Protein 1FFY (pdb70)

Radius of gyration: 38.96 Å; Cα contacts (8 Å, |Δi|>4): 1714; chains: 1; bounding box: 75×95×115 Å

Nearest PDB structures (foldseek):
  1ffy-assembly1_A  TM=1.001E+00  e=0.000E+00  Staphylococcus aureus
  8c9g-assembly1_A  TM=9.014E-01  e=0.000E+00  Priestia megaterium
  8c9f-assembly1_A  TM=8.890E-01  e=5.428E-104  Priestia megaterium
  8c8v-assembly1_A  TM=7.614E-01  e=1.227E-54  Priestia megaterium NBRC 15308 = ATCC 14581
  8c8w-assembly1_A  TM=7.562E-01  e=2.290E-54  Priestia megaterium

Solvent-accessible surface area: 41088 Å² total; per-residue (Å²): 128,55,39,102,151,21,35,28,75,39,144,42,114,1,61,96,178,8,38,5,40,115,74,0,54,113,18,21,115,131,21,75,85,49,61,3,26,81,88,3,15,97,67,3,168,77,82,130,57,18,2,3,2,0,8,15,18,55,0,52,31,124,9,100,1,19,38,0,0,12,3,0,2,0,1,0,3,8,4,5,26,4,2,55,14,47,51,4,1,1,2,0,0,0,14,0,2,4,31,69,0,0,48,24,7,66,187,131,60,27,52,83,189,161,37,68,45,37,102,2,2,81,89,0,75,97,17,0,66,84,25,3,101,96,3,22,133,43,1,86,31,3,2,9,26,9,10,7,138,82,11,10,11,0,16,97,46,106,5,3,0,3,0,0,79,0,0,11,56,3,16,88,125,41,8,13,86,68,24,94,56,4,28,37,29,0,24,57,55,94,47,15,19,34,97,53,25,18,52,112,76,102,35,189,3,2,12,5,34,4,2,6,14,3,116,54,110,160,1,38,114,34,41,88,5,45,18,5,2,82,11,42,23,10,19,18,13,30,0,28,3,9,14,15,13,60,48,135,79,70,68,0,9,6,34,87,101,42,80,80,15,22,31,13,96,88,7,41,113,53,6,29,130,75,3,97,86,103,110,86,87,52,170,72,130,62,60,74,34,8,74,115,23,82,116,11,22,0,51,1,30,51,154,35,204,109,25,4,23,8,10,25,23,131,136,28,65,105,89,25,6,22,14,55,14,11,1,5,1,20,8,92,80,27,37,94,28,4,90,127,50,145,41,95,79,10,30,26,8,66,53,98,11,31,18,97,120,119,12,30,120,17,112,58,63,81,25,44,136,0,5,62,80,44,5,24,81,44,9,74,135,58,3,98,21,55,70,63,134,98,79,64,68,32,22,10,2,79,176,50,106,107,31,1,1,56,34,26,14,66,4,1,14,0,2,1,62,135,10,53,102,82,0,10,60,13,1,82,132,6,90,32,58,42,111,102,0,64,66,111,1,68,51,25,0,116,107,38,50,66,12,30,0,1,107,75,36,38,4,0,0,0,0,0,0,0,27,0,145,110,51,84,65,1,40,66,136,93,0,2,67,56,0,0,91,25,0,20,131,94,5,1,33,7,2,46,119,76,119,10,128,39,0,6,17,157,75,30,108,74,126,4,10,127,128,46,83,21,77,50,18,90,10,5,1,3,40,113,1,0,5,0,1,0,0,20,8,0,1,66,66,39,131,40,19,47,24,57,0,30,3,0,0,18,10,26,71,31,6,172,1,7,0,5,4,0,0,0,1,0,9,5,14,93,52,70,16,0,2,111,41,3,2,5,9,5,102,14,18,17,32,145,32,132,167,45,49,170,109,121,67,31,33,44,50,6,56,79,5,4,106,118,62,0,0,0,7,0,0,6,2,1,1,26,13,81,11,50,54,74,2,123,1,24,115,141,44,8,125,115,2,20,77,19,0,79,67,4,0,46,5,3,78,46,0,0,4,4,0,70,42,5,44,34,110,107,26,61,24,69,76,108,94,18,55,57,10,2,71,4,2,8,2,37,2,49,48,9,5,34,38,1,20,84,7,3,92,63,26,42,4,49,71,1,24,87,55,5,35,88,4,1,46,78,22,0,30,88,6,0,6,53,6,0,77,25,2,0,36,8,25,63,115,101,25,84,39,8,17,0,1,0,25,3,0,25,63,2,0,21,15,0,1,29,2,6,0,0,4,2,0,1,1,4,16,8,0,10,86,44,11,37,93,34,192,60,146,9,0,2,40,2,65,4,15,164,78,65,170,44,47,81,75,7,0,67,53,4,106,38,0,31,77,0,42,79,15,0,54,121,5,1,72,59,6,82,102,110,182,58,7,33,93,24,24,42,0,25,0,13,0,0,29,34,156,122,48,78,0,18,116,40,4,107,55,18,110,42,20,66,15,4,3,45,0,12,50,33,117,56,62,97,174,35,104,160,136,16,77,64,23,98,29,0,22,5,22,30,73,77,7,53,35,99,81,0,59,5,8,124,15,42,20,131,104,38,22,63,12,121,110,4,58,86,0,9,73,63,0,36,127,8,11,116,62,84,163

Foldseek 3Di:
DDQLVLWQAFDFPQDLDCCFLPQLVVVLVVCVVVVVLVVLLVLLVPHAAAEAEAQADELDDDDFLQVLLQQLLVLLQQLQCSQASHNYAAAYEHQQFDDVLLVVCVVVPNDCVPAALLVSLVVSVVSSVVSLVVHLVLSVQLVGRHVSVDHYYLQALLLLLLLLVLLQLLVVVVFKDKDKAKFWADLVVLGTDDVVQKDKDKDKFWKKKFFFWQDDCLLCPPPTATEMEIDSFQLQPLFQAAKEFAAPFFWFFQFPDDRRGGWGDVCLVLAVVVVPDPPPVTGGDDTDTRQPSFQSFGFGDLPGDGTYTYHHDDDQDDSDTNIYGAGRFFDHCSVVRGPVDPGDHDDAAGSHQAGAPPDDPRHGDGSPPCGLPNSCVSGCPPRNMDTDIDMDMAIARNVVRHHITIGMGMFMWGRLVVCLVLLLVQLVQAAELDVVLSVLLNVVSVPDDIGGWWDQDSGAAFNQWKAFPVGGTDRHPQSSSLLSVCSSPPNRSVVSVDAPCVSGPDLDDDPGDPPSHMGGGRIHTDSLSSSLSCLRSPQVPDPSHHQQRQEYEREPVCSNGNQNSNSSSCCSNPSHRSYNYYYYFYEEDEPVRHHDDVVVPRGDGSVCCPNPPRSLLSLLLSLQFPGNYYGYDGPVSSVVSVVLVSLLSNLLSSLLSLCLVPDLVPQADPLVLAALVLVLLLQVLLVLLVVLSVCSVSSNSNVNSVSVSCCSPPVGPVALSVLCCLPSTFAAPSDRHSSRNNNSSLVSSLQVLLSCCSRSVSSSLSSVVSHPPDDDRGSSSHHHDDRDDGDVVSNVLVVVVVVVLVVVVVVVVVCVVVVQDPFQLQKAKEWAADPLAHLLVSVVPHPPVCSRSVYQYYHYDHDDPPPFDADNHTTMDMGGDDADAQSNSRHHDNAWQAQPPRGRHHPSNNVSVVVPD

B-factor: mean 39.6, std 25.97, range [5.73, 99.56]

Structure (mmCIF, N/CA/C/O backbone):
data_1FFY
#
_entry.id   1FFY
#
_cell.length_a   71.000
_cell.length_b   100.000
_cell.length_c   186.000
_cell.angle_alpha   90.00
_cell.angle_beta   90.00
_cell.angle_gamma   90.00
#
_symmetry.space_group_name_H-M   'P 21 21 21'
#
loop_
_entity.id
_entity.type
_entity.pdbx_description
1 polymer ISOLEUCYL-TRNA
2 polymer 'ISOLEUCYL-TRNA SYNTHETASE'
3 non-polymer 'POTASSIUM ION'
4 non-polymer 'MAGNESIUM ION'
5 non-polymer 'ZINC ION'
6 non-polymer MUPIROCIN
7 water water
#
loop_
_atom_site.group_PDB
_atom_site.id
_atom_site.type_symbol
_atom_site.label_atom_id
_atom_site.label_alt_id
_atom_site.label_comp_id
_atom_site.label_asym_id
_atom_site.label_entity_id
_atom_site.label_seq_id
_atom_site.pdbx_PDB_ins_code
_atom_site.Cartn_x
_atom_site.Cartn_y
_atom_site.Cartn_z
_atom_site.occupancy
_atom_site.B_iso_or_equiv
_atom_site.auth_seq_id
_atom_site.auth_comp_id
_atom_site.auth_asym_id
_atom_site.auth_atom_id
_atom_site.pdbx_PDB_model_num
ATOM 1604 N N . MET B 2 1 ? 24.337 111.075 139.759 1.00 61.72 1 MET A N 1
ATOM 1605 C CA . MET B 2 1 ? 23.537 109.959 139.176 1.00 61.65 1 MET A CA 1
ATOM 1606 C C . MET B 2 1 ? 23.969 109.723 137.725 1.00 60.60 1 MET A C 1
ATOM 1607 O O . MET B 2 1 ? 24.915 110.351 137.241 1.00 60.94 1 MET A O 1
ATOM 1612 N N . ASP B 2 2 ? 23.270 108.822 137.037 1.00 58.25 2 ASP A N 1
ATOM 1613 C CA . ASP B 2 2 ? 23.584 108.509 135.649 1.00 55.25 2 ASP A CA 1
ATOM 1614 C C . ASP B 2 2 ? 22.720 109.284 134.662 1.00 52.24 2 ASP A C 1
ATOM 1615 O O . ASP B 2 2 ? 21.496 109.343 134.792 1.00 51.61 2 ASP A O 1
ATOM 1620 N N . TYR B 2 3 ? 23.372 109.858 133.659 1.00 48.35 3 TYR A N 1
ATOM 1621 C CA . TYR B 2 3 ? 22.684 110.648 132.654 1.00 44.81 3 TYR A CA 1
ATOM 1622 C C . TYR B 2 3 ? 22.104 109.819 131.513 1.00 43.64 3 TYR A C 1
ATOM 1623 O O . TYR B 2 3 ? 21.011 110.113 131.031 1.00 42.61 3 TYR A O 1
ATOM 1632 N N . GLU B 2 4 ? 22.822 108.779 131.096 1.00 42.97 4 GLU A N 1
ATOM 1633 C CA . GLU B 2 4 ? 22.368 107.926 130.000 1.00 42.92 4 GLU A CA 1
ATOM 1634 C C . GLU B 2 4 ? 20.933 107.402 130.138 1.00 41.97 4 GLU A C 1
ATOM 1635 O O . GLU B 2 4 ? 20.274 107.146 129.135 1.00 42.80 4 GLU A O 1
ATOM 1641 N N . LYS B 2 5 ? 20.446 107.247 131.367 1.00 41.40 5 LYS A N 1
ATOM 1642 C CA . LYS B 2 5 ? 19.076 106.764 131.605 1.00 40.05 5 LYS A CA 1
ATOM 1643 C C . LYS B 2 5 ? 18.023 107.724 131.048 1.00 37.62 5 LYS A C 1
ATOM 1644 O O . LYS B 2 5 ? 16.920 107.313 130.684 1.00 37.45 5 LYS A O 1
ATOM 1650 N N . THR B 2 6 ? 18.357 109.009 131.013 1.00 34.41 6 THR A N 1
ATOM 1651 C CA . THR B 2 6 ? 17.431 110.026 130.529 1.00 31.09 6 THR A CA 1
ATOM 1652 C C . THR B 2 6 ? 17.521 110.178 129.021 1.00 30.88 6 THR A C 1
ATOM 1653 O O . THR B 2 6 ? 16.705 110.861 128.409 1.00 29.20 6 THR A O 1
ATOM 1657 N N . LEU B 2 7 ? 18.522 109.534 128.431 1.00 30.34 7 LEU A N 1
ATOM 1658 C CA . LEU B 2 7 ? 18.739 109.600 126.993 1.00 30.39 7 LEU A CA 1
ATOM 1659 C C . LEU B 2 7 ? 17.844 108.655 126.205 1.00 28.66 7 LEU A C 1
ATOM 1660 O O . LEU B 2 7 ? 17.346 107.664 126.736 1.00 29.17 7 LEU A O 1
ATOM 1665 N N . LEU B 2 8 ? 17.644 108.976 124.931 1.00 27.32 8 LEU A N 1
ATOM 1666 C CA . LEU B 2 8 ? 16.847 108.137 124.044 1.00 25.22 8 LEU A CA 1
ATOM 1667 C C . LEU B 2 8 ? 17.787 107.473 123.039 1.00 24.51 8 LEU A C 1
ATOM 1668 O O . LEU B 2 8 ? 17.954 107.952 121.918 1.00 24.48 8 LEU A O 1
ATOM 1673 N N . MET B 2 9 ? 18.407 106.374 123.458 1.00 23.35 9 MET A N 1
ATOM 1674 C CA . MET B 2 9 ? 19.330 105.637 122.611 1.00 22.92 9 MET A CA 1
ATOM 1675 C C . MET B 2 9 ? 18.568 104.735 121.644 1.00 23.00 9 MET A C 1
ATOM 1676 O O . MET B 2 9 ? 17.481 104.263 121.952 1.00 23.24 9 MET A O 1
ATOM 1681 N N . PRO B 2 10 ? 19.131 104.492 120.454 1.00 21.67 10 PRO A N 1
ATOM 1682 C CA . PRO B 2 10 ? 18.504 103.641 119.442 1.00 22.25 10 PRO A CA 1
ATOM 1683 C C . PRO B 2 10 ? 18.112 102.278 120.004 1.00 20.68 10 PRO A C 1
ATOM 1684 O O . PRO B 2 10 ? 18.769 101.767 120.895 1.00 20.08 10 PRO A O 1
ATOM 1688 N N . LYS B 2 11 ? 17.048 101.693 119.467 1.00 22.47 11 LYS A N 1
ATOM 1689 C CA . LYS B 2 11 ? 16.611 100.374 119.902 1.00 24.93 11 LYS A CA 1
ATOM 1690 C C . LYS B 2 11 ? 16.098 99.540 118.741 1.00 23.79 11 LYS A C 1
ATOM 1691 O O . LYS B 2 11 ? 15.229 99.972 117.995 1.00 24.44 11 LYS A O 1
ATOM 1697 N N . THR B 2 12 ? 16.678 98.351 118.598 1.00 23.74 12 THR A N 1
ATOM 1698 C CA . THR B 2 12 ? 16.328 97.363 117.577 1.00 22.24 12 THR A CA 1
ATOM 1699 C C . THR B 2 12 ? 17.171 96.132 117.863 1.00 21.62 12 THR A C 1
ATOM 1700 O O . THR B 2 12 ? 18.266 96.234 118.400 1.00 20.67 12 THR A O 1
ATOM 1704 N N . ASP B 2 13 ? 16.658 94.968 117.498 1.00 22.25 13 ASP A N 1
ATOM 1705 C CA . ASP B 2 13 ? 17.423 93.756 117.680 1.00 23.12 13 ASP A CA 1
ATOM 1706 C C . ASP B 2 13 ? 18.039 93.419 116.314 1.00 22.02 13 ASP A C 1
ATOM 1707 O O . ASP B 2 13 ? 18.694 92.392 116.168 1.00 23.27 13 ASP A O 1
ATOM 1712 N N . PHE B 2 14 ? 17.824 94.288 115.323 1.00 20.13 14 PHE A N 1
ATOM 1713 C CA . PHE B 2 14 ? 18.405 94.087 113.986 1.00 20.41 14 PHE A CA 1
ATOM 1714 C C . PHE B 2 14 ? 19.905 94.079 114.230 1.00 20.14 14 PHE A C 1
ATOM 1715 O O . PHE B 2 14 ? 20.462 95.068 114.682 1.00 19.93 14 PHE A O 1
ATOM 1723 N N . PRO B 2 15 ? 20.574 92.949 113.933 1.00 21.13 15 PRO A N 1
ATOM 1724 C CA . PRO B 2 15 ? 22.013 92.720 114.109 1.00 20.69 15 PRO A CA 1
ATOM 1725 C C . PRO B 2 15 ? 22.939 93.548 113.231 1.00 21.78 15 PRO A C 1
ATOM 1726 O O . PRO B 2 15 ? 22.634 93.835 112.071 1.00 21.09 15 PRO A O 1
ATOM 1730 N N . MET B 2 16 ? 24.088 93.911 113.784 1.00 22.82 16 MET A N 1
ATOM 1731 C CA . MET B 2 16 ? 25.050 94.676 113.025 1.00 25.20 16 MET A CA 1
ATOM 1732 C C . MET B 2 16 ? 25.690 93.744 112.002 1.00 25.14 16 MET A C 1
ATOM 1733 O O . MET B 2 16 ? 25.893 94.120 110.850 1.00 24.73 16 MET A O 1
ATOM 1738 N N . ARG B 2 17 ? 26.000 92.523 112.422 1.00 24.99 17 ARG A N 1
ATOM 1739 C CA . ARG B 2 17 ? 26.607 91.557 111.516 1.00 27.15 17 ARG A CA 1
ATOM 1740 C C . ARG B 2 17 ? 25.499 90.798 110.820 1.00 28.07 17 ARG A C 1
ATOM 1741 O O . ARG B 2 17 ? 24.503 90.445 111.442 1.00 29.04 17 ARG A O 1
ATOM 1749 N N . GLY B 2 18 ? 25.673 90.551 109.526 1.00 29.31 18 GLY A N 1
ATOM 1750 C CA . GLY B 2 18 ? 24.653 89.862 108.758 1.00 28.66 18 GLY A CA 1
ATOM 1751 C C . GLY B 2 18 ? 24.311 88.426 109.119 1.00 28.30 18 GLY A C 1
ATOM 1752 O O . GLY B 2 18 ? 23.138 88.097 109.304 1.00 29.03 18 GLY A O 1
ATOM 1753 N N . GLY B 2 19 ? 25.313 87.562 109.229 1.00 27.39 19 GLY A N 1
ATOM 1754 C CA . GLY B 2 19 ? 25.012 86.164 109.512 1.00 25.38 19 GLY A CA 1
ATOM 1755 C C . GLY B 2 19 ? 24.208 85.628 108.331 1.00 24.49 19 GLY A C 1
ATOM 1756 O O . GLY B 2 19 ? 23.402 84.712 108.462 1.00 25.10 19 GLY A O 1
ATOM 1757 N N . LEU B 2 20 ? 24.433 86.228 107.166 1.00 24.22 20 LEU A N 1
ATOM 1758 C CA . LEU B 2 20 ? 23.745 85.861 105.933 1.00 22.95 20 LEU A CA 1
ATOM 1759 C C . LEU B 2 20 ? 23.627 84.353 105.628 1.00 24.35 20 LEU A C 1
ATOM 1760 O O . LEU B 2 20 ? 22.526 83.845 105.407 1.00 23.13 20 LEU A O 1
ATOM 1765 N N . PRO B 2 21 ? 24.752 83.620 105.613 1.00 24.85 21 PRO A N 1
ATOM 1766 C CA . PRO B 2 21 ? 24.703 82.184 105.321 1.00 27.40 21 PRO A CA 1
ATOM 1767 C C . PRO B 2 21 ? 23.740 81.386 106.205 1.00 29.53 21 PRO A C 1
ATOM 1768 O O . PRO B 2 21 ? 23.365 80.263 105.868 1.00 30.13 21 PRO A O 1
ATOM 1772 N N . ASN B 2 22 ? 23.330 81.970 107.324 1.00 31.35 22 ASN A N 1
ATOM 1773 C CA . ASN B 2 22 ? 22.423 81.281 108.235 1.00 33.87 22 ASN A CA 1
ATOM 1774 C C . ASN B 2 22 ? 21.064 81.965 108.366 1.00 33.25 22 ASN A C 1
ATOM 1775 O O . ASN B 2 22 ? 20.119 81.399 108.910 1.00 34.21 22 ASN A O 1
ATOM 1780 N N . LYS B 2 23 ? 20.966 83.179 107.843 1.00 31.90 23 LYS A N 1
ATOM 1781 C CA . LYS B 2 23 ? 19.722 83.930 107.898 1.00 30.98 23 LYS A CA 1
ATOM 1782 C C . LYS B 2 23 ? 18.934 83.798 106.581 1.00 29.25 23 LYS A C 1
ATOM 1783 O O . LYS B 2 23 ? 17.718 83.625 106.585 1.00 29.91 23 LYS A O 1
ATOM 1789 N N . GLU B 2 24 ? 19.634 83.862 105.458 1.00 26.78 24 GLU A N 1
ATOM 1790 C CA . GLU B 2 24 ? 18.989 83.772 104.149 1.00 26.05 24 GLU A CA 1
ATOM 1791 C C . GLU B 2 24 ? 18.175 82.505 103.865 1.00 25.68 24 GLU A C 1
ATOM 1792 O O . GLU B 2 24 ? 17.162 82.565 103.173 1.00 26.43 24 GLU A O 1
ATOM 1798 N N . PRO B 2 25 ? 18.609 81.337 104.371 1.00 25.47 25 PRO A N 1
ATOM 1799 C CA . PRO B 2 25 ? 17.794 80.153 104.074 1.00 26.16 25 PRO A CA 1
ATOM 1800 C C . PRO B 2 25 ? 16.410 80.251 104.711 1.00 26.35 25 PRO A C 1
ATOM 1801 O O . PRO B 2 25 ? 15.400 79.872 104.111 1.00 26.89 25 PRO A O 1
ATOM 1805 N N . GLN B 2 26 ? 16.376 80.776 105.930 1.00 26.49 26 GLN A N 1
ATOM 1806 C CA . GLN B 2 26 ? 15.126 80.948 106.656 1.00 27.06 26 GLN A CA 1
ATOM 1807 C C . GLN B 2 26 ? 14.191 81.898 105.905 1.00 25.83 26 GLN A C 1
ATOM 1808 O O . GLN B 2 26 ? 13.004 81.606 105.721 1.00 26.22 26 GLN A O 1
ATOM 1814 N N . ILE B 2 27 ? 14.727 83.037 105.477 1.00 22.76 27 ILE A N 1
ATOM 1815 C CA . ILE B 2 27 ? 13.933 84.010 104.738 1.00 20.72 27 ILE A CA 1
ATOM 1816 C C . ILE B 2 27 ? 13.400 83.366 103.465 1.00 20.62 27 ILE A C 1
ATOM 1817 O O . ILE B 2 27 ? 12.230 83.530 103.110 1.00 19.04 27 ILE A O 1
ATOM 1822 N N . GLN B 2 28 ? 14.260 82.630 102.776 1.00 20.30 28 GLN A N 1
ATOM 1823 C CA . GLN B 2 28 ? 13.841 81.962 101.559 1.00 22.22 28 GLN A CA 1
ATOM 1824 C C . GLN B 2 28 ? 12.752 80.953 101.909 1.00 24.31 28 GLN A C 1
ATOM 1825 O O . GLN B 2 28 ? 11.716 80.878 101.245 1.00 23.42 28 GLN A O 1
ATOM 1831 N N . GLU B 2 29 ? 12.981 80.188 102.968 1.00 24.84 29 GLU A N 1
ATOM 1832 C CA . GLU B 2 29 ? 12.004 79.200 103.390 1.00 25.76 29 GLU A CA 1
ATOM 1833 C C . GLU B 2 29 ? 10.631 79.860 103.523 1.00 23.60 29 GLU A C 1
ATOM 1834 O O . GLU B 2 29 ? 9.625 79.325 103.054 1.00 22.46 29 GLU A O 1
ATOM 1840 N N . LYS B 2 30 ? 10.595 81.031 104.144 1.00 22.20 30 LYS A N 1
ATOM 1841 C CA . LYS B 2 30 ? 9.333 81.722 104.329 1.00 23.73 30 LYS A CA 1
ATOM 1842 C C . LYS B 2 30 ? 8.728 82.224 103.017 1.00 23.41 30 LYS A C 1
ATOM 1843 O O . LYS B 2 30 ? 7.524 82.125 102.822 1.00 20.89 30 LYS A O 1
ATOM 1849 N N . TRP B 2 31 ? 9.551 82.757 102.116 1.00 24.04 31 TRP A N 1
ATOM 1850 C CA . TRP B 2 31 ? 9.027 83.231 100.836 1.00 24.87 31 TRP A CA 1
ATOM 1851 C C . TRP B 2 31 ? 8.342 82.090 100.076 1.00 25.44 31 TRP A C 1
ATOM 1852 O O . TRP B 2 31 ? 7.294 82.279 99.460 1.00 24.68 31 TRP A O 1
ATOM 1863 N N . ASP B 2 32 ? 8.935 80.906 100.116 1.00 25.59 32 ASP A N 1
ATOM 1864 C CA . ASP B 2 32 ? 8.346 79.779 99.418 1.00 29.24 32 ASP A CA 1
ATOM 1865 C C . ASP B 2 32 ? 7.038 79.393 100.078 1.00 30.23 32 ASP A C 1
ATOM 1866 O O . ASP B 2 32 ? 6.008 79.271 99.417 1.00 32.36 32 ASP A O 1
ATOM 1871 N N . ALA B 2 33 ? 7.085 79.222 101.392 1.00 30.96 33 ALA A N 1
ATOM 1872 C CA . ALA B 2 33 ? 5.913 78.834 102.153 1.00 33.09 33 ALA A CA 1
ATOM 1873 C C . ALA B 2 33 ? 4.714 79.742 101.883 1.00 33.29 33 ALA A C 1
ATOM 1874 O O . ALA B 2 33 ? 3.579 79.271 101.784 1.00 33.36 33 ALA A O 1
ATOM 1876 N N . GLU B 2 34 ? 4.949 81.043 101.770 1.00 33.53 34 GLU A N 1
ATOM 1877 C CA . GLU B 2 34 ? 3.839 81.937 101.508 1.00 33.62 34 GLU A CA 1
ATOM 1878 C C . GLU B 2 34 ? 3.626 82.139 100.003 1.00 32.75 34 GLU A C 1
ATOM 1879 O O . GLU B 2 34 ? 3.050 83.142 99.583 1.00 33.18 34 GLU A O 1
ATOM 1885 N N . ASP B 2 35 ? 4.081 81.161 99.215 1.00 31.13 35 ASP A N 1
ATOM 1886 C CA . ASP B 2 35 ? 3.972 81.157 97.749 1.00 31.09 35 ASP A CA 1
ATOM 1887 C C . ASP B 2 35 ? 4.045 82.559 97.137 1.00 29.63 35 ASP A C 1
ATOM 1888 O O . ASP B 2 35 ? 3.197 82.947 96.327 1.00 28.76 35 ASP A O 1
ATOM 1893 N N . GLN B 2 36 ? 5.079 83.309 97.513 1.00 27.86 36 GLN A N 1
ATOM 1894 C CA . GLN B 2 36 ? 5.225 84.669 97.030 1.00 26.37 36 GLN A CA 1
ATOM 1895 C C . GLN B 2 36 ? 5.279 84.819 95.514 1.00 26.60 36 GLN A C 1
ATOM 1896 O O . GLN B 2 36 ? 4.806 85.826 94.982 1.00 25.66 36 GLN A O 1
ATOM 1902 N N . TYR B 2 37 ? 5.843 83.834 94.815 1.00 25.79 37 TYR A N 1
ATOM 1903 C CA . TYR B 2 37 ? 5.933 83.923 93.362 1.00 25.69 37 TYR A CA 1
ATOM 1904 C C . TYR B 2 37 ? 4.561 84.189 92.783 1.00 27.49 37 TYR A C 1
ATOM 1905 O O . TYR B 2 37 ? 4.371 85.140 92.024 1.00 27.45 37 TYR A O 1
ATOM 1914 N N . HIS B 2 38 ? 3.602 83.337 93.137 1.00 28.28 38 HIS A N 1
ATOM 1915 C CA . HIS B 2 38 ? 2.248 83.497 92.627 1.00 28.67 38 HIS A CA 1
ATOM 1916 C C . HIS B 2 38 ? 1.527 84.685 93.240 1.00 27.95 38 HIS A C 1
ATOM 1917 O O . HIS B 2 38 ? 0.658 85.272 92.604 1.00 29.06 38 HIS A O 1
ATOM 1924 N N . LYS B 2 39 ? 1.892 85.049 94.464 1.00 28.23 39 LYS A N 1
ATOM 1925 C CA . LYS B 2 39 ? 1.267 86.195 95.124 1.00 27.73 39 LYS A CA 1
ATOM 1926 C C . LYS B 2 39 ? 1.692 87.471 94.413 1.00 26.91 39 LYS A C 1
ATOM 1927 O O . LYS B 2 39 ? 0.895 88.391 94.211 1.00 26.23 39 LYS A O 1
ATOM 1933 N N . ALA B 2 40 ? 2.964 87.520 94.040 1.00 27.04 40 ALA A N 1
ATOM 1934 C CA . ALA B 2 40 ? 3.508 88.667 93.333 1.00 27.32 40 ALA A CA 1
ATOM 1935 C C . ALA B 2 40 ? 2.743 88.828 92.022 1.00 28.62 40 ALA A C 1
ATOM 1936 O O . ALA B 2 40 ? 2.457 89.946 91.593 1.00 27.24 40 ALA A O 1
ATOM 1938 N N . LEU B 2 41 ? 2.414 87.703 91.389 1.00 29.07 41 LEU A N 1
ATOM 1939 C CA . LEU B 2 41 ? 1.682 87.744 90.134 1.00 31.05 41 LEU A CA 1
ATOM 1940 C C . LEU B 2 41 ? 0.259 88.235 90.353 1.00 31.68 41 LEU A C 1
ATOM 1941 O O . LEU B 2 41 ? -0.180 89.172 89.690 1.00 31.16 41 LEU A O 1
ATOM 1946 N N . GLU B 2 42 ? -0.460 87.623 91.287 1.00 33.06 42 GLU A N 1
ATOM 1947 C CA . GLU B 2 42 ? -1.832 88.052 91.535 1.00 34.14 42 GLU A CA 1
ATOM 1948 C C . GLU B 2 42 ? -1.911 89.486 92.059 1.00 32.17 42 GLU A C 1
ATOM 1949 O O . GLU B 2 42 ? -2.950 90.123 91.977 1.00 31.23 42 GLU A O 1
ATOM 1955 N N . LYS B 2 43 ? -0.811 89.996 92.594 1.00 32.50 43 LYS A N 1
ATOM 1956 C CA . LYS B 2 43 ? -0.794 91.370 93.079 1.00 31.77 43 LYS A CA 1
ATOM 1957 C C . LYS B 2 43 ? -0.934 92.332 91.899 1.00 31.34 43 LYS A C 1
ATOM 1958 O O . LYS B 2 43 ? -1.482 93.415 92.040 1.00 32.14 43 LYS A O 1
ATOM 1964 N N . ASN B 2 44 ? -0.431 91.939 90.735 1.00 31.14 44 ASN A N 1
ATOM 1965 C CA . ASN B 2 44 ? -0.516 92.790 89.552 1.00 31.75 44 ASN A CA 1
ATOM 1966 C C . ASN B 2 44 ? -1.467 92.169 88.521 1.00 33.76 44 ASN A C 1
ATOM 1967 O O . ASN B 2 44 ? -1.436 92.517 87.336 1.00 33.94 44 ASN A O 1
ATOM 1972 N N . LYS B 2 45 ? -2.324 91.274 89.011 1.00 35.01 45 LYS A N 1
ATOM 1973 C CA . LYS B 2 45 ? -3.303 90.521 88.221 1.00 37.27 45 LYS A CA 1
ATOM 1974 C C . LYS B 2 45 ? -3.755 91.047 86.853 1.00 36.30 45 LYS A C 1
ATOM 1975 O O . LYS B 2 45 ? -3.684 90.316 85.856 1.00 38.61 45 LYS A O 1
ATOM 1981 N N . GLY B 2 46 ? -4.219 92.286 86.774 1.00 34.13 46 GLY A N 1
ATOM 1982 C CA . GLY B 2 46 ? -4.659 92.768 85.473 1.00 32.61 46 GLY A CA 1
ATOM 1983 C C . GLY B 2 46 ? -3.888 93.937 84.892 1.00 32.22 46 GLY A C 1
ATOM 1984 O O . GLY B 2 46 ? -4.415 94.689 84.067 1.00 32.23 46 GLY A O 1
ATOM 1985 N N . ASN B 2 47 ? -2.638 94.098 85.302 1.00 30.58 47 ASN A N 1
ATOM 1986 C CA . ASN B 2 47 ? -1.851 95.209 84.804 1.00 30.10 47 ASN A CA 1
ATOM 1987 C C . ASN B 2 47 ? -1.062 94.864 83.565 1.00 28.87 47 ASN A C 1
ATOM 1988 O O . ASN B 2 47 ? -1.100 93.735 83.080 1.00 27.88 47 ASN A O 1
ATOM 1993 N N . GLU B 2 48 ? -0.355 95.858 83.043 1.00 29.29 48 GLU A N 1
ATOM 1994 C CA . GLU B 2 48 ? 0.458 95.644 81.864 1.00 28.58 48 GLU A CA 1
ATOM 1995 C C . GLU B 2 48 ? 1.408 94.499 82.196 1.00 27.16 48 GLU A C 1
ATOM 1996 O O . GLU B 2 48 ? 1.786 94.294 83.357 1.00 26.27 48 GLU A O 1
ATOM 2002 N N . THR B 2 49 ? 1.791 93.753 81.175 1.00 24.99 49 THR A N 1
ATOM 2003 C CA . THR B 2 49 ? 2.670 92.622 81.367 1.00 26.01 49 THR A CA 1
ATOM 2004 C C . THR B 2 49 ? 4.096 92.859 80.895 1.00 25.03 49 THR A C 1
ATOM 2005 O O . THR B 2 49 ? 4.350 93.653 79.985 1.00 25.51 49 THR A O 1
ATOM 2009 N N . PHE B 2 50 ? 5.029 92.157 81.525 1.00 23.84 50 PHE A N 1
ATOM 2010 C CA . PHE B 2 50 ? 6.428 92.245 81.149 1.00 24.04 50 PHE A CA 1
ATOM 2011 C C . PHE B 2 50 ? 6.918 90.818 81.123 1.00 23.83 50 PHE A C 1
ATOM 2012 O O . PHE B 2 50 ? 6.894 90.123 82.153 1.00 25.45 50 PHE A O 1
ATOM 2020 N N . ILE B 2 51 ? 7.357 90.377 79.952 1.00 22.16 51 ILE A N 1
ATOM 2021 C CA . ILE B 2 51 ? 7.816 89.012 79.794 1.00 21.66 51 ILE A CA 1
ATOM 2022 C C . ILE B 2 51 ? 9.310 88.893 79.515 1.00 21.67 51 ILE A C 1
ATOM 2023 O O . ILE B 2 51 ? 9.781 89.265 78.449 1.00 20.07 51 ILE A O 1
ATOM 2028 N N . LEU B 2 52 ? 10.055 88.371 80.482 1.00 21.70 52 LEU A N 1
ATOM 2029 C CA . LEU B 2 52 ? 11.478 88.159 80.284 1.00 22.16 52 LEU A CA 1
ATOM 2030 C C . LEU B 2 52 ? 11.613 86.648 80.140 1.00 22.15 52 LEU A C 1
ATOM 2031 O O . LEU B 2 52 ? 11.476 85.918 81.113 1.00 23.67 52 LEU A O 1
ATOM 2036 N N . HIS B 2 53 ? 11.867 86.185 78.925 1.00 22.76 53 HIS A N 1
ATOM 2037 C CA . HIS B 2 53 ? 12.004 84.756 78.661 1.00 23.29 53 HIS A CA 1
ATOM 2038 C C . HIS B 2 53 ? 13.385 84.226 79.027 1.00 23.38 53 HIS A C 1
ATOM 2039 O O . HIS B 2 53 ? 14.400 84.713 78.539 1.00 23.12 53 HIS A O 1
ATOM 2046 N N . ASP B 2 54 ? 13.405 83.216 79.885 1.00 23.63 54 ASP A N 1
ATOM 2047 C CA . ASP B 2 54 ? 14.645 82.597 80.336 1.00 25.17 54 ASP A CA 1
ATOM 2048 C C . ASP B 2 54 ? 15.264 81.669 79.275 1.00 24.84 54 ASP A C 1
ATOM 2049 O O . ASP B 2 54 ? 14.560 80.863 78.665 1.00 24.62 54 ASP A O 1
ATOM 2054 N N . GLY B 2 55 ? 16.572 81.800 79.047 1.00 24.32 55 GLY A N 1
ATOM 2055 C CA . GLY B 2 55 ? 17.264 80.922 78.115 1.00 21.44 55 GLY A CA 1
ATOM 2056 C C . GLY B 2 55 ? 17.511 79.665 78.938 1.00 19.98 55 GLY A C 1
ATOM 2057 O O . GLY B 2 55 ? 17.960 79.782 80.070 1.00 18.32 55 GLY A O 1
ATOM 2058 N N . PRO B 2 56 ? 17.248 78.456 78.415 1.00 19.67 56 PRO A N 1
ATOM 2059 C CA . PRO B 2 56 ? 17.452 77.216 79.178 1.00 19.71 56 PRO A CA 1
ATOM 2060 C C . PRO B 2 56 ? 18.863 76.711 79.438 1.00 20.15 56 PRO A C 1
ATOM 2061 O O . PRO B 2 56 ? 19.515 76.211 78.529 1.00 20.52 56 PRO A O 1
ATOM 2065 N N . PRO B 2 57 ? 19.341 76.795 80.694 1.00 20.23 57 PRO A N 1
ATOM 2066 C CA . PRO B 2 57 ? 20.695 76.307 80.976 1.00 20.02 57 PRO A CA 1
ATOM 2067 C C . PRO B 2 57 ? 20.732 74.811 80.752 1.00 19.70 57 PRO A C 1
ATOM 2068 O O . PRO B 2 57 ? 19.699 74.155 80.795 1.00 18.65 57 PRO A O 1
ATOM 2072 N N . TYR B 2 58 ? 21.922 74.273 80.518 1.00 20.78 58 TYR A N 1
ATOM 2073 C CA . TYR B 2 58 ? 22.068 72.854 80.267 1.00 20.66 58 TYR A CA 1
ATOM 2074 C C . TYR B 2 58 ? 22.037 72.020 81.538 1.00 22.45 58 TYR A C 1
ATOM 2075 O O . TYR B 2 58 ? 22.782 72.273 82.491 1.00 21.68 58 TYR A O 1
ATOM 2084 N N . ALA B 2 59 ? 21.179 71.005 81.534 1.00 22.42 59 ALA A N 1
ATOM 2085 C CA . ALA B 2 59 ? 21.008 70.135 82.687 1.00 21.62 59 ALA A CA 1
ATOM 2086 C C . ALA B 2 59 ? 22.155 69.155 82.909 1.00 21.66 59 ALA A C 1
ATOM 2087 O O . ALA B 2 59 ? 21.974 67.935 82.848 1.00 19.37 59 ALA A O 1
ATOM 2089 N N . ASN B 2 60 ? 23.338 69.700 83.167 1.00 21.87 60 ASN A N 1
ATOM 2090 C CA . ASN B 2 60 ? 24.509 68.880 83.429 1.00 22.26 60 ASN A CA 1
ATOM 2091 C C . ASN B 2 60 ? 25.604 69.699 84.095 1.00 21.99 60 ASN A C 1
ATOM 2092 O O . ASN B 2 60 ? 26.038 70.711 83.559 1.00 21.23 60 ASN A O 1
ATOM 2097 N N . GLY B 2 61 ? 26.041 69.260 85.270 1.00 22.73 61 GLY A N 1
ATOM 2098 C CA . GLY B 2 61 ? 27.101 69.964 85.962 1.00 22.47 61 GLY A CA 1
ATOM 2099 C C . GLY B 2 61 ? 26.678 70.984 86.997 1.00 22.82 61 GLY A C 1
ATOM 2100 O O . GLY B 2 61 ? 25.493 71.121 87.318 1.00 23.75 61 GLY A O 1
ATOM 2101 N N . ASN B 2 62 ? 27.674 71.699 87.517 1.00 21.47 62 ASN A N 1
ATOM 2102 C CA . ASN B 2 62 ? 27.475 72.725 88.530 1.00 21.90 62 ASN A CA 1
ATOM 2103 C C . ASN B 2 62 ? 27.406 74.117 87.932 1.00 21.34 62 ASN A C 1
ATOM 2104 O O . ASN B 2 62 ? 28.138 74.441 86.987 1.00 19.78 62 ASN A O 1
ATOM 2109 N N . LEU B 2 63 ? 26.544 74.949 88.510 1.00 20.10 63 LEU A N 1
ATOM 2110 C CA . LEU B 2 63 ? 26.418 76.318 88.058 1.00 19.23 63 LEU A CA 1
ATOM 2111 C C . LEU B 2 63 ? 27.763 76.993 88.277 1.00 18.09 63 LEU A C 1
ATOM 2112 O O . LEU B 2 63 ? 28.455 76.698 89.249 1.00 16.10 63 LEU A O 1
ATOM 2117 N N . HIS B 2 64 ? 28.134 77.876 87.356 1.00 16.16 64 HIS A N 1
ATOM 2118 C CA . HIS B 2 64 ? 29.370 78.628 87.473 1.00 16.18 64 HIS A CA 1
ATOM 2119 C C . HIS B 2 64 ? 28.951 80.089 87.685 1.00 15.24 64 HIS A C 1
ATOM 2120 O O . HIS B 2 64 ? 27.767 80.402 87.639 1.00 13.81 64 HIS A O 1
ATOM 2127 N N . MET B 2 65 ? 29.912 80.969 87.928 1.00 15.38 65 MET A N 1
ATOM 2128 C CA . MET B 2 65 ? 29.630 82.383 88.171 1.00 16.74 65 MET A CA 1
ATOM 2129 C C . MET B 2 65 ? 28.774 83.047 87.075 1.00 17.60 65 MET A C 1
ATOM 2130 O O . MET B 2 65 ? 28.042 84.004 87.338 1.00 17.28 65 MET A O 1
ATOM 2135 N N . GLY B 2 66 ? 28.877 82.545 85.849 1.00 16.38 66 GLY A N 1
ATOM 2136 C CA . GLY B 2 66 ? 28.087 83.097 84.759 1.00 16.17 66 GLY A CA 1
ATOM 2137 C C . GLY B 2 66 ? 26.596 82.870 84.978 1.00 16.45 66 GLY A C 1
ATOM 2138 O O . GLY B 2 66 ? 25.777 83.744 84.690 1.00 16.27 66 GLY A O 1
ATOM 2139 N N . HIS B 2 67 ? 26.229 81.694 85.480 1.00 15.53 67 HIS A N 1
ATOM 2140 C CA . HIS B 2 67 ? 24.817 81.415 85.737 1.00 17.28 67 HIS A CA 1
ATOM 2141 C C . HIS B 2 67 ? 24.292 82.388 86.781 1.00 15.79 67 HIS A C 1
ATOM 2142 O O . HIS B 2 67 ? 23.162 82.858 86.683 1.00 17.54 67 HIS A O 1
ATOM 2149 N N . ALA B 2 68 ? 25.125 82.663 87.783 1.00 13.71 68 ALA A N 1
ATOM 2150 C CA . ALA B 2 68 ? 24.782 83.558 88.878 1.00 13.53 68 ALA A CA 1
ATOM 2151 C C . ALA B 2 68 ? 24.592 84.990 88.389 1.00 12.34 68 ALA A C 1
ATOM 2152 O O . ALA B 2 68 ? 23.585 85.621 88.695 1.00 12.93 68 ALA A O 1
ATOM 2154 N N . LEU B 2 69 ? 25.561 85.484 87.622 1.00 10.80 69 LEU A N 1
ATOM 2155 C CA . LEU B 2 69 ? 25.499 86.828 87.065 1.00 11.73 69 LEU A CA 1
ATOM 2156 C C . LEU B 2 69 ? 24.203 86.998 86.269 1.00 12.69 69 LEU A C 1
ATOM 2157 O O . LEU B 2 69 ? 23.421 87.932 86.503 1.00 11.38 69 LEU A O 1
ATOM 2162 N N . ASN B 2 70 ? 23.993 86.066 85.340 1.00 13.60 70 ASN A N 1
ATOM 2163 C CA . ASN B 2 70 ? 22.839 86.051 84.454 1.00 14.47 70 ASN A CA 1
ATOM 2164 C C . ASN B 2 70 ? 21.485 85.948 85.150 1.00 14.28 70 ASN A C 1
ATOM 2165 O O . ASN B 2 70 ? 20.544 86.653 84.787 1.00 15.95 70 ASN A O 1
ATOM 2170 N N . LYS B 2 71 ? 21.385 85.064 86.135 1.00 12.49 71 LYS A N 1
ATOM 2171 C CA . LYS B 2 71 ? 20.129 84.866 86.847 1.00 14.10 71 LYS A CA 1
ATOM 2172 C C . LYS B 2 71 ? 19.832 86.021 87.781 1.00 14.28 71 LYS A C 1
ATOM 2173 O O . LYS B 2 71 ? 18.671 86.393 87.951 1.00 16.43 71 LYS A O 1
ATOM 2179 N N . ILE B 2 72 ? 20.873 86.574 88.402 1.00 13.14 72 ILE A N 1
ATOM 2180 C CA . ILE B 2 72 ? 20.685 87.682 89.323 1.00 12.22 72 ILE A CA 1
ATOM 2181 C C . ILE B 2 72 ? 20.277 88.947 88.566 1.00 13.70 72 ILE A C 1
ATOM 2182 O O . ILE B 2 72 ? 19.472 89.748 89.064 1.00 16.05 72 ILE A O 1
ATOM 2187 N N . LEU B 2 73 ? 20.822 89.140 87.370 1.00 13.42 73 LEU A N 1
ATOM 2188 C CA . LEU B 2 73 ? 20.441 90.313 86.584 1.00 13.57 73 LEU A CA 1
ATOM 2189 C C . LEU B 2 73 ? 18.968 90.167 86.195 1.00 13.45 73 LEU A C 1
ATOM 2190 O O . LEU B 2 73 ? 18.196 91.117 86.284 1.00 14.82 73 LEU A O 1
ATOM 2195 N N . LYS B 2 74 ? 18.580 88.964 85.786 1.00 13.79 74 LYS A N 1
ATOM 2196 C CA . LYS B 2 74 ? 17.192 88.703 85.412 1.00 15.44 74 LYS A CA 1
ATOM 2197 C C . LYS B 2 74 ? 16.237 89.035 86.558 1.00 15.10 74 LYS A C 1
ATOM 2198 O O . LYS B 2 74 ? 15.203 89.674 86.348 1.00 13.82 74 LYS A O 1
ATOM 2204 N N . ASP B 2 75 ? 16.598 88.590 87.761 1.00 13.66 75 ASP A N 1
ATOM 2205 C CA . ASP B 2 75 ? 15.788 88.807 88.954 1.00 15.22 75 ASP A CA 1
ATOM 2206 C C . ASP B 2 75 ? 15.678 90.295 89.284 1.00 17.10 75 ASP A C 1
ATOM 2207 O O . ASP B 2 75 ? 14.624 90.757 89.718 1.00 17.46 75 ASP A O 1
ATOM 2212 N N . PHE B 2 76 ? 16.765 91.041 89.092 1.00 18.08 76 PHE A N 1
ATOM 2213 C CA . PHE B 2 76 ? 16.747 92.491 89.341 1.00 17.83 76 PHE A CA 1
ATOM 2214 C C . PHE B 2 76 ? 15.590 93.040 88.500 1.00 18.71 76 PHE A C 1
ATOM 2215 O O . PHE B 2 76 ? 14.669 93.697 89.001 1.00 18.92 76 PHE A O 1
ATOM 2223 N N . ILE B 2 77 ? 15.661 92.732 87.204 1.00 18.36 77 ILE A N 1
ATOM 2224 C CA . ILE B 2 77 ? 14.689 93.187 86.217 1.00 16.34 77 ILE A CA 1
ATOM 2225 C C . ILE B 2 77 ? 13.240 92.850 86.538 1.00 16.62 77 ILE A C 1
ATOM 2226 O O . ILE B 2 77 ? 12.387 93.738 86.569 1.00 16.08 77 ILE A O 1
ATOM 2231 N N . VAL B 2 78 ? 12.957 91.575 86.785 1.00 17.28 78 VAL A N 1
ATOM 2232 C CA . VAL B 2 78 ? 11.590 91.161 87.092 1.00 17.58 78 VAL A CA 1
ATOM 2233 C C . VAL B 2 78 ? 11.090 91.733 88.418 1.00 17.44 78 VAL A C 1
ATOM 2234 O O . VAL B 2 78 ? 9.928 92.131 88.531 1.00 17.57 78 VAL A O 1
ATOM 2238 N N . ARG B 2 79 ? 11.963 91.783 89.416 1.00 16.33 79 ARG A N 1
ATOM 2239 C CA . ARG B 2 79 ? 11.565 92.320 90.709 1.00 17.16 79 ARG A CA 1
ATOM 2240 C C . ARG B 2 79 ? 11.225 93.792 90.589 1.00 17.76 79 ARG A C 1
ATOM 2241 O O . ARG B 2 79 ? 10.221 94.255 91.151 1.00 18.50 79 ARG A O 1
ATOM 2249 N N . TYR B 2 80 ? 12.049 94.534 89.858 1.00 16.92 80 TYR A N 1
ATOM 2250 C CA . TYR B 2 80 ? 11.784 95.953 89.695 1.00 17.75 80 TYR A CA 1
ATOM 2251 C C . TYR B 2 80 ? 10.488 96.166 88.920 1.00 18.69 80 TYR A C 1
ATOM 2252 O O . TYR B 2 80 ? 9.677 97.018 89.282 1.00 19.81 80 TYR A O 1
ATOM 2261 N N . LYS B 2 81 ? 10.287 95.411 87.846 1.00 19.23 81 LYS A N 1
ATOM 2262 C CA . LYS B 2 81 ? 9.051 95.576 87.081 1.00 18.52 81 LYS A CA 1
ATOM 2263 C C . LYS B 2 81 ? 7.857 95.178 87.955 1.00 18.74 81 LYS A C 1
ATOM 2264 O O . LYS B 2 81 ? 6.817 95.831 87.931 1.00 18.92 81 LYS A O 1
ATOM 2270 N N . THR B 2 82 ? 8.008 94.104 88.725 1.00 20.20 82 THR A N 1
ATOM 2271 C CA . THR B 2 82 ? 6.940 93.655 89.618 1.00 20.11 82 THR A CA 1
ATOM 2272 C C . THR B 2 82 ? 6.609 94.776 90.590 1.00 20.32 82 THR A C 1
ATOM 2273 O O . THR B 2 82 ? 5.437 95.044 90.861 1.00 20.96 82 THR A O 1
ATOM 2277 N N . MET B 2 83 ? 7.646 95.426 91.118 1.00 20.08 83 MET A N 1
ATOM 2278 C CA . MET B 2 83 ? 7.450 96.514 92.073 1.00 20.49 83 MET A CA 1
ATOM 2279 C C . MET B 2 83 ? 6.877 97.771 91.440 1.00 19.19 83 MET A C 1
ATOM 2280 O O . MET B 2 83 ? 6.553 98.732 92.135 1.00 20.02 83 MET A O 1
ATOM 2285 N N . GLN B 2 84 ? 6.766 97.781 90.121 1.00 18.86 84 GLN A N 1
ATOM 2286 C CA . GLN B 2 84 ? 6.173 98.928 89.447 1.00 19.25 84 GLN A CA 1
ATOM 2287 C C . GLN B 2 84 ? 4.768 98.519 88.977 1.00 20.03 84 GLN A C 1
ATOM 2288 O O . GLN B 2 84 ? 4.139 99.193 88.161 1.00 20.50 84 GLN A O 1
ATOM 2294 N N . GLY B 2 85 ? 4.288 97.395 89.506 1.00 20.39 85 GLY A N 1
ATOM 2295 C CA . GLY B 2 85 ? 2.956 96.930 89.168 1.00 21.50 85 GLY A CA 1
ATOM 2296 C C . GLY B 2 85 ? 2.788 96.085 87.923 1.00 21.78 85 GLY A C 1
ATOM 2297 O O . GLY B 2 85 ? 1.664 95.767 87.567 1.00 24.00 85 GLY A O 1
ATOM 2298 N N . PHE B 2 86 ? 3.871 95.710 87.248 1.00 22.07 86 PHE A N 1
ATOM 2299 C CA . PHE B 2 86 ? 3.728 94.887 86.052 1.00 20.34 86 PHE A CA 1
ATOM 2300 C C . PHE B 2 86 ? 3.528 93.401 86.376 1.00 20.93 86 PHE A C 1
ATOM 2301 O O . PHE B 2 86 ? 4.127 92.862 87.314 1.00 20.43 86 PHE A O 1
ATOM 2309 N N . TYR B 2 87 ? 2.674 92.749 85.596 1.00 20.07 87 TYR A N 1
ATOM 2310 C CA . TYR B 2 87 ? 2.436 91.321 85.736 1.00 19.46 87 TYR A CA 1
ATOM 2311 C C . TYR B 2 87 ? 3.651 90.744 85.017 1.00 18.67 87 TYR A C 1
ATOM 2312 O O . TYR B 2 87 ? 3.712 90.753 83.788 1.00 19.41 87 TYR A O 1
ATOM 2321 N N . ALA B 2 88 ? 4.621 90.252 85.773 1.00 18.25 88 ALA A N 1
ATOM 2322 C CA . ALA B 2 88 ? 5.840 89.742 85.159 1.00 19.83 88 ALA A CA 1
ATOM 2323 C C . ALA B 2 88 ? 6.237 88.343 85.596 1.00 18.77 88 ALA A C 1
ATOM 2324 O O . ALA B 2 88 ? 7.044 88.172 86.506 1.00 21.16 88 ALA A O 1
ATOM 2326 N N . PRO B 2 89 ? 5.661 87.323 84.956 1.00 18.36 89 PRO A N 1
ATOM 2327 C CA . PRO B 2 89 ? 5.989 85.945 85.307 1.00 17.82 89 PRO A CA 1
ATOM 2328 C C . PRO B 2 89 ? 7.376 85.586 84.789 1.00 17.79 89 PRO A C 1
ATOM 2329 O O . PRO B 2 89 ? 7.733 85.895 83.646 1.00 18.94 89 PRO A O 1
ATOM 2333 N N . TYR B 2 90 ? 8.160 84.951 85.644 1.00 16.69 90 TYR A N 1
ATOM 2334 C CA . TYR B 2 90 ? 9.494 84.526 85.280 1.00 15.60 90 TYR A CA 1
ATOM 2335 C C . TYR B 2 90 ? 9.517 83.017 85.413 1.00 15.64 90 TYR A C 1
ATOM 2336 O O . TYR B 2 90 ? 9.429 82.492 86.519 1.00 14.88 90 TYR A O 1
ATOM 2345 N N . VAL B 2 91 ? 9.621 82.313 84.290 1.00 16.95 91 VAL A N 1
ATOM 2346 C CA . VAL B 2 91 ? 9.656 80.854 84.328 1.00 17.64 91 VAL A CA 1
ATOM 2347 C C . VAL B 2 91 ? 11.001 80.321 83.855 1.00 16.31 91 VAL A C 1
ATOM 2348 O O . VAL B 2 91 ? 11.346 80.436 82.695 1.00 16.20 91 VAL A O 1
ATOM 2352 N N . PRO B 2 92 ? 11.777 79.717 84.759 1.00 17.19 92 PRO A N 1
ATOM 2353 C CA . PRO B 2 92 ? 13.082 79.184 84.366 1.00 17.00 92 PRO A CA 1
ATOM 2354 C C . PRO B 2 92 ? 12.860 77.967 83.473 1.00 19.18 92 PRO A C 1
ATOM 2355 O O . PRO B 2 92 ? 11.777 77.389 83.474 1.00 16.03 92 PRO A O 1
ATOM 2359 N N . GLY B 2 93 ? 13.894 77.584 82.727 1.00 19.56 93 GLY A N 1
ATOM 2360 C CA . GLY B 2 93 ? 13.805 76.426 81.862 1.00 19.22 93 GLY A CA 1
ATOM 2361 C C . GLY B 2 93 ? 15.101 75.633 81.886 1.00 21.51 93 GLY A C 1
ATOM 2362 O O . GLY B 2 93 ? 16.133 76.109 82.376 1.00 21.23 93 GLY A O 1
ATOM 2363 N N . TRP B 2 94 ? 15.052 74.418 81.359 1.00 19.99 94 TRP A N 1
ATOM 2364 C CA . TRP B 2 94 ? 16.221 73.568 81.311 1.00 20.96 94 TRP A CA 1
ATOM 2365 C C . TRP B 2 94 ? 16.381 72.823 79.988 1.00 22.15 94 TRP A C 1
ATOM 2366 O O . TRP B 2 94 ? 15.423 72.264 79.436 1.00 21.65 94 TRP A O 1
ATOM 2377 N N . ASP B 2 95 ? 17.612 72.846 79.490 1.00 22.31 95 ASP A N 1
ATOM 2378 C CA . ASP B 2 95 ? 18.000 72.193 78.250 1.00 20.84 95 ASP A CA 1
ATOM 2379 C C . ASP B 2 95 ? 18.382 70.774 78.687 1.00 19.47 95 ASP A C 1
ATOM 2380 O O . ASP B 2 95 ? 19.348 70.597 79.422 1.00 18.03 95 ASP A O 1
ATOM 2385 N N . THR B 2 96 ? 17.639 69.767 78.228 1.00 19.04 96 THR A N 1
ATOM 2386 C CA . THR B 2 96 ? 17.885 68.389 78.679 1.00 18.94 96 THR A CA 1
ATOM 2387 C C . THR B 2 96 ? 18.364 67.290 77.727 1.00 20.09 96 THR A C 1
ATOM 2388 O O . THR B 2 96 ? 18.624 66.176 78.177 1.00 21.35 96 THR A O 1
ATOM 2392 N N . HIS B 2 97 ? 18.477 67.575 76.433 1.00 20.57 97 HIS A N 1
ATOM 2393 C CA . HIS B 2 97 ? 18.938 66.565 75.475 1.00 21.41 97 HIS A CA 1
ATOM 2394 C C . HIS B 2 97 ? 20.411 66.816 75.162 1.00 21.58 97 HIS A C 1
ATOM 2395 O O . HIS B 2 97 ? 21.043 67.644 75.812 1.00 23.23 97 HIS A O 1
ATOM 2402 N N . GLY B 2 98 ? 20.967 66.096 74.191 1.00 21.42 98 GLY A N 1
ATOM 2403 C CA . GLY B 2 98 ? 22.358 66.323 73.825 1.00 19.95 98 GLY A CA 1
ATOM 2404 C C . GLY B 2 98 ? 23.406 65.272 74.159 1.00 19.62 98 GLY A C 1
ATOM 2405 O O . GLY B 2 98 ? 23.266 64.475 75.100 1.00 19.09 98 GLY A O 1
ATOM 2406 N N . LEU B 2 99 ? 24.486 65.303 73.383 1.00 18.59 99 LEU A N 1
ATOM 2407 C CA . LEU B 2 99 ? 25.589 64.372 73.540 1.00 18.59 99 LEU A CA 1
ATOM 2408 C C . LEU B 2 99 ? 26.224 64.415 74.928 1.00 19.89 99 LEU A C 1
ATOM 2409 O O . LEU B 2 99 ? 26.429 63.371 75.537 1.00 20.82 99 LEU A O 1
ATOM 2414 N N . PRO B 2 100 ? 26.536 65.618 75.447 1.00 20.31 100 PRO A N 1
ATOM 2415 C CA . PRO B 2 100 ? 27.147 65.725 76.781 1.00 21.25 100 PRO A CA 1
ATOM 2416 C C . PRO B 2 100 ? 26.476 64.848 77.840 1.00 21.30 100 PRO A C 1
ATOM 2417 O O . PRO B 2 100 ? 27.154 64.244 78.662 1.00 22.63 100 PRO A O 1
ATOM 2421 N N . ILE B 2 101 ? 25.151 64.767 77.823 1.00 21.01 101 ILE A N 1
ATOM 2422 C CA . IL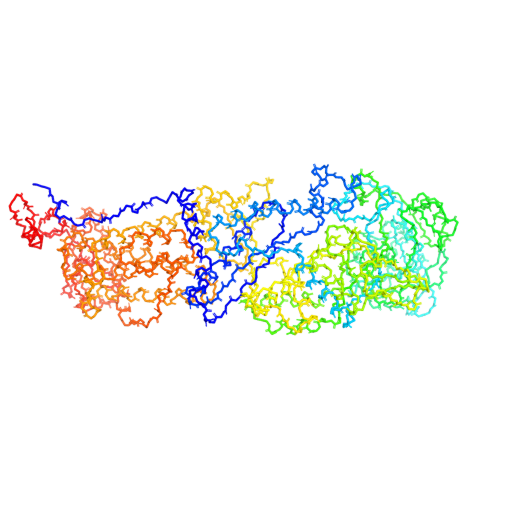E B 2 101 ? 24.464 63.936 78.808 1.00 21.43 101 ILE A CA 1
ATOM 2423 C C . ILE B 2 101 ? 24.597 62.456 78.481 1.00 21.99 101 ILE A C 1
ATOM 2424 O O . ILE B 2 101 ? 24.757 61.631 79.379 1.00 21.83 101 ILE A O 1
ATOM 2429 N N . GLU B 2 102 ? 24.528 62.111 77.201 1.00 22.94 102 GLU A N 1
ATOM 2430 C CA . GLU B 2 102 ? 24.695 60.713 76.821 1.00 24.15 102 GLU A CA 1
ATOM 2431 C C . GLU B 2 102 ? 26.066 60.295 77.337 1.00 26.35 102 GLU A C 1
ATOM 2432 O O . GLU B 2 102 ? 26.226 59.221 77.922 1.00 26.11 102 GLU A O 1
ATOM 2438 N N . GLN B 2 103 ? 27.055 61.163 77.134 1.00 27.80 103 GLN A N 1
ATOM 2439 C CA . GLN B 2 103 ? 28.417 60.870 77.568 1.00 29.62 103 GLN A CA 1
ATOM 2440 C C . GLN B 2 103 ? 28.517 60.696 79.086 1.00 29.96 103 GLN A C 1
ATOM 2441 O O . GLN B 2 103 ? 29.117 59.727 79.565 1.00 30.13 103 GLN A O 1
ATOM 2447 N N . ALA B 2 104 ? 27.920 61.613 79.843 1.00 29.30 104 ALA A N 1
ATOM 2448 C CA . ALA B 2 104 ? 27.965 61.511 81.297 1.00 28.88 104 ALA A CA 1
ATOM 2449 C C . ALA B 2 104 ? 27.480 60.125 81.735 1.00 29.83 104 ALA A C 1
ATOM 2450 O O . ALA B 2 104 ? 28.060 59.504 82.630 1.00 27.37 104 ALA A O 1
ATOM 2452 N N . LEU B 2 105 ? 26.423 59.630 81.099 1.00 30.34 105 LEU A N 1
ATOM 2453 C CA . LEU B 2 105 ? 25.911 58.312 81.460 1.00 31.94 105 LEU A CA 1
ATOM 2454 C C . LEU B 2 105 ? 26.926 57.235 81.113 1.00 32.54 105 LEU A C 1
ATOM 2455 O O . LEU B 2 105 ? 27.223 56.370 81.926 1.00 31.15 105 LEU A O 1
ATOM 2460 N N . THR B 2 106 ? 27.459 57.300 79.899 1.00 35.78 106 THR A N 1
ATOM 2461 C CA . THR B 2 106 ? 28.447 56.330 79.440 1.00 39.45 106 THR A CA 1
ATOM 2462 C C . THR B 2 106 ? 29.667 56.319 80.356 1.00 40.95 106 THR A C 1
ATOM 2463 O O . THR B 2 106 ? 30.165 55.261 80.740 1.00 40.81 106 THR A O 1
ATOM 2467 N N . LYS B 2 107 ? 30.144 57.509 80.694 1.00 42.99 107 LYS A N 1
ATOM 2468 C CA . LYS B 2 107 ? 31.291 57.655 81.573 1.00 45.15 107 LYS A CA 1
ATOM 2469 C C . LYS B 2 107 ? 30.890 57.175 82.964 1.00 46.66 107 LYS A C 1
ATOM 2470 O O . LYS B 2 107 ? 31.728 56.753 83.758 1.00 47.35 107 LYS A O 1
ATOM 2476 N N . LYS B 2 108 ? 29.594 57.237 83.246 1.00 48.41 108 LYS A N 1
ATOM 2477 C CA . LYS B 2 108 ? 29.066 56.807 84.533 1.00 50.16 108 LYS A CA 1
ATOM 2478 C C . LYS B 2 108 ? 29.084 55.281 84.571 1.00 51.43 108 LYS A C 1
ATOM 2479 O O . LYS B 2 108 ? 29.061 54.675 85.642 1.00 51.94 108 LYS A O 1
ATOM 2485 N N . GLY B 2 109 ? 29.130 54.673 83.387 1.00 51.90 109 GLY A N 1
ATOM 2486 C CA . GLY B 2 109 ? 29.160 53.225 83.282 1.00 53.11 109 GLY A CA 1
ATOM 2487 C C . GLY B 2 109 ? 27.844 52.602 82.850 1.00 54.27 109 GLY A C 1
ATOM 2488 O O . GLY B 2 109 ? 27.596 51.418 83.113 1.00 54.08 109 GLY A O 1
ATOM 2489 N N . VAL B 2 110 ? 27.000 53.384 82.180 1.00 54.18 110 VAL A N 1
ATOM 2490 C CA . VAL B 2 110 ? 25.700 52.891 81.737 1.00 54.63 110 VAL A CA 1
ATOM 2491 C C . VAL B 2 110 ? 25.803 51.871 80.600 1.00 55.71 110 VAL A C 1
ATOM 2492 O O . VAL B 2 110 ? 25.336 50.735 80.736 1.00 56.12 110 VAL A O 1
ATOM 2496 N N . ASP B 2 111 ? 26.411 52.271 79.487 1.00 56.23 111 ASP A N 1
ATOM 2497 C CA . ASP B 2 111 ? 26.595 51.377 78.340 1.00 56.83 111 ASP A CA 1
ATOM 2498 C C . ASP B 2 111 ? 25.342 51.136 77.501 1.00 56.54 111 ASP A C 1
ATOM 2499 O O . ASP B 2 111 ? 24.523 50.266 77.806 1.00 55.59 111 ASP A O 1
ATOM 2504 N N . ARG B 2 112 ? 25.216 51.915 76.431 1.00 57.02 112 ARG A N 1
ATOM 2505 C CA . ARG B 2 112 ? 24.089 51.808 75.517 1.00 57.38 112 ARG A CA 1
ATOM 2506 C C . ARG B 2 112 ? 23.931 50.350 75.083 1.00 56.73 112 ARG A C 1
ATOM 2507 O O . ARG B 2 112 ? 22.953 49.684 75.436 1.00 56.47 112 ARG A O 1
ATOM 2515 N N . LYS B 2 113 ? 24.907 49.867 74.318 1.00 55.40 113 LYS A N 1
ATOM 2516 C CA . LYS B 2 113 ? 24.897 48.497 73.816 1.00 53.90 113 LYS A CA 1
ATOM 2517 C C . LYS B 2 113 ? 24.803 47.507 74.961 1.00 52.33 113 LYS A C 1
ATOM 2518 O O . LYS B 2 113 ? 25.810 46.937 75.383 1.00 53.11 113 LYS A O 1
ATOM 2524 N N . LYS B 2 114 ? 23.585 47.314 75.458 1.00 49.59 114 LYS A N 1
ATOM 2525 C CA . LYS B 2 114 ? 23.325 46.402 76.561 1.00 46.83 114 LYS A CA 1
ATOM 2526 C C . LYS B 2 114 ? 21.965 46.724 77.172 1.00 44.81 114 LYS A C 1
ATOM 2527 O O . LYS B 2 114 ? 21.654 46.280 78.281 1.00 44.49 114 LYS A O 1
ATOM 2533 N N . MET B 2 115 ? 21.146 47.489 76.453 1.00 41.42 115 MET A N 1
ATOM 2534 C CA . MET B 2 115 ? 19.834 47.838 76.988 1.00 39.13 115 MET A CA 1
ATOM 2535 C C . MET B 2 115 ? 18.784 48.338 76.001 1.00 37.26 115 MET A C 1
ATOM 2536 O O . MET B 2 115 ? 17.592 48.271 76.294 1.00 38.69 115 MET A O 1
ATOM 2541 N N . SER B 2 116 ? 19.210 48.838 74.849 1.00 33.46 116 SER A N 1
ATOM 2542 C CA . SER B 2 116 ? 18.279 49.363 73.848 1.00 32.24 116 SER A CA 1
ATOM 2543 C C . SER B 2 116 ? 18.071 50.858 74.030 1.00 30.43 116 SER A C 1
ATOM 2544 O O . SER B 2 116 ? 18.198 51.391 75.132 1.00 29.20 116 SER A O 1
ATOM 2547 N N . THR B 2 117 ? 17.730 51.516 72.930 1.00 29.00 117 THR A N 1
ATOM 2548 C CA . THR B 2 117 ? 17.501 52.952 72.905 1.00 28.61 117 THR A CA 1
ATOM 2549 C C . THR B 2 117 ? 16.536 53.419 73.976 1.00 28.14 117 THR A C 1
ATOM 2550 O O . THR B 2 117 ? 16.855 54.312 74.760 1.00 27.88 117 THR A O 1
ATOM 2554 N N . ALA B 2 118 ? 15.355 52.811 73.991 1.00 27.62 118 ALA A N 1
ATOM 2555 C CA . ALA B 2 118 ? 14.311 53.152 74.949 1.00 27.91 118 ALA A CA 1
ATOM 2556 C C . ALA B 2 118 ? 14.800 53.189 76.393 1.00 27.52 118 ALA A C 1
ATOM 2557 O O . ALA B 2 118 ? 14.528 54.149 77.108 1.00 27.93 118 ALA A O 1
ATOM 2559 N N . GLU B 2 119 ? 15.520 52.156 76.823 1.00 27.17 119 GLU A N 1
ATOM 2560 C CA . GLU B 2 119 ? 16.017 52.121 78.203 1.00 27.11 119 GLU A CA 1
ATOM 2561 C C . GLU B 2 119 ? 17.151 53.117 78.432 1.00 24.92 119 GLU A C 1
ATOM 2562 O O . GLU B 2 119 ? 17.289 53.670 79.525 1.00 22.68 119 GLU A O 1
ATOM 2568 N N . PHE B 2 120 ? 17.965 53.339 77.404 1.00 23.68 120 PHE A N 1
ATOM 2569 C CA . PHE B 2 120 ? 19.072 54.273 77.526 1.00 24.09 120 PHE A CA 1
ATOM 2570 C C . PHE B 2 120 ? 18.524 55.697 77.625 1.00 23.66 120 PHE A C 1
ATOM 2571 O O . PHE B 2 120 ? 18.970 56.494 78.454 1.00 22.40 120 PHE A O 1
ATOM 2579 N N . ARG B 2 121 ? 17.545 56.005 76.781 1.00 23.61 121 ARG A N 1
ATOM 2580 C CA . ARG B 2 121 ? 16.935 57.323 76.786 1.00 24.96 121 ARG A CA 1
ATOM 2581 C C . ARG B 2 121 ? 16.289 57.661 78.128 1.00 25.91 121 ARG A C 1
ATOM 2582 O O . ARG B 2 121 ? 16.364 58.809 78.586 1.00 25.68 121 ARG A O 1
ATOM 2590 N N . GLU B 2 122 ? 15.656 56.671 78.757 1.00 26.66 122 GLU A N 1
ATOM 2591 C CA . GLU B 2 122 ? 15.027 56.890 80.062 1.00 26.74 122 GLU A CA 1
ATOM 2592 C C . GLU B 2 122 ? 16.117 57.161 81.084 1.00 24.89 122 GLU A C 1
ATOM 2593 O O . GLU B 2 122 ? 15.915 57.925 82.025 1.00 24.61 122 GLU A O 1
ATOM 2599 N N . LYS B 2 123 ? 17.266 56.517 80.902 1.00 24.42 123 LYS A N 1
ATOM 2600 C CA . LYS B 2 123 ? 18.414 56.727 81.786 1.00 24.26 123 LYS A CA 1
ATOM 2601 C C . LYS B 2 123 ? 18.886 58.182 81.629 1.00 23.16 123 LYS A C 1
ATOM 2602 O O . LYS B 2 123 ? 19.254 58.837 82.602 1.00 21.62 123 LYS A O 1
ATOM 2608 N N . CYS B 2 124 ? 18.880 58.684 80.399 1.00 21.45 124 CYS A N 1
ATOM 2609 C CA . CYS B 2 124 ? 19.295 60.067 80.172 1.00 22.01 124 CYS A CA 1
ATOM 2610 C C . CYS B 2 124 ? 18.336 61.019 80.896 1.00 21.88 124 CYS A C 1
ATOM 2611 O O . CYS B 2 124 ? 18.755 61.952 81.568 1.00 21.32 124 CYS A O 1
ATOM 2614 N N . LYS B 2 125 ? 17.042 60.766 80.746 1.00 22.15 125 LYS A N 1
ATOM 2615 C CA . LYS B 2 125 ? 16.019 61.586 81.366 1.00 22.76 125 LYS A CA 1
ATOM 2616 C C . LYS B 2 125 ? 16.212 61.611 82.884 1.00 23.91 125 LYS A C 1
ATOM 2617 O O . LYS B 2 125 ? 16.258 62.679 83.511 1.00 22.52 125 LYS A O 1
ATOM 2623 N N . GLU B 2 126 ? 16.330 60.426 83.468 1.00 24.95 126 GLU A N 1
ATOM 2624 C CA . GLU B 2 126 ? 16.525 60.292 84.905 1.00 25.73 126 GLU A CA 1
ATOM 2625 C C . GLU B 2 126 ? 17.694 61.152 85.358 1.00 24.70 126 GLU A C 1
ATOM 2626 O O . GLU B 2 126 ? 17.624 61.818 86.389 1.00 25.05 126 GLU A O 1
ATOM 2632 N N . PHE B 2 127 ? 18.762 61.146 84.568 1.00 23.20 127 PHE A N 1
ATOM 2633 C CA . PHE B 2 127 ? 19.961 61.917 84.885 1.00 23.51 127 PHE A CA 1
ATOM 2634 C C . PHE B 2 127 ? 19.724 63.418 84.778 1.00 22.63 127 PHE A C 1
ATOM 2635 O O . PHE B 2 127 ? 20.151 64.187 85.632 1.00 21.27 127 PHE A O 1
ATOM 2643 N N . ALA B 2 128 ? 19.060 63.827 83.705 1.00 22.44 128 ALA A N 1
ATOM 2644 C CA . ALA B 2 128 ? 18.784 65.234 83.485 1.00 23.32 128 ALA A CA 1
ATOM 2645 C C . ALA B 2 128 ? 17.967 65.813 84.626 1.00 23.51 128 ALA A C 1
ATOM 2646 O O . ALA B 2 128 ? 18.260 66.899 85.114 1.00 23.48 128 ALA A O 1
ATOM 2648 N N . LEU B 2 129 ? 16.943 65.080 85.045 1.00 24.55 129 LEU A N 1
ATOM 2649 C CA . LEU B 2 129 ? 16.079 65.530 86.129 1.00 25.53 129 LEU A CA 1
ATOM 2650 C C . LEU B 2 129 ? 16.843 65.637 87.451 1.00 25.76 129 LEU A C 1
ATOM 2651 O O . LEU B 2 129 ? 16.587 66.545 88.252 1.00 25.91 129 LEU A O 1
ATOM 2656 N N . GLU B 2 130 ? 17.781 64.725 87.684 1.00 24.58 130 GLU A N 1
ATOM 2657 C CA . GLU B 2 130 ? 18.569 64.796 88.907 1.00 25.20 130 GLU A CA 1
ATOM 2658 C C . GLU B 2 130 ? 19.413 66.073 88.901 1.00 26.10 130 GLU A C 1
ATOM 2659 O O . GLU B 2 130 ? 19.451 66.807 89.891 1.00 26.38 130 GLU A O 1
ATOM 2665 N N . GLN B 2 131 ? 20.085 66.325 87.777 1.00 25.68 131 GLN A N 1
ATOM 2666 C CA . GLN B 2 131 ? 20.936 67.502 87.607 1.00 25.36 131 GLN A CA 1
ATOM 2667 C C . GLN B 2 131 ? 20.136 68.783 87.780 1.00 24.48 131 GLN A C 1
ATOM 2668 O O . GLN B 2 131 ? 20.619 69.752 88.359 1.00 22.82 131 GLN A O 1
ATOM 2674 N N . ILE B 2 132 ? 18.916 68.779 87.252 1.00 24.19 132 ILE A N 1
ATOM 2675 C CA . ILE B 2 132 ? 18.035 69.928 87.344 1.00 23.71 132 ILE A CA 1
ATOM 2676 C C . ILE B 2 132 ? 17.759 70.227 88.814 1.00 25.14 132 ILE A C 1
ATOM 2677 O O . ILE B 2 132 ? 17.888 71.370 89.247 1.00 26.60 132 ILE A O 1
ATOM 2682 N N . GLU B 2 133 ? 17.383 69.206 89.584 1.00 25.91 133 GLU A N 1
ATOM 2683 C CA . GLU B 2 133 ? 17.105 69.418 91.002 1.00 26.25 133 GLU A CA 1
ATOM 2684 C C . GLU B 2 133 ? 18.270 70.124 91.681 1.00 25.67 133 GLU A C 1
ATOM 2685 O O . GLU B 2 133 ? 18.066 71.092 92.415 1.00 25.08 133 GLU A O 1
ATOM 2691 N N . LEU B 2 134 ? 19.487 69.639 91.436 1.00 25.55 134 LEU A N 1
ATOM 2692 C CA . LEU B 2 134 ? 20.678 70.240 92.036 1.00 23.71 134 LEU A CA 1
ATOM 2693 C C . LEU B 2 134 ? 20.818 71.698 91.620 1.00 23.52 134 LEU A C 1
ATOM 2694 O O . LEU B 2 134 ? 21.019 72.588 92.453 1.00 22.46 134 LEU A O 1
ATOM 2699 N N . GLN B 2 135 ? 20.708 71.947 90.324 1.00 23.11 135 GLN A N 1
ATOM 2700 C CA . GLN B 2 135 ? 20.829 73.310 89.823 1.00 22.87 135 GLN A CA 1
ATOM 2701 C C . GLN B 2 135 ? 19.719 74.221 90.326 1.00 23.22 135 GLN A C 1
ATOM 2702 O O . GLN B 2 135 ? 19.960 75.382 90.661 1.00 22.14 135 GLN A O 1
ATOM 2708 N N . LYS B 2 136 ? 18.500 73.698 90.369 1.00 22.83 136 LYS A N 1
ATOM 2709 C CA . LYS B 2 136 ? 17.359 74.479 90.830 1.00 24.73 136 LYS A CA 1
ATOM 2710 C C . LYS B 2 136 ? 17.601 74.920 92.276 1.00 26.87 136 LYS A C 1
ATOM 2711 O O . LYS B 2 136 ? 17.243 76.030 92.676 1.00 26.56 136 LYS A O 1
ATOM 2717 N N . LYS B 2 137 ? 18.224 74.036 93.049 1.00 27.40 137 LYS A N 1
ATOM 2718 C CA . LYS B 2 137 ? 18.529 74.307 94.445 1.00 28.13 137 LYS A CA 1
ATOM 2719 C C . LYS B 2 137 ? 19.469 75.502 94.524 1.00 27.04 137 LYS A C 1
ATOM 2720 O O . LYS B 2 137 ? 19.218 76.450 95.264 1.00 25.27 137 LYS A O 1
ATOM 2726 N N . ASP B 2 138 ? 20.542 75.462 93.741 1.00 27.32 138 ASP A N 1
ATOM 2727 C CA . ASP B 2 138 ? 21.525 76.548 93.737 1.00 27.95 138 ASP A CA 1
ATOM 2728 C C . ASP B 2 138 ? 20.948 77.877 93.250 1.00 26.21 138 ASP A C 1
ATOM 2729 O O . ASP B 2 138 ? 21.239 78.927 93.818 1.00 26.92 138 ASP A O 1
ATOM 2734 N N . PHE B 2 139 ? 20.148 77.838 92.187 1.00 25.11 139 PHE A N 1
ATOM 2735 C CA . PHE B 2 139 ? 19.525 79.048 91.668 1.00 22.74 139 PHE A CA 1
ATOM 2736 C C . PHE B 2 139 ? 18.679 79.706 92.761 1.00 23.75 139 PHE A C 1
ATOM 2737 O O . PHE B 2 139 ? 18.762 80.915 92.983 1.00 22.89 139 PHE A O 1
ATOM 2745 N N . ARG B 2 140 ? 17.877 78.906 93.458 1.00 22.88 140 ARG A N 1
ATOM 2746 C CA . ARG B 2 140 ? 17.030 79.438 94.520 1.00 24.32 140 ARG A CA 1
ATOM 2747 C C . ARG B 2 140 ? 17.815 79.969 95.717 1.00 23.89 140 ARG A C 1
ATOM 2748 O O . ARG B 2 140 ? 17.357 80.873 96.418 1.00 22.54 140 ARG A O 1
ATOM 2756 N N . ARG B 2 141 ? 19.004 79.424 95.939 1.00 23.09 141 ARG A N 1
ATOM 2757 C CA . ARG B 2 141 ? 19.830 79.895 97.035 1.00 23.71 141 ARG A CA 1
ATOM 2758 C C . ARG B 2 141 ? 20.396 81.299 96.724 1.00 22.97 141 ARG A C 1
ATOM 2759 O O . ARG B 2 141 ? 20.959 81.957 97.596 1.00 23.03 141 ARG A O 1
ATOM 2767 N N . LEU B 2 142 ? 20.255 81.757 95.483 1.00 20.76 142 LEU A N 1
ATOM 2768 C CA . LEU B 2 142 ? 20.745 83.088 95.130 1.00 20.56 142 LEU A CA 1
ATOM 2769 C C . LEU B 2 142 ? 19.666 84.124 95.420 1.00 20.62 142 LEU A C 1
ATOM 2770 O O . LEU B 2 142 ? 19.885 85.327 95.255 1.00 21.43 142 LEU A O 1
ATOM 2775 N N . GLY B 2 143 ? 18.500 83.648 95.848 1.00 20.61 143 GLY A N 1
ATOM 2776 C CA . GLY B 2 143 ? 17.395 84.543 96.153 1.00 20.50 143 GLY A CA 1
ATOM 2777 C C . GLY B 2 143 ? 16.508 84.865 94.960 1.00 20.81 143 GLY A C 1
ATOM 2778 O O . GLY B 2 143 ? 15.687 85.777 95.031 1.00 21.03 143 GLY A O 1
ATOM 2779 N N . VAL B 2 144 ? 16.669 84.130 93.862 1.00 19.88 144 VAL A N 1
ATOM 2780 C CA . VAL B 2 144 ? 15.865 84.368 92.671 1.00 20.78 144 VAL A CA 1
ATOM 2781 C C . VAL B 2 144 ? 14.440 83.847 92.837 1.00 21.80 144 VAL A C 1
ATOM 2782 O O . VAL B 2 144 ? 14.212 82.741 93.340 1.00 21.76 144 VAL A O 1
ATOM 2786 N N . ARG B 2 145 ? 13.482 84.666 92.420 1.00 22.31 145 ARG A N 1
ATOM 2787 C CA . ARG B 2 145 ? 12.069 84.313 92.490 1.00 21.96 145 ARG A CA 1
ATOM 2788 C C . ARG B 2 145 ? 11.662 83.946 91.079 1.00 22.90 145 ARG A C 1
ATOM 2789 O O . ARG B 2 145 ? 11.882 84.725 90.150 1.00 21.71 145 ARG A O 1
ATOM 2797 N N . GLY B 2 146 ? 11.083 82.757 90.925 1.00 22.64 146 GLY A N 1
ATOM 2798 C CA . GLY B 2 146 ? 10.656 82.285 89.620 1.00 22.89 146 GLY A CA 1
ATOM 2799 C C . GLY B 2 146 ? 9.828 81.023 89.789 1.00 24.79 146 GLY A C 1
ATOM 2800 O O . GLY B 2 146 ? 9.799 80.439 90.879 1.00 24.05 146 GLY A O 1
ATOM 2801 N N . ASP B 2 147 ? 9.157 80.588 88.724 1.00 24.93 147 ASP A N 1
ATOM 2802 C CA . ASP B 2 147 ? 8.322 79.392 88.801 1.00 25.39 147 ASP A CA 1
ATOM 2803 C C . ASP B 2 147 ? 9.192 78.149 88.832 1.00 25.35 147 ASP A C 1
ATOM 2804 O O . ASP B 2 147 ? 9.070 77.280 87.962 1.00 25.22 147 ASP A O 1
ATOM 2809 N N . PHE B 2 148 ? 10.066 78.064 89.834 1.00 25.96 148 PHE A N 1
ATOM 2810 C CA . PHE B 2 148 ? 10.966 76.927 89.975 1.00 25.87 148 PHE A CA 1
ATOM 2811 C C . PHE B 2 148 ? 10.273 75.607 90.282 1.00 27.28 148 PHE A C 1
ATOM 2812 O O . PHE B 2 148 ? 10.881 74.546 90.138 1.00 28.38 148 PHE A O 1
ATOM 2820 N N . ASN B 2 149 ? 9.020 75.650 90.718 1.00 27.20 149 ASN A N 1
ATOM 2821 C CA . ASN B 2 149 ? 8.323 74.400 91.005 1.00 27.63 149 ASN A CA 1
ATOM 2822 C C . ASN B 2 149 ? 7.659 73.840 89.753 1.00 26.43 149 ASN A C 1
ATOM 2823 O O . ASN B 2 149 ? 7.292 72.671 89.719 1.00 27.15 149 ASN A O 1
ATOM 2828 N N . ASP B 2 150 ? 7.515 74.679 88.727 1.00 25.13 150 ASP A N 1
ATOM 2829 C CA . ASP B 2 150 ? 6.901 74.269 87.467 1.00 23.93 150 ASP A CA 1
ATOM 2830 C C . ASP B 2 150 ? 7.644 74.927 86.309 1.00 22.69 150 ASP A C 1
ATOM 2831 O O . ASP B 2 150 ? 7.077 75.711 85.537 1.00 21.02 150 ASP A O 1
ATOM 2836 N N . PRO B 2 151 ? 8.936 74.609 86.176 1.00 21.68 151 PRO A N 1
ATOM 2837 C CA . PRO B 2 151 ? 9.790 75.158 85.125 1.00 22.52 151 PRO A CA 1
ATOM 2838 C C . PRO B 2 151 ? 9.568 74.448 83.799 1.00 22.92 151 PRO A C 1
ATOM 2839 O O . PRO B 2 151 ? 9.100 73.304 83.771 1.00 22.56 151 PRO A O 1
ATOM 2843 N N . TYR B 2 152 ? 9.900 75.118 82.702 1.00 22.30 152 TYR A N 1
ATOM 2844 C CA . TYR B 2 152 ? 9.757 74.480 81.409 1.00 23.31 152 TYR A CA 1
ATOM 2845 C C . TYR B 2 152 ? 11.005 73.626 81.206 1.00 24.14 152 TYR A C 1
ATOM 2846 O O . TYR B 2 152 ? 12.079 73.973 81.694 1.00 22.98 152 TYR A O 1
ATOM 2855 N N . ILE B 2 153 ? 10.843 72.501 80.507 1.00 25.14 153 ILE A N 1
ATOM 2856 C CA . ILE B 2 153 ? 11.926 71.543 80.262 1.00 25.48 153 ILE A CA 1
ATOM 2857 C C . ILE B 2 153 ? 11.842 71.016 78.826 1.00 24.97 153 ILE A C 1
ATOM 2858 O O . ILE B 2 153 ? 10.772 70.608 78.374 1.00 24.39 153 ILE A O 1
ATOM 2863 N N . THR B 2 154 ? 12.963 71.012 78.110 1.00 23.48 154 THR A N 1
ATOM 2864 C CA . THR B 2 154 ? 12.952 70.561 76.722 1.00 22.94 154 THR A CA 1
ATOM 2865 C C . THR B 2 154 ? 12.533 69.107 76.515 1.00 23.56 154 THR A C 1
ATOM 2866 O O . THR B 2 154 ? 12.275 68.701 75.382 1.00 25.57 154 THR A O 1
ATOM 2870 N N . LEU B 2 155 ? 12.457 68.326 77.591 1.00 23.01 155 LEU A N 1
ATOM 2871 C CA . LEU B 2 155 ? 12.078 66.916 77.468 1.00 24.17 155 LEU A CA 1
ATOM 2872 C C . LEU B 2 155 ? 10.610 66.662 77.766 1.00 24.02 155 LEU A C 1
ATOM 2873 O O . LEU B 2 155 ? 10.153 65.520 77.742 1.00 21.84 155 LEU A O 1
ATOM 2878 N N . LYS B 2 156 ? 9.877 67.739 78.038 1.00 24.76 156 LYS A N 1
ATOM 2879 C CA . LYS B 2 156 ? 8.449 67.651 78.324 1.00 26.11 156 LYS A CA 1
ATOM 2880 C C . LYS B 2 156 ? 7.662 67.430 77.043 1.00 25.32 156 LYS A C 1
ATOM 2881 O O . LYS B 2 156 ? 7.904 68.080 76.031 1.00 25.73 156 LYS A O 1
ATOM 2887 N N . PRO B 2 157 ? 6.690 66.513 77.081 1.00 25.52 157 PRO A N 1
ATOM 2888 C CA . PRO B 2 157 ? 5.872 66.223 75.904 1.00 24.11 157 PRO A CA 1
ATOM 2889 C C . PRO B 2 157 ? 5.384 67.454 75.134 1.00 24.05 157 PRO A C 1
ATOM 2890 O O . PRO B 2 157 ? 5.557 67.525 73.920 1.00 23.01 157 PRO A O 1
ATOM 2894 N N . GLU B 2 158 ? 4.798 68.427 75.833 1.00 24.56 158 GLU A N 1
ATOM 2895 C CA . GLU B 2 158 ? 4.256 69.624 75.178 1.00 23.72 158 GLU A CA 1
ATOM 2896 C C . GLU B 2 158 ? 5.292 70.490 74.484 1.00 23.36 158 GLU A C 1
ATOM 2897 O O . GLU B 2 158 ? 5.009 71.129 73.468 1.00 22.38 158 GLU A O 1
ATOM 2903 N N . TYR B 2 159 ? 6.492 70.516 75.050 1.00 22.86 159 TYR A N 1
ATOM 2904 C CA . TYR B 2 159 ? 7.595 71.291 74.502 1.00 22.61 159 TYR A CA 1
ATOM 2905 C C . TYR B 2 159 ? 8.073 70.574 73.229 1.00 22.40 159 TYR A C 1
ATOM 2906 O O . TYR B 2 159 ? 8.176 71.175 72.157 1.00 21.51 159 TYR A O 1
ATOM 2915 N N . GLU B 2 160 ? 8.346 69.281 73.348 1.00 23.12 160 GLU A N 1
ATOM 2916 C CA . GLU B 2 160 ? 8.796 68.500 72.200 1.00 23.71 160 GLU A CA 1
ATOM 2917 C C . GLU B 2 160 ? 7.818 68.615 71.036 1.00 24.64 160 GLU A C 1
ATOM 2918 O O . GLU B 2 160 ? 8.223 68.827 69.885 1.00 27.04 160 GLU A O 1
ATOM 2924 N N . ALA B 2 161 ? 6.527 68.491 71.331 1.00 24.14 161 ALA A N 1
ATOM 2925 C CA . ALA B 2 161 ? 5.506 68.572 70.291 1.00 23.95 161 ALA A CA 1
ATOM 2926 C C . ALA B 2 161 ? 5.572 69.919 69.569 1.00 23.81 161 ALA A C 1
ATOM 2927 O O . ALA B 2 161 ? 5.444 69.993 68.345 1.00 23.18 161 ALA A O 1
ATOM 2929 N N . ALA B 2 162 ? 5.766 70.986 70.336 1.00 23.17 162 ALA A N 1
ATOM 2930 C CA . ALA B 2 162 ? 5.862 72.318 69.761 1.00 23.95 162 ALA A CA 1
ATOM 2931 C C . ALA B 2 162 ? 7.060 72.369 68.815 1.00 23.76 162 ALA A C 1
ATOM 2932 O O . ALA B 2 162 ? 6.966 72.901 67.707 1.00 23.97 162 ALA A O 1
ATOM 2934 N N . GLN B 2 163 ? 8.178 71.804 69.259 1.00 22.41 163 GLN A N 1
ATOM 2935 C CA . GLN B 2 163 ? 9.400 71.786 68.463 1.00 23.31 163 GLN A CA 1
ATOM 2936 C C . GLN B 2 163 ? 9.138 71.099 67.119 1.00 24.46 163 GLN A C 1
ATOM 2937 O O . GLN B 2 163 ? 9.584 71.575 66.067 1.00 25.80 163 GLN A O 1
ATOM 2943 N N . ILE B 2 164 ? 8.419 69.980 67.164 1.00 23.40 164 ILE A N 1
ATOM 2944 C CA . ILE B 2 164 ? 8.071 69.243 65.954 1.00 23.60 164 ILE A CA 1
ATOM 2945 C C . ILE B 2 164 ? 7.231 70.132 65.047 1.00 24.06 164 ILE A C 1
ATOM 2946 O O . ILE B 2 164 ? 7.480 70.204 63.853 1.00 24.87 164 ILE A O 1
ATOM 2951 N N . ARG B 2 165 ? 6.244 70.824 65.610 1.00 25.30 165 ARG A N 1
ATOM 2952 C CA . ARG B 2 165 ? 5.403 71.698 64.789 1.00 26.17 165 ARG A CA 1
ATOM 2953 C C . ARG B 2 165 ? 6.249 72.788 64.134 1.00 25.90 165 ARG A C 1
ATOM 2954 O O . ARG B 2 165 ? 5.945 73.252 63.039 1.00 25.98 165 ARG A O 1
ATOM 2962 N N . ILE B 2 166 ? 7.320 73.199 64.803 1.00 25.10 166 ILE A N 1
ATOM 2963 C CA . ILE B 2 166 ? 8.189 74.219 64.226 1.00 23.25 166 ILE A CA 1
ATOM 2964 C C . ILE B 2 166 ? 8.903 73.605 63.021 1.00 22.56 166 ILE A C 1
ATOM 2965 O O . ILE B 2 166 ? 9.007 74.226 61.965 1.00 20.67 166 ILE A O 1
ATOM 2970 N N . PHE B 2 167 ? 9.379 72.375 63.188 1.00 21.85 167 PHE A N 1
ATOM 2971 C CA . PHE B 2 167 ? 10.063 71.658 62.116 1.00 21.89 167 PHE A CA 1
ATOM 2972 C C . PHE B 2 167 ? 9.101 71.494 60.937 1.00 21.80 167 PHE A C 1
ATOM 2973 O O . PHE B 2 167 ? 9.473 71.662 59.778 1.00 19.78 167 PHE A O 1
ATOM 2981 N N . GLY B 2 168 ? 7.854 71.171 61.245 1.00 22.74 168 GLY A N 1
ATOM 2982 C CA . GLY B 2 168 ? 6.862 70.997 60.198 1.00 24.33 168 GLY A CA 1
ATOM 2983 C C . GLY B 2 168 ? 6.594 72.259 59.393 1.00 25.02 168 GLY A C 1
ATOM 2984 O O . GLY B 2 168 ? 6.562 72.222 58.157 1.00 25.08 168 GLY A O 1
ATOM 2985 N N . GLU B 2 169 ? 6.403 73.382 60.079 1.00 26.17 169 GLU A N 1
ATOM 2986 C CA . GLU B 2 169 ? 6.138 74.637 59.388 1.00 28.67 169 GLU A CA 1
ATOM 2987 C C . GLU B 2 169 ? 7.290 75.058 58.489 1.00 28.50 169 GLU A C 1
ATOM 2988 O O . GLU B 2 169 ? 7.068 75.527 57.370 1.00 28.42 169 GLU A O 1
ATOM 2994 N N . MET B 2 170 ? 8.516 74.887 58.967 1.00 27.80 170 MET A N 1
ATOM 2995 C CA . MET B 2 170 ? 9.677 75.242 58.165 1.00 28.51 170 MET A CA 1
ATOM 2996 C C . MET B 2 170 ? 9.750 74.319 56.948 1.00 29.68 170 MET A C 1
ATOM 2997 O O . MET B 2 170 ? 10.072 74.753 55.841 1.00 29.43 170 MET A O 1
ATOM 3002 N N . ALA B 2 171 ? 9.446 73.040 57.159 1.00 30.64 171 ALA A N 1
ATOM 3003 C CA . ALA B 2 171 ? 9.481 72.070 56.074 1.00 32.21 171 ALA A CA 1
ATOM 3004 C C . ALA B 2 171 ? 8.454 72.436 55.008 1.00 33.33 171 ALA A C 1
ATOM 3005 O O . ALA B 2 171 ? 8.676 72.231 53.821 1.00 32.05 171 ALA A O 1
ATOM 3007 N N . ASP B 2 172 ? 7.325 72.980 55.446 1.00 35.38 172 ASP A N 1
ATOM 3008 C CA . ASP B 2 172 ? 6.269 73.370 54.529 1.00 36.25 172 ASP A CA 1
ATOM 3009 C C . ASP B 2 172 ? 6.691 74.548 53.658 1.00 35.77 172 ASP A C 1
ATOM 3010 O O . ASP B 2 172 ? 6.456 74.552 52.448 1.00 36.52 172 ASP A O 1
ATOM 3015 N N . LYS B 2 173 ? 7.309 75.554 54.266 1.00 34.00 173 LYS A N 1
ATOM 3016 C CA . LYS B 2 173 ? 7.757 76.714 53.505 1.00 32.66 173 LYS A CA 1
ATOM 3017 C C . LYS B 2 173 ? 8.992 76.354 52.683 1.00 32.11 173 LYS A C 1
ATOM 3018 O O . LYS B 2 173 ? 9.670 77.237 52.136 1.00 32.20 173 LYS A O 1
ATOM 3024 N N . GLY B 2 174 ? 9.281 75.057 52.604 1.00 29.68 174 GLY A N 1
ATOM 3025 C CA . GLY B 2 174 ? 10.430 74.597 51.843 1.00 28.58 174 GLY A CA 1
ATOM 3026 C C . GLY B 2 174 ? 11.766 75.070 52.394 1.00 29.23 174 GLY A C 1
ATOM 3027 O O . GLY B 2 174 ? 12.640 75.491 51.634 1.00 29.01 174 GLY A O 1
ATOM 3028 N N . LEU B 2 175 ? 11.939 74.991 53.711 1.00 28.31 175 LEU A N 1
ATOM 3029 C CA . LEU B 2 175 ? 13.184 75.424 54.342 1.00 28.46 175 LEU A CA 1
ATOM 3030 C C . LEU B 2 175 ? 13.993 74.250 54.892 1.00 28.79 175 LEU A C 1
ATOM 3031 O O . LEU B 2 175 ? 15.081 74.433 55.444 1.00 28.83 175 LEU A O 1
ATOM 3036 N N . ILE B 2 176 ? 13.454 73.045 54.743 1.00 28.47 176 ILE A N 1
ATOM 3037 C CA . ILE B 2 176 ? 14.118 71.848 55.230 1.00 29.24 176 ILE A CA 1
ATOM 3038 C C . ILE B 2 176 ? 14.402 70.929 54.062 1.00 29.66 176 ILE A C 1
ATOM 3039 O O . ILE B 2 176 ? 13.534 70.688 53.227 1.00 30.52 176 ILE A O 1
ATOM 3044 N N . TYR B 2 177 ? 15.625 70.422 53.995 1.00 30.31 177 TYR A N 1
ATOM 3045 C CA . TYR B 2 177 ? 15.987 69.534 52.910 1.00 30.13 177 TYR A CA 1
ATOM 3046 C C . TYR B 2 177 ? 17.082 68.564 53.316 1.00 30.79 177 TYR A C 1
ATOM 3047 O O . TYR B 2 177 ? 17.835 68.816 54.257 1.00 30.72 177 TYR A O 1
ATOM 3056 N N . LYS B 2 178 ? 17.154 67.446 52.604 1.00 31.14 178 LYS A N 1
ATOM 3057 C CA . LYS B 2 178 ? 18.150 66.428 52.887 1.00 32.42 178 LYS A CA 1
ATOM 3058 C C . LYS B 2 178 ? 19.304 66.557 51.906 1.00 33.92 178 LYS A C 1
ATOM 3059 O O . LYS B 2 178 ? 19.101 66.859 50.729 1.00 34.50 178 LYS A O 1
ATOM 3065 N N . GLY B 2 179 ? 20.516 66.335 52.406 1.00 34.65 179 GLY A N 1
ATOM 3066 C CA . GLY B 2 179 ? 21.696 66.429 51.571 1.00 33.57 179 GLY A CA 1
ATOM 3067 C C . GLY B 2 179 ? 22.774 65.507 52.100 1.00 34.35 179 GLY A C 1
ATOM 3068 O O . GLY B 2 179 ? 22.510 64.363 52.473 1.00 33.96 179 GLY A O 1
ATOM 3069 N N . LYS B 2 180 ? 23.999 66.006 52.129 1.00 34.08 180 LYS A N 1
ATOM 3070 C CA . LYS B 2 180 ? 25.120 65.224 52.615 1.00 35.20 180 LYS A CA 1
ATOM 3071 C C . LYS B 2 180 ? 26.205 66.164 53.108 1.00 35.01 180 LYS A C 1
ATOM 3072 O O . LYS B 2 180 ? 26.274 67.319 52.691 1.00 35.14 180 LYS A O 1
ATOM 3078 N N . LYS B 2 181 ? 27.048 65.664 54.003 1.00 34.82 181 LYS A N 1
ATOM 3079 C CA . LYS B 2 181 ? 28.135 66.460 54.544 1.00 34.14 181 LYS A CA 1
ATOM 3080 C C . LYS B 2 181 ? 29.251 65.546 55.041 1.00 33.70 181 LYS A C 1
ATOM 3081 O O . LYS B 2 181 ? 29.006 64.409 55.442 1.00 33.83 181 LYS A O 1
ATOM 3087 N N . PRO B 2 182 ? 30.501 66.016 54.981 1.00 33.03 182 PRO A N 1
ATOM 3088 C CA . PRO B 2 182 ? 31.603 65.179 55.457 1.00 32.59 182 PRO A CA 1
ATOM 3089 C C . PRO B 2 182 ? 31.621 65.196 56.981 1.00 31.53 182 PRO A C 1
ATOM 3090 O O . PRO B 2 182 ? 31.341 66.225 57.599 1.00 30.93 182 PRO A O 1
ATOM 3094 N N . VAL B 2 183 ? 31.949 64.057 57.581 1.00 30.09 183 VAL A N 1
ATOM 3095 C CA . VAL B 2 183 ? 31.993 63.944 59.033 1.00 29.55 183 VAL A CA 1
ATOM 3096 C C . VAL B 2 183 ? 33.080 62.967 59.439 1.00 29.07 183 VAL A C 1
ATOM 3097 O O . VAL B 2 183 ? 33.406 62.053 58.678 1.00 27.56 183 VAL A O 1
ATOM 3101 N N . TYR B 2 184 ? 33.636 63.155 60.634 1.00 27.43 184 TYR A N 1
ATOM 3102 C CA . TYR B 2 184 ? 34.657 62.239 61.135 1.00 27.59 184 TYR A CA 1
ATOM 3103 C C . TYR B 2 184 ? 34.049 60.835 61.107 1.00 27.48 184 TYR A C 1
ATOM 3104 O O . TYR B 2 184 ? 32.963 60.622 61.639 1.00 27.66 184 TYR A O 1
ATOM 3113 N N . TRP B 2 185 ? 34.731 59.881 60.490 1.00 27.06 185 TRP A N 1
ATOM 3114 C CA . TRP B 2 185 ? 34.209 58.525 60.462 1.00 28.05 185 TRP A CA 1
ATOM 3115 C C . TRP B 2 185 ? 35.268 57.520 60.888 1.00 28.19 185 TRP A C 1
ATOM 3116 O O . TRP B 2 185 ? 36.394 57.547 60.397 1.00 29.74 185 TRP A O 1
ATOM 3127 N N . SER B 2 186 ? 34.897 56.633 61.805 1.00 29.22 186 SER A N 1
ATOM 3128 C CA . SER B 2 186 ? 35.813 55.615 62.306 1.00 30.99 186 SER A CA 1
ATOM 3129 C C . SER B 2 186 ? 35.517 54.238 61.735 1.00 33.32 186 SER A C 1
ATOM 3130 O O . SER B 2 186 ? 34.567 53.569 62.150 1.00 33.84 186 SER A O 1
ATOM 3133 N N . PRO B 2 187 ? 36.330 53.791 60.771 1.00 34.44 187 PRO A N 1
ATOM 3134 C CA . PRO B 2 187 ? 36.104 52.470 60.179 1.00 36.20 187 PRO A CA 1
ATOM 3135 C C . PRO B 2 187 ? 36.162 51.369 61.238 1.00 37.54 187 PRO A C 1
ATOM 3136 O O . PRO B 2 187 ? 35.587 50.299 61.053 1.00 39.08 187 PRO A O 1
ATOM 3140 N N . SER B 2 188 ? 36.861 51.633 62.341 1.00 38.29 188 SER A N 1
ATOM 3141 C CA . SER B 2 188 ? 36.980 50.664 63.431 1.00 39.15 188 SER A CA 1
ATOM 3142 C C . SER B 2 188 ? 35.659 50.489 64.163 1.00 40.51 188 SER A C 1
ATOM 3143 O O . SER B 2 188 ? 35.225 49.363 64.409 1.00 41.47 188 SER A O 1
ATOM 3146 N N . SER B 2 189 ? 35.031 51.603 64.527 1.00 41.41 189 SER A N 1
ATOM 3147 C CA . SER B 2 189 ? 33.748 51.553 65.218 1.00 42.01 189 SER A CA 1
ATOM 3148 C C . SER B 2 189 ? 32.599 51.452 64.221 1.00 42.78 189 SER A C 1
ATOM 3149 O O . SER B 2 189 ? 31.451 51.252 64.618 1.00 43.09 189 SER A O 1
ATOM 3152 N N . GLU B 2 190 ? 32.908 51.587 62.933 1.00 43.01 190 GLU A N 1
ATOM 3153 C CA . GLU B 2 190 ? 31.882 51.535 61.892 1.00 43.53 190 GLU A CA 1
ATOM 3154 C C . GLU B 2 190 ? 30.790 52.534 62.231 1.00 42.09 190 GLU A C 1
ATOM 3155 O O . GLU B 2 190 ? 29.600 52.258 62.075 1.00 43.38 190 GLU A O 1
ATOM 3161 N N . SER B 2 191 ? 31.214 53.705 62.690 1.00 39.84 191 SER A N 1
ATOM 3162 C CA . SER B 2 191 ? 30.295 54.757 63.085 1.00 38.11 191 SER A CA 1
ATOM 3163 C C . SER B 2 191 ? 30.944 56.122 62.943 1.00 36.27 191 SER A C 1
ATOM 3164 O O . SER B 2 191 ? 32.168 56.222 62.858 1.00 35.45 191 SER A O 1
ATOM 3167 N N . SER B 2 192 ? 30.126 57.170 62.920 1.00 34.03 192 SER A N 1
ATOM 3168 C CA . SER B 2 192 ? 30.653 58.528 62.829 1.00 32.85 192 SER A CA 1
ATOM 3169 C C . SER B 2 192 ? 31.007 58.958 64.254 1.00 32.89 192 SER A C 1
ATOM 3170 O O . SER B 2 192 ? 30.581 58.324 65.225 1.00 32.76 192 SER A O 1
ATOM 3173 N N . LEU B 2 193 ? 31.781 60.030 64.381 1.00 32.01 193 LEU A N 1
ATOM 3174 C CA . LEU B 2 193 ? 32.176 60.515 65.699 1.00 32.18 193 LEU A CA 1
ATOM 3175 C C . LEU B 2 193 ? 32.147 62.031 65.784 1.00 31.97 193 LEU A C 1
ATOM 3176 O O . LEU B 2 193 ? 32.354 62.719 64.787 1.00 33.08 193 LEU A O 1
ATOM 3181 N N . ALA B 2 194 ? 31.889 62.542 66.984 1.00 32.08 194 ALA A N 1
ATOM 3182 C CA . ALA B 2 194 ? 31.871 63.980 67.222 1.00 33.70 194 ALA A CA 1
ATOM 3183 C C . ALA B 2 194 ? 33.270 64.333 67.736 1.00 34.22 194 ALA A C 1
ATOM 3184 O O . ALA B 2 194 ? 33.997 63.457 68.196 1.00 35.05 194 ALA A O 1
ATOM 3186 N N . GLU B 2 195 ? 33.652 65.604 67.668 1.00 35.53 195 GLU A N 1
ATOM 3187 C CA . GLU B 2 195 ? 34.984 66.007 68.116 1.00 36.78 195 GLU A CA 1
ATOM 3188 C C . GLU B 2 195 ? 35.313 65.492 69.514 1.00 36.65 195 GLU A C 1
ATOM 3189 O O . GLU B 2 195 ? 36.483 65.283 69.850 1.00 36.26 195 GLU A O 1
ATOM 3195 N N . ALA B 2 196 ? 34.275 65.276 70.317 1.00 36.88 196 ALA A N 1
ATOM 3196 C CA . ALA B 2 196 ? 34.432 64.794 71.688 1.00 36.91 196 ALA A CA 1
ATOM 3197 C C . ALA B 2 196 ? 34.921 63.357 71.783 1.00 36.01 196 ALA A C 1
ATOM 3198 O O . ALA B 2 196 ? 35.382 62.923 72.839 1.00 36.44 196 ALA A O 1
ATOM 3200 N N . GLU B 2 197 ? 34.816 62.613 70.691 1.00 35.26 197 GLU A N 1
ATOM 3201 C CA . GLU B 2 197 ? 35.261 61.223 70.699 1.00 34.67 197 GLU A CA 1
ATOM 3202 C C . GLU B 2 197 ? 36.582 61.110 69.948 1.00 34.45 197 GLU A C 1
ATOM 3203 O O . GLU B 2 197 ? 37.103 60.014 69.734 1.00 33.66 197 GLU A O 1
ATOM 3209 N N . ILE B 2 198 ? 37.120 62.263 69.559 1.00 34.28 198 ILE A N 1
ATOM 3210 C CA . ILE B 2 198 ? 38.372 62.322 68.816 1.00 33.07 198 ILE A CA 1
ATOM 3211 C C . ILE B 2 198 ? 39.556 62.752 69.680 1.00 33.47 198 ILE A C 1
ATOM 3212 O O . ILE B 2 198 ? 39.445 63.673 70.498 1.00 32.16 198 ILE A O 1
ATOM 3217 N N . GLU B 2 199 ? 40.680 62.061 69.507 1.00 32.59 199 GLU A N 1
ATOM 3218 C CA . GLU B 2 199 ? 41.907 62.421 70.199 1.00 34.52 199 GLU A CA 1
ATOM 3219 C C . GLU B 2 199 ? 43.028 62.221 69.201 1.00 34.49 199 GLU A C 1
ATOM 3220 O O . GLU B 2 199 ? 42.981 61.298 68.386 1.00 34.59 199 GLU A O 1
ATOM 3226 N N . TYR B 2 200 ? 44.023 63.101 69.252 1.00 34.81 200 TYR A N 1
ATOM 3227 C CA . TYR B 2 200 ? 45.129 63.053 68.307 1.00 35.96 200 TYR A CA 1
ATOM 3228 C C . TYR B 2 200 ? 46.364 62.243 68.702 1.00 36.34 200 TYR A C 1
ATOM 3229 O O . TYR B 2 200 ? 46.786 62.235 69.857 1.00 35.69 200 TYR A O 1
ATOM 3238 N N . HIS B 2 201 ? 46.929 61.567 67.705 1.00 37.15 201 HIS A N 1
ATOM 3239 C CA . HIS B 2 201 ? 48.129 60.742 67.844 1.00 38.26 201 HIS A CA 1
ATOM 3240 C C . HIS B 2 201 ? 48.895 60.862 66.528 1.00 40.49 201 HIS A C 1
ATOM 3241 O O . HIS B 2 201 ? 48.293 60.999 65.461 1.00 40.70 201 HIS A O 1
ATOM 3248 N N . ASP B 2 202 ? 50.218 60.808 66.598 1.00 42.70 202 ASP A N 1
ATOM 3249 C CA . ASP B 2 202 ? 51.037 60.899 65.400 1.00 44.53 202 ASP A CA 1
ATOM 3250 C C . ASP B 2 202 ? 50.798 59.686 64.504 1.00 45.55 202 ASP A C 1
ATOM 3251 O O . ASP B 2 202 ? 50.552 58.579 64.990 1.00 45.68 202 ASP A O 1
ATOM 3256 N N . LYS B 2 203 ? 50.860 59.898 63.195 1.00 46.85 203 LYS A N 1
ATOM 3257 C CA . LYS B 2 203 ? 50.647 58.815 62.238 1.00 49.53 203 LYS A CA 1
ATOM 3258 C C . LYS B 2 203 ? 51.602 58.915 61.049 1.00 51.31 203 LYS A C 1
ATOM 3259 O O . LYS B 2 203 ? 52.068 60.001 60.702 1.00 50.81 203 LYS A O 1
ATOM 3265 N N . ARG B 2 204 ? 51.887 57.772 60.433 1.00 53.84 204 ARG A N 1
ATOM 3266 C CA . ARG B 2 204 ? 52.770 57.711 59.272 1.00 55.61 204 ARG A CA 1
ATOM 3267 C C . ARG B 2 204 ? 51.954 57.936 58.007 1.00 55.75 204 ARG A C 1
ATOM 3268 O O . ARG B 2 204 ? 51.171 57.078 57.604 1.00 55.71 204 ARG A O 1
ATOM 3276 N N . SER B 2 205 ? 52.140 59.093 57.386 1.00 56.12 205 SER A N 1
ATOM 3277 C CA . SER B 2 205 ? 51.414 59.428 56.171 1.00 56.85 205 SER A CA 1
ATOM 3278 C C . SER B 2 205 ? 52.376 59.703 55.024 1.00 57.32 205 SER A C 1
ATOM 3279 O O . SER B 2 205 ? 53.310 60.494 55.159 1.00 56.85 205 SER A O 1
ATOM 3282 N N . ALA B 2 206 ? 52.141 59.047 53.895 1.00 57.98 206 ALA A N 1
ATOM 3283 C CA . ALA B 2 206 ? 52.987 59.227 52.726 1.00 59.38 206 ALA A CA 1
ATOM 3284 C C . ALA B 2 206 ? 52.492 60.418 51.910 1.00 59.95 206 ALA A C 1
ATOM 3285 O O . ALA B 2 206 ? 51.529 60.300 51.159 1.00 60.18 206 ALA A O 1
ATOM 3287 N N . SER B 2 207 ? 53.150 61.563 52.065 1.00 60.93 207 SER A N 1
ATOM 3288 C CA . SER B 2 207 ? 52.768 62.771 51.342 1.00 62.77 207 SER A CA 1
ATOM 3289 C C . SER B 2 207 ? 53.431 62.824 49.966 1.00 64.66 207 SER A C 1
ATOM 3290 O O . SER B 2 207 ? 54.631 62.582 49.837 1.00 65.25 207 SER A O 1
ATOM 3293 N N . ILE B 2 208 ? 52.653 63.143 48.937 1.00 66.67 208 ILE A N 1
ATOM 3294 C CA . ILE B 2 208 ? 53.201 63.213 47.587 1.00 68.71 208 ILE A CA 1
ATOM 3295 C C . ILE B 2 208 ? 52.774 64.463 46.825 1.00 70.23 208 ILE A C 1
ATOM 3296 O O . ILE B 2 208 ? 51.822 65.142 47.212 1.00 69.56 208 ILE A O 1
ATOM 3301 N N . TYR B 2 209 ? 53.495 64.758 45.742 1.00 72.44 209 TYR A N 1
ATOM 3302 C CA . TYR B 2 209 ? 53.211 65.924 44.908 1.00 74.73 209 TYR A CA 1
ATOM 3303 C C . TYR B 2 209 ? 52.768 65.540 43.503 1.00 77.00 209 TYR A C 1
ATOM 3304 O O . TYR B 2 209 ? 53.591 65.146 42.680 1.00 78.01 209 TYR A O 1
ATOM 3313 N N . VAL B 2 210 ? 51.470 65.661 43.232 1.00 79.57 210 VAL A N 1
ATOM 3314 C CA . VAL B 2 210 ? 50.918 65.330 41.917 1.00 81.78 210 VAL A CA 1
ATOM 3315 C C . VAL B 2 210 ? 50.634 66.570 41.078 1.00 83.28 210 VAL A C 1
ATOM 3316 O O . VAL B 2 210 ? 49.515 67.082 41.076 1.00 83.46 210 VAL A O 1
ATOM 3320 N N . ALA B 2 211 ? 51.647 67.054 40.368 1.00 85.27 211 ALA A N 1
ATOM 3321 C CA . ALA B 2 211 ? 51.471 68.223 39.515 1.00 87.11 211 ALA A CA 1
ATOM 3322 C C . ALA B 2 211 ? 50.644 67.795 38.306 1.00 88.54 211 ALA A C 1
ATOM 3323 O O . ALA B 2 211 ? 51.046 66.906 37.553 1.00 89.13 211 ALA A O 1
ATOM 3325 N N . PHE B 2 212 ? 49.482 68.415 38.133 1.00 89.93 212 PHE A N 1
ATOM 3326 C CA . PHE B 2 212 ? 48.605 68.088 37.016 1.00 91.78 212 PHE A CA 1
ATOM 3327 C C . PHE B 2 212 ? 48.534 69.216 35.999 1.00 93.17 212 PHE A C 1
ATOM 3328 O O . PHE B 2 212 ? 48.557 70.390 36.360 1.00 93.31 212 PHE A O 1
ATOM 3336 N N . ASN B 2 213 ? 48.442 68.847 34.725 1.00 94.63 213 ASN A N 1
ATOM 3337 C CA . ASN B 2 213 ? 48.380 69.818 33.637 1.00 96.04 213 ASN A CA 1
ATOM 3338 C C . ASN B 2 213 ? 47.123 70.685 33.607 1.00 97.02 213 ASN A C 1
ATOM 3339 O O . ASN B 2 213 ? 46.230 70.555 34.448 1.00 97.18 213 ASN A O 1
ATOM 3344 N N . VAL B 2 214 ? 47.082 71.581 32.625 1.00 98.07 214 VAL A N 1
ATOM 3345 C CA . VAL B 2 214 ? 45.959 72.491 32.430 1.00 98.90 214 VAL A CA 1
ATOM 3346 C C . VAL B 2 214 ? 45.590 72.472 30.946 1.00 99.30 214 VAL A C 1
ATOM 3347 O O . VAL B 2 214 ? 45.789 73.457 30.230 1.00 99.56 214 VAL A O 1
ATOM 3351 N N . LYS B 2 215 ? 45.064 71.335 30.494 1.00 99.54 215 LYS A N 1
ATOM 3352 C CA . LYS B 2 215 ? 44.667 71.157 29.099 1.00 99.56 215 LYS A CA 1
ATOM 3353 C C . LYS B 2 215 ? 43.437 71.990 28.748 1.00 99.56 215 LYS A C 1
ATOM 3354 O O . LYS B 2 215 ? 43.355 73.169 29.100 1.00 99.56 215 LYS A O 1
ATOM 3360 N N . ASP B 2 216 ? 42.484 71.379 28.050 1.00 99.39 216 ASP A N 1
ATOM 3361 C CA . ASP B 2 216 ? 41.270 72.083 27.664 1.00 99.51 216 ASP A CA 1
ATOM 3362 C C . ASP B 2 216 ? 41.666 73.342 26.901 1.00 99.56 216 ASP A C 1
ATOM 3363 O O . ASP B 2 216 ? 42.635 73.339 26.141 1.00 99.56 216 ASP A O 1
ATOM 3368 N N . ASP B 2 217 ? 40.913 74.417 27.112 1.00 99.56 217 ASP A N 1
ATOM 3369 C CA . ASP B 2 217 ? 41.191 75.690 26.461 1.00 99.56 217 ASP A CA 1
ATOM 3370 C C . ASP B 2 217 ? 40.537 76.823 27.232 1.00 99.56 217 ASP A C 1
ATOM 3371 O O . ASP B 2 217 ? 40.997 77.965 27.186 1.00 99.56 217 ASP A O 1
ATOM 3376 N N . LYS B 2 218 ? 39.457 76.500 27.937 1.00 99.56 218 LYS A N 1
ATOM 3377 C CA . LYS B 2 218 ? 38.740 77.487 28.734 1.00 99.53 218 LYS A CA 1
ATOM 3378 C C . LYS B 2 218 ? 39.671 77.958 29.848 1.00 99.37 218 LYS A C 1
ATOM 3379 O O . LYS B 2 218 ? 39.548 79.076 30.351 1.00 99.05 218 LYS A O 1
ATOM 3385 N N . GLY B 2 219 ? 40.603 77.085 30.220 1.00 99.56 219 GLY A N 1
ATOM 3386 C CA . GLY B 2 219 ? 41.559 77.404 31.264 1.00 99.56 219 GLY A CA 1
ATOM 3387 C C . GLY B 2 219 ? 42.918 77.769 30.694 1.00 99.56 219 GLY A C 1
ATOM 3388 O O . GLY B 2 219 ? 43.849 78.092 31.437 1.00 99.56 219 GLY A O 1
ATOM 3389 N N . VAL B 2 220 ? 43.035 77.713 29.370 1.00 99.56 220 VAL A N 1
ATOM 3390 C CA . VAL B 2 220 ? 44.284 78.049 28.700 1.00 99.49 220 VAL A CA 1
ATOM 3391 C C . VAL B 2 220 ? 44.336 79.561 28.491 1.00 99.45 220 VAL A C 1
ATOM 3392 O O . VAL B 2 220 ? 45.017 80.055 27.593 1.00 99.39 220 VAL A O 1
ATOM 3396 N N . VAL B 2 221 ? 43.602 80.287 29.331 1.00 99.49 221 VAL A N 1
ATOM 3397 C CA . VAL B 2 221 ? 43.561 81.746 29.266 1.00 99.32 221 VAL A CA 1
ATOM 3398 C C . VAL B 2 221 ? 44.967 82.283 29.528 1.00 99.56 221 VAL A C 1
ATOM 3399 O O . VAL B 2 221 ? 45.298 83.410 29.152 1.00 99.56 221 VAL A O 1
ATOM 3403 N N . ASP B 2 222 ? 45.788 81.455 30.172 1.00 99.56 222 ASP A N 1
ATOM 3404 C CA . ASP B 2 222 ? 47.166 81.809 30.495 1.00 99.56 222 ASP A CA 1
ATOM 3405 C C . ASP B 2 222 ? 48.097 80.604 30.342 1.00 99.56 222 ASP A C 1
ATOM 3406 O O . ASP B 2 222 ? 48.484 79.976 31.327 1.00 99.40 222 ASP A O 1
ATOM 3411 N N . ALA B 2 223 ? 48.444 80.289 29.096 1.00 99.56 223 ALA A N 1
ATOM 3412 C CA . ALA B 2 223 ? 49.335 79.173 28.780 1.00 99.56 223 ALA A CA 1
ATOM 3413 C C . ALA B 2 223 ? 48.749 77.806 29.137 1.00 99.56 223 ALA A C 1
ATOM 3414 O O . ALA B 2 223 ? 47.555 77.679 29.415 1.00 99.56 223 ALA A O 1
ATOM 3416 N N . ASP B 2 224 ? 49.606 76.786 29.107 1.00 99.56 224 ASP A N 1
ATOM 3417 C CA . ASP B 2 224 ? 49.220 75.415 29.435 1.00 99.45 224 ASP A CA 1
ATOM 3418 C C . ASP B 2 224 ? 50.107 74.896 30.560 1.00 99.56 224 ASP A C 1
ATOM 3419 O O . ASP B 2 224 ? 50.446 73.711 30.610 1.00 99.44 224 ASP A O 1
ATOM 3424 N N . ALA B 2 225 ? 50.483 75.803 31.456 1.00 99.56 225 ALA A N 1
ATOM 3425 C CA . ALA B 2 225 ? 51.326 75.464 32.594 1.00 99.54 225 ALA A CA 1
ATOM 3426 C C . ALA B 2 225 ? 50.524 74.656 33.607 1.00 99.26 225 ALA A C 1
ATOM 3427 O O . ALA B 2 225 ? 49.520 75.125 34.145 1.00 98.93 225 ALA A O 1
ATOM 3429 N N . LYS B 2 226 ? 50.984 73.436 33.861 1.00 99.12 226 LYS A N 1
ATOM 3430 C CA . LYS B 2 226 ? 50.323 72.539 34.797 1.00 98.84 226 LYS A CA 1
ATOM 3431 C C . LYS B 2 226 ? 50.149 73.141 36.190 1.00 98.32 226 LYS A C 1
ATOM 3432 O O . LYS B 2 226 ? 50.878 74.049 36.597 1.00 97.86 226 LYS A O 1
ATOM 3438 N N . PHE B 2 227 ? 49.158 72.618 36.903 1.00 97.88 227 PHE A N 1
ATOM 3439 C CA . PHE B 2 227 ? 48.847 73.029 38.264 1.00 97.26 227 PHE A CA 1
ATOM 3440 C C . PHE B 2 227 ? 49.286 71.876 39.164 1.00 96.67 227 PHE A C 1
ATOM 3441 O O . PHE B 2 227 ? 48.793 70.756 39.027 1.00 96.95 227 PHE A O 1
ATOM 3449 N N . ILE B 2 228 ? 50.217 72.148 40.073 1.00 95.61 228 ILE A N 1
ATOM 3450 C CA . ILE B 2 228 ? 50.725 71.120 40.980 1.00 94.35 228 ILE A CA 1
ATOM 3451 C C . ILE B 2 228 ? 49.687 70.749 42.045 1.00 93.14 228 ILE A C 1
ATOM 3452 O O . ILE B 2 228 ? 48.712 71.474 42.249 1.00 93.14 228 ILE A O 1
ATOM 3457 N N . ILE B 2 229 ? 49.890 69.611 42.708 1.00 91.72 229 ILE A N 1
ATOM 3458 C CA . ILE B 2 229 ? 48.977 69.143 43.755 1.00 90.10 229 ILE A CA 1
ATOM 3459 C C . ILE B 2 229 ? 49.739 68.391 44.851 1.00 88.90 229 ILE A C 1
ATOM 3460 O O . ILE B 2 229 ? 50.724 67.707 44.572 1.00 88.81 229 ILE A O 1
ATOM 3465 N N . TRP B 2 230 ? 49.274 68.516 46.093 1.00 87.14 230 TRP A N 1
ATOM 3466 C CA . TRP B 2 230 ? 49.906 67.839 47.225 1.00 85.13 230 TRP A CA 1
ATOM 3467 C C . TRP B 2 230 ? 48.905 67.366 48.275 1.00 84.13 230 TRP A C 1
ATOM 3468 O O . TRP B 2 230 ? 48.357 68.172 49.029 1.00 83.94 230 TRP A O 1
ATOM 3479 N N . THR B 2 231 ? 48.676 66.059 48.331 1.00 82.94 231 THR A N 1
ATOM 3480 C CA . THR B 2 231 ? 47.757 65.502 49.315 1.00 82.22 231 THR A CA 1
ATOM 3481 C C . THR B 2 231 ? 48.496 64.500 50.185 1.00 81.08 231 THR A C 1
ATOM 3482 O O . THR B 2 231 ? 49.288 63.695 49.692 1.00 80.87 231 THR A O 1
ATOM 3486 N N . THR B 2 232 ? 48.245 64.563 51.484 1.00 79.62 232 THR A N 1
ATOM 3487 C CA . THR B 2 232 ? 48.871 63.639 52.409 1.00 78.22 232 THR A CA 1
ATOM 3488 C C . THR B 2 232 ? 47.950 62.431 52.501 1.00 77.67 232 THR A C 1
ATOM 3489 O O . THR B 2 232 ? 48.070 61.597 53.397 1.00 77.65 232 THR A O 1
ATOM 3493 N N . THR B 2 233 ? 47.029 62.352 51.547 1.00 77.22 233 THR A N 1
ATOM 3494 C CA . THR B 2 233 ? 46.063 61.267 51.487 1.00 77.21 233 THR A CA 1
ATOM 3495 C C . THR B 2 233 ? 45.919 60.725 50.070 1.00 77.44 233 THR A C 1
ATOM 3496 O O . THR B 2 233 ? 45.147 61.253 49.267 1.00 77.01 233 THR A O 1
ATOM 3500 N N . PRO B 2 234 ? 46.669 59.660 49.746 1.00 77.80 234 PRO A N 1
ATOM 3501 C CA . PRO B 2 234 ? 46.642 59.023 48.425 1.00 78.23 234 PRO A CA 1
ATOM 3502 C C . PRO B 2 234 ? 45.242 58.577 47.997 1.00 78.64 234 PRO A C 1
ATOM 3503 O O . PRO B 2 234 ? 44.923 58.579 46.806 1.00 79.17 234 PRO A O 1
ATOM 3507 N N . TRP B 2 235 ? 44.413 58.190 48.966 1.00 78.40 235 TRP A N 1
ATOM 3508 C CA . TRP B 2 235 ? 43.051 57.749 48.673 1.00 77.93 235 TRP A CA 1
ATOM 3509 C C . TRP B 2 235 ? 42.149 58.952 48.426 1.00 77.94 235 TRP A C 1
ATOM 3510 O O . TRP B 2 235 ? 41.023 58.811 47.954 1.00 77.84 235 TRP A O 1
ATOM 3521 N N . THR B 2 236 ? 42.653 60.137 48.758 1.00 78.46 236 THR A N 1
ATOM 3522 C CA . THR B 2 236 ? 41.907 61.370 48.558 1.00 79.05 236 THR A CA 1
ATOM 3523 C C . THR B 2 236 ? 42.314 61.920 47.197 1.00 80.57 236 THR A C 1
ATOM 3524 O O . THR B 2 236 ? 42.288 63.130 46.956 1.00 80.73 236 THR A O 1
ATOM 3528 N N . ILE B 2 237 ? 42.707 61.008 46.312 1.00 81.71 237 ILE A N 1
ATOM 3529 C CA . ILE B 2 237 ? 43.113 61.374 44.966 1.00 82.85 237 ILE A CA 1
ATOM 3530 C C . ILE B 2 237 ? 41.999 60.999 43.991 1.00 83.88 237 ILE A C 1
ATOM 3531 O O . ILE B 2 237 ? 41.730 61.733 43.042 1.00 84.08 237 ILE A O 1
ATOM 3536 N N . PRO B 2 238 ? 41.328 59.853 44.215 1.00 84.86 238 PRO A N 1
ATOM 3537 C CA . PRO B 2 238 ? 40.249 59.467 43.301 1.00 86.11 238 PRO A CA 1
ATOM 3538 C C . PRO B 2 238 ? 39.004 60.320 43.533 1.00 87.70 238 PRO A C 1
ATOM 3539 O O . PRO B 2 238 ? 37.884 59.811 43.542 1.00 87.82 238 PRO A O 1
ATOM 3543 N N . SER B 2 239 ? 39.214 61.618 43.728 1.00 89.52 239 SER A N 1
ATOM 3544 C CA . SER B 2 239 ? 38.125 62.557 43.961 1.00 91.41 239 SER A CA 1
ATOM 3545 C C . SER B 2 239 ? 38.400 63.856 43.210 1.00 92.82 239 SER A C 1
ATOM 3546 O O . SER B 2 239 ? 38.595 64.919 43.810 1.00 92.20 239 SER A O 1
ATOM 3549 N N . ASN B 2 240 ? 38.411 63.747 41.884 1.00 94.70 240 ASN A N 1
ATOM 3550 C CA . ASN B 2 240 ? 38.667 64.877 41.000 1.00 96.44 240 ASN A CA 1
ATOM 3551 C C . ASN B 2 240 ? 37.661 65.999 41.199 1.00 97.00 240 ASN A C 1
ATOM 3552 O O . ASN B 2 240 ? 36.541 65.939 40.691 1.00 96.73 240 ASN A O 1
ATOM 3557 N N . VAL B 2 241 ? 38.064 67.026 41.940 1.00 98.00 241 VAL A N 1
ATOM 3558 C CA . VAL B 2 241 ? 37.190 68.162 42.191 1.00 98.79 241 VAL A CA 1
ATOM 3559 C C . VAL B 2 241 ? 37.967 69.452 42.439 1.00 99.29 241 VAL A C 1
ATOM 3560 O O . VAL B 2 241 ? 38.732 69.548 43.398 1.00 99.56 241 VAL A O 1
ATOM 3564 N N . ALA B 2 242 ? 37.760 70.430 41.560 1.00 99.48 242 ALA A N 1
ATOM 3565 C CA . ALA B 2 242 ? 38.382 71.756 41.643 1.00 99.56 242 ALA A CA 1
ATOM 3566 C C . ALA B 2 242 ? 39.806 71.842 42.206 1.00 99.36 242 ALA A C 1
ATOM 3567 O O . ALA B 2 242 ? 40.508 70.840 42.337 1.00 99.56 242 ALA A O 1
ATOM 3569 N N . ILE B 2 243 ? 40.226 73.068 42.509 1.00 98.94 243 ILE A N 1
ATOM 3570 C CA . ILE B 2 243 ? 41.542 73.322 43.076 1.00 98.57 243 ILE A CA 1
ATOM 3571 C C . ILE B 2 243 ? 41.397 74.405 44.141 1.00 98.69 243 ILE A C 1
ATOM 3572 O O . ILE B 2 243 ? 40.530 74.299 45.006 1.00 98.48 243 ILE A O 1
ATOM 3577 N N . THR B 2 244 ? 42.217 75.452 44.068 1.00 99.09 244 THR A N 1
ATOM 3578 C CA . THR B 2 244 ? 42.171 76.516 45.071 1.00 99.39 244 THR A CA 1
ATOM 3579 C C . THR B 2 244 ? 42.642 77.888 44.576 1.00 99.50 244 THR A C 1
ATOM 3580 O O . THR B 2 244 ? 43.291 78.002 43.534 1.00 99.48 244 THR A O 1
ATOM 3584 N N . VAL B 2 245 ? 42.293 78.921 45.341 1.00 99.56 245 VAL A N 1
ATOM 3585 C CA . VAL B 2 245 ? 42.671 80.303 45.057 1.00 99.55 245 VAL A CA 1
ATOM 3586 C C . VAL B 2 245 ? 42.136 81.227 46.152 1.00 99.56 245 VAL A C 1
ATOM 3587 O O . VAL B 2 245 ? 40.929 81.285 46.390 1.00 99.56 245 VAL A O 1
ATOM 3591 N N . HIS B 2 246 ? 43.031 81.934 46.832 1.00 99.56 246 HIS A N 1
ATOM 3592 C CA . HIS B 2 246 ? 42.604 82.858 47.877 1.00 99.56 246 HIS A CA 1
ATOM 3593 C C . HIS B 2 246 ? 42.538 84.254 47.263 1.00 99.56 246 HIS A C 1
ATOM 3594 O O . HIS B 2 246 ? 43.560 84.925 47.123 1.00 99.56 246 HIS A O 1
ATOM 3601 N N . PRO B 2 247 ? 41.329 84.703 46.878 1.00 99.56 247 PRO A N 1
ATOM 3602 C CA . PRO B 2 247 ? 41.132 86.023 46.271 1.00 99.56 247 PRO A CA 1
ATOM 3603 C C . PRO B 2 247 ? 42.029 87.115 46.850 1.00 99.56 247 PRO A C 1
ATOM 3604 O O . PRO B 2 247 ? 42.368 87.093 48.035 1.00 99.56 247 PRO A O 1
ATOM 3608 N N . GLU B 2 248 ? 42.402 88.060 45.990 1.00 99.49 248 GLU A N 1
ATOM 3609 C CA . GLU B 2 248 ? 43.274 89.180 46.339 1.00 99.56 248 GLU A CA 1
ATOM 3610 C C . GLU B 2 248 ? 44.719 88.716 46.169 1.00 99.56 248 GLU A C 1
ATOM 3611 O O . GLU B 2 248 ? 45.466 89.274 45.363 1.00 99.51 248 GLU A O 1
ATOM 3617 N N . LEU B 2 249 ? 45.104 87.686 46.921 1.00 99.56 249 LEU A N 1
ATOM 3618 C CA . LEU B 2 249 ? 46.452 87.133 46.825 1.00 99.56 249 LEU A CA 1
ATOM 3619 C C . LEU B 2 249 ? 46.569 86.464 45.455 1.00 99.56 249 LEU A C 1
ATOM 3620 O O . LEU B 2 249 ? 45.747 85.621 45.089 1.00 99.55 249 LEU A O 1
ATOM 3625 N N . LYS B 2 250 ? 47.597 86.839 44.703 1.00 99.44 250 LYS A N 1
ATOM 3626 C CA . LYS B 2 250 ? 47.782 86.303 43.363 1.00 99.54 250 LYS A CA 1
ATOM 3627 C C . LYS B 2 250 ? 49.059 85.485 43.169 1.00 99.53 250 LYS A C 1
ATOM 3628 O O . LYS B 2 250 ? 49.317 84.527 43.901 1.00 99.18 250 LYS A O 1
ATOM 3634 N N . TYR B 2 251 ? 49.840 85.874 42.163 1.00 99.56 251 TYR A N 1
ATOM 3635 C CA . TYR B 2 251 ? 51.092 85.212 41.811 1.00 99.56 251 TYR A CA 1
ATOM 3636 C C . TYR B 2 251 ? 50.885 83.856 41.143 1.00 99.56 251 TYR A C 1
ATOM 3637 O O . TYR B 2 251 ? 50.004 83.084 41.528 1.00 99.56 251 TYR A O 1
ATOM 3646 N N . GLY B 2 252 ? 51.708 83.586 40.132 1.00 99.56 252 GLY A N 1
ATOM 3647 C CA . GLY B 2 252 ? 51.629 82.334 39.401 1.00 99.56 252 GLY A CA 1
ATOM 3648 C C . GLY B 2 252 ? 53.005 81.819 39.015 1.00 99.56 252 GLY A C 1
ATOM 3649 O O . GLY B 2 252 ? 53.156 80.653 38.644 1.00 99.56 252 GLY A O 1
ATOM 3650 N N . GLN B 2 253 ? 54.002 82.698 39.093 1.00 99.56 253 GLN A N 1
ATOM 3651 C CA . GLN B 2 253 ? 55.392 82.363 38.776 1.00 99.56 253 GLN A CA 1
ATOM 3652 C C . GLN B 2 253 ? 55.728 82.086 37.309 1.00 99.56 253 GLN A C 1
ATOM 3653 O O . GLN B 2 253 ? 56.287 82.952 36.631 1.00 99.56 253 GLN A O 1
ATOM 3659 N N . TYR B 2 254 ? 55.395 80.889 36.824 1.00 99.56 254 TYR A N 1
ATOM 3660 C CA . TYR B 2 254 ? 55.705 80.495 35.444 1.00 99.56 254 TYR A CA 1
ATOM 3661 C C . TYR B 2 254 ? 57.222 80.565 35.262 1.00 99.56 254 TYR A C 1
ATOM 3662 O O . TYR B 2 254 ? 57.746 81.520 34.681 1.00 99.56 254 TYR A O 1
ATOM 3671 N N . ASN B 2 255 ? 57.925 79.547 35.751 1.00 99.56 255 ASN A N 1
ATOM 3672 C CA . ASN B 2 255 ? 59.379 79.541 35.663 1.00 99.48 255 ASN A CA 1
ATOM 3673 C C . ASN B 2 255 ? 59.976 78.531 34.686 1.00 99.27 255 ASN A C 1
ATOM 3674 O O . ASN B 2 255 ? 59.377 77.500 34.376 1.00 98.85 255 ASN A O 1
ATOM 3679 N N . VAL B 2 256 ? 61.181 78.851 34.226 1.00 99.19 256 VAL A N 1
ATOM 3680 C CA . VAL B 2 256 ? 61.937 78.035 33.282 1.00 99.46 256 VAL A CA 1
ATOM 3681 C C . VAL B 2 256 ? 61.905 76.535 33.603 1.00 99.56 256 VAL A C 1
ATOM 3682 O O . VAL B 2 256 ? 61.516 76.127 34.700 1.00 99.56 256 VAL A O 1
ATOM 3686 N N . ASN B 2 257 ? 62.316 75.724 32.630 1.00 99.56 257 ASN A N 1
ATOM 3687 C CA . ASN B 2 257 ? 62.357 74.270 32.769 1.00 99.36 257 ASN A CA 1
ATOM 3688 C C . ASN B 2 257 ? 61.012 73.722 33.236 1.00 99.15 257 ASN A C 1
ATOM 3689 O O . ASN B 2 257 ? 60.025 74.457 33.312 1.00 98.77 257 ASN A O 1
ATOM 3694 N N . GLY B 2 258 ? 60.980 72.430 33.548 1.00 99.12 258 GLY A N 1
ATOM 3695 C CA . GLY B 2 258 ? 59.748 71.808 33.992 1.00 99.26 258 GLY A CA 1
ATOM 3696 C C . GLY B 2 258 ? 58.621 72.096 33.020 1.00 99.29 258 GLY A C 1
ATOM 3697 O O . GLY B 2 258 ? 58.585 71.537 31.923 1.00 99.24 258 GLY A O 1
ATOM 3698 N N . GLU B 2 259 ? 57.703 72.972 33.427 1.00 99.27 259 GLU A N 1
ATOM 3699 C CA . GLU B 2 259 ? 56.561 73.361 32.600 1.00 98.97 259 GLU A CA 1
ATOM 3700 C C . GLU B 2 259 ? 56.060 74.749 33.009 1.00 98.88 259 GLU A C 1
ATOM 3701 O O . GLU B 2 259 ? 54.963 7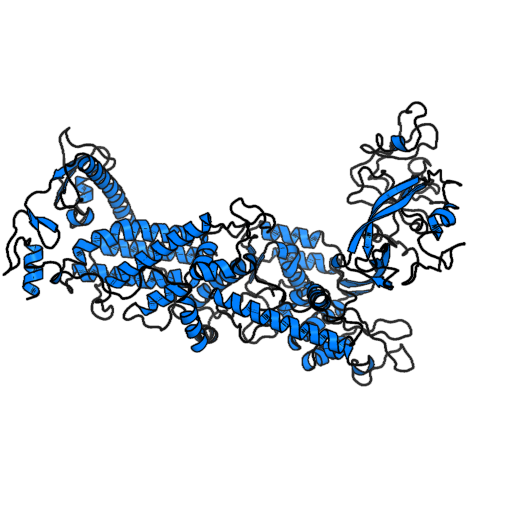5.159 32.622 1.00 98.89 259 GLU A O 1
ATOM 3707 N N . LYS B 2 260 ? 56.865 75.468 33.788 1.00 98.64 260 LYS A N 1
ATOM 3708 C CA . LYS B 2 260 ? 56.494 76.804 34.249 1.00 98.63 260 LYS A CA 1
ATOM 3709 C C . LYS B 2 260 ? 55.149 76.763 34.970 1.00 98.48 260 LYS A C 1
ATOM 3710 O O . LYS B 2 260 ? 54.248 77.542 34.659 1.00 98.46 260 LYS A O 1
ATOM 3716 N N . TYR B 2 261 ? 55.022 75.852 35.932 1.00 98.23 261 TYR A N 1
ATOM 3717 C CA . TYR B 2 261 ? 53.790 75.688 36.702 1.00 98.01 261 TYR A CA 1
ATOM 3718 C C . TYR B 2 261 ? 53.430 76.958 37.478 1.00 98.29 261 TYR A C 1
ATOM 3719 O O . TYR B 2 261 ? 53.770 78.069 37.068 1.00 98.24 261 TYR A O 1
ATOM 3728 N N . ILE B 2 262 ? 52.734 76.781 38.600 1.00 98.57 262 ILE A N 1
ATOM 3729 C CA . ILE B 2 262 ? 52.331 77.904 39.446 1.00 98.72 262 ILE A CA 1
ATOM 3730 C C . ILE B 2 262 ? 52.553 77.614 40.932 1.00 98.57 262 ILE A C 1
ATOM 3731 O O . ILE B 2 262 ? 52.251 76.524 41.420 1.00 98.42 262 ILE A O 1
ATOM 3736 N N . ILE B 2 263 ? 53.088 78.603 41.640 1.00 98.56 263 ILE A N 1
ATOM 3737 C CA . ILE B 2 263 ? 53.344 78.488 43.070 1.00 98.42 263 ILE A CA 1
ATOM 3738 C C . ILE B 2 263 ? 52.561 79.587 43.779 1.00 98.53 263 ILE A C 1
ATOM 3739 O O . ILE B 2 263 ? 51.337 79.517 43.869 1.00 98.44 263 ILE A O 1
ATOM 3744 N N . ALA B 2 264 ? 53.271 80.605 44.264 1.00 98.68 264 ALA A N 1
ATOM 3745 C CA . ALA B 2 264 ? 52.653 81.725 44.967 1.00 99.08 264 ALA A CA 1
ATOM 3746 C C . ALA B 2 264 ? 53.710 82.735 45.403 1.00 99.26 264 ALA A C 1
ATOM 3747 O O . ALA B 2 264 ? 54.904 82.524 45.194 1.00 99.25 264 ALA A O 1
ATOM 3749 N N . GLU B 2 265 ? 53.261 83.826 46.018 1.00 99.39 265 GLU A N 1
ATOM 3750 C CA . GLU B 2 265 ? 54.156 84.884 46.484 1.00 99.56 265 GLU A CA 1
ATOM 3751 C C . GLU B 2 265 ? 54.914 84.503 47.756 1.00 99.56 265 GLU A C 1
ATOM 3752 O O . GLU B 2 265 ? 56.115 84.234 47.714 1.00 99.56 265 GLU A O 1
ATOM 3758 N N . ALA B 2 266 ? 54.216 84.487 48.887 1.00 99.39 266 ALA A N 1
ATOM 3759 C CA . ALA B 2 266 ? 54.843 84.139 50.156 1.00 99.35 266 ALA A CA 1
ATOM 3760 C C . ALA B 2 266 ? 55.156 82.645 50.222 1.00 99.45 266 ALA A C 1
ATOM 3761 O O . ALA B 2 266 ? 55.715 82.164 51.208 1.00 99.25 266 ALA A O 1
ATOM 3763 N N . LEU B 2 267 ? 54.801 81.921 49.164 1.00 99.50 267 LEU A N 1
ATOM 3764 C CA . LEU B 2 267 ? 55.034 80.480 49.099 1.00 99.56 267 LEU A CA 1
ATOM 3765 C C . LEU B 2 267 ? 56.306 80.102 48.336 1.00 99.56 267 LEU A C 1
ATOM 3766 O O . LEU B 2 267 ? 57.117 79.319 48.832 1.00 99.35 267 LEU A O 1
ATOM 3771 N N . SER B 2 268 ? 56.468 80.658 47.136 1.00 99.56 268 SER A N 1
ATOM 3772 C CA . SER B 2 268 ? 57.632 80.396 46.279 1.00 99.56 268 SER A CA 1
ATOM 3773 C C . SER B 2 268 ? 58.878 79.925 47.033 1.00 99.56 268 SER A C 1
ATOM 3774 O O . SER B 2 268 ? 59.366 78.813 46.808 1.00 99.56 268 SER A O 1
ATOM 3777 N N . ASP B 2 269 ? 59.389 80.781 47.917 1.00 99.56 269 ASP A N 1
ATOM 3778 C CA . ASP B 2 269 ? 60.576 80.468 48.712 1.00 99.56 269 ASP A CA 1
ATOM 3779 C C . ASP B 2 269 ? 60.464 79.081 49.339 1.00 99.56 269 ASP A C 1
ATOM 3780 O O . ASP B 2 269 ? 61.332 78.225 49.144 1.00 99.56 269 ASP A O 1
ATOM 3785 N N . ALA B 2 270 ? 59.387 78.869 50.090 1.00 99.56 270 ALA A N 1
ATOM 3786 C CA . ALA B 2 270 ? 59.149 77.595 50.755 1.00 99.46 270 ALA A CA 1
ATOM 3787 C C . ALA B 2 270 ? 58.241 76.680 49.933 1.00 99.42 270 ALA A C 1
ATOM 3788 O O . ALA B 2 270 ? 57.272 76.126 50.454 1.00 99.31 270 ALA A O 1
ATOM 3790 N N . VAL B 2 271 ? 58.557 76.527 48.650 1.00 99.37 271 VAL A N 1
ATOM 3791 C CA . VAL B 2 271 ? 57.777 75.670 47.760 1.00 99.36 271 VAL A CA 1
ATOM 3792 C C . VAL B 2 271 ? 58.687 74.844 46.859 1.00 99.44 271 VAL A C 1
ATOM 3793 O O . VAL B 2 271 ? 58.708 73.615 46.945 1.00 99.45 271 VAL A O 1
ATOM 3797 N N . ALA B 2 272 ? 59.431 75.519 45.989 1.00 99.34 272 ALA A N 1
ATOM 3798 C CA . ALA B 2 272 ? 60.348 74.831 45.092 1.00 99.09 272 ALA A CA 1
ATOM 3799 C C . ALA B 2 272 ? 61.512 74.326 45.936 1.00 98.94 272 ALA A C 1
ATOM 3800 O O . ALA B 2 272 ? 62.195 73.365 45.579 1.00 99.01 272 ALA A O 1
ATOM 3802 N N . GLU B 2 273 ? 61.710 74.991 47.071 1.00 98.69 273 GLU A N 1
ATOM 3803 C CA . GLU B 2 273 ? 62.770 74.667 48.020 1.00 98.61 273 GLU A CA 1
ATOM 3804 C C . GLU B 2 273 ? 62.802 73.181 48.387 1.00 98.37 273 GLU A C 1
ATOM 3805 O O . GLU B 2 273 ? 63.869 72.610 48.619 1.00 97.92 273 GLU A O 1
ATOM 3811 N N . ALA B 2 274 ? 61.627 72.563 48.442 1.00 98.28 274 ALA A N 1
ATOM 3812 C CA . ALA B 2 274 ? 61.518 71.150 48.780 1.00 98.25 274 ALA A CA 1
ATOM 3813 C C . ALA B 2 274 ? 61.192 70.336 47.535 1.00 98.42 274 ALA A C 1
ATOM 3814 O O . ALA B 2 274 ? 61.240 69.105 47.549 1.00 98.13 274 ALA A O 1
ATOM 3816 N N . LEU B 2 275 ? 60.859 71.037 46.457 1.00 98.82 275 LEU A N 1
ATOM 3817 C CA . LEU B 2 275 ? 60.527 70.392 45.194 1.00 99.03 275 LEU A CA 1
ATOM 3818 C C . LEU B 2 275 ? 61.771 69.830 44.514 1.00 99.37 275 LEU A C 1
ATOM 3819 O O . LEU B 2 275 ? 61.708 69.363 43.377 1.00 99.35 275 LEU A O 1
ATOM 3824 N N . ASP B 2 276 ? 62.901 69.879 45.215 1.00 99.56 276 ASP A N 1
ATOM 3825 C CA . ASP B 2 276 ? 64.160 69.363 44.685 1.00 99.56 276 ASP A CA 1
ATOM 3826 C C . ASP B 2 276 ? 64.634 70.159 43.467 1.00 99.56 276 ASP A C 1
ATOM 3827 O O . ASP B 2 276 ? 65.741 69.951 42.967 1.00 99.47 276 ASP A O 1
ATOM 3832 N N . TRP B 2 277 ? 63.797 71.076 42.993 1.00 99.42 277 TRP A N 1
ATOM 3833 C CA . TRP B 2 277 ? 64.162 71.892 41.844 1.00 99.11 277 TRP A CA 1
ATOM 3834 C C . TRP B 2 277 ? 64.956 73.106 42.301 1.00 99.25 277 TRP A C 1
ATOM 3835 O O . TRP B 2 277 ? 64.553 73.811 43.226 1.00 99.56 277 TRP A O 1
ATOM 3846 N N . ASP B 2 278 ? 66.087 73.343 41.649 1.00 99.13 278 ASP A N 1
ATOM 3847 C CA . ASP B 2 278 ? 66.947 74.472 41.973 1.00 99.02 278 ASP A CA 1
ATOM 3848 C C . ASP B 2 278 ? 68.029 74.522 40.904 1.00 99.20 278 ASP A C 1
ATOM 3849 O O . ASP B 2 278 ? 69.209 74.700 41.201 1.00 99.56 278 ASP A O 1
ATOM 3854 N N . LYS B 2 279 ? 67.610 74.350 39.653 1.00 99.35 279 LYS A N 1
ATOM 3855 C CA . LYS B 2 279 ? 68.523 74.357 38.513 1.00 99.38 279 LYS A CA 1
ATOM 3856 C C . LYS B 2 279 ? 68.924 75.791 38.182 1.00 99.49 279 LYS A C 1
ATOM 3857 O O . LYS B 2 279 ? 68.643 76.292 37.088 1.00 99.42 279 LYS A O 1
ATOM 3863 N N . ALA B 2 280 ? 69.588 76.429 39.146 1.00 99.56 280 ALA A N 1
ATOM 3864 C CA . ALA B 2 280 ? 70.051 77.814 39.051 1.00 99.56 280 ALA A CA 1
ATOM 3865 C C . ALA B 2 280 ? 68.946 78.762 39.515 1.00 99.56 280 ALA A C 1
ATOM 3866 O O . ALA B 2 280 ? 68.789 79.857 38.969 1.00 99.56 280 ALA A O 1
ATOM 3868 N N . SER B 2 281 ? 68.196 78.327 40.530 1.00 99.56 281 SER A N 1
ATOM 3869 C CA . SER B 2 281 ? 67.084 79.094 41.098 1.00 99.56 281 SER A CA 1
ATOM 3870 C C . SER B 2 281 ? 66.417 79.978 40.048 1.00 99.56 281 SER A C 1
ATOM 3871 O O . SER B 2 281 ? 65.996 81.101 40.339 1.00 99.55 281 SER A O 1
ATOM 3874 N N . ILE B 2 282 ? 66.331 79.450 38.829 1.00 99.54 282 ILE A N 1
ATOM 3875 C CA . ILE B 2 282 ? 65.736 80.147 37.696 1.00 99.28 282 ILE A CA 1
ATOM 3876 C C . ILE B 2 282 ? 64.656 81.140 38.121 1.00 99.27 282 ILE A C 1
ATOM 3877 O O . ILE B 2 282 ? 63.772 80.813 38.914 1.00 99.06 282 ILE A O 1
ATOM 3882 N N . LYS B 2 283 ? 64.750 82.357 37.591 1.00 99.33 283 LYS A N 1
ATOM 3883 C CA . LYS B 2 283 ? 63.818 83.435 37.911 1.00 99.46 283 LYS A CA 1
ATOM 3884 C C . LYS B 2 283 ? 62.443 83.288 37.257 1.00 99.56 283 LYS A C 1
ATOM 3885 O O . LYS B 2 283 ? 62.299 82.629 36.224 1.00 99.56 283 LYS A O 1
ATOM 3891 N N . LEU B 2 284 ? 61.437 83.913 37.867 1.00 99.56 284 LEU A N 1
ATOM 3892 C CA . LEU B 2 284 ? 60.068 83.865 37.358 1.00 99.55 284 LEU A CA 1
ATOM 3893 C C . LEU B 2 284 ? 59.906 84.815 36.179 1.00 99.56 284 LEU A C 1
ATOM 3894 O O . LEU B 2 284 ? 60.869 85.447 35.743 1.00 99.56 284 LEU A O 1
ATOM 3899 N N . GLU B 2 285 ? 58.682 84.914 35.669 1.00 99.56 285 GLU A N 1
ATOM 3900 C CA . GLU B 2 285 ? 58.388 85.790 34.539 1.00 99.56 285 GLU A CA 1
ATOM 3901 C C . GLU B 2 285 ? 56.926 86.222 34.537 1.00 99.54 285 GLU A C 1
ATOM 3902 O O . GLU B 2 285 ? 56.536 87.175 35.215 1.00 99.27 285 GLU A O 1
ATOM 3908 N N . LYS B 2 286 ? 56.128 85.491 33.766 1.00 99.56 286 LYS A N 1
ATOM 3909 C CA . LYS B 2 286 ? 54.705 85.755 33.607 1.00 99.56 286 LYS A CA 1
ATOM 3910 C C . LYS B 2 286 ? 53.805 85.161 34.691 1.00 99.56 286 LYS A C 1
ATOM 3911 O O . LYS B 2 286 ? 53.156 84.135 34.473 1.00 99.56 286 LYS A O 1
ATOM 3917 N N . GLU B 2 287 ? 53.764 85.800 35.857 1.00 99.56 287 GLU A N 1
ATOM 3918 C CA . GLU B 2 287 ? 52.898 85.323 36.927 1.00 99.51 287 GLU A CA 1
ATOM 3919 C C . GLU B 2 287 ? 51.492 85.746 36.512 1.00 99.51 287 GLU A C 1
ATOM 3920 O O . GLU B 2 287 ? 51.292 86.876 36.062 1.00 99.25 287 GLU A O 1
ATOM 3926 N N . TYR B 2 288 ? 50.519 84.849 36.652 1.00 99.56 288 TYR A N 1
ATOM 3927 C CA . TYR B 2 288 ? 49.152 85.174 36.255 1.00 99.56 288 TYR A CA 1
ATOM 3928 C C . TYR B 2 288 ? 48.105 85.156 37.368 1.00 99.56 288 TYR A C 1
ATOM 3929 O O . TYR B 2 288 ? 47.500 84.122 37.662 1.00 99.56 288 TYR A O 1
ATOM 3938 N N . THR B 2 289 ? 47.907 86.335 37.962 1.00 99.56 289 THR A N 1
ATOM 3939 C CA . THR B 2 289 ? 46.955 86.590 39.047 1.00 99.56 289 THR A CA 1
ATOM 3940 C C . THR B 2 289 ? 46.213 85.385 39.618 1.00 99.56 289 THR A C 1
ATOM 3941 O O . THR B 2 289 ? 45.362 84.793 38.952 1.00 99.56 289 THR A O 1
ATOM 3945 N N . GLY B 2 290 ? 46.531 85.046 40.866 1.00 99.56 290 GLY A N 1
ATOM 3946 C CA . GLY B 2 290 ? 45.884 83.927 41.524 1.00 99.50 290 GLY A CA 1
ATOM 3947 C C . GLY B 2 290 ? 44.383 84.128 41.598 1.00 99.56 290 GLY A C 1
ATOM 3948 O O . GLY B 2 290 ? 43.632 83.511 40.843 1.00 99.56 290 GLY A O 1
ATOM 3949 N N . LYS B 2 291 ? 43.947 84.995 42.508 1.00 99.33 291 LYS A N 1
ATOM 3950 C CA . LYS B 2 291 ? 42.528 85.288 42.694 1.00 99.35 291 LYS A CA 1
ATOM 3951 C C . LYS B 2 291 ? 41.692 85.083 41.433 1.00 99.50 291 LYS A C 1
ATOM 3952 O O . LYS B 2 291 ? 40.874 84.165 41.355 1.00 99.56 291 LYS A O 1
ATOM 3958 N N . GLU B 2 292 ? 41.921 85.948 40.450 1.00 99.55 292 GLU A N 1
ATOM 3959 C CA . GLU B 2 292 ? 41.200 85.932 39.180 1.00 99.56 292 GLU A CA 1
ATOM 3960 C C . GLU B 2 292 ? 41.202 84.616 38.398 1.00 99.56 292 GLU A C 1
ATOM 3961 O O . GLU B 2 292 ? 40.398 84.442 37.483 1.00 99.56 292 GLU A O 1
ATOM 3967 N N . LEU B 2 293 ? 42.095 83.693 38.745 1.00 99.54 293 LEU A N 1
ATOM 3968 C CA . LEU B 2 293 ? 42.155 82.416 38.038 1.00 99.42 293 LEU A CA 1
ATOM 3969 C C . LEU B 2 293 ? 40.949 81.538 38.335 1.00 99.51 293 LEU A C 1
ATOM 3970 O O . LEU B 2 293 ? 41.099 80.386 38.741 1.00 99.56 293 LEU A O 1
ATOM 3975 N N . GLU B 2 294 ? 39.754 82.082 38.129 1.00 99.56 294 GLU A N 1
ATOM 3976 C CA . GLU B 2 294 ? 38.524 81.339 38.372 1.00 99.47 294 GLU A CA 1
ATOM 3977 C C . GLU B 2 294 ? 38.071 80.652 37.088 1.00 99.48 294 GLU A C 1
ATOM 3978 O O . GLU B 2 294 ? 38.191 81.214 35.998 1.00 99.56 294 GLU A O 1
ATOM 3984 N N . TRP B 2 295 ? 37.566 79.429 37.226 1.00 99.37 295 TRP A N 1
ATOM 3985 C CA . TRP B 2 295 ? 37.090 78.652 36.086 1.00 98.97 295 TRP A CA 1
ATOM 3986 C C . TRP B 2 295 ? 38.193 78.313 35.090 1.00 98.55 295 TRP A C 1
ATOM 3987 O O . TRP B 2 295 ? 37.917 78.051 33.919 1.00 98.60 295 TRP A O 1
ATOM 3998 N N . VAL B 2 296 ? 39.439 78.318 35.555 1.00 98.07 296 VAL A N 1
ATOM 3999 C CA . VAL B 2 296 ? 40.578 77.999 34.699 1.00 97.40 296 VAL A CA 1
ATOM 4000 C C . VAL B 2 296 ? 40.536 76.512 34.341 1.00 97.18 296 VAL A C 1
ATOM 4001 O O . VAL B 2 296 ? 41.508 75.788 34.543 1.00 97.23 296 VAL A O 1
ATOM 4005 N N . VAL B 2 297 ? 39.393 76.076 33.814 1.00 96.95 297 VAL A N 1
ATOM 4006 C CA . VAL B 2 297 ? 39.164 74.688 33.409 1.00 96.93 297 VAL A CA 1
ATOM 4007 C C . VAL B 2 297 ? 40.460 73.914 33.166 1.00 97.29 297 VAL A C 1
ATOM 4008 O O . VAL B 2 297 ? 41.258 74.281 32.302 1.00 96.80 297 VAL A O 1
ATOM 4012 N N . ALA B 2 298 ? 40.661 72.841 33.930 1.00 97.97 298 ALA A N 1
ATOM 4013 C CA . ALA B 2 298 ? 41.873 72.031 33.807 1.00 98.64 298 ALA A CA 1
ATOM 4014 C C . ALA B 2 298 ? 41.653 70.537 34.054 1.00 98.99 298 ALA A C 1
ATOM 4015 O O . ALA B 2 298 ? 41.184 70.140 35.120 1.00 99.20 298 ALA A O 1
ATOM 4017 N N . GLN B 2 299 ? 42.010 69.716 33.068 1.00 99.10 299 GLN A N 1
ATOM 4018 C CA . GLN B 2 299 ? 41.865 68.266 33.175 1.00 99.15 299 GLN A CA 1
ATOM 4019 C C . GLN B 2 299 ? 42.930 67.709 34.113 1.00 99.38 299 GLN A C 1
ATOM 4020 O O . GLN B 2 299 ? 44.123 67.909 33.890 1.00 99.56 299 GLN A O 1
ATOM 4026 N N . HIS B 2 300 ? 42.497 67.010 35.159 1.00 99.54 300 HIS A N 1
ATOM 4027 C CA . HIS B 2 300 ? 43.419 66.426 36.133 1.00 99.56 300 HIS A CA 1
ATOM 4028 C C . HIS B 2 300 ? 43.626 64.926 35.901 1.00 99.45 300 HIS A C 1
ATOM 4029 O O . HIS B 2 300 ? 42.919 64.099 36.470 1.00 99.23 300 HIS A O 1
ATOM 4036 N N . PRO B 2 301 ? 44.635 64.569 35.083 1.00 99.45 301 PRO A N 1
ATOM 4037 C CA . PRO B 2 301 ? 45.050 63.219 34.681 1.00 99.32 301 PRO A CA 1
ATOM 4038 C C . PRO B 2 301 ? 44.680 62.045 35.583 1.00 99.06 301 PRO A C 1
ATOM 4039 O O . PRO B 2 301 ? 43.516 61.861 35.928 1.00 99.01 301 PRO A O 1
ATOM 4043 N N . PHE B 2 302 ? 45.688 61.246 35.932 1.00 98.81 302 PHE A N 1
ATOM 4044 C CA . PHE B 2 302 ? 45.549 60.054 36.769 1.00 98.69 302 PHE A CA 1
ATOM 4045 C C . PHE B 2 302 ? 44.527 59.057 36.220 1.00 98.87 302 PHE A C 1
ATOM 4046 O O . PHE B 2 302 ? 44.537 57.883 36.596 1.00 98.64 302 PHE A O 1
ATOM 4054 N N . LEU B 2 303 ? 43.672 59.542 35.320 1.00 99.06 303 LEU A N 1
ATOM 4055 C CA . LEU B 2 303 ? 42.605 58.779 34.660 1.00 99.23 303 LEU A CA 1
ATOM 4056 C C . LEU B 2 303 ? 41.315 59.584 34.784 1.00 99.38 303 LEU A C 1
ATOM 4057 O O . LEU B 2 303 ? 40.227 59.027 34.939 1.00 99.43 303 LEU A O 1
ATOM 4062 N N . ASP B 2 304 ? 41.452 60.905 34.708 1.00 99.56 304 ASP A N 1
ATOM 4063 C CA . ASP B 2 304 ? 40.317 61.812 34.832 1.00 99.32 304 ASP A CA 1
ATOM 4064 C C . ASP B 2 304 ? 39.292 61.700 33.713 1.00 98.83 304 ASP A C 1
ATOM 4065 O O . ASP B 2 304 ? 39.190 60.680 33.031 1.00 98.65 304 ASP A O 1
ATOM 4070 N N . ARG B 2 305 ? 38.531 62.773 33.548 1.00 98.40 305 ARG A N 1
ATOM 4071 C CA . ARG B 2 305 ? 37.491 62.865 32.537 1.00 98.23 305 ARG A CA 1
ATOM 4072 C C . ARG B 2 305 ? 36.947 64.280 32.655 1.00 97.99 305 ARG A C 1
ATOM 4073 O O . ARG B 2 305 ? 36.520 64.891 31.673 1.00 97.96 305 ARG A O 1
ATOM 4081 N N . GLU B 2 306 ? 36.986 64.795 33.879 1.00 97.66 306 GLU A N 1
ATOM 4082 C CA . GLU B 2 306 ? 36.507 66.136 34.170 1.00 97.28 306 GLU A CA 1
ATOM 4083 C C . GLU B 2 306 ? 37.639 67.057 34.600 1.00 96.90 306 GLU A C 1
ATOM 4084 O O . GLU B 2 306 ? 38.621 66.622 35.210 1.00 96.17 306 GLU A O 1
ATOM 4090 N N . SER B 2 307 ? 37.484 68.335 34.270 1.00 96.77 307 SER A N 1
ATOM 4091 C CA . SER B 2 307 ? 38.461 69.358 34.614 1.00 96.50 307 SER A CA 1
ATOM 4092 C C . SER B 2 307 ? 38.057 69.986 35.943 1.00 95.99 307 SER A C 1
ATOM 4093 O O . SER B 2 307 ? 36.871 70.081 36.258 1.00 95.85 307 SER A O 1
ATOM 4096 N N . LEU B 2 308 ? 39.041 70.422 36.719 1.00 95.52 308 LEU A N 1
ATOM 4097 C CA . LEU B 2 308 ? 38.756 71.016 38.014 1.00 95.29 308 LEU A CA 1
ATOM 4098 C C . LEU B 2 308 ? 38.755 72.545 37.990 1.00 95.40 308 LEU A C 1
ATOM 4099 O O . LEU B 2 308 ? 39.652 73.176 37.426 1.00 95.14 308 LEU A O 1
ATOM 4104 N N . VAL B 2 309 ? 37.728 73.124 38.609 1.00 95.37 309 VAL A N 1
ATOM 4105 C CA . VAL B 2 309 ? 37.543 74.572 38.679 1.00 95.57 309 VAL A CA 1
ATOM 4106 C C . VAL B 2 309 ? 38.261 75.147 39.902 1.00 95.80 309 VAL A C 1
ATOM 4107 O O . VAL B 2 309 ? 38.943 74.424 40.622 1.00 96.03 309 VAL A O 1
ATOM 4111 N N . ILE B 2 310 ? 38.119 76.451 40.121 1.00 96.06 310 ILE A N 1
ATOM 4112 C CA . ILE B 2 310 ? 38.735 77.119 41.264 1.00 96.34 310 ILE A CA 1
ATOM 4113 C C . ILE B 2 310 ? 37.916 78.349 41.646 1.00 96.64 310 ILE A C 1
ATOM 4114 O O . ILE B 2 310 ? 37.634 79.203 40.805 1.00 96.31 310 ILE A O 1
ATOM 4119 N N . ASN B 2 311 ? 37.540 78.435 42.919 1.00 97.26 311 ASN A N 1
ATOM 4120 C CA . ASN B 2 311 ? 36.746 79.559 43.405 1.00 98.15 311 ASN A CA 1
ATOM 4121 C C . ASN B 2 311 ? 37.352 80.178 44.659 1.00 98.46 311 ASN A C 1
ATOM 4122 O O . ASN B 2 311 ? 38.280 79.619 45.247 1.00 98.44 311 ASN A O 1
ATOM 4127 N N . GLY B 2 312 ? 36.818 81.332 45.058 1.00 98.79 312 GLY A N 1
ATOM 4128 C CA . GLY B 2 312 ? 37.308 82.025 46.238 1.00 99.11 312 GLY A CA 1
ATOM 4129 C C . GLY B 2 312 ? 37.682 81.069 47.352 1.00 99.40 312 GLY A C 1
ATOM 4130 O O . GLY B 2 312 ? 37.149 79.962 47.426 1.00 99.56 312 GLY A O 1
ATOM 4131 N N . ASP B 2 313 ? 38.597 81.483 48.223 1.00 99.45 313 ASP A N 1
ATOM 4132 C CA . ASP B 2 313 ? 39.020 80.618 49.314 1.00 99.48 313 ASP A CA 1
ATOM 4133 C C . ASP B 2 313 ? 39.123 81.357 50.644 1.00 99.48 313 ASP A C 1
ATOM 4134 O O . ASP B 2 313 ? 39.187 82.587 50.686 1.00 99.33 313 ASP A O 1
ATOM 4139 N N . HIS B 2 314 ? 39.130 80.584 51.726 1.00 99.56 314 HIS A N 1
ATOM 4140 C CA . HIS B 2 314 ? 39.225 81.114 53.082 1.00 99.56 314 HIS A CA 1
ATOM 4141 C C . HIS B 2 314 ? 40.266 80.289 53.842 1.00 99.56 314 HIS A C 1
ATOM 4142 O O . HIS B 2 314 ? 39.961 79.203 54.345 1.00 99.49 314 HIS A O 1
ATOM 4149 N N . VAL B 2 315 ? 41.490 80.811 53.912 1.00 99.56 315 VAL A N 1
ATOM 4150 C CA . VAL B 2 315 ? 42.605 80.145 54.589 1.00 99.56 315 VAL A CA 1
ATOM 4151 C C . VAL B 2 315 ? 43.218 79.065 53.690 1.00 99.56 315 VAL A C 1
ATOM 4152 O O . VAL B 2 315 ? 42.630 77.997 53.497 1.00 99.50 315 VAL A O 1
ATOM 4156 N N . THR B 2 316 ? 44.397 79.354 53.141 1.00 99.56 316 THR A N 1
ATOM 4157 C CA . THR B 2 316 ? 45.101 78.419 52.263 1.00 99.56 316 THR A CA 1
ATOM 4158 C C . THR B 2 316 ? 46.620 78.552 52.397 1.00 99.56 316 THR A C 1
ATOM 4159 O O . THR B 2 316 ? 47.335 77.555 52.528 1.00 99.43 316 THR A O 1
ATOM 4163 N N . THR B 2 317 ? 47.102 79.792 52.364 1.00 99.56 317 THR A N 1
ATOM 4164 C CA . THR B 2 317 ? 48.531 80.081 52.467 1.00 99.56 317 THR A CA 1
ATOM 4165 C C . THR B 2 317 ? 49.144 79.613 53.785 1.00 99.56 317 THR A C 1
ATOM 4166 O O . THR B 2 317 ? 48.548 79.778 54.853 1.00 99.56 317 THR A O 1
ATOM 4170 N N . ASP B 2 318 ? 50.340 79.036 53.690 1.00 99.50 318 ASP A N 1
ATOM 4171 C CA . ASP B 2 318 ? 51.087 78.536 54.844 1.00 99.56 318 ASP A CA 1
ATOM 4172 C C . ASP B 2 318 ? 52.120 77.527 54.356 1.00 99.56 318 ASP A C 1
ATOM 4173 O O . ASP B 2 318 ? 52.270 77.321 53.151 1.00 99.56 318 ASP A O 1
ATOM 4178 N N . ALA B 2 319 ? 52.824 76.900 55.297 1.00 99.56 319 ALA A N 1
ATOM 4179 C CA . ALA B 2 319 ? 53.841 75.904 54.975 1.00 99.56 319 ALA A CA 1
ATOM 4180 C C . ALA B 2 319 ? 53.331 74.972 53.882 1.00 99.56 319 ALA A C 1
ATOM 4181 O O . ALA B 2 319 ? 54.109 74.438 53.091 1.00 99.56 319 ALA A O 1
ATOM 4183 N N . GLY B 2 320 ? 52.015 74.782 53.848 1.00 99.56 320 GLY A N 1
ATOM 4184 C CA . GLY B 2 320 ? 51.417 73.928 52.842 1.00 99.56 320 GLY A CA 1
ATOM 4185 C C . GLY B 2 320 ? 51.464 74.613 51.492 1.00 99.48 320 GLY A C 1
ATOM 4186 O O . GLY B 2 320 ? 51.002 75.748 51.350 1.00 99.56 320 GLY A O 1
ATOM 4187 N N . THR B 2 321 ? 52.029 73.924 50.505 1.00 99.18 321 THR A N 1
ATOM 4188 C CA . THR B 2 321 ? 52.156 74.456 49.153 1.00 98.84 321 THR A CA 1
ATOM 4189 C C . THR B 2 321 ? 50.905 75.197 48.686 1.00 98.83 321 THR A C 1
ATOM 4190 O O . THR B 2 321 ? 49.802 74.946 49.177 1.00 98.87 321 THR A O 1
ATOM 4194 N N . GLY B 2 322 ? 51.088 76.114 47.740 1.00 98.36 322 GLY A N 1
ATOM 4195 C CA . GLY B 2 322 ? 49.970 76.883 47.222 1.00 97.95 322 GLY A CA 1
ATOM 4196 C C . GLY B 2 322 ? 48.951 76.036 46.482 1.00 97.59 322 GLY A C 1
ATOM 4197 O O . GLY B 2 322 ? 47.784 76.418 46.362 1.00 97.39 322 GLY A O 1
ATOM 4198 N N . CYS B 2 323 ? 49.394 74.887 45.981 1.00 97.08 323 CYS A N 1
ATOM 4199 C CA . CYS B 2 323 ? 48.522 73.971 45.253 1.00 96.69 323 CYS A CA 1
ATOM 4200 C C . CYS B 2 323 ? 47.796 73.020 46.212 1.00 96.55 323 CYS A C 1
ATOM 4201 O O . CYS B 2 323 ? 48.382 72.056 46.715 1.00 96.44 323 CYS A O 1
ATOM 4204 N N . VAL B 2 324 ? 46.513 73.301 46.449 1.00 96.09 324 VAL A N 1
ATOM 4205 C CA . VAL B 2 324 ? 45.681 72.515 47.365 1.00 95.08 324 VAL A CA 1
ATOM 4206 C C . VAL B 2 324 ? 44.825 71.416 46.724 1.00 94.26 324 VAL A C 1
ATOM 4207 O O . VAL B 2 324 ? 44.990 70.237 47.037 1.00 94.13 324 VAL A O 1
ATOM 4211 N N . HIS B 2 325 ? 43.911 71.809 45.839 1.00 93.12 325 HIS A N 1
ATOM 4212 C CA . HIS B 2 325 ? 43.008 70.866 45.180 1.00 92.39 325 HIS A CA 1
ATOM 4213 C C . HIS B 2 325 ? 41.937 70.414 46.172 1.00 92.38 325 HIS A C 1
ATOM 4214 O O . HIS B 2 325 ? 42.200 70.310 47.373 1.00 92.19 325 HIS A O 1
ATOM 4221 N N . THR B 2 326 ? 40.731 70.147 45.675 1.00 92.01 326 THR A N 1
ATOM 4222 C CA . THR B 2 326 ? 39.647 69.709 46.547 1.00 91.47 326 THR A CA 1
ATOM 4223 C C . THR B 2 326 ? 38.953 68.413 46.122 1.00 90.88 326 THR A C 1
ATOM 4224 O O . THR B 2 326 ? 39.233 67.840 45.064 1.00 90.31 326 THR A O 1
ATOM 4228 N N . ALA B 2 327 ? 38.047 67.962 46.983 1.00 90.40 327 ALA A N 1
ATOM 4229 C CA . ALA B 2 327 ? 37.281 66.742 46.774 1.00 89.53 327 ALA A CA 1
ATOM 4230 C C . ALA B 2 327 ? 36.279 66.630 47.924 1.00 88.67 327 ALA A C 1
ATOM 4231 O O . ALA B 2 327 ? 36.515 65.905 48.892 1.00 88.89 327 ALA A O 1
ATOM 4233 N N . PRO B 2 328 ? 35.148 67.358 47.832 1.00 87.64 328 PRO A N 1
ATOM 4234 C CA . PRO B 2 328 ? 34.069 67.395 48.825 1.00 86.50 328 PRO A CA 1
ATOM 4235 C C . PRO B 2 328 ? 33.665 66.052 49.424 1.00 85.13 328 PRO A C 1
ATOM 4236 O O . PRO B 2 328 ? 32.835 65.998 50.330 1.00 85.31 328 PRO A O 1
ATOM 4240 N N . GLY B 2 329 ? 34.248 64.971 48.919 1.00 83.54 329 GLY A N 1
ATOM 4241 C CA . GLY B 2 329 ? 33.929 63.660 49.444 1.00 81.56 329 GLY A CA 1
ATOM 4242 C C . GLY B 2 329 ? 34.658 63.381 50.746 1.00 80.51 329 GLY A C 1
ATOM 4243 O O . GLY B 2 329 ? 34.272 62.483 51.495 1.00 80.41 329 GLY A O 1
ATOM 4244 N N . HIS B 2 330 ? 35.704 64.155 51.027 1.00 79.26 330 HIS A N 1
ATOM 4245 C CA . HIS B 2 330 ? 36.486 63.956 52.241 1.00 78.06 330 HIS A CA 1
ATOM 4246 C C . HIS B 2 330 ? 37.079 65.236 52.817 1.00 78.09 330 HIS A C 1
ATOM 4247 O O . HIS B 2 330 ? 38.259 65.264 53.162 1.00 78.01 330 HIS A O 1
ATOM 4254 N N . GLY B 2 331 ? 36.279 66.289 52.938 1.00 78.42 331 GLY A N 1
ATOM 4255 C CA . GLY B 2 331 ? 36.818 67.524 53.480 1.00 79.40 331 GLY A CA 1
ATOM 4256 C C . GLY B 2 331 ? 35.821 68.491 54.085 1.00 80.25 331 GLY A C 1
ATOM 4257 O O . GLY B 2 331 ? 34.762 68.746 53.514 1.00 80.19 331 GLY A O 1
ATOM 4258 N N . GLU B 2 332 ? 36.178 69.038 55.245 1.00 81.44 332 GLU A N 1
ATOM 4259 C CA . GLU B 2 332 ? 35.337 69.995 55.958 1.00 82.91 332 GLU A CA 1
ATOM 4260 C C . GLU B 2 332 ? 34.953 71.148 55.036 1.00 84.08 332 GLU A C 1
ATOM 4261 O O . GLU B 2 332 ? 33.943 71.079 54.334 1.00 84.58 332 GLU A O 1
ATOM 4267 N N . ASP B 2 333 ? 35.758 72.209 55.040 1.00 85.21 333 ASP A N 1
ATOM 4268 C CA . ASP B 2 333 ? 35.491 73.359 54.184 1.00 85.95 333 ASP A CA 1
ATOM 4269 C C . ASP B 2 333 ? 35.744 72.979 52.730 1.00 86.38 333 ASP A C 1
ATOM 4270 O O . ASP B 2 333 ? 35.390 73.716 51.809 1.00 86.43 333 ASP A O 1
ATOM 4275 N N . ASP B 2 334 ? 36.359 71.817 52.534 1.00 86.72 334 ASP A N 1
ATOM 4276 C CA . ASP B 2 334 ? 36.643 71.311 51.198 1.00 87.17 334 ASP A CA 1
ATOM 4277 C C . ASP B 2 334 ? 35.298 71.017 50.541 1.00 88.09 334 ASP A C 1
ATOM 4278 O O . ASP B 2 334 ? 35.210 70.795 49.332 1.00 87.72 334 ASP A O 1
ATOM 4283 N N . TYR B 2 335 ? 34.249 71.025 51.361 1.00 89.09 335 TYR A N 1
ATOM 4284 C CA . TYR B 2 335 ? 32.891 70.768 50.899 1.00 89.98 335 TYR A CA 1
ATOM 4285 C C . TYR B 2 335 ? 32.101 72.062 50.724 1.00 90.37 335 TYR A C 1
ATOM 4286 O O . TYR B 2 335 ? 31.301 72.183 49.798 1.00 90.11 335 TYR A O 1
ATOM 4295 N N . ILE B 2 336 ? 32.319 73.027 51.613 1.00 91.14 336 ILE A N 1
ATOM 4296 C CA . ILE B 2 336 ? 31.594 74.288 51.521 1.00 92.32 336 ILE A CA 1
ATOM 4297 C C . ILE B 2 336 ? 31.894 75.028 50.214 1.00 93.28 336 ILE A C 1
ATOM 4298 O O . ILE B 2 336 ? 31.065 75.039 49.301 1.00 92.91 336 ILE A O 1
ATOM 4303 N N . VAL B 2 337 ? 33.076 75.632 50.116 1.00 94.76 337 VAL A N 1
ATOM 4304 C CA . VAL B 2 337 ? 33.467 76.361 48.912 1.00 95.96 337 VAL A CA 1
ATOM 4305 C C . VAL B 2 337 ? 33.414 75.422 47.710 1.00 96.88 337 VAL A C 1
ATOM 4306 O O . VAL B 2 337 ? 33.345 75.864 46.562 1.00 97.00 337 VAL A O 1
ATOM 4310 N N . GLY B 2 338 ? 33.441 74.123 47.991 1.00 97.68 338 GLY A N 1
ATOM 4311 C CA . GLY B 2 338 ? 33.387 73.128 46.938 1.00 98.45 338 GLY A CA 1
ATOM 4312 C C . GLY B 2 338 ? 32.038 72.439 46.917 1.00 99.03 338 GLY A C 1
ATOM 4313 O O . GLY B 2 338 ? 31.893 71.313 47.395 1.00 99.43 338 GLY A O 1
ATOM 4314 N N . GLN B 2 339 ? 31.045 73.124 46.360 1.00 99.32 339 GLN A N 1
ATOM 4315 C CA . GLN B 2 339 ? 29.692 72.590 46.268 1.00 99.46 339 GLN A CA 1
ATOM 4316 C C . GLN B 2 339 ? 28.778 73.636 45.633 1.00 99.56 339 GLN A C 1
ATOM 4317 O O . GLN B 2 339 ? 27.884 73.297 44.855 1.00 99.48 339 GLN A O 1
ATOM 4323 N N . GLN B 2 340 ? 29.020 74.906 45.960 1.00 99.56 340 GLN A N 1
ATOM 4324 C CA . GLN B 2 340 ? 28.234 76.019 45.425 1.00 99.42 340 GLN A CA 1
ATOM 4325 C C . GLN B 2 340 ? 28.027 75.815 43.933 1.00 99.45 340 GLN A C 1
ATOM 4326 O O . GLN B 2 340 ? 27.015 76.229 43.364 1.00 99.56 340 GLN A O 1
ATOM 4332 N N . TYR B 2 341 ? 29.008 75.175 43.310 1.00 99.08 341 TYR A N 1
ATOM 4333 C CA . TYR B 2 341 ? 28.981 74.921 41.883 1.00 98.66 341 TYR A CA 1
ATOM 4334 C C . TYR B 2 341 ? 28.661 73.459 41.616 1.00 98.19 341 TYR A C 1
ATOM 4335 O O . TYR B 2 341 ? 28.790 72.618 42.504 1.00 98.21 341 TYR A O 1
ATOM 4344 N N . GLU B 2 342 ? 28.227 73.166 40.395 1.00 97.75 342 GLU A N 1
ATOM 4345 C CA . GLU B 2 342 ? 27.894 71.801 40.011 1.00 97.16 342 GLU A CA 1
ATOM 4346 C C . GLU B 2 342 ? 29.066 70.872 40.319 1.00 96.50 342 GLU A C 1
ATOM 4347 O O . GLU B 2 342 ? 29.993 70.738 39.520 1.00 96.81 342 GLU A O 1
ATOM 4353 N N . LEU B 2 343 ? 29.020 70.233 41.483 1.00 95.67 343 LEU A N 1
ATOM 4354 C CA . LEU B 2 343 ? 30.087 69.330 41.899 1.00 94.65 343 LEU A CA 1
ATOM 4355 C C . LEU B 2 343 ? 29.544 67.981 42.367 1.00 94.00 343 LEU A C 1
ATOM 4356 O O . LEU B 2 343 ? 28.759 67.913 43.314 1.00 94.24 343 LEU A O 1
ATOM 4361 N N . PRO B 2 344 ? 29.954 66.887 41.702 1.00 92.98 344 PRO A N 1
ATOM 4362 C CA . PRO B 2 344 ? 29.500 65.539 42.064 1.00 92.25 344 PRO A CA 1
ATOM 4363 C C . PRO B 2 344 ? 30.223 64.971 43.294 1.00 91.66 344 PRO A C 1
ATOM 4364 O O . PRO B 2 344 ? 31.454 64.953 43.346 1.00 91.27 344 PRO A O 1
ATOM 4368 N N . VAL B 2 345 ? 29.447 64.511 44.276 1.00 91.09 345 VAL A N 1
ATOM 4369 C CA . VAL B 2 345 ? 29.995 63.939 45.511 1.00 90.31 345 VAL A CA 1
ATOM 4370 C C . VAL B 2 345 ? 30.918 62.760 45.190 1.00 89.82 345 VAL A C 1
ATOM 4371 O O . VAL B 2 345 ? 30.482 61.734 44.660 1.00 89.66 345 VAL A O 1
ATOM 4375 N N . ILE B 2 346 ? 32.192 62.911 45.538 1.00 89.01 346 ILE A N 1
ATOM 4376 C CA . ILE B 2 346 ? 33.209 61.903 45.252 1.00 87.97 346 ILE A CA 1
ATOM 4377 C C . ILE B 2 346 ? 33.529 60.852 46.317 1.00 87.00 346 ILE A C 1
ATOM 4378 O O . ILE B 2 346 ? 33.382 61.084 47.516 1.00 86.76 346 ILE A O 1
ATOM 4383 N N . SER B 2 347 ? 33.979 59.694 45.834 1.00 85.92 347 SER A N 1
ATOM 4384 C CA . SER B 2 347 ? 34.385 58.548 46.649 1.00 84.44 347 SER A CA 1
ATOM 4385 C C . SER B 2 347 ? 33.321 57.787 47.440 1.00 83.76 347 SER A C 1
ATOM 4386 O O . SER B 2 347 ? 32.328 58.356 47.901 1.00 83.17 347 SER A O 1
ATOM 4389 N N . PRO B 2 348 ? 33.529 56.468 47.595 1.00 83.01 348 PRO A N 1
ATOM 4390 C CA . PRO B 2 348 ? 32.652 55.542 48.312 1.00 82.78 348 PRO A CA 1
ATOM 4391 C C . PRO B 2 348 ? 33.116 55.263 49.746 1.00 82.93 348 PRO A C 1
ATOM 4392 O O . PRO B 2 348 ? 33.168 56.167 50.586 1.00 82.70 348 PRO A O 1
ATOM 4396 N N . ILE B 2 349 ? 33.455 53.997 49.998 1.00 82.53 349 ILE A N 1
ATOM 4397 C CA . ILE B 2 349 ? 33.909 53.523 51.304 1.00 81.71 349 ILE A CA 1
ATOM 4398 C C . ILE B 2 349 ? 32.722 53.317 52.240 1.00 81.64 349 ILE A C 1
ATOM 4399 O O . ILE B 2 349 ? 32.050 54.272 52.623 1.00 81.18 349 ILE A O 1
ATOM 4404 N N . ASP B 2 350 ? 32.467 52.063 52.598 1.00 81.67 350 ASP A N 1
ATOM 4405 C CA . ASP B 2 350 ? 31.363 51.725 53.489 1.00 81.94 350 ASP A CA 1
ATOM 4406 C C . ASP B 2 350 ? 31.773 52.010 54.936 1.00 81.56 350 ASP A C 1
ATOM 4407 O O . ASP B 2 350 ? 32.830 52.595 55.178 1.00 81.22 350 ASP A O 1
ATOM 4412 N N . ASP B 2 351 ? 30.935 51.601 55.887 1.00 80.97 351 ASP A N 1
ATOM 4413 C CA . ASP B 2 351 ? 31.203 51.805 57.309 1.00 80.51 351 ASP A CA 1
ATOM 4414 C C . ASP B 2 351 ? 32.543 51.195 57.687 1.00 80.71 351 ASP A C 1
ATOM 4415 O O . ASP B 2 351 ? 33.025 51.361 58.807 1.00 79.96 351 ASP A O 1
ATOM 4420 N N . LYS B 2 352 ? 33.123 50.474 56.734 1.00 81.59 352 LYS A N 1
ATOM 4421 C CA . LYS B 2 352 ? 34.416 49.829 56.897 1.00 82.68 352 LYS A CA 1
ATOM 4422 C C . LYS B 2 352 ? 35.349 50.561 55.941 1.00 83.59 352 LYS A C 1
ATOM 4423 O O . LYS B 2 352 ? 34.896 51.143 54.954 1.00 83.45 352 LYS A O 1
ATOM 4429 N N . GLY B 2 353 ? 36.646 50.536 56.227 1.00 84.84 353 GLY A N 1
ATOM 4430 C CA . GLY B 2 353 ? 37.598 51.214 55.365 1.00 86.49 353 GLY A CA 1
ATOM 4431 C C . GLY B 2 353 ? 37.582 50.715 53.930 1.00 87.69 353 GLY A C 1
ATOM 4432 O O . GLY B 2 353 ? 38.415 51.124 53.120 1.00 87.77 353 GLY A O 1
ATOM 4433 N N . VAL B 2 354 ? 36.630 49.837 53.618 1.00 88.78 354 VAL A N 1
ATOM 4434 C CA . VAL B 2 354 ? 36.491 49.258 52.282 1.00 89.71 354 VAL A CA 1
ATOM 4435 C C . VAL B 2 354 ? 35.538 50.053 51.382 1.00 90.63 354 VAL A C 1
ATOM 4436 O O . VAL B 2 354 ? 34.535 50.597 51.848 1.00 90.87 354 VAL A O 1
ATOM 4440 N N . PHE B 2 355 ? 35.861 50.106 50.092 1.00 91.59 355 PHE A N 1
ATOM 4441 C CA . PHE B 2 355 ? 35.054 50.823 49.102 1.00 92.37 355 PHE A CA 1
ATOM 4442 C C . PHE B 2 355 ? 34.608 49.903 47.963 1.00 92.91 355 PHE A C 1
ATOM 4443 O O . PHE B 2 355 ? 34.778 48.687 48.042 1.00 92.85 355 PHE A O 1
ATOM 4451 N N . THR B 2 356 ? 34.038 50.486 46.908 1.00 93.73 356 THR A N 1
ATOM 4452 C CA . THR B 2 356 ? 33.574 49.706 45.759 1.00 94.42 356 THR A CA 1
ATOM 4453 C C . THR B 2 356 ? 33.534 50.495 44.447 1.00 94.95 356 THR A C 1
ATOM 4454 O O . THR B 2 356 ? 34.394 50.322 43.579 1.00 95.03 356 THR A O 1
ATOM 4458 N N . GLU B 2 357 ? 32.523 51.351 44.314 1.00 95.33 357 GLU A N 1
ATOM 4459 C CA . GLU B 2 357 ? 32.321 52.173 43.121 1.00 95.51 357 GLU A CA 1
ATOM 4460 C C . GLU B 2 357 ? 33.500 53.083 42.788 1.00 95.73 357 GLU A C 1
ATOM 4461 O O . GLU B 2 357 ? 34.161 53.618 43.677 1.00 95.71 357 GLU A O 1
ATOM 4467 N N . GLU B 2 358 ? 33.744 53.254 41.491 1.00 95.85 358 GLU A N 1
ATOM 4468 C CA . GLU B 2 358 ? 34.836 54.086 40.991 1.00 95.57 358 GLU A CA 1
ATOM 4469 C C . GLU B 2 358 ? 36.198 53.495 41.353 1.00 95.53 358 GLU A C 1
ATOM 4470 O O . GLU B 2 358 ? 37.206 53.796 40.712 1.00 95.37 358 GLU A O 1
ATOM 4476 N N . GLY B 2 359 ? 36.221 52.646 42.377 1.00 95.32 359 GLY A N 1
ATOM 4477 C CA . GLY B 2 359 ? 37.465 52.024 42.784 1.00 95.03 359 GLY A CA 1
ATOM 4478 C C . GLY B 2 359 ? 37.972 51.110 41.688 1.00 95.05 359 GLY A C 1
ATOM 4479 O O . GLY B 2 359 ? 37.308 50.139 41.334 1.00 94.76 359 GLY A O 1
ATOM 4480 N N . GLY B 2 360 ? 39.145 51.426 41.144 1.00 95.21 360 GLY A N 1
ATOM 4481 C CA . GLY B 2 360 ? 39.722 50.619 40.080 1.00 95.17 360 GLY A CA 1
ATOM 4482 C C . GLY B 2 360 ? 40.209 49.258 40.546 1.00 95.10 360 GLY A C 1
ATOM 4483 O O . GLY B 2 360 ? 39.405 48.391 40.887 1.00 94.91 360 GLY A O 1
ATOM 4484 N N . GLN B 2 361 ? 41.525 49.064 40.553 1.00 94.93 361 GLN A N 1
ATOM 4485 C CA . GLN B 2 361 ? 42.112 47.799 40.988 1.00 94.73 361 GLN A CA 1
ATOM 4486 C C . GLN B 2 361 ? 41.706 47.555 42.437 1.00 94.54 361 GLN A C 1
ATOM 4487 O O . GLN B 2 361 ? 41.584 46.414 42.887 1.00 93.97 361 GLN A O 1
ATOM 4493 N N . PHE B 2 362 ? 41.504 48.655 43.155 1.00 94.40 362 PHE A N 1
ATOM 4494 C CA . PHE B 2 362 ? 41.106 48.628 44.555 1.00 94.33 362 PHE A CA 1
ATOM 4495 C C . PHE B 2 362 ? 39.586 48.711 44.668 1.00 94.53 362 PHE A C 1
ATOM 4496 O O . PHE B 2 362 ? 39.021 49.785 44.874 1.00 94.77 362 PHE A O 1
ATOM 4504 N N . GLU B 2 363 ? 38.933 47.561 44.531 1.00 94.69 363 GLU A N 1
ATOM 4505 C CA . GLU B 2 363 ? 37.479 47.486 44.596 1.00 94.60 363 GLU A CA 1
ATOM 4506 C C . GLU B 2 363 ? 36.965 46.799 45.854 1.00 94.65 363 GLU A C 1
ATOM 4507 O O . GLU B 2 363 ? 35.757 46.619 46.009 1.00 95.13 363 GLU A O 1
ATOM 4513 N N . GLY B 2 364 ? 37.870 46.416 46.753 1.00 94.24 364 GLY A N 1
ATOM 4514 C CA . GLY B 2 364 ? 37.436 45.755 47.972 1.00 93.57 364 GLY A CA 1
ATOM 4515 C C . GLY B 2 364 ? 38.521 45.507 49.000 1.00 93.08 364 GLY A C 1
ATOM 4516 O O . GLY B 2 364 ? 38.655 44.397 49.517 1.00 92.68 364 GLY A O 1
ATOM 4517 N N . MET B 2 365 ? 39.294 46.542 49.307 1.00 92.88 365 MET A N 1
ATOM 4518 C CA . MET B 2 365 ? 40.365 46.415 50.284 1.00 93.00 365 MET A CA 1
ATOM 4519 C C . MET B 2 365 ? 40.227 47.408 51.438 1.00 93.57 365 MET A C 1
ATOM 4520 O O . MET B 2 365 ? 39.483 47.156 52.386 1.00 93.97 365 MET A O 1
ATOM 4525 N N . PHE B 2 366 ? 40.940 48.528 51.367 1.00 93.87 366 PHE A N 1
ATOM 4526 C CA . PHE B 2 366 ? 40.868 49.536 52.422 1.00 94.01 366 PHE A CA 1
ATOM 4527 C C . PHE B 2 366 ? 41.399 50.890 51.980 1.00 93.78 366 PHE A C 1
ATOM 4528 O O . PHE B 2 366 ? 41.921 51.037 50.878 1.00 94.10 366 PHE A O 1
ATOM 4536 N N . TYR B 2 367 ? 41.262 51.880 52.853 1.00 93.33 367 TYR A N 1
ATOM 4537 C CA . TYR B 2 367 ? 41.711 53.229 52.546 1.00 93.18 367 TYR A CA 1
ATOM 4538 C C . TYR B 2 367 ? 43.180 53.423 52.911 1.00 94.09 367 TYR A C 1
ATOM 4539 O O . TYR B 2 367 ? 43.759 54.472 52.631 1.00 94.33 367 TYR A O 1
ATOM 4548 N N . ASP B 2 368 ? 43.785 52.418 53.536 1.00 95.04 368 ASP A N 1
ATOM 4549 C CA . ASP B 2 368 ? 45.183 52.529 53.944 1.00 96.11 368 ASP A CA 1
ATOM 4550 C C . ASP B 2 368 ? 46.183 51.951 52.943 1.00 96.83 368 ASP A C 1
ATOM 4551 O O . ASP B 2 368 ? 46.481 52.580 51.924 1.00 97.03 368 ASP A O 1
ATOM 4556 N N . LYS B 2 369 ? 46.702 50.759 53.241 1.00 97.37 369 LYS A N 1
ATOM 4557 C CA . LYS B 2 369 ? 47.687 50.102 52.382 1.00 97.78 369 LYS A CA 1
ATOM 4558 C C . LYS B 2 369 ? 47.299 50.136 50.909 1.00 97.86 369 LYS A C 1
ATOM 4559 O O . LYS B 2 369 ? 48.162 50.130 50.032 1.00 98.05 369 LYS A O 1
ATOM 4565 N N . ALA B 2 370 ? 45.999 50.174 50.641 1.00 98.15 370 ALA A N 1
ATOM 4566 C CA . ALA B 2 370 ? 45.511 50.219 49.270 1.00 98.51 370 ALA A CA 1
ATOM 4567 C C . ALA B 2 370 ? 45.908 51.540 48.626 1.00 98.69 370 ALA A C 1
ATOM 4568 O O . ALA B 2 370 ? 45.455 51.868 47.532 1.00 99.19 370 ALA A O 1
ATOM 4570 N N . ASN B 2 371 ? 46.754 52.298 49.313 1.00 98.68 371 ASN A N 1
ATOM 4571 C CA . ASN B 2 371 ? 47.210 53.585 48.811 1.00 98.97 371 ASN A CA 1
ATOM 4572 C C . ASN B 2 371 ? 48.724 53.626 48.718 1.00 99.30 371 ASN A C 1
ATOM 4573 O O . ASN B 2 371 ? 49.304 53.613 47.632 1.00 99.22 371 ASN A O 1
ATOM 4578 N N . LYS B 2 372 ? 49.342 53.689 49.892 1.00 99.56 372 LYS A N 1
ATOM 4579 C CA . LYS B 2 372 ? 50.789 53.758 50.058 1.00 99.56 372 LYS A CA 1
ATOM 4580 C C . LYS B 2 372 ? 51.581 52.857 49.111 1.00 99.56 372 LYS A C 1
ATOM 4581 O O . LYS B 2 372 ? 52.788 53.042 48.930 1.00 99.49 372 LYS A O 1
ATOM 4587 N N . ALA B 2 373 ? 50.901 51.889 48.504 1.00 99.56 373 ALA A N 1
ATOM 4588 C CA . ALA B 2 373 ? 51.553 50.973 47.577 1.00 99.56 373 ALA A CA 1
ATOM 4589 C C . ALA B 2 373 ? 50.679 50.701 46.358 1.00 99.56 373 ALA A C 1
ATOM 4590 O O . ALA B 2 373 ? 51.179 50.592 45.237 1.00 99.56 373 ALA A O 1
ATOM 4592 N N . VAL B 2 374 ? 49.372 50.599 46.583 1.00 99.56 374 VAL A N 1
ATOM 4593 C CA . VAL B 2 374 ? 48.427 50.319 45.507 1.00 99.56 374 VAL A CA 1
ATOM 4594 C C . VAL B 2 374 ? 48.121 51.532 44.631 1.00 99.56 374 VAL A C 1
ATOM 4595 O O . VAL B 2 374 ? 48.436 51.535 43.439 1.00 99.56 374 VAL A O 1
ATOM 4599 N N . THR B 2 375 ? 47.504 52.555 45.218 1.00 99.54 375 THR A N 1
ATOM 4600 C CA . THR B 2 375 ? 47.156 53.758 44.467 1.00 99.47 375 THR A CA 1
ATOM 4601 C C . THR B 2 375 ? 48.401 54.538 44.076 1.00 99.21 375 THR A C 1
ATOM 4602 O O . THR B 2 375 ? 48.344 55.431 43.230 1.00 99.11 375 THR A O 1
ATOM 4606 N N . ASP B 2 376 ? 49.527 54.208 44.698 1.00 98.74 376 ASP A N 1
ATOM 4607 C CA . ASP B 2 376 ? 50.760 54.901 44.381 1.00 98.54 376 ASP A CA 1
ATOM 4608 C C . ASP B 2 376 ? 51.176 54.541 42.962 1.00 98.38 376 ASP A C 1
ATOM 4609 O O . ASP B 2 376 ? 52.236 54.946 42.493 1.00 98.42 376 ASP A O 1
ATOM 4614 N N . LEU B 2 377 ? 50.338 53.754 42.294 1.00 98.17 377 LEU A N 1
ATOM 4615 C CA . LEU B 2 377 ? 50.577 53.360 40.910 1.00 98.02 377 LEU A CA 1
ATOM 4616 C C . LEU B 2 377 ? 50.403 54.654 40.122 1.00 97.99 377 LEU A C 1
ATOM 4617 O O . LEU B 2 377 ? 51.322 55.128 39.453 1.00 97.70 377 LEU A O 1
ATOM 4622 N N . LEU B 2 378 ? 49.204 55.218 40.227 1.00 98.17 378 LEU A N 1
ATOM 4623 C CA . LEU B 2 378 ? 48.865 56.474 39.571 1.00 98.00 378 LEU A CA 1
ATOM 4624 C C . LEU B 2 378 ? 49.527 57.561 40.416 1.00 98.19 378 LEU A C 1
ATOM 4625 O O . LEU B 2 378 ? 48.994 57.968 41.450 1.00 97.82 378 LEU A O 1
ATOM 4630 N N . THR B 2 379 ? 50.693 58.020 39.976 1.00 98.70 379 THR A N 1
ATOM 4631 C CA . THR B 2 379 ? 51.440 59.030 40.718 1.00 99.04 379 THR A CA 1
ATOM 4632 C C . THR B 2 379 ? 52.350 59.860 39.800 1.00 98.84 379 THR A C 1
ATOM 4633 O O . THR B 2 379 ? 51.867 60.588 38.928 1.00 98.24 379 THR A O 1
ATOM 4637 N N . GLU B 2 380 ? 53.661 59.757 40.005 1.00 98.78 380 GLU A N 1
ATOM 4638 C CA . GLU B 2 380 ? 54.628 60.487 39.194 1.00 98.86 380 GLU A CA 1
ATOM 4639 C C . GLU B 2 380 ? 54.666 59.951 37.769 1.00 99.08 380 GLU A C 1
ATOM 4640 O O . GLU B 2 380 ? 55.350 60.505 36.906 1.00 98.94 380 GLU A O 1
ATOM 4646 N N . LYS B 2 381 ? 53.925 58.873 37.530 1.00 99.17 381 LYS A N 1
ATOM 4647 C CA . LYS B 2 381 ? 53.870 58.246 36.214 1.00 98.90 381 LYS A CA 1
ATOM 4648 C C . LYS B 2 381 ? 53.107 59.117 35.224 1.00 98.73 381 LYS A C 1
ATOM 4649 O O . LYS B 2 381 ? 52.350 58.613 34.395 1.00 98.84 381 LYS A O 1
ATOM 4655 N N . GLY B 2 382 ? 53.314 60.426 35.317 1.00 98.57 382 GLY A N 1
ATOM 4656 C CA . GLY B 2 382 ? 52.643 61.350 34.423 1.00 98.43 382 GLY A CA 1
ATOM 4657 C C . GLY B 2 382 ? 52.313 62.666 35.099 1.00 98.37 382 GLY A C 1
ATOM 4658 O O . GLY B 2 382 ? 51.923 63.627 34.434 1.00 98.65 382 GLY A O 1
ATOM 4659 N N . ALA B 2 383 ? 52.471 62.713 36.420 1.00 97.93 383 ALA A N 1
ATOM 4660 C CA . ALA B 2 383 ? 52.182 63.925 37.182 1.00 97.30 383 ALA A CA 1
ATOM 4661 C C . ALA B 2 383 ? 53.372 64.383 38.021 1.00 97.03 383 ALA A C 1
ATOM 4662 O O . ALA B 2 383 ? 53.215 65.214 38.915 1.00 97.43 383 ALA A O 1
ATOM 4664 N N . LEU B 2 384 ? 54.554 63.838 37.730 1.00 96.14 384 LEU A N 1
ATOM 4665 C CA . LEU B 2 384 ? 55.784 64.186 38.449 1.00 94.62 384 LEU A CA 1
ATOM 4666 C C . LEU B 2 384 ? 55.556 64.261 39.961 1.00 93.50 384 LEU A C 1
ATOM 4667 O O . LEU B 2 384 ? 55.034 65.252 40.476 1.00 92.90 384 LEU A O 1
ATOM 4672 N N . LEU B 2 385 ? 55.969 63.211 40.667 1.00 92.36 385 LEU A N 1
ATOM 4673 C CA . LEU B 2 385 ? 55.777 63.121 42.112 1.00 91.05 385 LEU A CA 1
ATOM 4674 C C . LEU B 2 385 ? 57.032 63.015 42.976 1.00 89.73 385 LEU A C 1
ATOM 4675 O O . LEU B 2 385 ? 58.159 63.023 42.481 1.00 89.02 385 LEU A O 1
ATOM 4680 N N . LYS B 2 386 ? 56.795 62.910 44.284 1.00 88.56 386 LYS A N 1
ATOM 4681 C CA . LYS B 2 386 ? 57.836 62.779 45.303 1.00 87.17 386 LYS A CA 1
ATOM 4682 C C . LYS B 2 386 ? 57.254 62.054 46.520 1.00 86.12 386 LYS A C 1
ATOM 4683 O O . LYS B 2 386 ? 56.889 62.691 47.511 1.00 86.12 386 LYS A O 1
ATOM 4689 N N . LEU B 2 387 ? 57.169 60.728 46.442 1.00 84.52 387 LEU A N 1
ATOM 4690 C CA . LEU B 2 387 ? 56.630 59.920 47.536 1.00 82.79 387 LEU A CA 1
ATOM 4691 C C . LEU B 2 387 ? 57.514 59.976 48.780 1.00 81.50 387 LEU A C 1
ATOM 4692 O O . LEU B 2 387 ? 58.590 59.377 48.816 1.00 81.02 387 LEU A O 1
ATOM 4697 N N . ASP B 2 388 ? 57.048 60.693 49.799 1.00 80.21 388 ASP A N 1
ATOM 4698 C CA . ASP B 2 388 ? 57.788 60.834 51.049 1.00 78.75 388 ASP A CA 1
ATOM 4699 C C . ASP B 2 388 ? 56.967 60.356 52.244 1.00 77.31 388 ASP A C 1
ATOM 4700 O O . ASP B 2 388 ? 55.738 60.301 52.190 1.00 76.77 388 ASP A O 1
ATOM 4705 N N . PHE B 2 389 ? 57.657 60.007 53.322 1.00 75.72 389 PHE A N 1
ATOM 4706 C CA . PHE B 2 389 ? 56.997 59.553 54.536 1.00 74.02 389 PHE A CA 1
ATOM 4707 C C . PHE B 2 389 ? 57.217 60.587 55.627 1.00 72.26 389 PHE A C 1
ATOM 4708 O O . PHE B 2 389 ? 58.357 60.870 56.005 1.00 72.25 389 PHE A O 1
ATOM 4716 N N . ILE B 2 390 ? 56.121 61.154 56.124 1.00 69.58 390 ILE A N 1
ATOM 4717 C CA . ILE B 2 390 ? 56.184 62.163 57.175 1.00 66.48 390 ILE A CA 1
ATOM 4718 C C . ILE B 2 390 ? 55.282 61.778 58.348 1.00 64.03 390 ILE A C 1
ATOM 4719 O O . ILE B 2 390 ? 54.400 60.929 58.216 1.00 63.83 390 ILE A O 1
ATOM 4724 N N . THR B 2 391 ? 55.514 62.407 59.495 1.00 60.96 391 THR A N 1
ATOM 4725 C CA . THR B 2 391 ? 54.729 62.147 60.693 1.00 57.59 391 THR A CA 1
ATOM 4726 C C . THR B 2 391 ? 54.085 63.435 61.185 1.00 55.12 391 THR A C 1
ATOM 4727 O O . THR B 2 391 ? 54.754 64.459 61.314 1.00 54.51 391 THR A O 1
ATOM 4731 N N . HIS B 2 392 ? 52.783 63.381 61.452 1.00 52.86 392 HIS A N 1
ATOM 4732 C CA . HIS B 2 392 ? 52.047 64.543 61.943 1.00 50.41 392 HIS A CA 1
ATOM 4733 C C . HIS B 2 392 ? 50.858 64.096 62.790 1.00 48.05 392 HIS A C 1
ATOM 4734 O O . HIS B 2 392 ? 50.426 62.944 62.712 1.00 47.20 392 HIS A O 1
ATOM 4741 N N . SER B 2 393 ? 50.341 65.007 63.607 1.00 45.49 393 SER A N 1
ATOM 4742 C CA . SER B 2 393 ? 49.204 64.702 64.461 1.00 43.62 393 SER A CA 1
ATOM 4743 C C . SER B 2 393 ? 47.979 64.460 63.584 1.00 42.53 393 SER A C 1
ATOM 4744 O O . SER B 2 393 ? 47.689 65.239 62.674 1.00 42.70 393 SER A O 1
ATOM 4747 N N . TYR B 2 394 ? 47.255 63.385 63.869 1.00 39.59 394 TYR A N 1
ATOM 4748 C CA . TYR B 2 394 ? 46.090 63.028 63.077 1.00 37.17 394 TYR A CA 1
ATOM 4749 C C . TYR B 2 394 ? 44.933 62.521 63.947 1.00 35.74 394 TYR A C 1
ATOM 4750 O O . TYR B 2 394 ? 45.152 61.873 64.973 1.00 35.25 394 TYR A O 1
ATOM 4759 N N . PRO B 2 395 ? 43.684 62.825 63.551 1.00 33.09 395 PRO A N 1
ATOM 4760 C CA . PRO B 2 395 ? 42.462 62.421 64.255 1.00 30.77 395 PRO A CA 1
ATOM 4761 C C . PRO B 2 395 ? 42.354 60.911 64.440 1.00 28.89 395 PRO A C 1
ATOM 4762 O O . PRO B 2 395 ? 42.510 60.145 63.493 1.00 26.97 395 PRO A O 1
ATOM 4766 N N . HIS B 2 396 ? 42.073 60.496 65.669 1.00 27.27 396 HIS A N 1
ATOM 4767 C CA . HIS B 2 396 ? 41.952 59.083 66.003 1.00 27.22 396 HIS A CA 1
ATOM 4768 C C . HIS B 2 396 ? 40.737 58.792 66.867 1.00 26.75 396 HIS A C 1
ATOM 4769 O O . HIS B 2 396 ? 40.262 59.658 67.610 1.00 25.20 396 HIS A O 1
ATOM 4776 N N . ASP B 2 397 ? 40.254 57.556 66.769 1.00 27.96 397 ASP A N 1
ATOM 4777 C CA . ASP B 2 397 ? 39.119 57.079 67.560 1.00 29.43 397 ASP A CA 1
ATOM 4778 C C . ASP B 2 397 ? 39.652 56.964 69.003 1.00 29.72 397 ASP A C 1
ATOM 4779 O O . ASP B 2 397 ? 40.534 56.155 69.270 1.00 28.60 397 ASP A O 1
ATOM 4784 N N . TRP B 2 398 ? 39.119 57.753 69.928 1.00 31.70 398 TRP A N 1
ATOM 4785 C CA . TRP B 2 398 ? 39.618 57.734 71.302 1.00 33.79 398 TRP A CA 1
ATOM 4786 C C . TRP B 2 398 ? 39.530 56.399 72.040 1.00 34.17 398 TRP A C 1
ATOM 4787 O O . TRP B 2 398 ? 40.312 56.148 72.953 1.00 33.70 398 TRP A O 1
ATOM 4798 N N . ARG B 2 399 ? 38.599 55.536 71.655 1.00 34.21 399 ARG A N 1
ATOM 4799 C CA . ARG B 2 399 ? 38.492 54.251 72.326 1.00 35.61 399 ARG A CA 1
ATOM 4800 C C . ARG B 2 399 ? 39.320 53.161 71.650 1.00 34.75 399 ARG A C 1
ATOM 4801 O O . ARG B 2 399 ? 39.958 52.341 72.315 1.00 34.08 399 ARG A O 1
ATOM 4809 N N . THR B 2 400 ? 39.324 53.177 70.326 1.00 33.59 400 THR A N 1
ATOM 4810 C CA . THR B 2 400 ? 40.053 52.198 69.528 1.00 32.58 400 THR A CA 1
ATOM 4811 C C . THR B 2 400 ? 41.491 52.622 69.211 1.00 30.60 400 THR A C 1
ATOM 4812 O O . THR B 2 400 ? 42.320 51.804 68.800 1.00 28.23 400 THR A O 1
ATOM 4816 N N . LYS B 2 401 ? 41.779 53.908 69.397 1.00 28.97 401 LYS A N 1
ATOM 4817 C CA . LYS B 2 401 ? 43.109 54.449 69.124 1.00 28.50 401 LYS A CA 1
ATOM 4818 C C . LYS B 2 401 ? 43.492 54.272 67.654 1.00 28.60 401 LYS A C 1
ATOM 4819 O O . LYS B 2 401 ? 44.671 54.350 67.297 1.00 27.96 401 LYS A O 1
ATOM 4825 N N . LYS B 2 402 ? 42.499 54.013 66.805 1.00 29.12 402 LYS A N 1
ATOM 4826 C CA . LYS B 2 402 ? 42.759 53.848 65.379 1.00 30.32 402 LYS A CA 1
ATOM 4827 C C . LYS B 2 402 ? 42.392 55.124 64.631 1.00 30.93 402 LYS A C 1
ATOM 4828 O O . LYS B 2 402 ? 41.618 55.954 65.126 1.00 30.45 402 LYS A O 1
ATOM 4834 N N . PRO B 2 403 ? 42.957 55.300 63.428 1.00 30.68 403 PRO A N 1
ATOM 4835 C CA . PRO B 2 403 ? 42.720 56.468 62.578 1.00 31.13 403 PRO A CA 1
ATOM 4836 C C . PRO B 2 403 ? 41.270 56.694 62.186 1.00 31.66 403 PRO A C 1
ATOM 4837 O O . PRO B 2 403 ? 40.483 55.751 62.044 1.00 31.72 403 PRO A O 1
ATOM 4841 N N . VAL B 2 404 ? 40.945 57.969 62.017 1.00 31.09 404 VAL A N 1
ATOM 4842 C CA . VAL B 2 404 ? 39.627 58.428 61.622 1.00 31.77 404 VAL A CA 1
ATOM 4843 C C . VAL B 2 404 ? 39.795 59.087 60.248 1.00 33.68 404 VAL A C 1
ATOM 4844 O O . VAL B 2 404 ? 40.880 59.575 59.925 1.00 34.26 404 VAL A O 1
ATOM 4848 N N . ILE B 2 405 ? 38.739 59.082 59.438 1.00 33.88 405 ILE A N 1
ATOM 4849 C CA . ILE B 2 405 ? 38.776 59.711 58.113 1.00 34.65 405 ILE A CA 1
ATOM 4850 C C . ILE B 2 405 ? 37.491 60.506 57.911 1.00 34.87 405 ILE A C 1
ATOM 4851 O O . ILE B 2 405 ? 36.519 60.300 58.637 1.00 34.61 405 ILE A O 1
ATOM 4856 N N . PHE B 2 406 ? 37.489 61.414 56.936 1.00 36.17 406 PHE A N 1
ATOM 4857 C CA . PHE B 2 406 ? 36.296 62.199 56.623 1.00 36.10 406 PHE A CA 1
ATOM 4858 C C . PHE B 2 406 ? 35.517 61.430 55.574 1.00 37.04 406 PHE A C 1
ATOM 4859 O O . PHE B 2 406 ? 36.096 60.805 54.688 1.00 37.59 406 PHE A O 1
ATOM 4867 N N . ARG B 2 407 ? 34.200 61.487 55.660 1.00 37.14 407 ARG A N 1
ATOM 4868 C CA . ARG B 2 407 ? 33.361 60.762 54.720 1.00 36.86 407 ARG A CA 1
ATOM 4869 C C . ARG B 2 407 ? 32.039 61.510 54.662 1.00 35.79 407 ARG A C 1
ATOM 4870 O O . ARG B 2 407 ? 31.530 61.969 55.686 1.00 34.50 407 ARG A O 1
ATOM 4878 N N . ALA B 2 408 ? 31.491 61.654 53.463 1.00 34.53 408 ALA A N 1
ATOM 4879 C CA . ALA B 2 408 ? 30.233 62.366 53.310 1.00 33.47 408 ALA A CA 1
ATOM 4880 C C . ALA B 2 408 ? 29.087 61.492 53.796 1.00 32.35 408 ALA A C 1
ATOM 4881 O O . ALA B 2 408 ? 28.963 60.333 53.397 1.00 33.04 408 ALA A O 1
ATOM 4883 N N . THR B 2 409 ? 28.252 62.057 54.657 1.00 30.46 409 THR A N 1
ATOM 4884 C CA . THR B 2 409 ? 27.110 61.342 55.214 1.00 29.42 409 THR A CA 1
ATOM 4885 C C . THR B 2 409 ? 25.806 62.097 54.985 1.00 28.22 409 THR A C 1
ATOM 4886 O O . THR B 2 409 ? 25.788 63.322 54.953 1.00 26.25 409 THR A O 1
ATOM 4890 N N . PRO B 2 410 ? 24.691 61.372 54.835 1.00 28.20 410 PRO A N 1
ATOM 4891 C CA . PRO B 2 410 ? 23.444 62.107 54.617 1.00 27.87 410 PRO A CA 1
ATOM 4892 C C . PRO B 2 410 ? 23.103 62.921 55.868 1.00 26.85 410 PRO A C 1
ATOM 4893 O O . PRO B 2 410 ? 23.152 62.408 56.985 1.00 27.33 410 PRO A O 1
ATOM 4897 N N . GLN B 2 411 ? 22.779 64.193 55.676 1.00 25.09 411 GLN A N 1
ATOM 4898 C CA . GLN B 2 411 ? 22.410 65.058 56.789 1.00 25.39 411 GLN A CA 1
ATOM 4899 C C . GLN B 2 411 ? 21.228 65.936 56.378 1.00 25.84 411 GLN A C 1
ATOM 4900 O O . GLN B 2 411 ? 20.927 66.086 55.185 1.00 24.77 411 GLN A O 1
ATOM 4906 N N . TRP B 2 412 ? 20.541 66.484 57.373 1.00 25.47 412 TRP A N 1
ATOM 4907 C CA . TRP B 2 412 ? 19.412 67.352 57.119 1.00 24.36 412 TRP A CA 1
ATOM 4908 C C . TRP B 2 412 ? 19.818 68.789 57.387 1.00 25.24 412 TRP A C 1
ATOM 4909 O O . TRP B 2 412 ? 20.561 69.067 58.324 1.00 23.86 412 TRP A O 1
ATOM 4920 N N . PHE B 2 413 ? 19.333 69.701 56.557 1.00 26.20 413 PHE A N 1
ATOM 4921 C CA . PHE B 2 413 ? 19.679 71.103 56.705 1.00 28.83 413 PHE A CA 1
ATOM 4922 C C . PHE B 2 413 ? 18.467 72.016 56.785 1.00 29.29 413 PHE A C 1
ATOM 4923 O O . PHE B 2 413 ? 17.371 71.666 56.335 1.00 29.64 413 PHE A O 1
ATOM 4931 N N . ALA B 2 414 ? 18.688 73.195 57.363 1.00 29.67 414 ALA A N 1
ATOM 4932 C CA . ALA B 2 414 ? 17.669 74.229 57.471 1.00 28.68 414 ALA A CA 1
ATOM 4933 C C . ALA B 2 414 ? 18.182 75.305 56.523 1.00 29.32 414 ALA A C 1
ATOM 4934 O O . ALA B 2 414 ? 19.354 75.697 56.594 1.00 26.82 414 ALA A O 1
ATOM 4936 N N . SER B 2 415 ? 17.316 75.774 55.630 1.00 31.13 415 SER A N 1
ATOM 4937 C CA . SER B 2 415 ? 17.711 76.774 54.645 1.00 32.78 415 SER A CA 1
ATOM 4938 C C . SER B 2 415 ? 17.776 78.207 55.155 1.00 32.01 415 SER A C 1
ATOM 4939 O O . SER B 2 415 ? 16.825 78.973 55.029 1.00 32.79 415 SER A O 1
ATOM 4942 N N . ILE B 2 416 ? 18.922 78.569 55.718 1.00 31.20 416 ILE A N 1
ATOM 4943 C CA . ILE B 2 416 ? 19.127 79.911 56.243 1.00 28.64 416 ILE A CA 1
ATOM 4944 C C . ILE B 2 416 ? 19.111 80.931 55.115 1.00 27.52 416 ILE A C 1
ATOM 4945 O O . ILE B 2 416 ? 18.567 82.024 55.258 1.00 28.40 416 ILE A O 1
ATOM 4950 N N . SER B 2 417 ? 19.715 80.558 53.993 1.00 26.14 417 SER A N 1
ATOM 4951 C CA . SER B 2 417 ? 19.808 81.434 52.841 1.00 25.57 417 SER A CA 1
ATOM 4952 C C . SER B 2 417 ? 18.452 81.915 52.348 1.00 25.27 417 SER A C 1
ATOM 4953 O O . SER B 2 417 ? 18.337 83.032 51.849 1.00 25.10 417 SER A O 1
ATOM 4956 N N . LYS B 2 418 ? 17.430 81.079 52.492 1.00 25.41 418 LYS A N 1
ATOM 4957 C CA . LYS B 2 418 ? 16.089 81.438 52.050 1.00 26.22 418 LYS A CA 1
ATOM 4958 C C . LYS B 2 418 ? 15.338 82.352 53.018 1.00 27.23 418 LYS A C 1
ATOM 4959 O O . LYS B 2 418 ? 14.352 82.970 52.630 1.00 28.71 418 LYS A O 1
ATOM 4965 N N . VAL B 2 419 ? 15.791 82.439 54.270 1.00 26.06 419 VAL A N 1
ATOM 4966 C CA . VAL B 2 419 ? 15.131 83.303 55.252 1.00 26.22 419 VAL A CA 1
ATOM 4967 C C . VAL B 2 419 ? 16.068 84.408 55.747 1.00 26.17 419 VAL A C 1
ATOM 4968 O O . VAL B 2 419 ? 15.669 85.251 56.554 1.00 24.50 419 VAL A O 1
ATOM 4972 N N . ARG B 2 420 ? 17.301 84.410 55.243 1.00 27.19 420 ARG A N 1
ATOM 4973 C CA . ARG B 2 420 ? 18.317 85.374 55.666 1.00 26.89 420 ARG A CA 1
ATOM 4974 C C . ARG B 2 420 ? 17.868 86.827 55.744 1.00 26.85 420 ARG A C 1
ATOM 4975 O O . ARG B 2 420 ? 17.892 87.447 56.818 1.00 25.92 420 ARG A O 1
ATOM 4983 N N . GLN B 2 421 ? 17.464 87.375 54.606 1.00 26.97 421 GLN A N 1
ATOM 4984 C CA . GLN B 2 421 ? 17.036 88.760 54.556 1.00 26.56 421 GLN A CA 1
ATOM 4985 C C . GLN B 2 421 ? 15.901 88.998 55.539 1.00 25.18 421 GLN A C 1
ATOM 4986 O O . GLN B 2 421 ? 15.782 90.079 56.107 1.00 25.33 421 GLN A O 1
ATOM 4992 N N . ASP B 2 422 ? 15.073 87.981 55.750 1.00 25.79 422 ASP A N 1
ATOM 4993 C CA . ASP B 2 422 ? 13.961 88.098 56.687 1.00 25.21 422 ASP A CA 1
ATOM 4994 C C . ASP B 2 422 ? 14.463 88.210 58.135 1.00 25.06 422 ASP A C 1
ATOM 4995 O O . ASP B 2 422 ? 13.889 88.942 58.947 1.00 25.07 422 ASP A O 1
ATOM 5000 N N . ILE B 2 423 ? 15.529 87.488 58.460 1.00 22.78 423 ILE A N 1
ATOM 5001 C CA . ILE B 2 423 ? 16.073 87.558 59.806 1.00 22.82 423 ILE A CA 1
ATOM 5002 C C . ILE B 2 423 ? 16.796 88.891 59.982 1.00 23.52 423 ILE A C 1
ATOM 5003 O O . ILE B 2 423 ? 16.683 89.531 61.028 1.00 22.72 423 ILE A O 1
ATOM 5008 N N . LEU B 2 424 ? 17.517 89.313 58.945 1.00 24.70 424 LEU A N 1
ATOM 5009 C CA . LEU B 2 424 ? 18.247 90.581 58.977 1.00 26.23 424 LEU A CA 1
ATOM 5010 C C . LEU B 2 424 ? 17.292 91.722 59.276 1.00 26.46 424 LEU A C 1
ATOM 5011 O O . LEU B 2 424 ? 17.564 92.563 60.126 1.00 26.10 424 LEU A O 1
ATOM 5016 N N . ASP B 2 425 ? 16.164 91.744 58.575 1.00 28.53 425 ASP A N 1
ATOM 5017 C CA . ASP B 2 425 ? 15.187 92.804 58.783 1.00 28.31 425 ASP A CA 1
ATOM 5018 C C . ASP B 2 425 ? 14.563 92.778 60.171 1.00 27.68 425 ASP A C 1
ATOM 5019 O O . ASP B 2 425 ? 14.297 93.835 60.749 1.00 27.95 425 ASP A O 1
ATOM 5024 N N . ALA B 2 426 ? 14.338 91.582 60.713 1.00 27.30 426 ALA A N 1
ATOM 5025 C CA . ALA B 2 426 ? 13.746 91.467 62.044 1.00 26.45 426 ALA A CA 1
ATOM 5026 C C . ALA B 2 426 ? 14.732 91.980 63.081 1.00 27.49 426 ALA A C 1
ATOM 5027 O O . ALA B 2 426 ? 14.346 92.476 64.135 1.00 28.65 426 ALA A O 1
ATOM 5029 N N . ILE B 2 427 ? 16.016 91.837 62.780 1.00 28.30 427 ILE A N 1
ATOM 5030 C CA . ILE B 2 427 ? 17.062 92.294 63.676 1.00 29.08 427 ILE A CA 1
ATOM 5031 C C . ILE B 2 427 ? 17.076 93.823 63.659 1.00 30.53 427 ILE A C 1
ATOM 5032 O O . ILE B 2 427 ? 17.160 94.467 64.711 1.00 29.48 427 ILE A O 1
ATOM 5037 N N . GLU B 2 428 ? 16.988 94.394 62.458 1.00 32.01 428 GLU A N 1
ATOM 5038 C CA . GLU B 2 428 ? 16.984 95.843 62.294 1.00 32.76 428 GLU A CA 1
ATOM 5039 C C . GLU B 2 428 ? 15.839 96.444 63.108 1.00 33.57 428 GLU A C 1
ATOM 5040 O O . GLU B 2 428 ? 15.967 97.535 63.663 1.00 33.92 428 GLU A O 1
ATOM 5046 N N . ASN B 2 429 ? 14.724 95.724 63.199 1.00 34.71 429 ASN A N 1
ATOM 5047 C CA . ASN B 2 429 ? 13.575 96.211 63.965 1.00 35.40 429 ASN A CA 1
ATOM 5048 C C . ASN B 2 429 ? 13.607 95.814 65.441 1.00 34.44 429 ASN A C 1
ATOM 5049 O O . ASN B 2 429 ? 12.642 96.048 66.172 1.00 33.51 429 ASN A O 1
ATOM 5054 N N . THR B 2 430 ? 14.718 95.220 65.872 1.00 33.32 430 THR A N 1
ATOM 5055 C CA . THR B 2 430 ? 14.878 94.789 67.261 1.00 33.56 430 THR A CA 1
ATOM 5056 C C . THR B 2 430 ? 15.626 95.817 68.099 1.00 32.80 430 THR A C 1
ATOM 5057 O O . THR B 2 430 ? 16.646 96.342 67.673 1.00 32.75 430 THR A O 1
ATOM 5061 N N . ASN B 2 431 ? 15.126 96.091 69.297 1.00 32.71 431 ASN A N 1
ATOM 5062 C CA . ASN B 2 431 ? 15.788 97.055 70.164 1.00 33.39 431 ASN A CA 1
ATOM 5063 C C . ASN B 2 431 ? 16.934 96.417 70.934 1.00 33.21 431 ASN A C 1
ATOM 5064 O O . ASN B 2 431 ? 16.879 95.245 71.308 1.00 32.61 431 ASN A O 1
ATOM 5069 N N . PHE B 2 432 ? 17.981 97.207 71.148 1.00 33.91 432 PHE A N 1
ATOM 5070 C CA . PHE B 2 432 ? 19.157 96.768 71.880 1.00 33.23 432 PHE A CA 1
ATOM 5071 C C . PHE B 2 432 ? 19.561 97.836 72.872 1.00 34.55 432 PHE A C 1
ATOM 5072 O O . PHE B 2 432 ? 19.236 99.016 72.706 1.00 34.53 432 PHE A O 1
ATOM 5080 N N . LYS B 2 433 ? 20.274 97.411 73.908 1.00 34.08 433 LYS A N 1
ATOM 5081 C CA . LYS B 2 433 ? 20.756 98.327 74.932 1.00 34.52 433 LYS A CA 1
ATOM 5082 C C . LYS B 2 433 ? 21.923 99.090 74.312 1.00 35.35 433 LYS A C 1
ATOM 5083 O O . LYS B 2 433 ? 22.049 100.302 74.470 1.00 34.93 433 LYS A O 1
ATOM 5089 N N . VAL B 2 434 ? 22.758 98.362 73.579 1.00 36.34 434 VAL A N 1
ATOM 5090 C CA . VAL B 2 434 ? 23.929 98.944 72.940 1.00 38.00 434 VAL A CA 1
ATOM 5091 C C . VAL B 2 434 ? 23.985 98.576 71.449 1.00 37.85 434 VAL A C 1
ATOM 5092 O O . VAL B 2 434 ? 23.744 97.428 71.070 1.00 38.24 434 VAL A O 1
ATOM 5096 N N . ASN B 2 435 ? 24.313 99.551 70.609 1.00 38.00 435 ASN A N 1
ATOM 5097 C CA . ASN B 2 435 ? 24.355 99.334 69.165 1.00 39.04 435 ASN A CA 1
ATOM 5098 C C . ASN B 2 435 ? 25.228 98.201 68.614 1.00 37.60 435 ASN A C 1
ATOM 5099 O O . ASN B 2 435 ? 24.873 97.598 67.604 1.00 37.93 435 ASN A O 1
ATOM 5104 N N . TRP B 2 436 ? 26.358 97.900 69.245 1.00 36.64 436 TRP A N 1
ATOM 5105 C CA . TRP B 2 436 ? 27.196 96.830 68.713 1.00 35.46 436 TRP A CA 1
ATOM 5106 C C . TRP B 2 436 ? 26.514 95.480 68.834 1.00 35.53 436 TRP A C 1
ATOM 5107 O O . TRP B 2 436 ? 26.872 94.535 68.135 1.00 35.90 436 TRP A O 1
ATOM 5118 N N . GLY B 2 437 ? 25.525 95.389 69.718 1.00 36.13 437 GLY A N 1
ATOM 5119 C CA . GLY B 2 437 ? 24.811 94.136 69.889 1.00 35.74 437 GLY A CA 1
ATOM 5120 C C . GLY B 2 437 ? 24.075 93.803 68.606 1.00 36.16 437 GLY A C 1
ATOM 5121 O O . GLY B 2 437 ? 24.019 92.651 68.160 1.00 34.61 437 GLY A O 1
ATOM 5122 N N . LYS B 2 438 ? 23.510 94.845 68.010 1.00 37.06 438 LYS A N 1
ATOM 5123 C CA . LYS B 2 438 ? 22.767 94.738 66.765 1.00 37.31 438 LYS A CA 1
ATOM 5124 C C . LYS B 2 438 ? 23.728 94.371 65.629 1.00 36.62 438 LYS A C 1
ATOM 5125 O O . LYS B 2 438 ? 23.418 93.547 64.770 1.00 36.02 438 LYS A O 1
ATOM 5131 N N . THR B 2 439 ? 24.908 94.978 65.640 1.00 36.48 439 THR A N 1
ATOM 5132 C CA . THR B 2 439 ? 25.897 94.713 64.605 1.00 34.94 439 THR A CA 1
ATOM 5133 C C . THR B 2 439 ? 26.451 93.301 64.663 1.00 34.62 439 THR A C 1
ATOM 5134 O O . THR B 2 439 ? 26.616 92.641 63.637 1.00 35.71 439 THR A O 1
ATOM 5138 N N . ARG B 2 440 ? 26.731 92.832 65.867 1.00 34.18 440 ARG A N 1
ATOM 5139 C CA . ARG B 2 440 ? 27.303 91.509 66.034 1.00 32.62 440 ARG A CA 1
ATOM 5140 C C . ARG B 2 440 ? 26.461 90.386 65.465 1.00 31.97 440 ARG A C 1
ATOM 5141 O O . ARG B 2 440 ? 26.947 89.572 64.677 1.00 32.43 440 ARG A O 1
ATOM 5149 N N . ILE B 2 441 ? 25.199 90.337 65.872 1.00 31.74 441 ILE A N 1
ATOM 5150 C CA . ILE B 2 441 ? 24.283 89.297 65.407 1.00 31.41 441 ILE A CA 1
ATOM 5151 C C . ILE B 2 441 ? 23.874 89.535 63.942 1.00 31.07 441 ILE A C 1
ATOM 5152 O O . ILE B 2 441 ? 23.510 88.602 63.225 1.00 30.87 441 ILE A O 1
ATOM 5157 N N . TYR B 2 442 ? 23.926 90.786 63.501 1.00 30.67 442 TYR A N 1
ATOM 5158 C CA . TYR B 2 442 ? 23.573 91.087 62.120 1.00 31.68 442 TYR A CA 1
ATOM 5159 C C . TYR B 2 442 ? 24.577 90.388 61.203 1.00 32.54 442 TYR A C 1
ATOM 5160 O O . TYR B 2 442 ? 24.200 89.536 60.395 1.00 33.31 442 TYR A O 1
ATOM 5169 N N . ASN B 2 443 ? 25.855 90.744 61.333 1.00 34.43 443 ASN A N 1
ATOM 5170 C CA . ASN B 2 443 ? 26.896 90.137 60.503 1.00 36.61 443 ASN A CA 1
ATOM 5171 C C . ASN B 2 443 ? 26.850 88.622 60.676 1.00 37.34 443 ASN A C 1
ATOM 5172 O O . ASN B 2 443 ? 27.179 87.865 59.758 1.00 37.28 443 ASN A O 1
ATOM 5177 N N . MET B 2 444 ? 26.443 88.189 61.864 1.00 38.09 444 MET A N 1
ATOM 5178 C CA . MET B 2 444 ? 26.333 86.768 62.160 1.00 38.36 444 MET A CA 1
ATOM 5179 C C . MET B 2 444 ? 25.405 86.115 61.133 1.00 37.66 444 MET A C 1
ATOM 5180 O O . MET B 2 444 ? 25.831 85.270 60.343 1.00 37.48 444 MET A O 1
ATOM 5185 N N . VAL B 2 445 ? 24.142 86.524 61.134 1.00 36.09 445 VAL A N 1
ATOM 5186 C CA . VAL B 2 445 ? 23.165 85.960 60.210 1.00 35.17 445 VAL A CA 1
ATOM 5187 C C . VAL B 2 445 ? 23.512 86.210 58.744 1.00 36.05 445 VAL A C 1
ATOM 5188 O O . VAL B 2 445 ? 23.132 85.438 57.857 1.00 35.52 445 VAL A O 1
ATOM 5192 N N . ARG B 2 446 ? 24.243 87.285 58.484 1.00 36.89 446 ARG A N 1
ATOM 5193 C CA . ARG B 2 446 ? 24.617 87.601 57.118 1.00 37.46 446 ARG A CA 1
ATOM 5194 C C . ARG B 2 446 ? 25.648 86.611 56.575 1.00 36.69 446 ARG A C 1
ATOM 5195 O O . ARG B 2 446 ? 25.479 86.077 55.482 1.00 35.20 446 ARG A O 1
ATOM 5203 N N . ASP B 2 447 ? 26.703 86.353 57.341 1.00 37.00 447 ASP A N 1
ATOM 5204 C CA . ASP B 2 447 ? 27.750 85.440 56.886 1.00 37.78 447 ASP A CA 1
ATOM 5205 C C . ASP B 2 447 ? 27.523 83.974 57.250 1.00 37.79 447 ASP A C 1
ATOM 5206 O O . ASP B 2 447 ? 28.410 83.133 57.067 1.00 37.52 447 ASP A O 1
ATOM 5211 N N . ARG B 2 448 ? 26.328 83.662 57.737 1.00 37.27 448 ARG A N 1
ATOM 5212 C CA . ARG B 2 448 ? 26.006 82.297 58.136 1.00 36.57 448 ARG A CA 1
ATOM 5213 C C . ARG B 2 448 ? 25.702 81.322 56.997 1.00 35.06 448 ARG A C 1
ATOM 5214 O O . ARG B 2 448 ? 24.896 81.607 56.116 1.00 34.97 448 ARG A O 1
ATOM 5222 N N . GLY B 2 449 ? 26.348 80.161 57.040 1.00 34.35 449 GLY A N 1
ATOM 5223 C CA . GLY B 2 449 ? 26.108 79.134 56.045 1.00 34.65 449 GLY A CA 1
ATOM 5224 C C . GLY B 2 449 ? 24.901 78.316 56.480 1.00 34.75 449 GLY A C 1
ATOM 5225 O O . GLY B 2 449 ? 24.305 78.600 57.514 1.00 35.39 449 GLY A O 1
ATOM 5226 N N . GLU B 2 450 ? 24.537 77.302 55.703 1.00 35.70 450 GLU A N 1
ATOM 5227 C CA . GLU B 2 450 ? 23.384 76.453 56.020 1.00 35.19 450 GLU A CA 1
ATOM 5228 C C . GLU B 2 450 ? 23.485 75.752 57.384 1.00 32.75 450 GLU A C 1
ATOM 5229 O O . GLU B 2 450 ? 24.569 75.362 57.817 1.00 32.75 450 GLU A O 1
ATOM 5235 N N . TRP B 2 451 ? 22.337 75.572 58.030 1.00 30.08 451 TRP A N 1
ATOM 5236 C CA . TRP B 2 451 ? 22.254 74.951 59.351 1.00 28.55 451 TRP A CA 1
ATOM 5237 C C . TRP B 2 451 ? 22.077 73.428 59.327 1.00 27.43 451 TRP A C 1
ATOM 5238 O O . TRP B 2 451 ? 21.035 72.927 58.901 1.00 29.21 451 TRP A O 1
ATOM 5249 N N . VAL B 2 452 ? 23.092 72.690 59.775 1.00 26.17 452 VAL A N 1
ATOM 5250 C CA . VAL B 2 452 ? 22.981 71.232 59.835 1.00 24.54 452 VAL A CA 1
ATOM 5251 C C . VAL B 2 452 ? 22.155 70.979 61.091 1.00 24.05 452 VAL A C 1
ATOM 5252 O O . VAL B 2 452 ? 22.597 71.294 62.197 1.00 23.63 452 VAL A O 1
ATOM 5256 N N . ILE B 2 453 ? 20.957 70.426 60.923 1.00 23.42 453 ILE A N 1
ATOM 5257 C CA . ILE B 2 453 ? 20.068 70.175 62.054 1.00 22.87 453 ILE A CA 1
ATOM 5258 C C . ILE B 2 453 ? 19.976 68.734 62.513 1.00 22.96 453 ILE A C 1
ATOM 5259 O O . ILE B 2 453 ? 19.239 68.435 63.458 1.00 23.02 453 ILE A O 1
ATOM 5264 N N . SER B 2 454 ? 20.712 67.835 61.873 1.00 21.48 454 SER A N 1
ATOM 5265 C CA . SER B 2 454 ? 20.621 66.443 62.274 1.00 20.83 454 SER A CA 1
ATOM 5266 C C . SER B 2 454 ? 21.869 65.892 62.950 1.00 21.49 454 SER A C 1
ATOM 5267 O O . SER B 2 454 ? 22.996 66.321 62.675 1.00 20.40 454 SER A O 1
ATOM 5270 N N . ARG B 2 455 ? 21.642 64.939 63.848 1.00 20.80 455 ARG A N 1
ATOM 5271 C CA . ARG B 2 455 ? 22.711 64.262 64.568 1.00 22.45 455 ARG A CA 1
ATOM 5272 C C . ARG B 2 455 ? 22.351 62.791 64.630 1.00 21.51 455 ARG A C 1
ATOM 5273 O O . ARG B 2 455 ? 21.187 62.443 64.790 1.00 20.79 455 ARG A O 1
ATOM 5281 N N . GLN B 2 456 ? 23.346 61.927 64.482 1.00 21.39 456 GLN A N 1
ATOM 5282 C CA . GLN B 2 456 ? 23.107 60.497 64.544 1.00 21.62 456 GLN A CA 1
ATOM 5283 C C . GLN B 2 456 ? 23.328 60.032 65.979 1.00 22.32 456 GLN A C 1
ATOM 5284 O O . GLN B 2 456 ? 24.322 59.376 66.278 1.00 23.31 456 GLN A O 1
ATOM 5290 N N . ARG B 2 457 ? 22.401 60.404 66.861 1.00 23.40 457 ARG A N 1
ATOM 5291 C CA . ARG B 2 457 ? 22.436 60.051 68.290 1.00 22.31 457 ARG A CA 1
ATOM 5292 C C . ARG B 2 457 ? 21.006 59.741 68.684 1.00 20.76 457 ARG A C 1
ATOM 5293 O O . ARG B 2 457 ? 20.089 59.971 67.900 1.00 21.95 457 ARG A O 1
ATOM 5301 N N . VAL B 2 458 ? 20.804 59.259 69.903 1.00 19.37 458 VAL A N 1
ATOM 5302 C CA . VAL B 2 458 ? 19.457 58.915 70.346 1.00 18.16 458 VAL A CA 1
ATOM 5303 C C . VAL B 2 458 ? 18.836 59.863 71.380 1.00 18.39 458 VAL A C 1
ATOM 5304 O O . VAL B 2 458 ? 17.615 59.988 71.452 1.00 19.09 458 VAL A O 1
ATOM 5308 N N . TRP B 2 459 ? 19.651 60.545 72.173 1.00 19.71 459 TRP A N 1
ATOM 5309 C CA . TRP B 2 459 ? 19.095 61.433 73.198 1.00 20.06 459 TRP A CA 1
ATOM 5310 C C . TRP B 2 459 ? 18.697 62.803 72.647 1.00 19.19 459 TRP A C 1
ATOM 5311 O O . TRP B 2 459 ? 19.468 63.764 72.718 1.00 19.70 459 TRP A O 1
ATOM 5322 N N . GLY B 2 460 ? 17.489 62.876 72.093 1.00 20.20 460 GLY A N 1
ATOM 5323 C CA . GLY B 2 460 ? 16.991 64.114 71.520 1.00 20.89 460 GLY A CA 1
ATOM 5324 C C . GLY B 2 460 ? 15.650 63.955 70.816 1.00 22.80 460 GLY A C 1
ATOM 5325 O O . GLY B 2 460 ? 15.026 62.898 70.886 1.00 23.04 460 GLY A O 1
ATOM 5326 N N . VAL B 2 461 ? 15.203 65.012 70.140 1.00 22.92 461 VAL A N 1
ATOM 5327 C CA . VAL B 2 461 ? 13.934 64.987 69.430 1.00 22.91 461 VAL A CA 1
ATOM 5328 C C . VAL B 2 461 ? 14.163 64.457 68.017 1.00 23.89 461 VAL A C 1
ATOM 5329 O O . VAL B 2 461 ? 14.988 64.978 67.271 1.00 25.19 461 VAL A O 1
ATOM 5333 N N . PRO B 2 462 ? 13.430 63.405 67.633 1.00 23.16 462 PRO A N 1
ATOM 5334 C CA . PRO B 2 462 ? 13.559 62.796 66.306 1.00 22.54 462 PRO A CA 1
ATOM 5335 C C . PRO B 2 462 ? 13.077 63.710 65.202 1.00 23.37 462 PRO A C 1
ATOM 5336 O O . PRO B 2 462 ? 12.164 64.504 65.410 1.00 24.82 462 PRO A O 1
ATOM 5340 N N . LEU B 2 463 ? 13.700 63.624 64.034 1.00 23.61 463 LEU A N 1
ATOM 5341 C CA . LEU B 2 463 ? 13.223 64.418 62.913 1.00 24.94 463 LEU A CA 1
ATOM 5342 C C . LEU B 2 463 ? 12.006 63.610 62.476 1.00 25.52 463 LEU A C 1
ATOM 5343 O O . LEU B 2 463 ? 12.132 62.447 62.090 1.00 26.42 463 LEU A O 1
ATOM 5348 N N . PRO B 2 464 ? 10.809 64.215 62.537 1.00 26.50 464 PRO A N 1
ATOM 5349 C CA . PRO B 2 464 ? 9.562 63.543 62.161 1.00 26.76 464 PRO A CA 1
ATOM 5350 C C . PRO B 2 464 ? 9.473 63.236 60.673 1.00 25.89 464 PRO A C 1
ATOM 5351 O O . PRO B 2 464 ? 8.607 63.762 59.983 1.00 25.57 464 PRO A O 1
ATOM 5355 N N . VAL B 2 465 ? 10.370 62.387 60.185 1.00 25.94 465 VAL A N 1
ATOM 5356 C CA . VAL B 2 465 ? 10.377 62.027 58.771 1.00 27.44 465 VAL A CA 1
ATOM 5357 C C . VAL B 2 465 ? 10.192 60.525 58.559 1.00 28.84 465 VAL A C 1
ATOM 5358 O O . VAL B 2 465 ? 10.760 59.716 59.288 1.00 27.86 465 VAL A O 1
ATOM 5362 N N . PHE B 2 466 ? 9.396 60.166 57.552 1.00 30.31 466 PHE A N 1
ATOM 5363 C CA . PHE B 2 466 ? 9.151 58.764 57.227 1.00 31.58 466 PHE A CA 1
ATOM 5364 C C . PHE B 2 466 ? 9.606 58.499 55.793 1.00 32.70 466 PHE A C 1
ATOM 5365 O O . PHE B 2 466 ? 9.586 59.401 54.958 1.00 33.26 466 PHE A O 1
ATOM 5373 N N . TYR B 2 467 ? 10.017 57.268 55.506 1.00 34.29 467 TYR A N 1
ATOM 5374 C CA . TYR B 2 467 ? 10.452 56.924 54.157 1.00 36.83 467 TYR A CA 1
ATOM 5375 C C . TYR B 2 467 ? 9.558 55.884 53.506 1.00 40.02 467 TYR A C 1
ATOM 5376 O O . TYR B 2 467 ? 9.139 54.915 54.141 1.00 40.76 467 TYR A O 1
ATOM 5385 N N . ALA B 2 468 ? 9.267 56.093 52.229 1.00 43.48 468 ALA A N 1
ATOM 5386 C CA . ALA B 2 468 ? 8.447 55.159 51.474 1.00 46.73 468 ALA A CA 1
ATOM 5387 C C . ALA B 2 468 ? 9.375 54.469 50.488 1.00 48.86 468 ALA A C 1
ATOM 5388 O O . ALA B 2 468 ? 9.911 55.117 49.588 1.00 50.30 468 ALA A O 1
ATOM 5390 N N . GLU B 2 469 ? 9.591 53.168 50.652 1.00 50.91 469 GLU A N 1
ATOM 5391 C CA . GLU B 2 469 ? 10.471 52.475 49.719 1.00 52.81 469 GLU A CA 1
ATOM 5392 C C . GLU B 2 469 ? 9.898 52.673 48.330 1.00 52.75 469 GLU A C 1
ATOM 5393 O O . GLU B 2 469 ? 8.720 52.410 48.103 1.00 53.17 469 GLU A O 1
ATOM 5399 N N . ASN B 2 470 ? 10.743 53.147 47.422 1.00 53.39 470 ASN A N 1
ATOM 5400 C CA . ASN B 2 470 ? 10.384 53.427 46.030 1.00 54.52 470 ASN A CA 1
ATOM 5401 C C . ASN B 2 470 ? 11.195 54.669 45.739 1.00 55.33 470 ASN A C 1
ATOM 5402 O O . ASN B 2 470 ? 11.531 54.986 44.593 1.00 55.87 470 ASN A O 1
ATOM 5407 N N . GLY B 2 471 ? 11.483 55.367 46.829 1.00 55.08 471 GLY A N 1
ATOM 5408 C CA . GLY B 2 471 ? 12.239 56.596 46.790 1.00 54.47 471 GLY A CA 1
ATOM 5409 C C . GLY B 2 471 ? 12.431 56.978 48.242 1.00 54.31 471 GLY A C 1
ATOM 5410 O O . GLY B 2 471 ? 13.320 56.434 48.907 1.00 54.97 471 GLY A O 1
ATOM 5411 N N . GLU B 2 472 ? 11.593 57.873 48.761 1.00 52.52 472 GLU A N 1
ATOM 5412 C CA . GLU B 2 472 ? 11.770 58.264 50.147 1.00 51.83 472 GLU A CA 1
A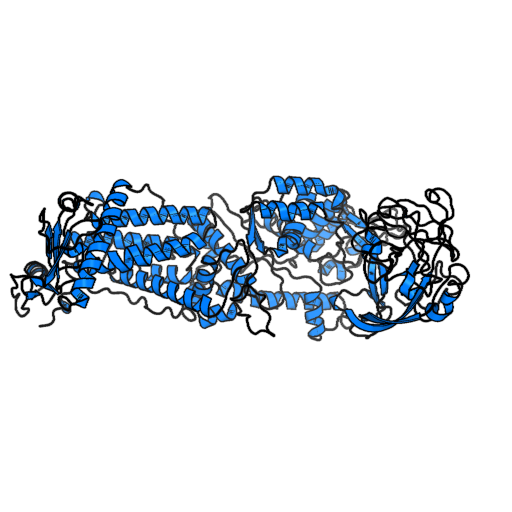TOM 5413 C C . GLU B 2 472 ? 10.816 59.258 50.820 1.00 49.69 472 GLU A C 1
ATOM 5414 O O . GLU B 2 472 ? 9.610 59.034 50.950 1.00 48.97 472 GLU A O 1
ATOM 5420 N N . ILE B 2 473 ? 11.430 60.347 51.268 1.00 46.97 473 ILE A N 1
ATOM 5421 C CA . ILE B 2 473 ? 10.831 61.447 52.010 1.00 43.50 473 ILE A CA 1
ATOM 5422 C C . ILE B 2 473 ? 9.331 61.708 52.073 1.00 41.70 473 ILE A C 1
ATOM 5423 O O . ILE B 2 473 ? 8.715 62.211 51.136 1.00 41.50 473 ILE A O 1
ATOM 5428 N N . ILE B 2 474 ? 8.768 61.359 53.223 1.00 39.23 474 ILE A N 1
ATOM 5429 C CA . ILE B 2 474 ? 7.367 61.585 53.538 1.00 36.81 474 ILE A CA 1
ATOM 5430 C C . ILE B 2 474 ? 7.459 62.592 54.687 1.00 35.96 474 ILE A C 1
ATOM 5431 O O . ILE B 2 474 ? 7.820 62.250 55.823 1.00 34.88 474 ILE A O 1
ATOM 5436 N N . MET B 2 475 ? 7.150 63.841 54.378 1.00 35.10 475 MET A N 1
ATOM 5437 C CA . MET B 2 475 ? 7.242 64.910 55.353 1.00 35.42 475 MET A CA 1
ATOM 5438 C C . MET B 2 475 ? 6.210 65.970 55.002 1.00 35.96 475 MET A C 1
ATOM 5439 O O . MET B 2 475 ? 6.541 67.054 54.514 1.00 36.98 475 MET A O 1
ATOM 5444 N N . THR B 2 476 ? 4.952 65.641 55.259 1.00 36.86 476 THR A N 1
ATOM 5445 C CA . THR B 2 476 ? 3.840 66.532 54.964 1.00 37.70 476 THR A CA 1
ATOM 5446 C C . THR B 2 476 ? 3.236 67.090 56.241 1.00 37.36 476 THR A C 1
ATOM 5447 O O . THR B 2 476 ? 3.567 66.650 57.348 1.00 37.83 476 THR A O 1
ATOM 5451 N N . LYS B 2 477 ? 2.341 68.057 56.086 1.00 36.96 477 LYS A N 1
ATOM 5452 C CA . LYS B 2 477 ? 1.692 68.641 57.242 1.00 37.26 477 LYS A CA 1
ATOM 5453 C C . LYS B 2 477 ? 0.989 67.547 58.031 1.00 35.71 477 LYS A C 1
ATOM 5454 O O . LYS B 2 477 ? 1.143 67.464 59.248 1.00 35.54 477 LYS A O 1
ATOM 5460 N N . GLU B 2 478 ? 0.235 66.699 57.333 1.00 34.27 478 GLU A N 1
ATOM 5461 C CA . GLU B 2 478 ? -0.498 65.615 57.985 1.00 34.14 478 GLU A CA 1
ATOM 5462 C C . GLU B 2 478 ? 0.402 64.705 58.809 1.00 32.81 478 GLU A C 1
ATOM 5463 O O . GLU B 2 478 ? 0.096 64.428 59.971 1.00 33.68 478 GLU A O 1
ATOM 5469 N N . THR B 2 479 ? 1.506 64.245 58.216 1.00 30.40 479 THR A N 1
ATOM 5470 C CA . THR B 2 479 ? 2.420 63.344 58.923 1.00 28.44 479 THR A CA 1
ATOM 5471 C C . THR B 2 479 ? 3.140 64.008 60.093 1.00 27.75 479 THR A C 1
ATOM 5472 O O . THR B 2 479 ? 3.193 63.447 61.187 1.00 26.91 479 THR A O 1
ATOM 5476 N N . VAL B 2 480 ? 3.684 65.201 59.876 1.00 27.57 480 VAL A N 1
ATOM 5477 C CA . VAL B 2 480 ? 4.384 65.898 60.948 1.00 27.80 480 VAL A CA 1
ATOM 5478 C C . VAL B 2 480 ? 3.453 66.262 62.097 1.00 28.78 480 VAL A C 1
ATOM 5479 O O . VAL B 2 480 ? 3.790 66.050 63.260 1.00 28.88 480 VAL A O 1
ATOM 5483 N N . ASN B 2 481 ? 2.276 66.794 61.787 1.00 30.32 481 ASN A N 1
ATOM 5484 C CA . ASN B 2 481 ? 1.347 67.160 62.852 1.00 31.66 481 ASN A CA 1
ATOM 5485 C C . ASN B 2 481 ? 0.766 65.964 63.612 1.00 32.04 481 ASN A C 1
ATOM 5486 O O . ASN B 2 481 ? 0.356 66.103 64.765 1.00 32.73 481 ASN A O 1
ATOM 5491 N N . HIS B 2 482 ? 0.740 64.786 62.992 1.00 32.09 482 HIS A N 1
ATOM 5492 C CA . HIS B 2 482 ? 0.227 63.612 63.691 1.00 30.67 482 HIS A CA 1
ATOM 5493 C C . HIS B 2 482 ? 1.331 63.146 64.626 1.00 29.70 482 HIS A C 1
ATOM 5494 O O . HIS B 2 482 ? 1.067 62.647 65.726 1.00 30.11 482 HIS A O 1
ATOM 5501 N N . VAL B 2 483 ? 2.573 63.302 64.184 1.00 28.54 483 VAL A N 1
ATOM 5502 C CA . VAL B 2 483 ? 3.697 62.930 65.032 1.00 26.72 483 VAL A CA 1
ATOM 5503 C C . VAL B 2 483 ? 3.724 63.904 66.214 1.00 25.63 483 VAL A C 1
ATOM 5504 O O . VAL B 2 483 ? 4.026 63.510 67.336 1.00 27.43 483 VAL A O 1
ATOM 5508 N N . ALA B 2 484 ? 3.394 65.169 65.957 1.00 23.95 484 ALA A N 1
ATOM 5509 C CA . ALA B 2 484 ? 3.357 66.178 67.007 1.00 24.79 484 ALA A CA 1
ATOM 5510 C C . ALA B 2 484 ? 2.283 65.761 68.014 1.00 27.08 484 ALA A C 1
ATOM 5511 O O . ALA B 2 484 ? 2.482 65.834 69.233 1.00 26.15 484 ALA A O 1
ATOM 5513 N N . ASP B 2 485 ? 1.145 65.317 67.490 1.00 28.28 485 ASP A N 1
ATOM 5514 C CA . ASP B 2 485 ? 0.048 64.870 68.326 1.00 30.99 485 ASP A CA 1
ATOM 5515 C C . ASP B 2 485 ? 0.498 63.771 69.278 1.00 30.93 485 ASP A C 1
ATOM 5516 O O . ASP B 2 485 ? 0.271 63.852 70.485 1.00 33.06 485 ASP A O 1
ATOM 5521 N N . LEU B 2 486 ? 1.139 62.746 68.735 1.00 30.48 486 LEU A N 1
ATOM 5522 C CA . LEU B 2 486 ? 1.609 61.638 69.557 1.00 30.14 486 LEU A CA 1
ATOM 5523 C C . LEU B 2 486 ? 2.635 62.121 70.584 1.00 29.79 486 LEU A C 1
ATOM 5524 O O . LEU B 2 486 ? 2.559 61.766 71.752 1.00 29.66 486 LEU A O 1
ATOM 5529 N N . PHE B 2 487 ? 3.589 62.935 70.145 1.00 29.32 487 PHE A N 1
ATOM 5530 C CA . PHE B 2 487 ? 4.618 63.453 71.045 1.00 30.19 487 PHE A CA 1
ATOM 5531 C C . PHE B 2 487 ? 4.011 64.249 72.192 1.00 31.91 487 PHE A C 1
ATOM 5532 O O . PHE B 2 487 ? 4.477 64.172 73.327 1.00 30.65 487 PHE A O 1
ATOM 5540 N N . ALA B 2 488 ? 2.974 65.020 71.881 1.00 33.93 488 ALA A N 1
ATOM 5541 C CA . ALA B 2 488 ? 2.316 65.858 72.874 1.00 37.18 488 ALA A CA 1
ATOM 5542 C C . ALA B 2 488 ? 1.721 65.011 73.971 1.00 39.73 488 ALA A C 1
ATOM 5543 O O . ALA B 2 488 ? 1.670 65.422 75.133 1.00 39.97 488 ALA A O 1
ATOM 5545 N N . GLU B 2 489 ? 1.288 63.815 73.594 1.00 41.93 489 GLU A N 1
ATOM 5546 C CA . GLU B 2 489 ? 0.654 62.900 74.525 1.00 43.53 489 GLU A CA 1
ATOM 5547 C C . GLU B 2 489 ? 1.608 61.891 75.157 1.00 43.42 489 GLU A C 1
ATOM 5548 O O . GLU B 2 489 ? 1.519 61.615 76.356 1.00 43.68 489 GLU A O 1
ATOM 5554 N N . HIS B 2 490 ? 2.526 61.353 74.359 1.00 43.08 490 HIS A N 1
ATOM 5555 C CA . HIS B 2 490 ? 3.470 60.347 74.846 1.00 43.08 490 HIS A CA 1
ATOM 5556 C C . HIS B 2 490 ? 4.913 60.814 75.011 1.00 41.59 490 HIS A C 1
ATOM 5557 O O . HIS B 2 490 ? 5.708 60.145 75.669 1.00 40.53 490 HIS A O 1
ATOM 5564 N N . GLY B 2 491 ? 5.251 61.955 74.422 1.00 40.00 491 GLY A N 1
ATOM 5565 C CA . GLY B 2 491 ? 6.621 62.430 74.494 1.00 38.81 491 GLY A CA 1
ATOM 5566 C C . GLY B 2 491 ? 7.388 61.822 73.325 1.00 37.73 491 GLY A C 1
ATOM 5567 O O . GLY B 2 491 ? 6.842 60.993 72.592 1.00 38.07 491 GLY A O 1
ATOM 5568 N N . SER B 2 492 ? 8.648 62.209 73.148 1.00 35.93 492 SER A N 1
ATOM 5569 C CA . SER B 2 492 ? 9.444 61.697 72.035 1.00 35.35 492 SER A CA 1
ATOM 5570 C C . SER B 2 492 ? 9.785 60.204 72.087 1.00 34.82 492 SER A C 1
ATOM 5571 O O . SER B 2 492 ? 10.042 59.603 71.048 1.00 33.96 492 SER A O 1
ATOM 5574 N N . ASN B 2 493 ? 9.779 59.612 73.281 1.00 34.92 493 ASN A N 1
ATOM 5575 C CA . ASN B 2 493 ? 10.096 58.186 73.447 1.00 34.85 493 ASN A CA 1
ATOM 5576 C C . ASN B 2 493 ? 9.228 57.309 72.551 1.00 33.66 493 ASN A C 1
ATOM 5577 O O . ASN B 2 493 ? 9.631 56.218 72.150 1.00 32.25 493 ASN A O 1
ATOM 5582 N N . ILE B 2 494 ? 8.026 57.789 72.253 1.00 33.01 494 ILE A N 1
ATOM 5583 C CA . ILE B 2 494 ? 7.097 57.047 71.410 1.00 32.83 494 ILE A CA 1
ATOM 5584 C C . ILE B 2 494 ? 7.770 56.636 70.082 1.00 31.95 494 ILE A C 1
ATOM 5585 O O . ILE B 2 494 ? 7.574 55.525 69.579 1.00 32.48 494 ILE A O 1
ATOM 5590 N N . TRP B 2 495 ? 8.583 57.534 69.536 1.00 31.05 495 TRP A N 1
ATOM 5591 C CA . TRP B 2 495 ? 9.267 57.288 68.270 1.00 29.94 495 TRP A CA 1
ATOM 5592 C C . TRP B 2 495 ? 10.162 56.059 68.335 1.00 29.76 495 TRP A C 1
ATOM 5593 O O . TRP B 2 495 ? 10.206 55.278 67.395 1.00 28.70 495 TRP A O 1
ATOM 5604 N N . PHE B 2 496 ? 10.862 55.871 69.449 1.00 30.35 496 PHE A N 1
ATOM 5605 C CA . PHE B 2 496 ? 11.761 54.728 69.562 1.00 31.86 496 PHE A CA 1
ATOM 5606 C C . PHE B 2 496 ? 11.072 53.449 70.013 1.00 33.32 496 PHE A C 1
ATOM 5607 O O . PHE B 2 496 ? 11.652 52.366 69.948 1.00 33.16 496 PHE A O 1
ATOM 5615 N N . GLU B 2 497 ? 9.830 53.578 70.464 1.00 34.36 497 GLU A N 1
ATOM 5616 C CA . GLU B 2 497 ? 9.073 52.431 70.928 1.00 36.90 497 GLU A CA 1
ATOM 5617 C C . GLU B 2 497 ? 8.214 51.840 69.811 1.00 37.74 497 GLU A C 1
ATOM 5618 O O . GLU B 2 497 ? 8.000 50.630 69.758 1.00 37.71 497 GLU A O 1
ATOM 5624 N N . ARG B 2 498 ? 7.739 52.693 68.908 1.00 38.78 498 ARG A N 1
ATOM 5625 C CA . ARG B 2 498 ? 6.866 52.242 67.832 1.00 38.88 498 ARG A CA 1
ATOM 5626 C C . ARG B 2 498 ? 7.470 52.020 66.462 1.00 39.83 498 ARG A C 1
ATOM 5627 O O . ARG B 2 498 ? 8.546 52.522 66.144 1.00 39.97 498 ARG A O 1
ATOM 5635 N N . GLU B 2 499 ? 6.738 51.253 65.657 1.00 40.38 499 GLU A N 1
ATOM 5636 C CA . GLU B 2 499 ? 7.116 50.941 64.288 1.00 39.89 499 GLU A CA 1
ATOM 5637 C C . GLU B 2 499 ? 6.633 52.139 63.479 1.00 38.08 499 GLU A C 1
ATOM 5638 O O . GLU B 2 499 ? 5.808 52.916 63.951 1.00 36.85 499 GLU A O 1
ATOM 5644 N N . ALA B 2 500 ? 7.131 52.277 62.260 1.00 36.19 500 ALA A N 1
ATOM 5645 C CA . ALA B 2 500 ? 6.748 53.388 61.412 1.00 35.65 500 ALA A CA 1
ATOM 5646 C C . ALA B 2 500 ? 5.235 53.555 61.214 1.00 36.04 500 ALA A C 1
ATOM 5647 O O . ALA B 2 500 ? 4.702 54.659 61.376 1.00 34.59 500 ALA A O 1
ATOM 5649 N N . LYS B 2 501 ? 4.544 52.470 60.868 1.00 35.95 501 LYS A N 1
ATOM 5650 C CA . LYS B 2 501 ? 3.103 52.541 60.620 1.00 36.31 501 LYS A CA 1
ATOM 5651 C C . LYS B 2 501 ? 2.302 52.910 61.860 1.00 35.94 501 LYS A C 1
ATOM 5652 O O . LYS B 2 501 ? 1.151 53.335 61.766 1.00 34.84 501 LYS A O 1
ATOM 5658 N N . ASP B 2 502 ? 2.909 52.752 63.026 1.00 35.03 502 ASP A N 1
ATOM 5659 C CA . ASP B 2 502 ? 2.227 53.113 64.254 1.00 35.82 502 ASP A CA 1
ATOM 5660 C C . ASP B 2 502 ? 2.407 54.614 64.512 1.00 35.96 502 ASP A C 1
ATOM 5661 O O . ASP B 2 502 ? 1.638 55.225 65.251 1.00 36.42 502 ASP A O 1
ATOM 5666 N N . LEU B 2 503 ? 3.411 55.207 63.876 1.00 35.19 503 LEU A N 1
ATOM 5667 C CA . LEU B 2 503 ? 3.685 56.634 64.034 1.00 36.25 503 LEU A CA 1
ATOM 5668 C C . LEU B 2 503 ? 3.005 57.448 62.941 1.00 35.44 503 LEU A C 1
ATOM 5669 O O . LEU B 2 503 ? 3.009 58.678 62.965 1.00 34.56 503 LEU A O 1
ATOM 5674 N N . LEU B 2 504 ? 2.422 56.743 61.983 1.00 35.72 504 LEU A N 1
ATOM 5675 C CA . LEU B 2 504 ? 1.721 57.377 60.881 1.00 35.90 504 LEU A CA 1
ATOM 5676 C C . LEU B 2 504 ? 0.238 57.425 61.195 1.00 37.28 504 LEU A C 1
ATOM 5677 O O . LEU B 2 504 ? -0.255 56.653 62.016 1.00 36.43 504 LEU A O 1
ATOM 5682 N N . PRO B 2 505 ? -0.496 58.330 60.533 1.00 39.30 505 PRO A N 1
ATOM 5683 C CA . PRO B 2 505 ? -1.937 58.552 60.688 1.00 41.42 505 PRO A CA 1
ATOM 5684 C C . PRO B 2 505 ? -2.859 57.349 60.484 1.00 44.29 505 PRO A C 1
ATOM 5685 O O . PRO B 2 505 ? -2.461 56.191 60.597 1.00 45.25 505 PRO A O 1
ATOM 5689 N N . GLU B 2 506 ? -4.109 57.671 60.173 1.00 47.40 506 GLU A N 1
ATOM 5690 C CA . GLU B 2 506 ? -5.174 56.704 59.921 1.00 49.60 506 GLU A CA 1
ATOM 5691 C C . GLU B 2 506 ? -4.829 55.765 58.768 1.00 49.28 506 GLU A C 1
ATOM 5692 O O . GLU B 2 506 ? -4.962 56.140 57.602 1.00 51.36 506 GLU A O 1
ATOM 5698 N N . GLY B 2 507 ? -4.394 54.550 59.088 1.00 48.77 507 GLY A N 1
ATOM 5699 C CA . GLY B 2 507 ? -4.040 53.590 58.053 1.00 47.67 507 GLY A CA 1
ATOM 5700 C C . GLY B 2 507 ? -3.389 54.196 56.816 1.00 47.60 507 GLY A C 1
ATOM 5701 O O . GLY B 2 507 ? -3.557 53.690 55.705 1.00 48.72 507 GLY A O 1
ATOM 5702 N N . PHE B 2 508 ? -2.645 55.281 57.025 1.00 45.74 508 PHE A N 1
ATOM 5703 C CA . PHE B 2 508 ? -1.930 56.021 55.981 1.00 43.78 508 PHE A CA 1
ATOM 5704 C C . PHE B 2 508 ? -1.499 55.227 54.747 1.00 43.56 508 PHE A C 1
ATOM 5705 O O . PHE B 2 508 ? -1.171 54.041 54.838 1.00 42.96 508 PHE A O 1
ATOM 5713 N N . THR B 2 509 ? -1.490 55.905 53.601 1.00 43.37 509 THR A N 1
ATOM 5714 C CA . THR B 2 509 ? -1.068 55.309 52.334 1.00 44.43 509 THR A CA 1
ATOM 5715 C C . THR B 2 509 ? -0.316 56.339 51.488 1.00 45.47 509 THR A C 1
ATOM 5716 O O . THR B 2 509 ? -0.517 57.551 51.632 1.00 44.35 509 THR A O 1
ATOM 5720 N N . HIS B 2 510 ? 0.547 55.850 50.603 1.00 46.58 510 HIS A N 1
ATOM 5721 C CA . HIS B 2 510 ? 1.330 56.716 49.726 1.00 47.14 510 HIS A CA 1
ATOM 5722 C C . HIS B 2 510 ? 1.675 55.935 48.464 1.00 47.49 510 HIS A C 1
ATOM 5723 O O . HIS B 2 510 ? 1.799 54.712 48.507 1.00 47.32 510 HIS A O 1
ATOM 5730 N N . PRO B 2 511 ? 1.831 56.627 47.323 1.00 48.40 511 PRO A N 1
ATOM 5731 C CA . PRO B 2 511 ? 2.166 55.952 46.064 1.00 49.23 511 PRO A CA 1
ATOM 5732 C C . PRO B 2 511 ? 3.341 55.000 46.240 1.00 50.01 511 PRO A C 1
ATOM 5733 O O . PRO B 2 511 ? 3.384 53.931 45.632 1.00 49.80 511 PRO A O 1
ATOM 5737 N N . GLY B 2 512 ? 4.291 55.400 47.079 1.00 51.80 512 GLY A N 1
ATOM 5738 C CA . GLY B 2 512 ? 5.445 54.564 47.345 1.00 53.33 512 GLY A CA 1
ATOM 5739 C C . GLY B 2 512 ? 4.991 53.326 48.092 1.00 55.07 512 GLY A C 1
ATOM 5740 O O . GLY B 2 512 ? 3.883 53.291 48.626 1.00 54.65 512 GLY A O 1
ATOM 5741 N N . SER B 2 513 ? 5.851 52.317 48.144 1.00 57.14 513 SER A N 1
ATOM 5742 C CA . SER B 2 513 ? 5.532 51.052 48.802 1.00 59.40 513 SER A CA 1
ATOM 5743 C C . SER B 2 513 ? 4.097 50.611 48.519 1.00 59.74 513 SER A C 1
ATOM 5744 O O . SER B 2 513 ? 3.176 50.911 49.284 1.00 60.46 513 SER A O 1
ATOM 5747 N N . PRO B 2 514 ? 3.893 49.886 47.408 1.00 59.44 514 PRO A N 1
ATOM 5748 C CA . PRO B 2 514 ? 2.563 49.406 47.035 1.00 58.68 514 PRO A CA 1
ATOM 5749 C C . PRO B 2 514 ? 2.033 48.472 48.112 1.00 57.76 514 PRO A C 1
ATOM 5750 O O . PRO B 2 514 ? 0.851 48.137 48.128 1.00 57.47 514 PRO A O 1
ATOM 5754 N N . ASN B 2 515 ? 2.920 48.069 49.015 1.00 56.76 515 ASN A N 1
ATOM 5755 C CA . ASN B 2 515 ? 2.562 47.148 50.080 1.00 56.60 515 ASN A CA 1
ATOM 5756 C C . ASN B 2 515 ? 2.328 47.795 51.444 1.00 56.02 515 ASN A C 1
ATOM 5757 O O . ASN B 2 515 ? 2.508 47.153 52.481 1.00 56.37 515 ASN A O 1
ATOM 5762 N N . GLY B 2 516 ? 1.927 49.064 51.435 1.00 54.90 516 GLY A N 1
ATOM 5763 C CA . GLY B 2 516 ? 1.641 49.779 52.671 1.00 52.92 516 GLY A CA 1
ATOM 5764 C C . GLY B 2 516 ? 2.681 49.747 53.777 1.00 50.85 516 GLY A C 1
ATOM 5765 O O . GLY B 2 516 ? 2.347 49.944 54.947 1.00 50.62 516 GLY A O 1
ATOM 5766 N N . THR B 2 517 ? 3.938 49.507 53.417 1.00 48.96 517 THR A N 1
ATOM 5767 C CA . THR B 2 517 ? 5.022 49.463 54.391 1.00 47.43 517 THR A CA 1
ATOM 5768 C C . THR B 2 517 ? 5.782 50.790 54.406 1.00 45.64 517 THR A C 1
ATOM 5769 O O . THR B 2 517 ? 5.814 51.511 53.405 1.00 44.16 517 THR A O 1
ATOM 5773 N N . PHE B 2 518 ? 6.373 51.122 55.553 1.00 43.24 518 PHE A N 1
ATOM 5774 C CA . PHE B 2 518 ? 7.109 52.373 55.679 1.00 40.35 518 PHE A CA 1
ATOM 5775 C C . PHE B 2 518 ? 8.332 52.270 56.571 1.00 39.53 518 PHE A C 1
ATOM 5776 O O . PHE B 2 518 ? 8.430 51.392 57.425 1.00 38.97 518 PHE A O 1
ATOM 5784 N N . THR B 2 519 ? 9.263 53.191 56.349 1.00 38.75 519 THR A N 1
ATOM 5785 C CA . THR B 2 519 ? 10.501 53.282 57.114 1.00 38.06 519 THR A CA 1
ATOM 5786 C C . THR B 2 519 ? 10.490 54.646 57.808 1.00 35.95 519 THR A C 1
ATOM 5787 O O . THR B 2 519 ? 9.776 55.559 57.381 1.00 35.30 519 THR A O 1
ATOM 5791 N N . LYS B 2 520 ? 11.268 54.786 58.876 1.00 33.41 520 LYS A N 1
ATOM 5792 C CA . LYS B 2 520 ? 11.316 56.054 59.600 1.00 31.82 520 LYS A CA 1
ATOM 5793 C C . LYS B 2 520 ? 12.742 56.545 59.797 1.00 29.43 520 LYS A C 1
ATOM 5794 O O . LYS B 2 520 ? 13.674 55.754 59.900 1.00 28.26 520 LYS A O 1
ATOM 5800 N N . GLU B 2 521 ? 12.897 57.860 59.850 1.00 28.42 521 GLU A N 1
ATOM 5801 C CA . GLU B 2 521 ? 14.203 58.472 60.056 1.00 28.78 521 GLU A CA 1
ATOM 5802 C C . GLU B 2 521 ? 14.642 58.155 61.491 1.00 28.41 521 GLU A C 1
ATOM 5803 O O . GLU B 2 521 ? 13.805 57.863 62.355 1.00 28.17 521 GLU A O 1
ATOM 5809 N N . THR B 2 522 ? 15.948 58.181 61.738 1.00 27.91 522 THR A N 1
ATOM 5810 C CA . THR B 2 522 ? 16.477 57.882 63.065 1.00 27.28 522 THR A CA 1
ATOM 5811 C C . THR B 2 522 ? 17.236 59.041 63.696 1.00 27.44 522 THR A C 1
ATOM 5812 O O . THR B 2 522 ? 17.481 59.036 64.901 1.00 28.05 522 THR A O 1
ATOM 5816 N N . ASP B 2 523 ? 17.611 60.026 62.886 1.00 26.92 523 ASP A N 1
ATOM 5817 C CA . ASP B 2 523 ? 18.349 61.186 63.378 1.00 26.83 523 ASP A CA 1
ATOM 5818 C C . ASP B 2 523 ? 17.546 61.996 64.390 1.00 26.13 523 ASP A C 1
ATOM 5819 O O . ASP B 2 523 ? 16.314 61.963 64.398 1.00 25.61 523 ASP A O 1
ATOM 5824 N N . ILE B 2 524 ? 18.252 62.728 65.244 1.00 24.31 524 ILE A N 1
ATOM 5825 C CA . ILE B 2 524 ? 17.584 63.592 66.204 1.00 24.46 524 ILE A CA 1
ATOM 5826 C C . ILE B 2 524 ? 17.975 65.026 65.853 1.00 23.88 524 ILE A C 1
ATOM 5827 O O . ILE B 2 524 ? 18.839 65.258 65.005 1.00 24.23 524 ILE A O 1
ATOM 5832 N N . MET B 2 525 ? 17.341 65.995 66.488 1.00 22.63 525 MET A N 1
ATOM 5833 C CA . MET B 2 525 ? 17.671 67.364 66.174 1.00 23.15 525 MET A CA 1
ATOM 5834 C C . MET B 2 525 ? 18.767 67.912 67.053 1.00 23.31 525 MET A C 1
ATOM 5835 O O . MET B 2 525 ? 18.937 67.498 68.203 1.00 23.03 525 MET A O 1
ATOM 5840 N N . ASP B 2 526 ? 19.513 68.841 66.473 1.00 22.30 526 ASP A N 1
ATOM 5841 C CA . ASP B 2 526 ? 20.601 69.532 67.134 1.00 22.07 526 ASP A CA 1
ATOM 5842 C C . ASP B 2 526 ? 19.974 70.260 68.326 1.00 21.04 526 ASP A C 1
ATOM 5843 O O . ASP B 2 526 ? 18.899 70.835 68.196 1.00 19.95 526 ASP A O 1
ATOM 5848 N N . VAL B 2 527 ? 20.627 70.206 69.487 1.00 21.79 527 VAL A N 1
ATOM 5849 C CA . VAL B 2 527 ? 20.105 70.853 70.692 1.00 23.08 527 VAL A CA 1
ATOM 5850 C C . VAL B 2 527 ? 19.829 72.342 70.538 1.00 22.80 527 VAL A C 1
ATOM 5851 O O . VAL B 2 527 ? 18.943 72.877 71.203 1.00 23.78 527 VAL A O 1
ATOM 5855 N N . TRP B 2 528 ? 20.582 73.020 69.677 1.00 23.71 528 TRP A N 1
ATOM 5856 C CA . TRP B 2 528 ? 20.332 74.440 69.457 1.00 23.24 528 TRP A CA 1
ATOM 5857 C C . TRP B 2 528 ? 18.905 74.570 68.935 1.00 21.85 528 TRP A C 1
ATOM 5858 O O . TRP B 2 528 ? 18.220 75.556 69.214 1.00 20.38 528 TRP A O 1
ATOM 5869 N N . PHE B 2 529 ? 18.453 73.570 68.178 1.00 21.57 529 PHE A N 1
ATOM 5870 C CA . PHE B 2 529 ? 17.093 73.617 67.649 1.00 20.70 529 PHE A CA 1
ATOM 5871 C C . PHE B 2 529 ? 16.137 73.511 68.838 1.00 20.12 529 PHE A C 1
ATOM 5872 O O . PHE B 2 529 ? 15.173 74.263 68.919 1.00 19.74 529 PHE A O 1
ATOM 5880 N N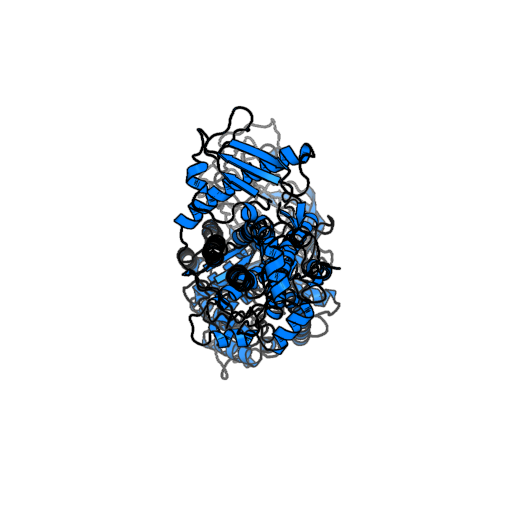 . ASP B 2 530 ? 16.434 72.596 69.765 1.00 20.57 530 ASP A N 1
ATOM 5881 C CA . ASP B 2 530 ? 15.624 72.398 70.978 1.00 22.40 530 ASP A CA 1
ATOM 5882 C C . ASP B 2 530 ? 15.374 73.708 71.729 1.00 21.53 530 ASP A C 1
ATOM 5883 O O . ASP B 2 530 ? 14.229 74.094 71.950 1.00 22.08 530 ASP A O 1
ATOM 5888 N N . SER B 2 531 ? 16.450 74.372 72.143 1.00 20.16 531 SER A N 1
ATOM 5889 C CA . SER B 2 531 ? 16.319 75.621 72.893 1.00 19.65 531 SER A CA 1
ATOM 5890 C C . SER B 2 531 ? 15.786 76.708 71.993 1.00 19.35 531 SER A C 1
ATOM 5891 O O . SER B 2 531 ? 14.973 77.537 72.407 1.00 19.32 531 SER A O 1
ATOM 5894 N N . GLY B 2 532 ? 16.245 76.691 70.751 1.00 20.07 532 GLY A N 1
ATOM 5895 C CA . GLY B 2 532 ? 15.809 77.687 69.799 1.00 20.95 532 GLY A CA 1
ATOM 5896 C C . GLY B 2 532 ? 14.309 77.708 69.592 1.00 21.44 532 GLY A C 1
ATOM 5897 O O . GLY B 2 532 ? 13.786 78.667 69.041 1.00 22.61 532 GLY A O 1
ATOM 5898 N N . SER B 2 533 ? 13.604 76.668 70.021 1.00 21.51 533 SER A N 1
ATOM 5899 C CA . SER B 2 533 ? 12.155 76.644 69.827 1.00 23.67 533 SER A CA 1
ATOM 5900 C C . SER B 2 533 ? 11.419 76.932 71.118 1.00 23.99 533 SER A C 1
ATOM 5901 O O . SER B 2 533 ? 10.204 76.747 71.200 1.00 25.01 533 SER A O 1
ATOM 5904 N N . SER B 2 534 ? 12.164 77.415 72.112 1.00 22.53 534 SER A N 1
ATOM 5905 C CA . SER B 2 534 ? 11.621 77.724 73.422 1.00 23.41 534 SER A CA 1
ATOM 5906 C C . SER B 2 534 ? 10.529 78.776 73.381 1.00 23.45 534 SER A C 1
ATOM 5907 O O . SER B 2 534 ? 9.665 78.810 74.254 1.00 25.40 534 SER A O 1
ATOM 5910 N N . HIS B 2 535 ? 10.571 79.639 72.374 1.00 24.40 535 HIS A N 1
ATOM 5911 C CA . HIS B 2 535 ? 9.589 80.700 72.243 1.00 24.10 535 HIS A CA 1
ATOM 5912 C C . HIS B 2 535 ? 8.252 80.127 71.820 1.00 23.59 535 HIS A C 1
ATOM 5913 O O . HIS B 2 535 ? 7.200 80.739 72.011 1.00 23.44 535 HIS A O 1
ATOM 5920 N N . ARG B 2 536 ? 8.299 78.936 71.249 1.00 24.19 536 ARG A N 1
ATOM 5921 C CA . ARG B 2 536 ? 7.090 78.270 70.788 1.00 24.99 536 ARG A CA 1
ATOM 5922 C C . ARG B 2 536 ? 6.606 77.363 71.902 1.00 24.88 536 ARG A C 1
ATOM 5923 O O . ARG B 2 536 ? 5.485 77.506 72.382 1.00 23.91 536 ARG A O 1
ATOM 5931 N N . GLY B 2 537 ? 7.481 76.450 72.319 1.00 25.04 537 GLY A N 1
ATOM 5932 C CA . GLY B 2 537 ? 7.167 75.505 73.378 1.00 25.11 537 GLY A CA 1
ATOM 5933 C C . GLY B 2 537 ? 6.846 76.097 74.742 1.00 26.67 537 GLY A C 1
ATOM 5934 O O . GLY B 2 537 ? 6.294 75.395 75.595 1.00 25.64 537 GLY A O 1
ATOM 5935 N N . VAL B 2 538 ? 7.188 77.364 74.984 1.00 26.19 538 VAL A N 1
ATOM 5936 C CA . VAL B 2 538 ? 6.861 77.938 76.282 1.00 27.62 538 VAL A CA 1
ATOM 5937 C C . VAL B 2 538 ? 6.143 79.282 76.193 1.00 28.04 538 VAL A C 1
ATOM 5938 O O . VAL B 2 538 ? 5.045 79.426 76.729 1.00 28.09 538 VAL A O 1
ATOM 5942 N N . LEU B 2 539 ? 6.724 80.257 75.502 1.00 28.64 539 LEU A N 1
ATOM 5943 C CA . LEU B 2 539 ? 6.060 81.554 75.400 1.00 29.34 539 LEU A CA 1
ATOM 5944 C C . LEU B 2 539 ? 4.634 81.424 74.824 1.00 30.35 539 LEU A C 1
ATOM 5945 O O . LEU B 2 539 ? 3.682 81.952 75.394 1.00 30.62 539 LEU A O 1
ATOM 5950 N N . GLU B 2 540 ? 4.479 80.714 73.709 1.00 31.27 540 GLU A N 1
ATOM 5951 C CA . GLU B 2 540 ? 3.151 80.555 73.114 1.00 32.31 540 GLU A CA 1
ATOM 5952 C C . GLU B 2 540 ? 2.264 79.533 73.817 1.00 33.01 540 GLU A C 1
ATOM 5953 O O . GLU B 2 540 ? 1.049 79.701 73.874 1.00 33.14 540 GLU A O 1
ATOM 5959 N N . THR B 2 541 ? 2.866 78.494 74.379 1.00 33.71 541 THR A N 1
ATOM 5960 C CA . THR B 2 541 ? 2.095 77.455 75.054 1.00 34.68 541 THR A CA 1
ATOM 5961 C C . THR B 2 541 ? 1.556 77.785 76.453 1.00 33.90 541 THR A C 1
ATOM 5962 O O . THR B 2 541 ? 0.378 77.558 76.726 1.00 33.86 541 THR A O 1
ATOM 5966 N N . ARG B 2 542 ? 2.397 78.316 77.338 1.00 32.58 542 ARG A N 1
ATOM 5967 C CA . ARG B 2 542 ? 1.955 78.625 78.703 1.00 32.72 542 ARG A CA 1
ATOM 5968 C C . ARG B 2 542 ? 1.016 79.827 78.856 1.00 32.76 542 ARG A C 1
ATOM 5969 O O . ARG B 2 542 ? 1.240 80.895 78.283 1.00 34.99 542 ARG A O 1
ATOM 5977 N N . PRO B 2 543 ? -0.052 79.658 79.652 1.00 32.10 543 PRO A N 1
ATOM 5978 C CA . PRO B 2 543 ? -1.078 80.669 79.930 1.00 31.53 543 PRO A CA 1
ATOM 5979 C C . PRO B 2 543 ? -0.558 82.027 80.400 1.00 31.79 543 PRO A C 1
ATOM 5980 O O . PRO B 2 543 ? -0.977 83.064 79.883 1.00 31.84 543 PRO A O 1
ATOM 5984 N N . GLU B 2 544 ? 0.353 82.020 81.374 1.00 31.54 544 GLU A N 1
ATOM 5985 C CA . GLU B 2 544 ? 0.911 83.264 81.919 1.00 32.11 544 GLU A CA 1
ATOM 5986 C C . GLU B 2 544 ? 1.830 84.048 80.983 1.00 31.34 544 GLU A C 1
ATOM 5987 O O . GLU B 2 544 ? 2.159 85.198 81.273 1.00 31.46 544 GLU A O 1
ATOM 5993 N N . LEU B 2 545 ? 2.252 83.445 79.876 1.00 30.87 545 LEU A N 1
ATOM 5994 C CA . LEU B 2 545 ? 3.164 84.130 78.958 1.00 30.84 545 LEU A CA 1
ATOM 5995 C C . LEU B 2 545 ? 2.536 84.570 77.626 1.00 31.31 545 LEU A C 1
ATOM 5996 O O . LEU B 2 545 ? 1.388 84.242 77.338 1.00 31.33 545 LEU A O 1
ATOM 6001 N N . SER B 2 546 ? 3.293 85.334 76.838 1.00 31.31 546 SER A N 1
ATOM 6002 C CA . SER B 2 546 ? 2.846 85.831 75.526 1.00 32.43 546 SER A CA 1
ATOM 6003 C C . SER B 2 546 ? 4.026 85.771 74.549 1.00 33.79 546 SER A C 1
ATOM 6004 O O . SER B 2 546 ? 5.103 86.314 74.822 1.00 34.62 546 SER A O 1
ATOM 6007 N N . PHE B 2 547 ? 3.811 85.128 73.406 1.00 34.32 547 PHE A N 1
ATOM 6008 C CA . PHE B 2 547 ? 4.872 84.929 72.417 1.00 35.21 547 PHE A CA 1
ATOM 6009 C C . PHE B 2 547 ? 5.953 85.971 72.282 1.00 35.15 547 PHE A C 1
ATOM 6010 O O . PHE B 2 547 ? 7.113 85.694 72.597 1.00 38.02 547 PHE A O 1
ATOM 6018 N N . PRO B 2 548 ? 5.619 87.163 71.763 1.00 32.99 548 PRO A N 1
ATOM 6019 C CA . PRO B 2 548 ? 6.719 88.125 71.659 1.00 30.36 548 PRO A CA 1
ATOM 6020 C C . PRO B 2 548 ? 7.167 88.492 73.073 1.00 28.06 548 PRO A C 1
ATOM 6021 O O . PRO B 2 548 ? 6.411 89.114 73.812 1.00 26.89 548 PRO A O 1
ATOM 6025 N N . ALA B 2 549 ? 8.378 88.082 73.449 1.00 25.78 549 ALA A N 1
ATOM 6026 C CA . ALA B 2 549 ? 8.914 88.387 74.775 1.00 24.54 549 ALA A CA 1
ATOM 6027 C C . ALA B 2 549 ? 9.506 89.790 74.786 1.00 23.68 549 ALA A C 1
ATOM 6028 O O . ALA B 2 549 ? 10.174 90.199 73.824 1.00 21.90 549 ALA A O 1
ATOM 6030 N N . ASP B 2 550 ? 9.267 90.524 75.873 1.00 22.24 550 ASP A N 1
ATOM 6031 C CA . ASP B 2 550 ? 9.802 91.879 75.989 1.00 22.04 550 ASP A CA 1
ATOM 6032 C C . ASP B 2 550 ? 11.322 91.833 75.886 1.00 21.60 550 ASP A C 1
ATOM 6033 O O . ASP B 2 550 ? 11.952 92.772 75.402 1.00 21.87 550 ASP A O 1
ATOM 6038 N N . MET B 2 551 ? 11.923 90.737 76.328 1.00 21.09 551 MET A N 1
ATOM 6039 C CA . MET B 2 551 ? 13.363 90.630 76.203 1.00 21.58 551 MET A CA 1
ATOM 6040 C C . MET B 2 551 ? 13.962 89.271 76.511 1.00 19.97 551 MET A C 1
ATOM 6041 O O . MET B 2 551 ? 13.385 88.442 77.225 1.00 20.10 551 MET A O 1
ATOM 6046 N N . TYR B 2 552 ? 15.136 89.071 75.929 1.00 18.13 552 TYR A N 1
ATOM 6047 C CA . TYR B 2 552 ? 15.960 87.893 76.124 1.00 17.66 552 TYR A CA 1
ATOM 6048 C C . TYR B 2 552 ? 17.219 88.529 76.743 1.00 17.22 552 TYR A C 1
ATOM 6049 O O . TYR B 2 552 ? 17.624 89.633 76.341 1.00 15.29 552 TYR A O 1
ATOM 6058 N N . LEU B 2 553 ? 17.820 87.851 77.715 1.00 16.25 553 LEU A N 1
ATOM 6059 C CA . LEU B 2 553 ? 19.029 88.343 78.371 1.00 18.27 553 LEU A CA 1
ATOM 6060 C C . LEU B 2 553 ? 19.950 87.160 78.639 1.00 17.66 553 LEU A C 1
ATOM 6061 O O . LEU B 2 553 ? 19.612 86.289 79.436 1.00 20.05 553 LEU A O 1
ATOM 6066 N N . GLU B 2 554 ? 21.098 87.122 77.964 1.00 15.85 554 GLU A N 1
ATOM 6067 C CA . GLU B 2 554 ? 22.061 86.030 78.140 1.00 16.57 554 GLU A CA 1
ATOM 6068 C C . GLU B 2 554 ? 23.489 86.499 77.856 1.00 16.47 554 GLU A C 1
ATOM 6069 O O . GLU B 2 554 ? 23.720 87.652 77.501 1.00 17.84 554 GLU A O 1
ATOM 6075 N N . GLY B 2 555 ? 24.434 85.578 77.993 1.00 16.15 555 GLY A N 1
ATOM 6076 C CA . GLY B 2 555 ? 25.837 85.870 77.751 1.00 17.28 555 GLY A CA 1
ATOM 6077 C C . GLY B 2 555 ? 26.171 86.089 76.281 1.00 19.04 555 GLY A C 1
ATOM 6078 O O . GLY B 2 555 ? 25.394 85.716 75.389 1.00 17.28 555 GLY A O 1
ATOM 6079 N N . SER B 2 556 ? 27.346 86.676 76.049 1.00 19.19 556 SER A N 1
ATOM 6080 C CA . SER B 2 556 ? 27.849 87.034 74.725 1.00 20.00 556 SER A CA 1
ATOM 6081 C C . SER B 2 556 ? 27.979 85.883 73.742 1.00 21.08 556 SER A C 1
ATOM 6082 O O . SER B 2 556 ? 27.951 86.103 72.532 1.00 22.40 556 SER A O 1
ATOM 6085 N N . ASP B 2 557 ? 28.130 84.668 74.264 1.00 19.85 557 ASP A N 1
ATOM 6086 C CA . ASP B 2 557 ? 28.263 83.472 73.437 1.00 18.54 557 ASP A CA 1
ATOM 6087 C C . ASP B 2 557 ? 26.922 83.091 72.832 1.00 19.50 557 ASP A C 1
ATOM 6088 O O . ASP B 2 557 ? 26.859 82.227 71.950 1.00 18.23 557 ASP A O 1
ATOM 6093 N N . GLN B 2 558 ? 25.845 83.717 73.309 1.00 18.73 558 GLN A N 1
ATOM 6094 C CA . GLN B 2 558 ? 24.530 83.404 72.767 1.00 19.22 558 GLN A CA 1
ATOM 6095 C C . GLN B 2 558 ? 24.226 84.122 71.453 1.00 19.40 558 GLN A C 1
ATOM 6096 O O . GLN B 2 558 ? 23.206 83.848 70.824 1.00 21.91 558 GLN A O 1
ATOM 6102 N N . TYR B 2 559 ? 25.098 85.030 71.021 1.00 19.50 559 TYR A N 1
ATOM 6103 C CA . TYR B 2 559 ? 24.853 85.697 69.745 1.00 20.40 559 TYR A CA 1
ATOM 6104 C C . TYR B 2 559 ? 24.985 84.661 68.627 1.00 20.99 559 TYR A C 1
ATOM 6105 O O . TYR B 2 559 ? 24.362 84.771 67.583 1.00 20.22 559 TYR A O 1
ATOM 6114 N N . ARG B 2 560 ? 25.810 83.653 68.871 1.00 22.71 560 ARG A N 1
ATOM 6115 C CA . ARG B 2 560 ? 26.023 82.557 67.938 1.00 23.67 560 ARG A CA 1
ATOM 6116 C C . ARG B 2 560 ? 25.120 81.424 68.416 1.00 22.88 560 ARG A C 1
ATOM 6117 O O . ARG B 2 560 ? 24.805 80.506 67.666 1.00 24.46 560 ARG A O 1
ATOM 6125 N N . GLY B 2 561 ? 24.701 81.509 69.675 1.00 22.35 561 GLY A N 1
ATOM 6126 C CA . GLY B 2 561 ? 23.864 80.475 70.253 1.00 20.34 561 GLY A CA 1
ATOM 6127 C C . GLY B 2 561 ? 22.359 80.673 70.259 1.00 18.88 561 GLY A C 1
ATOM 6128 O O . GLY B 2 561 ? 21.733 80.797 69.209 1.00 21.58 561 GLY A O 1
ATOM 6129 N N . TRP B 2 562 ? 21.780 80.712 71.452 1.00 16.94 562 TRP A N 1
ATOM 6130 C CA . TRP B 2 562 ? 20.339 80.823 71.618 1.00 16.53 562 TRP A CA 1
ATOM 6131 C C . TRP B 2 562 ? 19.687 82.026 70.963 1.00 17.05 562 TRP A C 1
ATOM 6132 O O . TRP B 2 562 ? 18.547 81.930 70.508 1.00 16.05 562 TRP A O 1
ATOM 6143 N N . PHE B 2 563 ? 20.386 83.159 70.933 1.00 16.78 563 PHE A N 1
ATOM 6144 C CA . PHE B 2 563 ? 19.834 84.364 70.306 1.00 18.41 563 PHE A CA 1
ATOM 6145 C C . PHE B 2 563 ? 19.587 84.084 68.832 1.00 19.45 563 PHE A C 1
ATOM 6146 O O . PHE B 2 563 ? 18.551 84.436 68.267 1.00 18.57 563 PHE A O 1
ATOM 6154 N N . ASN B 2 564 ? 20.577 83.439 68.229 1.00 20.84 564 ASN A N 1
ATOM 6155 C CA . ASN B 2 564 ? 20.586 83.090 66.819 1.00 20.82 564 ASN A CA 1
ATOM 6156 C C . ASN B 2 564 ? 19.573 82.003 66.429 1.00 20.46 564 ASN A C 1
ATOM 6157 O O . ASN B 2 564 ? 18.726 82.228 65.569 1.00 20.48 564 ASN A O 1
ATOM 6162 N N . SER B 2 565 ? 19.633 80.838 67.070 1.00 20.29 565 SER A N 1
ATOM 6163 C CA . SER B 2 565 ? 18.699 79.766 66.727 1.00 19.97 565 SER A CA 1
ATOM 6164 C C . SER B 2 565 ? 17.254 80.129 67.051 1.00 21.27 565 SER A C 1
ATOM 6165 O O . SER B 2 565 ? 16.320 79.598 66.449 1.00 21.67 565 SER A O 1
ATOM 6168 N N . SER B 2 566 ? 17.062 81.013 68.023 1.00 21.95 566 SER A N 1
ATOM 6169 C CA . SER B 2 566 ? 15.715 81.419 68.404 1.00 22.23 566 SER A CA 1
ATOM 6170 C C . SER B 2 566 ? 15.102 82.390 67.396 1.00 21.33 566 SER A C 1
ATOM 6171 O O . SER B 2 566 ? 13.909 82.310 67.077 1.00 20.76 566 SER A O 1
ATOM 6174 N N . ILE B 2 567 ? 15.905 83.312 66.885 1.00 19.94 567 ILE A N 1
ATOM 6175 C CA . ILE B 2 567 ? 15.350 84.260 65.941 1.00 19.10 567 ILE A CA 1
ATOM 6176 C C . ILE B 2 567 ? 15.191 83.601 64.583 1.00 19.87 567 ILE A C 1
ATOM 6177 O O . ILE B 2 567 ? 14.236 83.879 63.857 1.00 19.54 567 ILE A O 1
ATOM 6182 N N . THR B 2 568 ? 16.122 82.712 64.252 1.00 20.49 568 THR A N 1
ATOM 6183 C CA . THR B 2 568 ? 16.082 82.030 62.970 1.00 21.83 568 THR A CA 1
ATOM 6184 C C . THR B 2 568 ? 14.816 81.216 62.874 1.00 23.14 568 THR A C 1
ATOM 6185 O O . THR B 2 568 ? 14.112 81.243 61.873 1.00 23.17 568 THR A O 1
ATOM 6189 N N . THR B 2 569 ? 14.525 80.504 63.950 1.00 22.75 569 THR A N 1
ATOM 6190 C CA . THR B 2 569 ? 13.362 79.654 64.003 1.00 23.07 569 THR A CA 1
ATOM 6191 C C . THR B 2 569 ? 12.044 80.445 64.077 1.00 20.78 569 THR A C 1
ATOM 6192 O O . THR B 2 569 ? 11.055 80.096 63.433 1.00 20.26 569 THR A O 1
ATOM 6196 N N . SER B 2 570 ? 12.041 81.517 64.857 1.00 20.87 570 SER A N 1
ATOM 6197 C CA . SER B 2 570 ? 10.861 82.361 65.023 1.00 19.86 570 SER A CA 1
ATOM 6198 C C . SER B 2 570 ? 10.515 83.135 63.742 1.00 21.40 570 SER A C 1
ATOM 6199 O O . SER B 2 570 ? 9.344 83.267 63.375 1.00 20.81 570 SER A O 1
ATOM 6202 N N . VAL B 2 571 ? 11.529 83.654 63.060 1.00 20.69 571 VAL A N 1
ATOM 6203 C CA . VAL B 2 571 ? 11.279 84.394 61.827 1.00 21.36 571 VAL A CA 1
ATOM 6204 C C . VAL B 2 571 ? 10.755 83.433 60.756 1.00 22.12 571 VAL A C 1
ATOM 6205 O O . VAL B 2 571 ? 9.800 83.737 60.047 1.00 21.21 571 VAL A O 1
ATOM 6209 N N . ALA B 2 572 ? 11.372 82.263 60.662 1.00 23.06 572 ALA A N 1
ATOM 6210 C CA . ALA B 2 572 ? 10.970 81.272 59.679 1.00 25.86 572 ALA A CA 1
ATOM 6211 C C . ALA B 2 572 ? 9.494 80.915 59.778 1.00 27.64 572 ALA A C 1
ATOM 6212 O O . ALA B 2 572 ? 8.810 80.774 58.766 1.00 30.15 572 ALA A O 1
ATOM 6214 N N . THR B 2 573 ? 9.003 80.786 61.001 1.00 27.21 573 THR A N 1
ATOM 6215 C CA . THR B 2 573 ? 7.624 80.384 61.230 1.00 26.22 573 THR A CA 1
ATOM 6216 C C . THR B 2 573 ? 6.659 81.490 61.640 1.00 27.97 573 THR A C 1
ATOM 6217 O O . THR B 2 573 ? 5.444 81.340 61.494 1.00 30.09 573 THR A O 1
ATOM 6221 N N . ARG B 2 574 ? 7.181 82.595 62.155 1.00 27.55 574 ARG A N 1
ATOM 6222 C CA . ARG B 2 574 ? 6.317 83.679 62.610 1.00 26.40 574 ARG A CA 1
ATOM 6223 C C . ARG B 2 574 ? 6.561 85.004 61.910 1.00 26.01 574 ARG A C 1
ATOM 6224 O O . ARG B 2 574 ? 5.717 85.894 61.952 1.00 26.25 574 ARG A O 1
ATOM 6232 N N . GLY B 2 575 ? 7.722 85.140 61.282 1.00 26.62 575 GLY A N 1
ATOM 6233 C CA . GLY B 2 575 ? 8.038 86.373 60.586 1.00 26.85 575 GLY A CA 1
ATOM 6234 C C . GLY B 2 575 ? 8.484 87.504 61.495 1.00 26.65 575 GLY A C 1
ATOM 6235 O O . GLY B 2 575 ? 8.712 88.619 61.021 1.00 27.24 575 GLY A O 1
ATOM 6236 N N . VAL B 2 576 ? 8.603 87.232 62.793 1.00 25.67 576 VAL A N 1
ATOM 6237 C CA . VAL B 2 576 ? 9.049 88.254 63.749 1.00 25.57 576 VAL A CA 1
ATOM 6238 C C . VAL B 2 576 ? 10.059 87.715 64.753 1.00 23.03 576 VAL A C 1
ATOM 6239 O O . VAL B 2 576 ? 10.130 86.511 64.997 1.00 21.92 576 VAL A O 1
ATOM 6243 N N . SER B 2 577 ? 10.840 88.624 65.329 1.00 22.58 577 SER A N 1
ATOM 6244 C CA . SER B 2 577 ? 11.827 88.267 66.341 1.00 20.00 577 SER A CA 1
ATOM 6245 C C . SER B 2 577 ? 11.070 87.793 67.577 1.00 18.89 577 SER A C 1
ATOM 6246 O O . SER B 2 577 ? 9.988 88.292 67.880 1.00 17.40 577 SER A O 1
ATOM 6249 N N . PRO B 2 578 ? 11.608 86.799 68.294 1.00 18.37 578 PRO A N 1
ATOM 6250 C CA . PRO B 2 578 ? 10.885 86.347 69.485 1.00 19.65 578 PRO A CA 1
ATOM 6251 C C . PRO B 2 578 ? 11.133 87.299 70.661 1.00 19.03 578 PRO A C 1
ATOM 6252 O O . PRO B 2 578 ? 10.612 87.110 71.758 1.00 17.63 578 PRO A O 1
ATOM 6256 N N . TYR B 2 579 ? 11.927 88.335 70.419 1.00 20.17 579 TYR A N 1
ATOM 6257 C CA . TYR B 2 579 ? 12.222 89.302 71.467 1.00 20.12 579 TYR A CA 1
ATOM 6258 C C . TYR B 2 579 ? 12.268 90.726 70.964 1.00 21.41 579 TYR A C 1
ATOM 6259 O O . TYR B 2 579 ? 12.963 91.036 69.997 1.00 21.57 579 TYR A O 1
ATOM 6268 N N . LYS B 2 580 ? 11.505 91.583 71.639 1.00 21.88 580 LYS A N 1
ATOM 6269 C CA . LYS B 2 580 ? 11.427 92.995 71.307 1.00 22.19 580 LYS A CA 1
ATOM 6270 C C . LYS B 2 580 ? 12.710 93.708 71.709 1.00 21.77 580 LYS A C 1
ATOM 6271 O O . LYS B 2 580 ? 13.081 94.722 71.115 1.00 20.83 580 LYS A O 1
ATOM 6277 N N . PHE B 2 581 ? 13.385 93.168 72.721 1.00 20.59 581 PHE A N 1
ATOM 6278 C CA . PHE B 2 581 ? 14.608 93.771 73.231 1.00 20.56 581 PHE A CA 1
ATOM 6279 C C . PHE B 2 581 ? 15.643 92.700 73.521 1.00 20.64 581 PHE A C 1
ATOM 6280 O O . PHE B 2 581 ? 15.340 91.676 74.137 1.00 19.89 581 PHE A O 1
ATOM 6288 N N . LEU B 2 582 ? 16.868 92.941 73.081 1.00 18.66 582 LEU A N 1
ATOM 6289 C CA . LEU B 2 582 ? 17.936 91.994 73.312 1.00 21.07 582 LEU A CA 1
ATOM 6290 C C . LEU B 2 582 ? 19.036 92.614 74.155 1.00 20.59 582 LEU A C 1
ATOM 6291 O O . LEU B 2 582 ? 19.706 93.556 73.728 1.00 22.46 582 LEU A O 1
ATOM 6296 N N . LEU B 2 583 ? 19.218 92.079 75.352 1.00 21.10 583 LEU A N 1
ATOM 6297 C CA . LEU B 2 583 ? 20.247 92.552 76.270 1.00 21.44 583 LEU A CA 1
ATOM 6298 C C . LEU B 2 583 ? 21.208 91.394 76.547 1.00 23.33 583 LEU A C 1
ATOM 6299 O O . LEU B 2 583 ? 20.780 90.285 76.865 1.00 24.34 583 LEU A O 1
ATOM 6304 N N . SER B 2 584 ? 22.505 91.658 76.418 1.00 24.21 584 SER A N 1
ATOM 6305 C CA . SER B 2 584 ? 23.532 90.649 76.643 1.00 23.50 584 SER A CA 1
ATOM 6306 C C . SER B 2 584 ? 24.577 91.117 77.649 1.00 23.04 584 SER A C 1
ATOM 6307 O O . SER B 2 584 ? 24.810 92.315 77.811 1.00 24.35 584 SER A O 1
ATOM 6310 N N . HIS B 2 585 ? 25.223 90.175 78.319 1.00 20.31 585 HIS A N 1
ATOM 6311 C CA . HIS B 2 585 ? 26.253 90.543 79.282 1.00 18.60 585 HIS A CA 1
ATOM 6312 C C . HIS B 2 585 ? 27.523 89.785 78.933 1.00 17.39 585 HIS A C 1
ATOM 6313 O O . HIS B 2 585 ? 27.500 88.884 78.093 1.00 17.25 585 HIS A O 1
ATOM 6320 N N . GLY B 2 586 ? 28.625 90.149 79.576 1.00 16.78 586 GLY A N 1
ATOM 6321 C CA . GLY B 2 586 ? 29.884 89.493 79.294 1.00 15.81 586 GLY A CA 1
ATOM 6322 C C . GLY B 2 586 ? 30.079 88.299 80.202 1.00 17.98 586 GLY A C 1
ATOM 6323 O O . GLY B 2 586 ? 29.152 87.888 80.909 1.00 16.92 586 GLY A O 1
ATOM 6324 N N . PHE B 2 587 ? 31.287 87.739 80.162 1.00 16.05 587 PHE A N 1
ATOM 6325 C CA . PHE B 2 587 ? 31.649 86.596 80.976 1.00 15.59 587 PHE A CA 1
ATOM 6326 C C . PHE B 2 587 ? 32.348 87.079 82.246 1.00 16.58 587 PHE A C 1
ATOM 6327 O O . PHE B 2 587 ? 32.816 88.225 82.323 1.00 15.87 587 PHE A O 1
ATOM 6335 N N . VAL B 2 588 ? 32.432 86.189 83.229 1.00 13.22 588 VAL A N 1
ATOM 6336 C CA . VAL B 2 588 ? 33.075 86.500 84.494 1.00 12.41 588 VAL A CA 1
ATOM 6337 C C . VAL B 2 588 ? 34.553 86.120 84.429 1.00 15.09 588 VAL A C 1
ATOM 6338 O O . VAL B 2 588 ? 34.897 84.959 84.180 1.00 16.46 588 VAL A O 1
ATOM 6342 N N . MET B 2 589 ? 35.421 87.106 84.629 1.00 16.18 589 MET A N 1
ATOM 6343 C CA . MET B 2 589 ? 36.868 86.889 84.618 1.00 18.53 589 MET A CA 1
ATOM 6344 C C . MET B 2 589 ? 37.412 86.965 86.040 1.00 19.09 589 MET A C 1
ATOM 6345 O O . MET B 2 589 ? 36.678 87.288 86.980 1.00 18.77 589 MET A O 1
ATOM 6350 N N . ASP B 2 590 ? 38.703 86.673 86.195 1.00 18.92 590 ASP A N 1
ATOM 6351 C CA . ASP B 2 590 ? 39.331 86.764 87.504 1.00 19.17 590 ASP A CA 1
ATOM 6352 C C . ASP B 2 590 ? 39.667 88.238 87.716 1.00 19.91 590 ASP A C 1
ATOM 6353 O O . ASP B 2 590 ? 39.228 89.096 86.937 1.00 18.85 590 ASP A O 1
ATOM 6358 N N . GLY B 2 591 ? 40.449 88.526 88.752 1.00 22.31 591 GLY A N 1
ATOM 6359 C CA . GLY B 2 591 ? 40.798 89.902 89.075 1.00 22.66 591 GLY A CA 1
ATOM 6360 C C . GLY B 2 591 ? 41.584 90.635 88.013 1.00 24.57 591 GLY A C 1
ATOM 6361 O O . GLY B 2 591 ? 41.545 91.860 87.946 1.00 24.48 591 GLY A O 1
ATOM 6362 N N . GLU B 2 592 ? 42.303 89.900 87.178 1.00 25.99 592 GLU A N 1
ATOM 6363 C CA . GLU B 2 592 ? 43.098 90.534 86.135 1.00 28.35 592 GLU A CA 1
ATOM 6364 C C . GLU B 2 592 ? 42.345 90.612 84.817 1.00 27.70 592 GLU A C 1
ATOM 6365 O O . GLU B 2 592 ? 42.862 91.133 83.835 1.00 28.29 592 GLU A O 1
ATOM 6371 N N . GLY B 2 593 ? 41.126 90.091 84.790 1.00 28.49 593 GLY A N 1
ATOM 6372 C CA . GLY B 2 593 ? 40.358 90.109 83.558 1.00 27.07 593 GLY A CA 1
ATOM 6373 C C . GLY B 2 593 ? 40.713 88.914 82.689 1.00 27.45 593 GLY A C 1
ATOM 6374 O O . GLY B 2 593 ? 40.392 88.884 81.497 1.00 26.41 593 GLY A O 1
ATOM 6375 N N . LYS B 2 594 ? 41.372 87.928 83.292 1.00 26.18 594 LYS A N 1
ATOM 6376 C CA . LYS B 2 594 ? 41.781 86.724 82.582 1.00 27.22 594 LYS A CA 1
ATOM 6377 C C . LYS B 2 594 ? 40.881 85.535 82.930 1.00 26.05 594 LYS A C 1
ATOM 6378 O O . LYS B 2 594 ? 40.316 85.472 84.018 1.00 25.24 594 LYS A O 1
ATOM 6384 N N . LYS B 2 595 ? 40.735 84.609 81.986 1.00 25.20 595 LYS A N 1
ATOM 6385 C CA . LYS B 2 595 ? 39.877 83.444 82.181 1.00 27.65 595 LYS A CA 1
ATOM 6386 C C . LYS B 2 595 ? 40.138 82.630 83.439 1.00 25.67 595 LYS A C 1
ATOM 6387 O O . LYS B 2 595 ? 41.283 82.352 83.792 1.00 25.00 595 LYS A O 1
ATOM 6393 N N . MET B 2 596 ? 39.062 82.269 84.124 1.00 24.94 596 MET A N 1
ATOM 6394 C CA . MET B 2 596 ? 39.182 81.456 85.322 1.00 25.58 596 MET A CA 1
ATOM 6395 C C . MET B 2 596 ? 39.496 80.071 84.788 1.00 26.30 596 MET A C 1
ATOM 6396 O O . MET B 2 596 ? 38.873 79.612 83.836 1.00 25.93 596 MET A O 1
ATOM 6401 N N . SER B 2 597 ? 40.472 79.413 85.394 1.00 28.56 597 SER A N 1
ATOM 6402 C CA . SER B 2 597 ? 40.898 78.107 84.926 1.00 31.63 597 SER A CA 1
ATOM 6403 C C . SER B 2 597 ? 40.689 76.969 85.927 1.00 33.21 597 SER A C 1
ATOM 6404 O O . SER B 2 597 ? 39.664 76.298 85.899 1.00 35.61 597 SER A O 1
ATOM 6407 N N . LYS B 2 598 ? 41.668 76.764 86.798 1.00 33.92 598 LYS A N 1
ATOM 6408 C CA . LYS B 2 598 ? 41.665 75.714 87.824 1.00 35.55 598 LYS A CA 1
ATOM 6409 C C . LYS B 2 598 ? 43.117 75.321 87.972 1.00 35.95 598 LYS A C 1
ATOM 6410 O O . LYS B 2 598 ? 43.605 75.093 89.077 1.00 38.29 598 LYS A O 1
ATOM 6416 N N . SER B 2 599 ? 43.809 75.247 86.842 1.00 34.93 599 SER A N 1
ATOM 6417 C CA . SER B 2 599 ? 45.223 74.950 86.867 1.00 34.79 599 SER A CA 1
ATOM 6418 C C . SER B 2 599 ? 45.861 76.230 87.397 1.00 33.98 599 SER A C 1
ATOM 6419 O O . SER B 2 599 ? 46.978 76.217 87.912 1.00 35.72 599 SER A O 1
ATOM 6422 N N . LEU B 2 600 ? 45.118 77.333 87.297 1.00 32.25 600 LEU A N 1
ATOM 6423 C CA . LEU B 2 600 ? 45.587 78.638 87.764 1.00 29.62 600 LEU A CA 1
ATOM 6424 C C . LEU B 2 600 ? 45.056 79.015 89.146 1.00 28.30 600 LEU A C 1
ATOM 6425 O O . LEU B 2 600 ? 45.546 79.955 89.774 1.00 27.96 600 LEU A O 1
ATOM 6430 N N . GLY B 2 601 ? 44.039 78.296 89.607 1.00 27.32 601 GLY A N 1
ATOM 6431 C CA . GLY B 2 601 ? 43.479 78.572 90.918 1.00 25.73 601 GLY A CA 1
ATOM 6432 C C . GLY B 2 601 ? 42.814 79.929 91.096 1.00 25.44 601 GLY A C 1
ATOM 6433 O O . GLY B 2 601 ? 42.855 80.493 92.192 1.00 24.60 601 GLY A O 1
ATOM 6434 N N . ASN B 2 602 ? 42.207 80.460 90.037 1.00 21.73 602 ASN A N 1
ATOM 6435 C CA . ASN B 2 602 ? 41.528 81.753 90.120 1.00 21.44 602 ASN A CA 1
ATOM 6436 C C . ASN B 2 602 ? 40.037 81.586 89.794 1.00 22.14 602 ASN A C 1
ATOM 6437 O O . ASN B 2 602 ? 39.410 82.477 89.225 1.00 22.43 602 ASN A O 1
ATOM 6442 N N . VAL B 2 603 ? 39.460 80.454 90.177 1.00 22.65 603 VAL A N 1
ATOM 6443 C CA . VAL B 2 603 ? 38.067 80.203 89.849 1.00 24.86 603 VAL A CA 1
ATOM 6444 C C . VAL B 2 603 ? 36.981 80.941 90.633 1.00 25.80 603 VAL A C 1
ATOM 6445 O O . VAL B 2 603 ? 36.405 81.894 90.130 1.00 28.02 603 VAL A O 1
ATOM 6449 N N . ILE B 2 604 ? 36.698 80.535 91.859 1.00 24.62 604 ILE A N 1
ATOM 6450 C CA . ILE B 2 604 ? 35.611 81.182 92.589 1.00 23.04 604 ILE A CA 1
ATOM 6451 C C . ILE B 2 604 ? 34.308 80.742 91.940 1.00 23.54 604 ILE A C 1
ATOM 6452 O O . ILE B 2 604 ? 34.030 81.047 90.773 1.00 23.65 604 ILE A O 1
ATOM 6457 N N . VAL B 2 605 ? 33.516 80.033 92.729 1.00 22.57 605 VAL A N 1
ATOM 6458 C CA . VAL B 2 605 ? 32.251 79.465 92.311 1.00 23.55 605 VAL A CA 1
ATOM 6459 C C . VAL B 2 605 ? 31.103 80.074 93.118 1.00 25.03 605 VAL A C 1
ATOM 6460 O O . VAL B 2 605 ? 31.293 80.458 94.270 1.00 25.64 605 VAL A O 1
ATOM 6464 N N . PRO B 2 606 ? 29.897 80.167 92.520 1.00 25.70 606 PRO A N 1
ATOM 6465 C CA . PRO B 2 606 ? 28.708 80.730 93.173 1.00 26.50 606 PRO A CA 1
ATOM 6466 C C . PRO B 2 606 ? 28.417 80.073 94.521 1.00 27.27 606 PRO A C 1
ATOM 6467 O O . PRO B 2 606 ? 28.173 80.748 95.519 1.00 26.52 606 PRO A O 1
ATOM 6471 N N . ASP B 2 607 ? 28.416 78.748 94.533 1.00 27.33 607 ASP A N 1
ATOM 6472 C CA . ASP B 2 607 ? 28.157 78.007 95.760 1.00 28.87 607 ASP A CA 1
ATOM 6473 C C . ASP B 2 607 ? 29.027 78.502 96.918 1.00 28.36 607 ASP A C 1
ATOM 6474 O O . ASP B 2 607 ? 28.569 78.583 98.060 1.00 27.65 607 ASP A O 1
ATOM 6479 N N . GLN B 2 608 ? 30.284 78.826 96.628 1.00 27.92 608 GLN A N 1
ATOM 6480 C CA . GLN B 2 608 ? 31.178 79.300 97.673 1.00 28.26 608 GLN A CA 1
ATOM 6481 C C . GLN B 2 608 ? 30.906 80.722 98.119 1.00 28.48 608 GLN A C 1
ATOM 6482 O O . GLN B 2 608 ? 31.014 81.022 99.309 1.00 27.86 608 GLN A O 1
ATOM 6488 N N . VAL B 2 609 ? 30.560 81.606 97.188 1.00 27.27 609 VAL A N 1
ATOM 6489 C CA . VAL B 2 609 ? 30.262 82.981 97.578 1.00 27.53 609 VAL A CA 1
ATOM 6490 C C . VAL B 2 609 ? 29.060 82.962 98.520 1.00 27.13 609 VAL A C 1
ATOM 6491 O O . VAL B 2 609 ? 29.053 83.627 99.552 1.00 28.15 609 VAL A O 1
ATOM 6495 N N . VAL B 2 610 ? 28.052 82.173 98.171 1.00 26.16 610 VAL A N 1
ATOM 6496 C CA . VAL B 2 610 ? 26.846 82.091 98.972 1.00 26.20 610 VAL A CA 1
ATOM 6497 C C . VAL B 2 610 ? 27.093 81.536 100.379 1.00 27.48 610 VAL A C 1
ATOM 6498 O O . VAL B 2 610 ? 26.743 82.172 101.375 1.00 25.73 610 VAL A O 1
ATOM 6502 N N . LYS B 2 611 ? 27.712 80.362 100.456 1.00 29.08 611 LYS A N 1
ATOM 6503 C CA . LYS B 2 611 ? 28.003 79.720 101.739 1.00 31.47 611 LYS A CA 1
ATOM 6504 C C . LYS B 2 611 ? 28.915 80.561 102.632 1.00 31.49 611 LYS A C 1
ATOM 6505 O O . LYS B 2 611 ? 28.643 80.733 103.818 1.00 32.75 611 LYS A O 1
ATOM 6511 N N . GLN B 2 612 ? 29.996 81.076 102.056 1.00 31.43 612 GLN A N 1
ATOM 6512 C CA . GLN B 2 612 ? 30.973 81.869 102.797 1.00 31.50 612 GLN A CA 1
ATOM 6513 C C . GLN B 2 612 ? 30.547 83.295 103.118 1.00 31.14 612 GLN A C 1
ATOM 6514 O O . GLN B 2 612 ? 30.821 83.804 104.208 1.00 29.26 612 GLN A O 1
ATOM 6520 N N . LYS B 2 613 ? 29.892 83.956 102.172 1.00 29.35 613 LYS A N 1
ATOM 6521 C CA . LYS B 2 613 ? 29.516 85.332 102.417 1.00 28.36 613 LYS A CA 1
ATOM 6522 C C . LYS B 2 613 ? 28.028 85.642 102.386 1.00 27.21 613 LYS A C 1
ATOM 6523 O O . LYS B 2 613 ? 27.539 86.432 103.191 1.00 27.72 613 LYS A O 1
ATOM 6529 N N . GLY B 2 614 ? 27.298 85.003 101.482 1.00 25.46 614 GLY A N 1
ATOM 6530 C CA . GLY B 2 614 ? 25.874 85.241 101.417 1.00 20.84 614 GLY A CA 1
ATOM 6531 C C . GLY B 2 614 ? 25.408 85.543 100.016 1.00 19.48 614 GLY A C 1
ATOM 6532 O O . GLY B 2 614 ? 26.172 86.014 99.170 1.00 18.95 614 GLY A O 1
ATOM 6533 N N . ALA B 2 615 ? 24.139 85.261 99.765 1.00 18.93 615 ALA A N 1
ATOM 6534 C CA . ALA B 2 615 ? 23.565 85.522 98.466 1.00 17.12 615 ALA A CA 1
ATOM 6535 C C . ALA B 2 615 ? 23.505 87.038 98.251 1.00 16.51 615 ALA A C 1
ATOM 6536 O O . ALA B 2 615 ? 23.786 87.520 97.15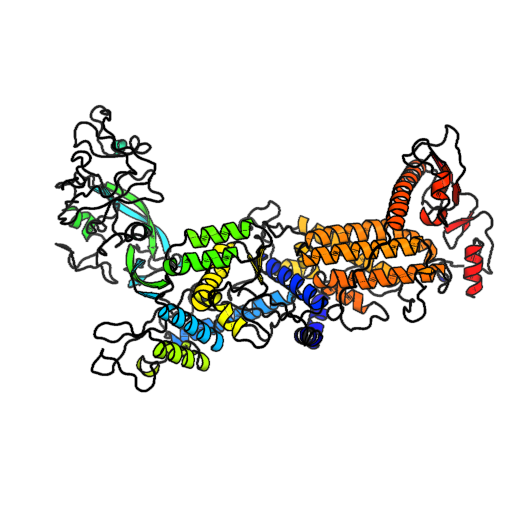2 1.00 14.28 615 ALA A O 1
ATOM 6538 N N . ASP B 2 616 ? 23.174 87.793 99.301 1.00 15.47 616 ASP A N 1
ATOM 6539 C CA . ASP B 2 616 ? 23.077 89.242 99.163 1.00 15.34 616 ASP A CA 1
ATOM 6540 C C . ASP B 2 616 ? 24.417 89.852 98.753 1.00 15.63 616 ASP A C 1
ATOM 6541 O O . ASP B 2 616 ? 24.468 90.887 98.089 1.00 15.09 616 ASP A O 1
ATOM 6546 N N . ILE B 2 617 ? 25.504 89.194 99.124 1.00 14.91 617 ILE A N 1
ATOM 6547 C CA . ILE B 2 617 ? 26.814 89.676 98.739 1.00 15.59 617 ILE A CA 1
ATOM 6548 C C . ILE B 2 617 ? 27.070 89.361 97.273 1.00 14.62 617 ILE A C 1
ATOM 6549 O O . ILE B 2 617 ? 27.575 90.215 96.548 1.00 15.00 617 ILE A O 1
ATOM 6554 N N . ALA B 2 618 ? 26.703 88.164 96.815 1.00 13.77 618 ALA A N 1
ATOM 6555 C CA . ALA B 2 618 ? 26.906 87.834 95.394 1.00 15.50 618 ALA A CA 1
ATOM 6556 C C . ALA B 2 618 ? 26.105 88.812 94.531 1.00 16.07 618 ALA A C 1
ATOM 6557 O O . ALA B 2 618 ? 26.547 89.231 93.460 1.00 16.91 618 ALA A O 1
ATOM 6559 N N . ARG B 2 619 ? 24.924 89.184 95.016 1.00 15.32 619 ARG A N 1
ATOM 6560 C CA . ARG B 2 619 ? 24.064 90.114 94.297 1.00 14.88 619 ARG A CA 1
ATOM 6561 C C . ARG B 2 619 ? 24.618 91.537 94.247 1.00 14.05 619 ARG A C 1
ATOM 6562 O O . ARG B 2 619 ? 24.596 92.164 93.198 1.00 15.65 619 ARG A O 1
ATOM 6570 N N . LEU B 2 620 ? 25.073 92.065 95.383 1.00 14.19 620 LEU A N 1
ATOM 6571 C CA . LEU B 2 620 ? 25.615 93.421 95.394 1.00 13.31 620 LEU A CA 1
ATOM 6572 C C . LEU B 2 620 ? 26.813 93.489 94.448 1.00 13.05 620 LEU A C 1
ATOM 6573 O O . LEU B 2 620 ? 27.053 94.513 93.814 1.00 12.90 620 LEU A O 1
ATOM 6578 N N . TRP B 2 621 ? 27.569 92.396 94.374 1.00 11.58 621 TRP A N 1
ATOM 6579 C CA . TRP B 2 621 ? 28.717 92.329 93.484 1.00 12.51 621 TRP A CA 1
ATOM 6580 C C . TRP B 2 621 ? 28.206 92.505 92.053 1.00 12.76 621 TRP A C 1
ATOM 6581 O O . TRP B 2 621 ? 28.718 93.335 91.305 1.00 12.56 621 TRP A O 1
ATOM 6592 N N . VAL B 2 622 ? 27.174 91.744 91.684 1.00 13.03 622 VAL A N 1
ATOM 6593 C CA . VAL B 2 622 ? 26.624 91.852 90.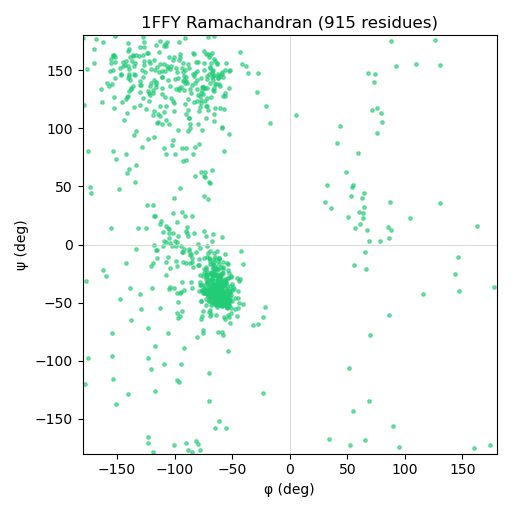343 1.00 12.66 622 VAL A CA 1
ATOM 6594 C C . VAL B 2 622 ? 26.272 93.299 90.008 1.00 14.38 622 VAL A C 1
ATOM 6595 O O . VAL B 2 622 ? 26.713 93.822 88.978 1.00 14.26 622 VAL A O 1
ATOM 6599 N N . SER B 2 623 ? 25.500 93.946 90.888 1.00 14.34 623 SER A N 1
ATOM 6600 C CA . SER B 2 623 ? 25.076 95.321 90.663 1.00 14.03 623 SER A CA 1
ATOM 6601 C C . SER B 2 623 ? 26.249 96.297 90.499 1.00 13.76 623 SER A C 1
ATOM 6602 O O . SER B 2 623 ? 26.103 97.362 89.913 1.00 11.07 623 SER A O 1
ATOM 6605 N N . SER B 2 624 ? 27.423 95.909 90.984 1.00 14.26 624 SER A N 1
ATOM 6606 C CA . SER B 2 624 ? 28.608 96.756 90.902 1.00 15.03 624 SER A CA 1
ATOM 6607 C C . SER B 2 624 ? 29.473 96.536 89.670 1.00 16.93 624 SER A C 1
ATOM 6608 O O . SER B 2 624 ? 30.462 97.249 89.493 1.00 20.23 624 SER A O 1
ATOM 6611 N N . THR B 2 625 ? 29.132 95.555 88.832 1.00 18.08 625 THR A N 1
ATOM 6612 C CA . THR B 2 625 ? 29.940 95.252 87.640 1.00 18.55 625 THR A CA 1
ATOM 6613 C C . THR B 2 625 ? 29.378 95.887 86.368 1.00 18.04 625 THR A C 1
ATOM 6614 O O . THR B 2 625 ? 28.171 96.052 86.241 1.00 18.44 625 THR A O 1
ATOM 6618 N N . ASP B 2 626 ? 30.243 96.246 85.426 1.00 17.99 626 ASP A N 1
ATOM 6619 C CA . ASP B 2 626 ? 29.763 96.814 84.172 1.00 19.11 626 ASP A CA 1
ATOM 6620 C C . ASP B 2 626 ? 29.564 95.595 83.272 1.00 18.15 626 ASP A C 1
ATOM 6621 O O . ASP B 2 626 ? 30.426 95.231 82.467 1.00 16.97 626 ASP A O 1
ATOM 6626 N N . TYR B 2 627 ? 28.405 94.969 83.443 1.00 17.71 627 TYR A N 1
ATOM 6627 C CA . TYR B 2 627 ? 28.058 93.737 82.747 1.00 18.77 627 TYR A CA 1
ATOM 6628 C C . TYR B 2 627 ? 27.961 93.765 81.223 1.00 18.65 627 TYR A C 1
ATOM 6629 O O . TYR B 2 627 ? 27.935 92.705 80.596 1.00 18.39 627 TYR A O 1
ATOM 6638 N N . LEU B 2 628 ? 27.920 94.951 80.622 1.00 17.27 628 LEU A N 1
ATOM 6639 C CA . LEU B 2 628 ? 27.850 95.020 79.175 1.00 17.33 628 LEU A CA 1
ATOM 6640 C C . LEU B 2 628 ? 29.153 94.509 78.590 1.00 19.03 628 LEU A C 1
ATOM 6641 O O . LEU B 2 628 ? 29.233 94.202 77.401 1.00 21.76 628 LEU A O 1
ATOM 6646 N N . ALA B 2 629 ? 30.184 94.433 79.420 1.00 18.82 629 ALA A N 1
ATOM 6647 C CA . ALA B 2 629 ? 31.482 93.929 78.977 1.00 19.52 629 ALA A CA 1
ATOM 6648 C C . ALA B 2 629 ? 31.792 92.764 79.906 1.00 18.37 629 ALA A C 1
ATOM 6649 O O . ALA B 2 629 ? 30.901 92.288 80.602 1.00 18.40 629 ALA A O 1
ATOM 6651 N N . ASP B 2 630 ? 33.033 92.295 79.929 1.00 17.58 630 ASP A N 1
ATOM 6652 C CA . ASP B 2 630 ? 33.362 91.206 80.847 1.00 16.82 630 ASP A CA 1
ATOM 6653 C C . ASP B 2 630 ? 33.439 91.780 82.257 1.00 17.18 630 ASP A C 1
ATOM 6654 O O . ASP B 2 630 ? 33.756 92.957 82.438 1.00 17.19 630 ASP A O 1
ATOM 6659 N N . VAL B 2 631 ? 33.129 90.963 83.253 1.00 16.66 631 VAL A N 1
ATOM 6660 C CA . VAL B 2 631 ? 33.169 91.432 84.625 1.00 18.30 631 VAL A CA 1
ATOM 6661 C C . VAL B 2 631 ? 34.275 90.684 85.345 1.00 18.96 631 VAL A C 1
ATOM 6662 O O . VAL B 2 631 ? 34.773 89.669 84.844 1.00 20.69 631 VAL A O 1
ATOM 6666 N N . ARG B 2 632 ? 34.658 91.182 86.513 1.00 17.59 632 ARG A N 1
ATOM 6667 C CA . ARG B 2 632 ? 35.748 90.578 87.260 1.00 18.17 632 ARG A CA 1
ATOM 6668 C C . ARG B 2 632 ? 35.408 90.304 88.719 1.00 18.16 632 ARG A C 1
ATOM 6669 O O . ARG B 2 632 ? 34.804 91.139 89.396 1.00 16.83 632 ARG A O 1
ATOM 6677 N N . ILE B 2 633 ? 35.808 89.127 89.190 1.00 15.94 633 ILE A N 1
ATOM 6678 C CA . ILE B 2 633 ? 35.576 88.731 90.564 1.00 16.03 633 ILE A CA 1
ATOM 6679 C C . ILE B 2 633 ? 36.858 88.124 91.133 1.00 17.21 633 ILE A C 1
ATOM 6680 O O . ILE B 2 633 ? 37.631 87.492 90.410 1.00 16.46 633 ILE A O 1
ATOM 6685 N N . SER B 2 634 ? 37.082 88.348 92.424 1.00 18.55 634 SER A N 1
ATOM 6686 C CA . SER B 2 634 ? 38.260 87.850 93.142 1.00 20.33 634 SER A CA 1
ATOM 6687 C C . SER B 2 634 ? 38.000 88.051 94.622 1.00 22.96 634 SER A C 1
ATOM 6688 O O . SER B 2 634 ? 36.984 88.634 95.009 1.00 22.45 634 SER A O 1
ATOM 6691 N N . ASP B 2 635 ? 38.932 87.596 95.450 1.00 25.16 635 ASP A N 1
ATOM 6692 C CA . ASP B 2 635 ? 38.767 87.752 96.882 1.00 25.46 635 ASP A CA 1
ATOM 6693 C C . ASP B 2 635 ? 38.913 89.197 97.301 1.00 23.41 635 ASP A C 1
ATOM 6694 O O . ASP B 2 635 ? 38.234 89.632 98.218 1.00 24.66 635 ASP A O 1
ATOM 6699 N N . GLU B 2 636 ? 39.781 89.953 96.641 1.00 22.59 636 GLU A N 1
ATOM 6700 C CA . GLU B 2 636 ? 39.922 91.355 97.007 1.00 21.38 636 GLU A CA 1
ATOM 6701 C C . GLU B 2 636 ? 38.656 92.099 96.562 1.00 20.29 636 GLU A C 1
ATOM 6702 O O . GLU B 2 636 ? 38.154 92.969 97.269 1.00 20.32 636 GLU A O 1
ATOM 6708 N N . ILE B 2 637 ? 38.136 91.743 95.393 1.00 18.85 637 ILE A N 1
ATOM 6709 C CA . ILE B 2 637 ? 36.929 92.378 94.881 1.00 17.40 637 ILE A CA 1
ATOM 6710 C C . ILE B 2 637 ? 35.752 92.148 95.831 1.00 17.86 637 ILE A C 1
ATOM 6711 O O . ILE B 2 637 ? 35.043 93.085 96.189 1.00 16.67 637 ILE A O 1
ATOM 6716 N N . LEU B 2 638 ? 35.569 90.905 96.266 1.00 17.86 638 LEU A N 1
ATOM 6717 C CA . LEU B 2 638 ? 34.486 90.575 97.179 1.00 18.30 638 LEU A CA 1
ATOM 6718 C C . LEU B 2 638 ? 34.675 91.161 98.589 1.00 19.65 638 LEU A C 1
ATOM 6719 O O . LEU B 2 638 ? 33.699 91.463 99.279 1.00 19.80 638 LEU A O 1
ATOM 6724 N N . LYS B 2 639 ? 35.917 91.303 99.037 1.00 19.60 639 LYS A N 1
ATOM 6725 C CA . LYS B 2 639 ? 36.138 91.910 100.352 1.00 21.18 639 LYS A CA 1
ATOM 6726 C C . LYS B 2 639 ? 35.533 93.316 100.252 1.00 19.88 639 LYS A C 1
ATOM 6727 O O . LYS B 2 639 ? 34.917 93.804 101.192 1.00 20.35 639 LYS A O 1
ATOM 6733 N N . GLN B 2 640 ? 35.713 93.957 99.098 1.00 18.14 640 GLN A N 1
ATOM 6734 C CA . GLN B 2 640 ? 35.137 95.279 98.859 1.00 17.21 640 GLN A CA 1
ATOM 6735 C C . GLN B 2 640 ? 33.613 95.185 98.977 1.00 17.17 640 GLN A C 1
ATOM 6736 O O . GLN B 2 640 ? 32.967 95.967 99.687 1.00 16.84 640 GLN A O 1
ATOM 6742 N N . THR B 2 641 ? 33.039 94.233 98.249 1.00 15.06 641 THR A N 1
ATOM 6743 C CA . THR B 2 641 ? 31.596 94.054 98.262 1.00 13.97 641 THR A CA 1
ATOM 6744 C C . THR B 2 641 ? 31.127 93.901 99.697 1.00 13.69 641 THR A C 1
ATOM 6745 O O . THR B 2 641 ? 30.129 94.489 100.079 1.00 12.17 641 THR A O 1
ATOM 6749 N N . SER B 2 642 ? 31.856 93.100 100.471 1.00 14.13 642 SER A N 1
ATOM 6750 C CA . SER B 2 642 ? 31.540 92.871 101.881 1.00 16.88 642 SER A CA 1
ATOM 6751 C C . SER B 2 642 ? 31.566 94.168 102.678 1.00 15.91 642 SER A C 1
ATOM 6752 O O . SER B 2 642 ? 30.719 94.388 103.539 1.00 15.69 642 SER A O 1
ATOM 6755 N N . ASP B 2 643 ? 32.553 95.011 102.397 1.00 16.43 643 ASP A N 1
ATOM 6756 C CA . ASP B 2 643 ? 32.683 96.290 103.086 1.00 16.50 643 ASP A CA 1
ATOM 6757 C C . ASP B 2 643 ? 31.562 97.274 102.759 1.00 17.15 643 ASP A C 1
ATOM 6758 O O . ASP B 2 643 ? 31.147 98.053 103.622 1.00 15.16 643 ASP A O 1
ATOM 6763 N N . ASP B 2 644 ? 31.078 97.258 101.519 1.00 15.78 644 ASP A N 1
ATOM 6764 C CA . ASP B 2 644 ? 29.987 98.159 101.161 1.00 17.43 644 ASP A CA 1
ATOM 6765 C C . ASP B 2 644 ? 28.728 97.621 101.768 1.00 15.73 644 ASP A C 1
ATOM 6766 O O . ASP B 2 644 ? 27.898 98.377 102.264 1.00 15.62 644 ASP A O 1
ATOM 6771 N N . TYR B 2 645 ? 28.579 96.303 101.722 1.00 14.79 645 TYR A N 1
ATOM 6772 C CA . TYR B 2 645 ? 27.391 95.690 102.288 1.00 14.64 645 TYR A CA 1
ATOM 6773 C C . TYR B 2 645 ? 27.308 96.018 103.780 1.00 15.37 645 TYR A C 1
ATOM 6774 O O . TYR B 2 645 ? 26.249 96.371 104.281 1.00 16.81 645 TYR A O 1
ATOM 6783 N N . ARG B 2 646 ? 28.422 95.903 104.488 1.00 16.14 646 ARG A N 1
ATOM 6784 C CA . ARG B 2 646 ? 28.419 96.186 105.924 1.00 18.74 646 ARG A CA 1
ATOM 6785 C C . ARG B 2 646 ? 28.016 97.631 106.175 1.00 17.67 646 ARG A C 1
ATOM 6786 O O . ARG B 2 646 ? 27.309 97.918 107.134 1.00 17.67 646 ARG A O 1
ATOM 6794 N N . LYS B 2 647 ? 28.462 98.542 105.316 1.00 17.15 647 LYS A N 1
ATOM 6795 C CA . LYS B 2 647 ? 28.118 99.942 105.507 1.00 16.17 647 LYS A CA 1
ATOM 6796 C C . LYS B 2 647 ? 26.643 100.207 105.254 1.00 16.47 647 LYS A C 1
ATOM 6797 O O . LYS B 2 647 ? 26.021 100.975 105.972 1.00 17.88 647 LYS A O 1
ATOM 6803 N N . ILE B 2 648 ? 26.077 99.566 104.239 1.00 16.24 648 ILE A N 1
ATOM 6804 C CA . ILE B 2 648 ? 24.662 99.752 103.936 1.00 17.25 648 ILE A CA 1
ATOM 6805 C C . ILE B 2 648 ? 23.832 99.213 105.103 1.00 17.56 648 ILE A C 1
ATOM 6806 O O . ILE B 2 648 ? 22.941 99.885 105.622 1.00 17.46 648 ILE A O 1
ATOM 6811 N N . ARG B 2 649 ? 24.151 97.989 105.510 1.00 17.43 649 ARG A N 1
ATOM 6812 C CA . ARG B 2 649 ? 23.467 97.330 106.605 1.00 16.98 649 ARG A CA 1
ATOM 6813 C C . ARG B 2 649 ? 23.548 98.141 107.887 1.00 18.14 649 ARG A C 1
ATOM 6814 O O . ARG B 2 649 ? 22.535 98.395 108.545 1.00 18.00 649 ARG A O 1
ATOM 6822 N N . ASN B 2 650 ? 24.761 98.548 108.250 1.00 18.22 650 ASN A N 1
ATOM 6823 C CA . ASN B 2 650 ? 24.952 99.304 109.481 1.00 19.10 650 ASN A CA 1
ATOM 6824 C C . ASN B 2 650 ? 24.173 100.628 109.475 1.00 18.20 650 ASN A C 1
ATOM 6825 O O . ASN B 2 650 ? 23.601 101.028 110.497 1.00 17.77 650 ASN A O 1
ATOM 6830 N N . THR B 2 651 ? 24.153 101.309 108.336 1.00 17.52 651 THR A N 1
ATOM 6831 C CA . THR B 2 651 ? 23.437 102.582 108.246 1.00 18.91 651 THR A CA 1
ATOM 6832 C C . THR B 2 651 ? 21.946 102.323 108.458 1.00 18.72 651 THR A C 1
ATOM 6833 O O . THR B 2 651 ? 21.289 103.035 109.227 1.00 19.42 651 THR A O 1
ATOM 6837 N N . LEU B 2 652 ? 21.418 101.299 107.787 1.00 17.48 652 LEU A N 1
ATOM 6838 C CA . LEU B 2 652 ? 20.011 100.948 107.934 1.00 18.20 652 LEU A CA 1
ATOM 6839 C C . LEU B 2 652 ? 19.714 100.601 109.395 1.00 17.94 652 LEU A C 1
ATOM 6840 O O . LEU B 2 652 ? 18.634 100.910 109.914 1.00 18.67 652 LEU A O 1
ATOM 6845 N N . ARG B 2 653 ? 20.674 99.967 110.066 1.00 18.47 653 ARG A N 1
ATOM 6846 C CA . ARG B 2 653 ? 20.499 99.603 111.474 1.00 17.57 653 ARG A CA 1
ATOM 6847 C C . ARG B 2 653 ? 20.302 100.858 112.355 1.00 16.94 653 ARG A C 1
ATOM 6848 O O . ARG B 2 653 ? 19.370 100.916 113.168 1.00 17.23 653 ARG A O 1
ATOM 6856 N N . PHE B 2 654 ? 21.163 101.862 112.191 1.00 16.08 654 PHE A N 1
ATOM 6857 C CA . PHE B 2 654 ? 21.054 103.092 112.990 1.00 16.60 654 PHE A CA 1
ATOM 6858 C C . PHE B 2 654 ? 19.716 103.805 112.792 1.00 16.95 654 PHE A C 1
ATOM 6859 O O . PHE B 2 654 ? 19.089 104.257 113.754 1.00 17.50 654 PHE A O 1
ATOM 6867 N N . MET B 2 655 ? 19.283 103.922 111.543 1.00 16.93 655 MET A N 1
ATOM 6868 C CA . MET B 2 655 ? 18.001 104.560 111.269 1.00 16.17 655 MET A CA 1
ATOM 6869 C C . MET B 2 655 ? 16.867 103.763 111.923 1.00 16.05 655 MET A C 1
ATOM 6870 O O . MET B 2 655 ? 15.947 104.341 112.508 1.00 14.27 655 MET A O 1
ATOM 6875 N N . LEU B 2 656 ? 16.949 102.438 111.824 1.00 15.15 656 LEU A N 1
ATOM 6876 C CA . LEU B 2 656 ? 15.957 101.549 112.419 1.00 15.19 656 LEU A CA 1
ATOM 6877 C C . LEU B 2 656 ? 15.845 101.776 113.925 1.00 16.02 656 LEU A C 1
ATOM 6878 O O . LEU B 2 656 ? 14.755 101.897 114.479 1.00 14.89 656 LEU A O 1
ATOM 6883 N N . GLY B 2 657 ? 16.988 101.827 114.589 1.00 16.55 657 GLY A N 1
ATOM 6884 C CA . GLY B 2 657 ? 16.980 102.017 116.022 1.00 18.01 657 GLY A CA 1
ATOM 6885 C C . GLY B 2 657 ? 16.466 103.370 116.463 1.00 19.19 657 GLY A C 1
ATOM 6886 O O . GLY B 2 657 ? 16.056 103.529 117.608 1.00 19.06 657 GLY A O 1
ATOM 6887 N N . ASN B 2 658 ? 16.467 104.347 115.565 1.00 19.22 658 ASN A N 1
ATOM 6888 C CA . ASN B 2 658 ? 16.009 105.680 115.939 1.00 18.56 658 ASN A CA 1
ATOM 6889 C C . ASN B 2 658 ? 14.588 106.046 115.488 1.00 18.95 658 ASN A C 1
ATOM 6890 O O . ASN B 2 658 ? 14.185 107.206 115.573 1.00 19.06 658 ASN A O 1
ATOM 6895 N N . ILE B 2 659 ? 13.835 105.069 114.993 1.00 17.97 659 ILE A N 1
ATOM 6896 C CA . ILE B 2 659 ? 12.449 105.334 114.617 1.00 18.81 659 ILE A CA 1
ATOM 6897 C C . ILE B 2 659 ? 11.604 104.219 115.236 1.00 20.32 659 ILE A C 1
ATOM 6898 O O . ILE B 2 659 ? 10.434 104.020 114.901 1.00 20.28 659 ILE A O 1
ATOM 6903 N N . ASN B 2 660 ? 12.235 103.504 116.164 1.00 22.10 660 ASN A N 1
ATOM 6904 C CA . ASN B 2 660 ? 11.618 102.406 116.907 1.00 21.96 660 ASN A CA 1
ATOM 6905 C C . ASN B 2 660 ? 10.420 102.900 117.741 1.00 23.02 660 ASN A C 1
ATOM 6906 O O . ASN B 2 660 ? 9.471 102.155 117.975 1.00 23.70 660 ASN A O 1
ATOM 6911 N N . ASP B 2 661 ? 10.459 104.156 118.178 1.00 22.22 661 ASP A N 1
ATOM 6912 C CA . ASP B 2 661 ? 9.365 104.706 118.975 1.00 23.56 661 ASP A CA 1
ATOM 6913 C C . ASP B 2 661 ? 8.540 105.699 118.166 1.00 23.91 661 ASP A C 1
ATOM 6914 O O . ASP B 2 661 ? 7.781 106.490 118.728 1.00 24.67 661 ASP A O 1
ATOM 6919 N N . PHE B 2 662 ? 8.705 105.669 116.849 1.00 22.97 662 PHE A N 1
ATOM 6920 C CA . PHE B 2 662 ? 7.980 106.575 115.977 1.00 21.71 662 PHE A CA 1
ATOM 6921 C C . PHE B 2 662 ? 6.799 105.890 115.313 1.00 22.10 662 PHE A C 1
ATOM 6922 O O . PHE B 2 662 ? 6.955 104.873 114.647 1.00 23.28 662 PHE A O 1
ATOM 6930 N N . ASN B 2 663 ? 5.613 106.451 115.499 1.00 23.93 663 ASN A N 1
ATOM 6931 C CA . ASN B 2 663 ? 4.418 105.902 114.881 1.00 26.03 663 ASN A CA 1
ATOM 6932 C C . ASN B 2 663 ? 3.985 106.902 113.826 1.00 27.26 663 ASN A C 1
ATOM 6933 O O . ASN B 2 663 ? 3.416 107.940 114.154 1.00 28.09 663 ASN A O 1
ATOM 6938 N N . PRO B 2 664 ? 4.251 106.602 112.544 1.00 29.73 664 PRO A N 1
ATOM 6939 C CA . PRO B 2 664 ? 3.918 107.439 111.380 1.00 31.38 664 PRO A CA 1
ATOM 6940 C C . PRO B 2 664 ? 2.447 107.861 111.375 1.00 32.34 664 PRO A C 1
ATOM 6941 O O . PRO B 2 664 ? 2.106 108.967 110.957 1.00 32.39 664 PRO A O 1
ATOM 6945 N N . ASP B 2 665 ? 1.588 106.955 111.837 1.00 34.07 665 ASP A N 1
ATOM 6946 C CA . ASP B 2 665 ? 0.150 107.189 111.879 1.00 35.14 665 ASP A CA 1
ATOM 6947 C C . ASP B 2 665 ? -0.231 108.364 112.780 1.00 34.53 665 ASP A C 1
ATOM 6948 O O . ASP B 2 665 ? -1.222 109.048 112.517 1.00 34.43 665 ASP A O 1
ATOM 6953 N N . THR B 2 666 ? 0.555 108.607 113.829 1.00 33.04 666 THR A N 1
ATOM 6954 C CA . THR B 2 666 ? 0.230 109.673 114.771 1.00 31.85 666 THR A CA 1
ATOM 6955 C C . THR B 2 666 ? 1.337 110.642 115.202 1.00 31.38 666 THR A C 1
ATOM 6956 O O . THR B 2 666 ? 1.063 111.589 115.939 1.00 31.24 666 THR A O 1
ATOM 6960 N N . ASP B 2 667 ? 2.575 110.431 114.767 1.00 30.32 667 ASP A N 1
ATOM 6961 C CA . ASP B 2 667 ? 3.650 111.329 115.194 1.00 29.56 667 ASP A CA 1
ATOM 6962 C C . ASP B 2 667 ? 4.300 112.136 114.087 1.00 28.82 667 ASP A C 1
ATOM 6963 O O . ASP B 2 667 ? 5.158 112.963 114.360 1.00 28.71 667 ASP A O 1
ATOM 6968 N N . SER B 2 668 ? 3.912 111.903 112.842 1.00 29.65 668 SER A N 1
ATOM 6969 C CA . SER B 2 668 ? 4.543 112.613 111.740 1.00 29.53 668 SER A CA 1
ATOM 6970 C C . SER B 2 668 ? 4.279 114.120 111.709 1.00 27.68 668 SER A C 1
ATOM 6971 O O . SER B 2 668 ? 3.176 114.587 112.003 1.00 25.98 668 SER A O 1
ATOM 6974 N N . ILE B 2 669 ? 5.318 114.865 111.345 1.00 25.38 669 ILE A N 1
ATOM 6975 C CA . ILE B 2 669 ? 5.253 116.315 111.237 1.00 24.77 669 ILE A CA 1
ATOM 6976 C C . ILE B 2 669 ? 4.941 116.670 109.787 1.00 24.44 669 ILE A C 1
ATOM 6977 O O . ILE B 2 669 ? 5.514 116.087 108.875 1.00 24.73 669 ILE A O 1
ATOM 6982 N N . PRO B 2 670 ? 4.017 117.618 109.553 1.00 24.84 670 PRO A N 1
ATOM 6983 C CA . PRO B 2 670 ? 3.664 118.022 108.185 1.00 24.73 670 PRO A CA 1
ATOM 6984 C C . PRO B 2 670 ? 4.911 118.570 107.498 1.00 25.69 670 PRO A C 1
ATOM 6985 O O . PRO B 2 670 ? 5.744 119.213 108.154 1.00 26.68 670 PRO A O 1
ATOM 6989 N N . GLU B 2 671 ? 5.042 118.330 106.194 1.00 23.85 671 GLU A N 1
ATOM 6990 C CA . GLU B 2 671 ? 6.208 118.815 105.463 1.00 25.82 671 GLU A CA 1
ATOM 6991 C C . GLU B 2 671 ? 6.420 120.307 105.711 1.00 26.05 671 GLU A C 1
ATOM 6992 O O . GLU B 2 671 ? 7.544 120.749 105.942 1.00 26.79 671 GLU A O 1
ATOM 6998 N N . SER B 2 672 ? 5.338 121.081 105.687 1.00 26.34 672 SER A N 1
ATOM 6999 C CA . SER B 2 672 ? 5.443 122.521 105.893 1.00 26.04 672 SER A CA 1
ATOM 7000 C C . SER B 2 672 ? 5.917 122.900 107.300 1.00 25.17 672 SER A C 1
ATOM 7001 O O . SER B 2 672 ? 6.323 124.037 107.540 1.00 23.99 672 SER A O 1
ATOM 7004 N N . GLU B 2 673 ? 5.878 121.962 108.235 1.00 23.77 673 GLU A N 1
ATOM 7005 C CA . GLU B 2 673 ? 6.314 122.276 109.591 1.00 24.13 673 GLU A CA 1
ATOM 7006 C C . GLU B 2 673 ? 7.661 121.652 109.992 1.00 22.07 673 GLU A C 1
ATOM 7007 O O . GLU B 2 673 ? 8.114 121.813 111.124 1.00 21.11 673 GLU A O 1
ATOM 7013 N N . LEU B 2 674 ? 8.298 120.949 109.064 1.00 22.00 674 LEU A N 1
ATOM 7014 C CA . LEU B 2 674 ? 9.590 120.313 109.321 1.00 20.40 674 LEU A CA 1
ATOM 7015 C C . LEU B 2 674 ? 10.661 121.383 109.472 1.00 20.89 674 LEU A C 1
ATOM 7016 O O . LEU B 2 674 ? 10.520 122.486 108.917 1.00 20.06 674 LEU A O 1
ATOM 7021 N N . LEU B 2 675 ? 11.719 121.082 110.228 1.00 18.45 675 LEU A N 1
ATOM 7022 C CA . LEU B 2 675 ? 12.806 122.041 110.337 1.00 18.79 675 LEU A CA 1
ATOM 7023 C C . LEU B 2 675 ? 13.364 122.030 108.907 1.00 19.08 675 LEU A C 1
ATOM 7024 O O . LEU B 2 675 ? 13.294 121.007 108.211 1.00 18.69 675 LEU A O 1
ATOM 7029 N N . GLU B 2 676 ? 13.919 123.148 108.467 1.00 19.48 676 GLU A N 1
ATOM 7030 C CA . GLU B 2 676 ? 14.459 123.220 107.120 1.00 20.27 676 GLU A CA 1
ATOM 7031 C C . GLU B 2 676 ? 15.508 122.162 106.775 1.00 19.60 676 GLU A C 1
ATOM 7032 O O . GLU B 2 676 ? 15.537 121.669 105.650 1.00 20.43 676 GLU A O 1
ATOM 7038 N N . VAL B 2 677 ? 16.372 121.817 107.726 1.00 19.33 677 VAL A N 1
ATOM 7039 C CA . VAL B 2 677 ? 17.406 120.817 107.464 1.00 19.10 677 VAL A CA 1
ATOM 7040 C C . VAL B 2 677 ? 16.758 119.469 107.149 1.00 18.40 677 VAL A C 1
ATOM 7041 O O . VAL B 2 677 ? 17.259 118.707 106.317 1.00 17.83 677 VAL A O 1
ATOM 7045 N N . ASP B 2 678 ? 15.636 119.187 107.808 1.00 17.83 678 ASP A N 1
ATOM 7046 C CA . ASP B 2 678 ? 14.911 117.944 107.562 1.00 17.50 678 ASP A CA 1
ATOM 7047 C C . ASP B 2 678 ? 14.271 117.995 106.170 1.00 19.15 678 ASP A C 1
ATOM 7048 O O . ASP B 2 678 ? 14.259 116.983 105.449 1.00 19.53 678 ASP A O 1
ATOM 7053 N N . ARG B 2 679 ? 13.743 119.160 105.783 1.00 18.41 679 ARG A N 1
ATOM 7054 C CA . ARG B 2 679 ? 13.124 119.292 104.460 1.00 18.61 679 ARG A CA 1
ATOM 7055 C C . ARG B 2 679 ? 14.202 119.154 103.395 1.00 18.35 679 ARG A C 1
ATOM 7056 O O . ARG B 2 679 ? 13.931 118.673 102.289 1.00 19.20 679 ARG A O 1
ATOM 7064 N N . TYR B 2 680 ? 15.425 119.568 103.718 1.00 18.02 680 TYR A N 1
ATOM 7065 C CA . TYR B 2 680 ? 16.521 119.439 102.753 1.00 17.60 680 TYR A CA 1
ATOM 7066 C C . TYR B 2 680 ? 16.787 117.950 102.509 1.00 17.64 680 TYR A C 1
ATOM 7067 O O . TYR B 2 680 ? 16.850 117.504 101.359 1.00 17.88 680 TYR A O 1
ATOM 7076 N N . LEU B 2 681 ? 16.924 117.165 103.574 1.00 17.75 681 LEU A N 1
ATOM 7077 C CA . LEU B 2 681 ? 17.162 115.740 103.376 1.00 16.65 681 LEU A CA 1
ATOM 7078 C C . LEU B 2 681 ? 16.000 115.058 102.700 1.00 16.62 681 LEU A C 1
ATOM 7079 O O . LEU B 2 681 ? 16.203 114.138 101.915 1.00 18.63 681 LEU A O 1
ATOM 7084 N N . LEU B 2 682 ? 14.780 115.497 102.990 1.00 16.01 682 LEU A N 1
ATOM 7085 C CA . LEU B 2 682 ? 13.627 114.898 102.335 1.00 15.54 682 LEU A CA 1
ATOM 7086 C C . LEU B 2 682 ? 13.811 115.092 100.824 1.00 16.33 682 LEU A C 1
ATOM 7087 O O . LEU B 2 682 ? 13.481 114.214 100.034 1.00 16.32 682 LEU A O 1
ATOM 7092 N N . ASN B 2 683 ? 14.367 116.232 100.425 1.00 15.73 683 ASN A N 1
ATOM 7093 C CA . ASN B 2 683 ? 14.579 116.486 99.009 1.00 16.32 683 ASN A CA 1
ATOM 7094 C C . ASN B 2 683 ? 15.796 115.761 98.439 1.00 16.83 683 ASN A C 1
ATOM 7095 O O . ASN B 2 683 ? 15.839 115.478 97.242 1.00 15.79 683 ASN A O 1
ATOM 7100 N N . ARG B 2 684 ? 16.784 115.457 99.278 1.00 16.59 684 ARG A N 1
ATOM 7101 C CA . ARG B 2 684 ? 17.921 114.701 98.776 1.00 17.55 684 ARG A CA 1
ATOM 7102 C C . ARG B 2 684 ? 17.378 113.286 98.559 1.00 17.72 684 ARG A C 1
ATOM 7103 O O . ARG B 2 684 ? 17.797 112.587 97.631 1.00 17.42 684 ARG A O 1
ATOM 7111 N N . LEU B 2 685 ? 16.414 112.886 99.395 1.00 16.49 685 LEU A N 1
ATOM 7112 C CA . LEU B 2 685 ? 15.802 111.568 99.257 1.00 16.05 685 LEU A CA 1
ATOM 7113 C C . LEU B 2 685 ? 15.028 111.509 97.948 1.00 15.63 685 LEU A C 1
ATOM 7114 O O . LEU B 2 685 ? 15.074 110.507 97.228 1.00 15.94 685 LEU A O 1
ATOM 7119 N N . ARG B 2 686 ? 14.313 112.581 97.638 1.00 15.14 686 ARG A N 1
ATOM 7120 C CA . ARG B 2 686 ? 13.529 112.616 96.404 1.00 16.16 686 ARG A CA 1
ATOM 7121 C C . ARG B 2 686 ? 14.439 112.579 95.179 1.00 17.25 686 ARG A C 1
ATOM 7122 O O . ARG B 2 686 ? 14.166 111.884 94.205 1.00 18.09 686 ARG A O 1
ATOM 7130 N N . GLU B 2 687 ? 15.534 113.321 95.248 1.00 18.81 687 GLU A N 1
ATOM 7131 C CA . GLU B 2 687 ? 16.505 113.370 94.164 1.00 19.88 687 GLU A CA 1
ATOM 7132 C C . GLU B 2 687 ? 17.138 111.988 93.941 1.00 19.57 687 GLU A C 1
ATOM 7133 O O . GLU B 2 687 ? 17.299 111.545 92.802 1.00 19.54 687 GLU A O 1
ATOM 7139 N N . PHE B 2 688 ? 17.510 111.328 95.037 1.00 18.89 688 PHE A N 1
ATOM 7140 C CA . PHE B 2 688 ? 18.125 110.003 94.981 1.00 17.65 688 PHE A CA 1
ATOM 7141 C C . PHE B 2 688 ? 17.120 108.998 94.456 1.00 17.67 688 PHE A C 1
ATOM 7142 O O . PHE B 2 688 ? 17.477 108.095 93.713 1.00 17.92 688 PHE A O 1
ATOM 7150 N N . THR B 2 689 ? 15.858 109.154 94.851 1.00 18.39 689 THR A N 1
ATOM 7151 C CA . THR B 2 689 ? 14.813 108.254 94.388 1.00 17.21 689 THR A CA 1
ATOM 7152 C C . THR B 2 689 ? 14.617 108.440 92.873 1.00 18.01 689 THR A C 1
ATOM 7153 O O . THR B 2 689 ? 14.645 107.476 92.115 1.00 16.98 689 THR A O 1
ATOM 7157 N N . ALA B 2 690 ? 14.441 109.678 92.422 1.00 18.18 690 ALA A N 1
ATOM 7158 C CA . ALA B 2 690 ? 14.258 109.922 90.988 1.00 18.08 690 ALA A CA 1
ATOM 7159 C C . ALA B 2 690 ? 15.388 109.285 90.180 1.00 17.33 690 ALA A C 1
ATOM 7160 O O . ALA B 2 690 ? 15.159 108.575 89.192 1.00 19.11 690 ALA A O 1
ATOM 7162 N N . SER B 2 691 ? 16.612 109.557 90.605 1.00 15.91 691 SER A N 1
ATOM 7163 C CA . SER B 2 691 ? 17.788 109.044 89.935 1.00 14.88 691 SER A CA 1
ATOM 7164 C C . SER B 2 691 ? 17.801 107.509 89.873 1.00 15.41 691 SER A C 1
ATOM 7165 O O . SER B 2 691 ? 18.067 106.922 88.832 1.00 14.41 691 SER A O 1
ATOM 7168 N N . THR B 2 692 ? 17.494 106.864 90.987 1.00 16.78 692 THR A N 1
ATOM 7169 C CA . THR B 2 692 ? 17.514 105.414 91.043 1.00 16.67 692 THR A CA 1
ATOM 7170 C C . THR B 2 692 ? 16.490 104.741 90.151 1.00 16.18 692 THR A C 1
ATOM 7171 O O . THR B 2 692 ? 16.787 103.737 89.505 1.00 15.12 692 THR A O 1
ATOM 7175 N N . ILE B 2 693 ? 15.277 105.276 90.122 1.00 16.61 693 ILE A N 1
ATOM 7176 C CA . ILE B 2 693 ? 14.238 104.700 89.275 1.00 17.62 693 ILE A CA 1
ATOM 7177 C C . ILE B 2 693 ? 14.666 104.829 87.818 1.00 17.32 693 ILE A C 1
ATOM 7178 O O . ILE B 2 693 ? 14.513 103.903 87.027 1.00 16.13 693 ILE A O 1
ATOM 7183 N N . ASN B 2 694 ? 15.231 105.975 87.470 1.00 16.63 694 ASN A N 1
ATOM 7184 C CA . ASN B 2 694 ? 15.695 106.169 86.112 1.00 18.15 694 ASN A CA 1
ATOM 7185 C C . ASN B 2 694 ? 16.730 105.098 85.795 1.00 18.74 694 ASN A C 1
ATOM 7186 O O . ASN B 2 694 ? 16.699 104.489 84.712 1.00 19.63 694 ASN A O 1
ATOM 7191 N N . ASN B 2 695 ? 17.645 104.864 86.738 1.00 17.50 695 ASN A N 1
ATOM 7192 C CA . ASN B 2 695 ? 18.686 103.865 86.526 1.00 16.73 695 ASN A CA 1
ATOM 7193 C C . ASN B 2 695 ? 18.089 102.481 86.318 1.00 16.10 695 ASN A C 1
ATOM 7194 O O . ASN B 2 695 ? 18.535 101.737 85.450 1.00 15.37 695 ASN A O 1
ATOM 7199 N N . TYR B 2 696 ? 17.073 102.149 87.110 1.00 16.41 696 TYR A N 1
ATOM 7200 C CA . TYR B 2 696 ? 16.388 100.877 86.984 1.00 16.74 696 TYR A CA 1
ATOM 7201 C C . TYR B 2 696 ? 15.715 100.807 85.608 1.00 18.78 696 TYR A C 1
ATOM 7202 O O . TYR B 2 696 ? 15.746 99.760 84.954 1.00 19.55 696 TYR A O 1
ATOM 7211 N N . GLU B 2 697 ? 15.109 101.911 85.168 1.00 19.08 697 GLU A N 1
ATOM 7212 C CA . GLU B 2 697 ? 14.452 101.928 83.858 1.00 20.51 697 GLU A CA 1
ATOM 7213 C C . GLU B 2 697 ? 15.453 101.643 82.735 1.00 20.10 697 GLU A C 1
ATOM 7214 O O . GLU B 2 697 ? 15.085 101.105 81.697 1.00 21.05 697 GLU A O 1
ATOM 7220 N N . ASN B 2 698 ? 16.719 101.983 82.959 1.00 18.75 698 ASN A N 1
ATOM 7221 C CA . ASN B 2 698 ? 17.756 101.780 81.953 1.00 18.61 698 ASN A CA 1
ATOM 7222 C C . ASN B 2 698 ? 18.704 100.595 82.213 1.00 17.85 698 ASN A C 1
ATOM 7223 O O . ASN B 2 698 ? 19.708 100.438 81.526 1.00 19.14 698 ASN A O 1
ATOM 7228 N N . PHE B 2 699 ? 18.379 99.762 83.194 1.00 15.29 699 PHE A N 1
ATOM 7229 C CA . PHE B 2 699 ? 19.197 98.594 83.523 1.00 15.23 699 PHE A CA 1
ATOM 7230 C C . PHE B 2 699 ? 20.617 98.979 83.932 1.00 15.52 699 PHE A C 1
ATOM 7231 O O . PHE B 2 699 ? 21.555 98.204 83.754 1.00 10.55 699 PHE A O 1
ATOM 7239 N N . ASP B 2 700 ? 20.757 100.182 84.486 1.00 16.08 700 ASP A N 1
ATOM 7240 C CA . ASP B 2 700 ? 22.053 100.691 84.924 1.00 17.85 700 ASP A CA 1
ATOM 7241 C C . ASP B 2 700 ? 22.179 100.499 86.430 1.00 18.22 700 ASP A C 1
ATOM 7242 O O . ASP B 2 700 ? 22.005 101.444 87.200 1.00 19.77 700 ASP A O 1
ATOM 7247 N N . TYR B 2 701 ? 22.480 99.267 86.835 1.00 16.46 701 TYR A N 1
ATOM 7248 C CA . TYR B 2 701 ? 22.612 98.922 88.240 1.00 17.10 701 TYR A CA 1
ATOM 7249 C C . TYR B 2 701 ? 23.911 99.423 88.843 1.00 17.19 701 TYR A C 1
ATOM 7250 O O . TYR B 2 701 ? 23.996 99.669 90.043 1.00 15.39 701 TYR A O 1
ATOM 7259 N N . LEU B 2 702 ? 24.923 99.576 88.005 1.00 17.89 702 LEU A N 1
ATOM 7260 C CA . LEU B 2 702 ? 26.205 100.058 88.484 1.00 18.76 702 LEU A CA 1
ATOM 7261 C C . LEU B 2 702 ? 26.018 101.482 89.000 1.00 20.44 702 LEU A C 1
ATOM 7262 O O . LEU B 2 702 ? 26.585 101.862 90.026 1.00 20.21 702 LEU A O 1
ATOM 7267 N N . ASN B 2 703 ? 25.208 102.263 88.297 1.00 19.34 703 ASN A N 1
ATOM 7268 C CA . ASN B 2 703 ? 24.982 103.628 88.723 1.00 19.27 703 ASN A CA 1
ATOM 7269 C C . ASN B 2 703 ? 24.308 103.655 90.100 1.00 17.78 703 ASN A C 1
ATOM 7270 O O . ASN B 2 703 ? 24.506 104.580 90.883 1.00 16.51 703 ASN A O 1
ATOM 7275 N N . ILE B 2 704 ? 23.500 102.644 90.395 1.00 17.79 704 ILE A N 1
ATOM 7276 C CA . ILE B 2 704 ? 22.807 102.602 91.680 1.00 15.82 704 ILE A CA 1
ATOM 7277 C C . ILE B 2 704 ? 23.766 102.226 92.800 1.00 15.91 704 ILE A C 1
ATOM 7278 O O . ILE B 2 704 ? 23.701 102.766 93.912 1.00 17.44 704 ILE A O 1
ATOM 7283 N N . TYR B 2 705 ? 24.666 101.298 92.500 1.00 15.75 705 TYR A N 1
ATOM 7284 C CA . TYR B 2 705 ? 25.658 100.847 93.466 1.00 15.30 705 TYR A CA 1
ATOM 7285 C C . TYR B 2 705 ? 26.489 102.060 93.871 1.00 15.25 705 TYR A C 1
ATOM 7286 O O . TYR B 2 705 ? 26.782 102.256 95.050 1.00 14.31 705 TYR A O 1
ATOM 7295 N N . GLN B 2 706 ? 26.836 102.885 92.885 1.00 15.99 706 GLN A N 1
ATOM 7296 C CA . GLN B 2 706 ? 27.637 104.082 93.122 1.00 16.81 706 GLN A CA 1
ATOM 7297 C C . GLN B 2 706 ? 26.892 105.161 93.877 1.00 17.49 706 GLN A C 1
ATOM 7298 O O . GLN B 2 706 ? 27.441 105.779 94.799 1.00 20.10 706 GLN A O 1
ATOM 7304 N N . GLU B 2 707 ? 25.650 105.408 93.482 1.00 16.39 707 GLU A N 1
ATOM 7305 C CA . GLU B 2 707 ? 24.848 106.436 94.128 1.00 18.09 707 GLU A CA 1
ATOM 7306 C C . GLU B 2 707 ? 24.432 106.038 95.542 1.00 18.44 707 GLU A C 1
ATOM 7307 O O . GLU B 2 707 ? 24.473 106.851 96.466 1.00 18.27 707 GLU A O 1
ATOM 7313 N N . VAL B 2 708 ? 24.021 104.792 95.715 1.00 18.13 708 VAL A N 1
ATOM 7314 C CA . VAL B 2 708 ? 23.612 104.334 97.030 1.00 18.17 708 VAL A CA 1
ATOM 7315 C C . VAL B 2 708 ? 24.734 104.596 98.037 1.00 17.75 708 VAL A C 1
ATOM 7316 O O . VAL B 2 708 ? 24.493 105.078 99.144 1.00 15.48 708 VAL A O 1
ATOM 7320 N N . GLN B 2 709 ? 25.961 104.266 97.654 1.00 17.59 709 GLN A N 1
ATOM 7321 C CA . GLN B 2 709 ? 27.098 104.466 98.546 1.00 18.27 709 GLN A CA 1
ATOM 7322 C C . GLN B 2 709 ? 27.282 105.933 98.901 1.00 17.63 709 GLN A C 1
ATOM 7323 O O . GLN B 2 709 ? 27.434 106.272 100.067 1.00 17.76 709 GLN A O 1
ATOM 7329 N N . ASN B 2 710 ? 27.288 106.790 97.886 1.00 16.40 710 ASN A N 1
ATOM 7330 C CA . ASN B 2 710 ? 27.468 108.211 98.113 1.00 18.01 710 ASN A CA 1
ATOM 7331 C C . ASN B 2 710 ? 26.342 108.763 98.978 1.00 19.35 710 ASN A C 1
ATOM 7332 O O . ASN B 2 710 ? 26.577 109.626 99.818 1.00 18.89 710 ASN A O 1
ATOM 7337 N N . PHE B 2 711 ? 25.123 108.259 98.793 1.00 20.24 711 PHE A N 1
ATOM 7338 C CA . PHE B 2 711 ? 24.011 108.756 99.598 1.00 20.29 711 PHE A CA 1
ATOM 7339 C C . PHE B 2 711 ? 24.074 108.268 101.040 1.00 19.62 711 PHE A C 1
ATOM 7340 O O . PHE B 2 711 ? 23.755 109.015 101.976 1.00 20.60 711 PHE A O 1
ATOM 7348 N N . ILE B 2 712 ? 24.488 107.020 101.214 1.00 17.63 712 ILE A N 1
ATOM 7349 C CA . ILE B 2 712 ? 24.590 106.420 102.540 1.00 18.01 712 ILE A CA 1
ATOM 7350 C C . ILE B 2 712 ? 25.787 106.953 103.343 1.00 17.96 712 ILE A C 1
ATOM 7351 O O . ILE B 2 712 ? 25.672 107.228 104.540 1.00 18.06 712 ILE A O 1
ATOM 7356 N N . ASN B 2 713 ? 26.921 107.115 102.664 1.00 17.39 713 ASN A N 1
ATOM 7357 C CA . ASN B 2 713 ? 28.137 107.610 103.286 1.00 17.73 713 ASN A CA 1
ATOM 7358 C C . ASN B 2 713 ? 28.126 109.109 103.569 1.00 16.81 713 ASN A C 1
ATOM 7359 O O . ASN B 2 713 ? 28.305 109.530 104.711 1.00 14.77 713 ASN A O 1
ATOM 7364 N N . VAL B 2 714 ? 27.919 109.900 102.520 1.00 15.00 714 VAL A N 1
ATOM 7365 C CA . VAL B 2 714 ? 27.950 111.353 102.620 1.00 17.13 714 VAL A CA 1
ATOM 7366 C C . VAL B 2 714 ? 26.739 112.036 103.253 1.00 18.20 714 VAL A C 1
ATOM 7367 O O . VAL B 2 714 ? 26.875 112.703 104.276 1.00 19.62 714 VAL A O 1
ATOM 7371 N N . GLU B 2 715 ? 25.562 111.879 102.654 1.00 18.66 715 GLU A N 1
ATOM 7372 C CA . GLU B 2 715 ? 24.356 112.523 103.176 1.00 19.99 715 GLU A CA 1
ATOM 7373 C C . GLU B 2 715 ? 23.953 112.026 104.554 1.00 20.48 715 GLU A C 1
ATOM 7374 O O . GLU B 2 715 ? 23.757 112.814 105.479 1.00 22.39 715 GLU A O 1
ATOM 7380 N N . LEU B 2 716 ? 23.843 110.711 104.681 1.00 19.74 716 LEU A N 1
ATOM 7381 C CA . LEU B 2 716 ? 23.409 110.091 105.917 1.00 21.25 716 LEU A CA 1
ATOM 7382 C C . LEU B 2 716 ? 24.430 109.919 107.039 1.00 21.60 716 LEU A C 1
ATOM 7383 O O . LEU B 2 716 ? 24.449 110.693 107.989 1.00 23.86 716 LEU A O 1
ATOM 7388 N N . SER B 2 717 ? 25.269 108.900 106.939 1.00 22.39 717 SER A N 1
ATOM 7389 C CA . SER B 2 717 ? 26.253 108.626 107.984 1.00 22.51 717 SER A CA 1
ATOM 7390 C C . SER B 2 717 ? 27.130 109.820 108.372 1.00 22.31 717 SER A C 1
ATOM 7391 O O . SER B 2 717 ? 27.094 110.282 109.518 1.00 21.99 717 SER A O 1
ATOM 7394 N N . ASN B 2 718 ? 27.914 110.322 107.421 1.00 20.95 718 ASN A N 1
ATOM 7395 C CA . ASN B 2 718 ? 28.811 111.441 107.694 1.00 19.94 718 ASN A CA 1
ATOM 7396 C C . ASN B 2 718 ? 28.085 112.658 108.281 1.00 19.80 718 ASN A C 1
ATOM 7397 O O . ASN B 2 718 ? 28.528 113.245 109.278 1.00 20.77 718 ASN A O 1
ATOM 7402 N N . PHE B 2 719 ? 26.958 113.024 107.682 1.00 18.87 719 PHE A N 1
ATOM 7403 C CA . PHE B 2 719 ? 26.232 114.204 108.121 1.00 18.19 719 PHE A CA 1
ATOM 7404 C C . PHE B 2 719 ? 24.936 114.088 108.921 1.00 18.24 719 PHE A C 1
ATOM 7405 O O . PHE B 2 719 ? 24.928 114.307 110.137 1.00 19.72 719 PHE A O 1
ATOM 7413 N N . TYR B 2 720 ? 23.845 113.750 108.243 1.00 18.47 720 TYR A N 1
ATOM 7414 C CA . TYR B 2 720 ? 22.533 113.700 108.878 1.00 18.60 720 TYR A CA 1
ATOM 7415 C C . TYR B 2 720 ? 22.409 112.866 110.125 1.00 19.88 720 TYR A C 1
ATOM 7416 O O . TYR B 2 720 ? 21.908 113.350 111.141 1.00 20.45 720 TYR A O 1
ATOM 7425 N N . LEU B 2 721 ? 22.846 111.614 110.061 1.00 20.91 721 LEU A N 1
ATOM 7426 C CA . LEU B 2 721 ? 22.734 110.746 111.221 1.00 20.51 721 LEU A CA 1
ATOM 7427 C C . LEU B 2 721 ? 23.647 111.202 112.351 1.00 21.09 721 LEU A C 1
ATOM 7428 O O . LEU B 2 721 ? 23.311 111.052 113.524 1.00 22.58 721 LEU A O 1
ATOM 7433 N N . ASP B 2 722 ? 24.800 111.772 112.010 1.00 21.42 722 ASP A N 1
ATOM 7434 C CA . ASP B 2 722 ? 25.708 112.240 113.045 1.00 20.78 722 ASP A CA 1
ATOM 7435 C C . ASP B 2 722 ? 25.051 113.444 113.723 1.00 20.96 722 ASP A C 1
ATOM 7436 O O . ASP B 2 722 ? 24.767 113.428 114.919 1.00 19.68 722 ASP A O 1
ATOM 7441 N N . TYR B 2 723 ? 24.814 114.488 112.941 1.00 20.35 723 TYR A N 1
ATOM 7442 C CA . TYR B 2 723 ? 24.174 115.700 113.441 1.00 19.75 723 TYR A CA 1
ATOM 7443 C C . TYR B 2 723 ? 22.908 115.366 114.243 1.00 19.45 723 TYR A C 1
ATOM 7444 O O . TYR B 2 723 ? 22.629 115.985 115.277 1.00 18.34 723 TYR A O 1
ATOM 7453 N N . GLY B 2 724 ? 22.153 114.373 113.778 1.00 18.90 724 GLY A N 1
ATOM 7454 C CA . GLY B 2 724 ? 20.928 113.989 114.467 1.00 17.60 724 GLY A CA 1
ATOM 7455 C C . GLY B 2 724 ? 21.076 113.478 115.897 1.00 17.48 724 GLY A C 1
ATOM 7456 O O . GLY B 2 724 ? 20.122 113.501 116.685 1.00 17.61 724 GLY A O 1
ATOM 7457 N N . LYS B 2 725 ? 22.260 113.017 116.263 1.00 16.52 725 LYS A N 1
ATOM 7458 C CA . LYS B 2 725 ? 22.425 112.488 117.608 1.00 18.10 725 LYS A CA 1
ATOM 7459 C C . LYS B 2 725 ? 22.075 113.528 118.675 1.00 18.69 725 LYS A C 1
ATOM 7460 O O . LYS B 2 725 ? 21.404 113.215 119.665 1.00 16.74 725 LYS A O 1
ATOM 7466 N N . ASP B 2 726 ? 22.499 114.768 118.452 1.00 19.27 726 ASP A N 1
ATOM 7467 C CA . ASP B 2 726 ? 22.229 115.838 119.405 1.00 20.17 726 ASP A CA 1
ATOM 7468 C C . ASP B 2 726 ? 20.739 116.144 119.489 1.00 19.19 726 ASP A C 1
ATOM 7469 O O . ASP B 2 726 ? 20.311 116.915 120.338 1.00 17.71 726 ASP A O 1
ATOM 7474 N N . ILE B 2 727 ? 19.952 115.526 118.615 1.00 17.37 727 ILE A N 1
ATOM 7475 C CA . ILE B 2 727 ? 18.513 115.743 118.612 1.00 18.48 727 ILE A CA 1
ATOM 7476 C C . ILE B 2 727 ? 17.768 114.480 119.041 1.00 19.07 727 ILE A C 1
ATOM 7477 O O . ILE B 2 727 ? 16.963 114.503 119.982 1.00 18.34 727 ILE A O 1
ATOM 7482 N N . LEU B 2 728 ? 18.040 113.380 118.345 1.00 18.52 728 LEU A N 1
ATOM 7483 C CA . LEU B 2 728 ? 17.410 112.101 118.636 1.00 17.57 728 LEU A CA 1
ATOM 7484 C C . LEU B 2 728 ? 17.657 111.614 120.065 1.00 18.39 728 LEU A C 1
ATOM 7485 O O . LEU B 2 728 ? 16.766 111.034 120.691 1.00 18.50 728 LEU A O 1
ATOM 7490 N N . TYR B 2 729 ? 18.871 111.825 120.566 1.00 19.10 729 TYR A N 1
ATOM 7491 C CA . TYR B 2 729 ? 19.232 111.363 121.908 1.00 21.32 729 TYR A CA 1
ATOM 7492 C C . TYR B 2 729 ? 18.877 112.324 123.034 1.00 22.55 729 TYR A C 1
ATOM 7493 O O . TYR B 2 729 ? 18.575 111.889 124.145 1.00 24.83 729 TYR A O 1
ATOM 7502 N N . ILE B 2 730 ? 18.930 113.623 122.742 1.00 22.71 730 ILE A N 1
ATOM 7503 C CA . ILE B 2 730 ? 18.719 114.673 123.735 1.00 22.33 730 ILE A CA 1
ATOM 7504 C C . ILE B 2 730 ? 17.342 115.308 123.910 1.00 22.84 730 ILE A C 1
ATOM 7505 O O . ILE B 2 730 ? 16.914 115.570 125.032 1.00 21.05 730 ILE A O 1
ATOM 7510 N N . GLU B 2 731 ? 16.656 115.581 122.809 1.00 22.51 731 GLU A N 1
ATOM 7511 C CA . GLU B 2 731 ? 15.357 116.237 122.884 1.00 21.52 731 GLU A CA 1
ATOM 7512 C C . GLU B 2 731 ? 14.278 115.340 123.478 1.00 21.54 731 GLU A C 1
ATOM 7513 O O . GLU B 2 731 ? 14.451 114.119 123.565 1.00 22.66 731 GLU A O 1
ATOM 7519 N N . GLN B 2 732 ? 13.174 115.951 123.908 1.00 21.70 732 GLN A N 1
ATOM 7520 C CA . GLN B 2 732 ? 12.073 115.196 124.497 1.00 22.53 732 GLN A CA 1
ATOM 7521 C C . GLN B 2 732 ? 11.524 114.293 123.415 1.00 22.59 732 GLN A C 1
ATOM 7522 O O . GLN B 2 732 ? 11.384 114.712 122.263 1.00 22.87 732 GLN A O 1
ATOM 7528 N N . ARG B 2 733 ? 11.222 113.054 123.786 1.00 22.21 733 ARG A N 1
ATOM 7529 C CA . ARG B 2 733 ? 10.728 112.069 122.836 1.00 22.82 733 ARG A CA 1
ATOM 7530 C C . ARG B 2 733 ? 9.714 112.558 121.802 1.00 22.26 733 ARG A C 1
ATOM 7531 O O . ARG B 2 733 ? 9.879 112.322 120.602 1.00 20.10 733 ARG A O 1
ATOM 7539 N N . ASP B 2 734 ? 8.666 113.223 122.271 1.00 22.85 734 ASP A N 1
ATOM 7540 C CA . ASP B 2 734 ? 7.603 113.707 121.395 1.00 25.54 734 ASP A CA 1
ATOM 7541 C C . ASP B 2 734 ? 7.750 115.177 121.008 1.00 24.36 734 ASP A C 1
ATOM 7542 O O . ASP B 2 734 ? 6.785 115.808 120.586 1.00 24.99 734 ASP A O 1
ATOM 7547 N N . SER B 2 735 ? 8.954 115.721 121.153 1.00 24.42 735 SER A N 1
ATOM 7548 C CA . SER B 2 735 ? 9.188 117.121 120.806 1.00 24.84 735 SER A CA 1
ATOM 7549 C C . SER B 2 735 ? 9.101 117.294 119.299 1.00 24.02 735 SER A C 1
ATOM 7550 O O . SER B 2 735 ? 9.367 116.358 118.537 1.00 24.80 735 SER A O 1
ATOM 7553 N N . HIS B 2 736 ? 8.724 118.495 118.876 1.00 21.27 736 HIS A N 1
ATOM 7554 C CA . HIS B 2 736 ? 8.587 118.812 117.469 1.00 19.75 736 HIS A CA 1
ATOM 7555 C C . HIS B 2 736 ? 9.892 118.586 116.723 1.00 19.71 736 HIS A C 1
ATOM 7556 O O . HIS B 2 736 ? 9.898 118.010 115.646 1.00 19.92 736 HIS A O 1
ATOM 7563 N N . ILE B 2 737 ? 11.003 119.029 117.298 1.00 20.25 737 ILE A N 1
ATOM 7564 C CA . ILE B 2 737 ? 12.289 118.872 116.632 1.00 21.53 737 ILE A CA 1
ATOM 7565 C C . ILE B 2 737 ? 12.681 117.401 116.430 1.00 21.16 737 ILE A C 1
ATOM 7566 O O . ILE B 2 737 ? 13.167 117.027 115.362 1.00 20.84 737 ILE A O 1
ATOM 7571 N N . ARG B 2 738 ? 12.457 116.561 117.435 1.00 20.34 738 ARG A N 1
ATOM 7572 C CA . ARG B 2 738 ? 12.799 115.151 117.298 1.00 19.32 738 ARG A CA 1
ATOM 7573 C C . ARG B 2 738 ? 11.852 114.442 116.349 1.00 19.36 738 ARG A C 1
ATOM 7574 O O . ARG B 2 738 ? 12.281 113.635 115.524 1.00 18.64 738 ARG A O 1
ATOM 7582 N N . ARG B 2 739 ? 10.561 114.740 116.459 1.00 18.17 739 ARG A N 1
ATOM 7583 C CA . ARG B 2 739 ? 9.600 114.087 115.588 1.00 18.02 739 ARG A CA 1
ATOM 7584 C C . ARG B 2 739 ? 9.758 114.506 114.126 1.00 18.16 739 ARG A C 1
ATOM 7585 O O . ARG B 2 739 ? 9.392 113.760 113.224 1.00 16.56 739 ARG A O 1
ATOM 7593 N N . SER B 2 740 ? 10.313 115.692 113.895 1.00 19.22 740 SER A N 1
ATOM 7594 C CA . SER B 2 740 ? 10.505 116.174 112.533 1.00 20.02 740 SER A CA 1
ATOM 7595 C C . SER B 2 740 ? 11.589 115.376 111.820 1.00 21.03 740 SER A C 1
ATOM 7596 O O . SER B 2 740 ? 11.452 115.019 110.640 1.00 20.31 740 SER A O 1
ATOM 7599 N N . MET B 2 741 ? 12.675 115.111 112.537 1.00 19.67 741 MET A N 1
ATOM 7600 C CA . MET B 2 741 ? 13.769 114.342 111.969 1.00 20.48 741 MET A CA 1
ATOM 7601 C C . MET B 2 741 ? 13.350 112.883 111.765 1.00 19.69 741 MET A C 1
ATOM 7602 O O . MET B 2 741 ? 13.726 112.246 110.780 1.00 19.92 741 MET A O 1
ATOM 7607 N N . GLN B 2 742 ? 12.579 112.359 112.713 1.00 20.67 742 GLN A N 1
ATOM 7608 C CA . GLN B 2 742 ? 12.100 110.993 112.636 1.00 19.95 742 GLN A CA 1
ATOM 7609 C C . GLN B 2 742 ? 11.173 110.866 111.428 1.00 21.04 742 GLN A C 1
ATOM 7610 O O . GLN B 2 742 ? 11.233 109.882 110.687 1.00 21.00 742 GLN A O 1
ATOM 7616 N N . THR B 2 743 ? 10.333 111.874 111.214 1.00 20.08 743 THR A N 1
ATOM 7617 C CA . THR B 2 743 ? 9.418 111.850 110.077 1.00 20.45 743 THR A CA 1
ATOM 7618 C C . THR B 2 743 ? 10.185 111.639 108.751 1.00 20.11 743 THR A C 1
ATOM 7619 O O . THR B 2 743 ? 9.768 110.849 107.893 1.00 22.17 743 THR A O 1
ATOM 7623 N N . VAL B 2 744 ? 11.315 112.320 108.590 1.00 18.66 744 VAL A N 1
ATOM 7624 C CA . VAL B 2 744 ? 12.101 112.170 107.368 1.00 17.08 744 VAL A CA 1
ATOM 7625 C C . VAL B 2 744 ? 12.914 110.885 107.432 1.00 17.56 744 VAL A C 1
ATOM 7626 O O . VAL B 2 744 ? 13.045 110.176 106.432 1.00 17.39 744 VAL A O 1
ATOM 7630 N N . LEU B 2 745 ? 13.454 110.589 108.616 1.00 18.01 745 LEU A N 1
ATOM 7631 C CA . LEU B 2 745 ? 14.246 109.390 108.817 1.00 16.85 745 LEU A CA 1
ATOM 7632 C C . LEU B 2 745 ? 13.442 108.153 108.469 1.00 16.96 745 LEU A C 1
ATOM 7633 O O . LEU B 2 745 ? 13.959 107.217 107.867 1.00 14.36 745 LEU A O 1
ATOM 7638 N N . TYR B 2 746 ? 12.173 108.149 108.857 1.00 17.13 746 TYR A N 1
ATOM 7639 C CA . TYR B 2 746 ? 11.313 107.009 108.585 1.00 17.11 746 TYR A CA 1
ATOM 7640 C C . TYR B 2 746 ? 11.133 106.844 107.077 1.00 18.22 746 TYR A C 1
ATOM 7641 O O . TYR B 2 746 ? 11.338 105.756 106.529 1.00 18.89 746 TYR A O 1
ATOM 7650 N N . GLN B 2 747 ? 10.771 107.928 106.399 1.00 18.30 747 GLN A N 1
ATOM 7651 C CA . GLN B 2 747 ? 10.566 107.861 104.949 1.00 18.07 747 GLN A CA 1
ATOM 7652 C C . GLN B 2 747 ? 11.806 107.339 104.238 1.00 17.83 747 GLN A C 1
ATOM 7653 O O . GLN B 2 747 ? 11.718 106.467 103.373 1.00 16.52 747 GLN A O 1
ATOM 7659 N N . ILE B 2 748 ? 12.965 107.874 104.600 1.00 18.11 748 ILE A N 1
ATOM 7660 C CA . ILE B 2 748 ? 14.190 107.430 103.968 1.00 19.40 748 ILE A CA 1
ATOM 7661 C C . ILE B 2 748 ? 14.415 105.940 104.218 1.00 18.24 748 ILE A C 1
ATOM 7662 O O . ILE B 2 748 ? 14.806 105.202 103.305 1.00 15.97 748 ILE A O 1
ATOM 7667 N N . LEU B 2 749 ? 14.152 105.508 105.448 1.00 17.62 749 LEU A N 1
ATOM 7668 C CA . LEU B 2 749 ? 14.321 104.108 105.821 1.00 17.45 749 LEU A CA 1
ATOM 7669 C C . LEU B 2 749 ? 13.469 103.282 104.879 1.00 17.85 749 LEU A C 1
ATOM 7670 O O . LEU B 2 749 ? 13.981 102.472 104.121 1.00 17.29 749 LEU A O 1
ATOM 7675 N N . VAL B 2 750 ? 12.160 103.506 104.933 1.00 17.99 750 VAL A N 1
ATOM 7676 C CA . VAL B 2 750 ? 11.221 102.766 104.101 1.00 19.11 750 VAL A CA 1
ATOM 7677 C C . VAL B 2 750 ? 11.547 102.813 102.611 1.00 19.69 750 VAL A C 1
ATOM 7678 O O . VAL B 2 750 ? 11.798 101.781 101.989 1.00 20.59 750 VAL A O 1
ATOM 7682 N N . ASP B 2 751 ? 11.557 104.008 102.041 1.00 19.55 751 ASP A N 1
ATOM 7683 C CA . ASP B 2 751 ? 11.838 104.150 100.624 1.00 20.33 751 ASP A CA 1
ATOM 7684 C C . ASP B 2 751 ? 13.141 103.490 100.207 1.00 20.41 751 ASP A C 1
ATOM 7685 O O . ASP B 2 751 ? 13.178 102.705 99.254 1.00 18.23 751 ASP A O 1
ATOM 7690 N N . MET B 2 752 ? 14.213 103.796 100.922 1.00 20.51 752 MET A N 1
ATOM 7691 C CA . MET B 2 752 ? 15.498 103.208 100.576 1.00 21.18 752 MET A CA 1
ATOM 7692 C C . MET B 2 752 ? 15.490 101.683 100.654 1.00 19.43 752 MET A C 1
ATOM 7693 O O . MET B 2 752 ? 16.108 101.013 99.823 1.00 19.89 752 MET A O 1
ATOM 7698 N N . THR B 2 753 ? 14.798 101.106 101.630 1.00 17.40 753 THR A N 1
ATOM 7699 C CA . THR B 2 753 ? 14.798 99.650 101.668 1.00 16.73 753 THR A CA 1
ATOM 7700 C C . THR B 2 753 ? 14.013 99.163 100.452 1.00 15.40 753 THR A C 1
ATOM 7701 O O . THR B 2 753 ? 14.387 98.181 99.833 1.00 14.52 753 THR A O 1
ATOM 7705 N N . LYS B 2 754 ? 12.934 99.853 100.093 1.00 15.49 754 LYS A N 1
ATOM 7706 C CA . LYS B 2 754 ? 12.169 99.447 98.911 1.00 15.68 754 LYS A CA 1
ATOM 7707 C C . LYS B 2 754 ? 13.006 99.614 97.634 1.00 16.48 754 LYS A C 1
ATOM 7708 O O . LYS B 2 754 ? 13.011 98.734 96.763 1.00 17.30 754 LYS A O 1
ATOM 7714 N N . LEU B 2 755 ? 13.728 100.724 97.528 1.00 14.22 755 LEU A N 1
ATOM 7715 C CA . LEU B 2 755 ? 14.558 100.966 96.351 1.00 15.14 755 LEU A CA 1
ATOM 7716 C C . LEU B 2 755 ? 15.687 99.941 96.212 1.00 14.68 755 LEU A C 1
ATOM 7717 O O . LEU B 2 755 ? 16.152 99.674 95.105 1.00 14.19 755 LEU A O 1
ATOM 7722 N N . LEU B 2 756 ? 16.118 99.368 97.333 1.00 13.24 756 LEU A N 1
ATOM 7723 C CA . LEU B 2 756 ? 17.181 98.362 97.329 1.00 14.76 756 LEU A CA 1
ATOM 7724 C C . LEU B 2 756 ? 16.662 96.924 97.252 1.00 13.88 756 LEU A C 1
ATOM 7725 O O . LEU B 2 756 ? 17.432 96.005 96.979 1.00 15.74 756 LEU A O 1
ATOM 7730 N N . ALA B 2 757 ? 15.373 96.730 97.508 1.00 12.85 757 ALA A N 1
ATOM 7731 C CA . ALA B 2 757 ? 14.766 95.401 97.510 1.00 14.19 757 ALA A CA 1
ATOM 7732 C C . ALA B 2 757 ? 15.097 94.492 96.322 1.00 16.63 757 ALA A C 1
ATOM 7733 O O . ALA B 2 757 ? 15.388 93.310 96.502 1.00 17.61 757 ALA A O 1
ATOM 7735 N N . PRO B 2 758 ? 15.040 95.018 95.092 1.00 15.67 758 PRO A N 1
ATOM 7736 C CA . PRO B 2 758 ? 15.357 94.160 93.946 1.00 17.70 758 PRO A CA 1
ATOM 7737 C C . PRO B 2 758 ? 16.771 93.587 94.003 1.00 17.29 758 PRO A C 1
ATOM 7738 O O . PRO B 2 758 ? 17.043 92.524 93.454 1.00 18.85 758 PRO A O 1
ATOM 7742 N N . ILE B 2 759 ? 17.671 94.298 94.668 1.00 16.34 759 ILE A N 1
ATOM 7743 C CA . ILE B 2 759 ? 19.058 93.856 94.757 1.00 15.16 759 ILE A CA 1
ATOM 7744 C C . ILE B 2 759 ? 19.343 93.099 96.060 1.00 14.78 759 ILE A C 1
ATOM 7745 O O . ILE B 2 759 ? 19.666 91.916 96.028 1.00 15.14 759 ILE A O 1
ATOM 7750 N N . LEU B 2 760 ? 19.210 93.768 97.198 1.00 13.03 760 LEU A N 1
ATOM 7751 C CA . LEU B 2 760 ? 19.463 93.112 98.477 1.00 14.48 760 LEU A CA 1
ATOM 7752 C C . LEU B 2 760 ? 18.146 92.510 98.942 1.00 15.16 760 LEU A C 1
ATOM 7753 O O . LEU B 2 760 ? 17.511 93.010 99.887 1.00 14.03 760 LEU A O 1
ATOM 7758 N N . VAL B 2 761 ? 17.743 91.428 98.272 1.00 14.57 761 VAL A N 1
ATOM 7759 C CA . VAL B 2 761 ? 16.480 90.770 98.565 1.00 14.71 761 VAL A CA 1
ATOM 7760 C C . VAL B 2 761 ? 16.325 90.292 99.993 1.00 14.47 761 VAL A C 1
ATOM 7761 O O . VAL B 2 761 ? 15.260 90.450 100.588 1.00 15.52 761 VAL A O 1
ATOM 7765 N N . HIS B 2 762 ? 17.376 89.726 100.568 1.00 14.86 762 HIS A N 1
ATOM 7766 C CA . HIS B 2 762 ? 17.262 89.226 101.930 1.00 14.78 762 HIS A CA 1
ATOM 7767 C C . HIS B 2 762 ? 17.317 90.317 102.977 1.00 16.17 762 HIS A C 1
ATOM 7768 O O . HIS B 2 762 ? 16.483 90.380 103.885 1.00 16.05 762 HIS A O 1
ATOM 7775 N N . THR B 2 763 ? 18.302 91.188 102.853 1.00 16.22 763 THR A N 1
ATOM 7776 C CA . THR B 2 763 ? 18.451 92.244 103.824 1.00 15.41 763 THR A CA 1
ATOM 7777 C C . THR B 2 763 ? 17.274 93.204 103.788 1.00 15.51 763 THR A C 1
ATOM 7778 O O . THR B 2 763 ? 16.846 93.709 104.837 1.00 16.90 763 THR A O 1
ATOM 7782 N N . ALA B 2 764 ? 16.724 93.438 102.602 1.00 14.65 764 ALA A N 1
ATOM 7783 C CA . ALA B 2 764 ? 15.592 94.342 102.502 1.00 15.68 764 ALA A CA 1
ATOM 7784 C C . ALA B 2 764 ? 14.421 93.769 103.295 1.00 17.00 764 ALA A C 1
ATOM 7785 O O . ALA B 2 764 ? 13.714 94.500 103.990 1.00 17.66 764 ALA A O 1
ATOM 7787 N N . GLU B 2 765 ? 14.214 92.459 103.194 1.00 15.96 765 GLU A N 1
ATOM 7788 C CA . GLU B 2 765 ? 13.133 91.815 103.928 1.00 16.13 765 GLU A CA 1
ATOM 7789 C C . GLU B 2 765 ? 13.411 91.883 105.423 1.00 15.06 765 GLU A C 1
ATOM 7790 O O . GLU B 2 765 ? 12.523 92.198 106.219 1.00 13.77 765 GLU A O 1
ATOM 7796 N N . GLU B 2 766 ? 14.644 91.561 105.803 1.00 14.83 766 GLU A N 1
ATOM 7797 C CA . GLU B 2 766 ? 15.026 91.583 107.208 1.00 17.05 766 GLU A CA 1
ATOM 7798 C C . GLU B 2 766 ? 14.802 92.975 107.823 1.00 17.42 766 GLU A C 1
ATOM 7799 O O . GLU B 2 766 ? 14.329 93.087 108.953 1.00 16.33 766 GLU A O 1
ATOM 7805 N N . VAL B 2 767 ? 15.134 94.027 107.074 1.00 18.37 767 VAL A N 1
ATOM 7806 C CA . VAL B 2 767 ? 14.923 95.401 107.547 1.00 17.88 767 VAL A CA 1
ATOM 7807 C C . VAL B 2 767 ? 13.418 95.682 107.624 1.00 18.16 767 VAL A C 1
ATOM 7808 O O . VAL B 2 767 ? 12.928 96.267 108.599 1.00 19.51 767 VAL A O 1
ATOM 7812 N N . TRP B 2 768 ? 12.687 95.256 106.598 1.00 18.50 768 TRP A N 1
ATOM 7813 C CA . TRP B 2 768 ? 11.238 95.457 106.554 1.00 19.03 768 TRP A CA 1
ATOM 7814 C C . TRP B 2 768 ? 10.653 94.828 107.814 1.00 21.00 768 TRP A C 1
ATOM 7815 O O . TRP B 2 768 ? 9.828 95.439 108.500 1.00 20.03 768 TRP A O 1
ATOM 7826 N N . SER B 2 769 ? 11.126 93.621 108.131 1.00 21.14 769 SER A N 1
ATOM 7827 C CA . SER B 2 769 ? 10.662 92.884 109.304 1.00 21.86 769 SER A CA 1
ATOM 7828 C C . SER B 2 769 ? 10.885 93.600 110.621 1.00 22.03 769 SER A C 1
ATOM 7829 O O . SER B 2 769 ? 10.247 93.270 111.621 1.00 21.97 769 SER A O 1
ATOM 7832 N N . HIS B 2 770 ? 11.795 94.566 110.623 1.00 22.22 770 HIS A N 1
ATOM 7833 C CA . HIS B 2 770 ? 12.113 95.310 111.838 1.00 23.19 770 HIS A CA 1
ATOM 7834 C C . HIS B 2 770 ? 11.635 96.754 111.808 1.00 22.60 770 HIS A C 1
ATOM 7835 O O . HIS B 2 770 ? 12.001 97.550 112.677 1.00 22.88 770 HIS A O 1
ATOM 7842 N N . THR B 2 771 ? 10.817 97.092 110.817 1.00 22.75 771 THR A N 1
ATOM 7843 C CA . THR B 2 771 ? 10.292 98.451 110.707 1.00 21.93 771 THR A CA 1
ATOM 7844 C C . THR B 2 771 ? 8.864 98.502 111.231 1.00 22.33 771 THR A C 1
ATOM 7845 O O . THR B 2 771 ? 7.986 97.785 110.734 1.00 23.11 771 THR A O 1
ATOM 7849 N N . PRO B 2 772 ? 8.604 99.347 112.241 1.00 21.61 772 PRO A N 1
ATOM 7850 C CA . PRO B 2 772 ? 7.230 99.402 112.750 1.00 21.04 772 PRO A CA 1
ATOM 7851 C C . PRO B 2 772 ? 6.269 100.053 111.759 1.00 22.27 772 PRO A C 1
ATOM 7852 O O . PRO B 2 772 ? 6.660 100.941 110.982 1.00 21.69 772 PRO A O 1
ATOM 7856 N N . HIS B 2 773 ? 5.026 99.576 111.770 1.00 22.93 773 HIS A N 1
ATOM 7857 C CA . HIS B 2 773 ? 3.943 100.132 110.962 1.00 24.68 773 HIS A CA 1
ATOM 7858 C C . HIS B 2 773 ? 3.920 100.000 109.431 1.00 25.06 773 HIS A C 1
ATOM 7859 O O . HIS B 2 773 ? 3.023 100.541 108.793 1.00 24.74 773 HIS A O 1
ATOM 7866 N N . VAL B 2 774 ? 4.878 99.304 108.825 1.00 27.92 774 VAL A N 1
ATOM 7867 C CA . VAL B 2 774 ? 4.814 99.134 107.368 1.00 30.03 774 VAL A CA 1
ATOM 7868 C C . VAL B 2 774 ? 3.583 98.275 107.064 1.00 31.35 774 VAL A C 1
ATOM 7869 O O . VAL B 2 774 ? 3.343 97.269 107.724 1.00 31.68 774 VAL A O 1
ATOM 7873 N N . LYS B 2 775 ? 2.807 98.689 106.067 1.00 35.20 775 LYS A N 1
ATOM 7874 C CA . LYS B 2 775 ? 1.576 98.002 105.676 1.00 37.15 775 LYS A CA 1
ATOM 7875 C C . LYS B 2 775 ? 1.728 96.546 105.274 1.00 37.40 775 LYS A C 1
ATOM 7876 O O . LYS B 2 775 ? 1.399 95.631 106.036 1.00 38.22 775 LYS A O 1
ATOM 7882 N N . GLU B 2 776 ? 2.207 96.344 104.053 1.00 37.48 776 GLU A N 1
ATOM 7883 C CA . GLU B 2 776 ? 2.385 95.009 103.506 1.00 37.64 776 GLU A CA 1
ATOM 7884 C C . GLU B 2 776 ? 3.383 94.132 104.237 1.00 37.54 776 GLU A C 1
ATOM 7885 O O . GLU B 2 776 ? 4.275 94.605 104.943 1.00 37.43 776 GLU A O 1
ATOM 7891 N N . GLU B 2 777 ? 3.199 92.832 104.071 1.00 37.21 777 GLU A N 1
ATOM 7892 C CA . GLU B 2 777 ? 4.102 91.851 104.644 1.00 36.84 777 GLU A CA 1
ATOM 7893 C C . GLU B 2 777 ? 5.065 91.696 103.470 1.00 34.90 777 GLU A C 1
ATOM 7894 O O . GLU B 2 777 ? 4.620 91.581 102.331 1.00 37.06 777 GLU A O 1
ATOM 7900 N N . SER B 2 778 ? 6.366 91.734 103.717 1.00 31.77 778 SER A N 1
ATOM 7901 C CA . SER B 2 778 ? 7.341 91.586 102.625 1.00 27.74 778 SER A CA 1
ATOM 7902 C C . SER B 2 778 ? 7.530 92.809 101.723 1.00 23.99 778 SER A C 1
ATOM 7903 O O . SER B 2 778 ? 6.609 93.235 101.038 1.00 21.06 778 SER A O 1
ATOM 7906 N N . VAL B 2 779 ? 8.744 93.356 101.728 1.00 22.59 779 VAL A N 1
ATOM 7907 C CA . VAL B 2 779 ? 9.102 94.509 100.899 1.00 22.45 779 VAL A CA 1
ATOM 7908 C C . VAL B 2 779 ? 8.778 94.177 99.441 1.00 21.77 779 VAL A C 1
ATOM 7909 O O . VAL B 2 779 ? 8.312 95.015 98.658 1.00 19.83 779 VAL A O 1
ATOM 7913 N N . HIS B 2 780 ? 9.057 92.929 99.101 1.00 20.98 780 HIS A N 1
ATOM 7914 C CA . HIS B 2 780 ? 8.893 92.413 97.762 1.00 22.29 780 HIS A CA 1
ATOM 7915 C C . HIS B 2 780 ? 7.477 92.428 97.202 1.00 22.07 780 HIS A C 1
ATOM 7916 O O . HIS B 2 780 ? 7.279 92.227 96.006 1.00 25.01 780 HIS A O 1
ATOM 7923 N N . LEU B 2 781 ? 6.496 92.689 98.053 1.00 21.70 781 LEU A N 1
ATOM 7924 C CA . LEU B 2 781 ? 5.107 92.769 97.602 1.00 20.65 781 LEU A CA 1
ATOM 7925 C C . LEU B 2 781 ? 4.601 94.207 97.745 1.00 20.75 781 LEU A C 1
ATOM 7926 O O . LEU B 2 781 ? 3.400 94.458 97.733 1.00 23.26 781 LEU A O 1
ATOM 7931 N N . ALA B 2 782 ? 5.523 95.152 97.882 1.00 18.94 782 ALA A N 1
ATOM 7932 C CA . ALA B 2 782 ? 5.160 96.563 98.005 1.00 20.38 782 ALA A CA 1
ATOM 7933 C C . ALA B 2 782 ? 5.535 97.265 96.699 1.00 19.95 782 ALA A C 1
ATOM 7934 O O . ALA B 2 782 ? 6.191 96.670 95.855 1.00 19.74 782 ALA A O 1
ATOM 7936 N N . ASP B 2 783 ? 5.123 98.518 96.530 1.00 21.71 783 ASP A N 1
ATOM 7937 C CA . ASP B 2 783 ? 5.455 99.267 95.312 1.00 23.12 783 ASP A CA 1
ATOM 7938 C C . ASP B 2 783 ? 6.567 100.273 95.557 1.00 22.46 783 ASP A C 1
ATOM 7939 O O . ASP B 2 783 ? 6.736 100.760 96.674 1.00 21.47 783 ASP A O 1
ATOM 7944 N N . MET B 2 784 ? 7.304 100.592 94.494 1.00 22.51 784 MET A N 1
ATOM 7945 C CA . MET B 2 784 ? 8.397 101.565 94.556 1.00 22.71 784 MET A CA 1
ATOM 7946 C C . MET B 2 784 ? 7.882 102.944 94.931 1.00 22.46 784 MET A C 1
ATOM 7947 O O . MET B 2 784 ? 6.758 103.312 94.585 1.00 22.41 784 MET A O 1
ATOM 7952 N N . PRO B 2 785 ? 8.685 103.722 95.668 1.00 22.27 785 PRO A N 1
ATOM 7953 C CA . PRO B 2 785 ? 8.172 105.055 96.005 1.00 22.55 785 PRO A CA 1
ATOM 7954 C C . PRO B 2 785 ? 7.952 105.832 94.703 1.00 22.63 785 PRO A C 1
ATOM 7955 O O . PRO B 2 785 ? 8.691 105.652 93.741 1.00 19.89 785 PRO A O 1
ATOM 7959 N N . LYS B 2 786 ? 6.921 106.669 94.674 1.00 23.99 786 LYS A N 1
ATOM 7960 C CA . LYS B 2 786 ? 6.607 107.475 93.496 1.00 24.69 786 LYS A CA 1
ATOM 7961 C C . LYS B 2 786 ? 7.637 108.584 93.344 1.00 23.64 786 LYS A C 1
ATOM 7962 O O . LYS B 2 786 ? 8.128 109.123 94.340 1.00 22.58 786 LYS A O 1
ATOM 7968 N N . VAL B 2 787 ? 7.959 108.919 92.097 1.00 24.81 787 VAL A N 1
ATOM 7969 C CA . VAL B 2 787 ? 8.925 109.975 91.809 1.00 25.37 787 VAL A CA 1
ATOM 7970 C C . VAL B 2 787 ? 8.257 111.348 91.861 1.00 26.88 787 VAL A C 1
ATOM 7971 O O . VAL B 2 787 ? 7.291 111.601 91.142 1.00 27.97 787 VAL A O 1
ATOM 7975 N N . VAL B 2 788 ? 8.775 112.231 92.710 1.00 26.87 788 VAL A N 1
ATOM 7976 C CA . VAL B 2 788 ? 8.224 113.580 92.843 1.00 27.09 788 VAL A CA 1
ATOM 7977 C C . VAL B 2 788 ? 9.297 114.643 92.539 1.00 27.54 788 VAL A C 1
ATOM 7978 O O . VAL B 2 788 ? 10.501 114.380 92.660 1.00 28.17 788 VAL A O 1
ATOM 7982 N N . GLU B 2 789 ? 8.851 115.833 92.142 1.00 26.39 789 GLU A N 1
ATOM 7983 C CA . GLU B 2 789 ? 9.746 116.948 91.828 1.00 27.23 789 GLU A CA 1
ATOM 7984 C C . GLU B 2 789 ? 10.510 117.427 93.051 1.00 24.70 789 GLU A C 1
ATOM 7985 O O . GLU B 2 789 ? 9.943 117.554 94.128 1.00 23.99 789 GLU A O 1
ATOM 7991 N N . VAL B 2 790 ? 11.794 117.716 92.878 1.00 22.87 790 VAL A N 1
ATOM 7992 C CA . VAL B 2 790 ? 12.609 118.190 93.989 1.00 22.20 790 VAL A CA 1
ATOM 7993 C C . VAL B 2 790 ? 12.617 119.711 94.030 1.00 23.71 790 VAL A C 1
ATOM 7994 O O . VAL B 2 790 ? 12.353 120.358 93.020 1.00 23.47 790 VAL A O 1
ATOM 7998 N N . ASP B 2 791 ? 12.888 120.282 95.202 1.00 23.93 791 ASP A N 1
ATOM 7999 C CA . ASP B 2 791 ? 12.997 121.731 95.311 1.00 24.24 791 ASP A CA 1
ATOM 8000 C C . ASP B 2 791 ? 14.470 122.008 95.005 1.00 23.34 791 ASP A C 1
ATOM 8001 O O . ASP B 2 791 ? 15.327 121.873 95.888 1.00 25.01 791 ASP A O 1
ATOM 8006 N N . GLN B 2 792 ? 14.764 122.383 93.763 1.00 21.64 792 GLN A N 1
ATOM 8007 C CA . GLN B 2 792 ? 16.144 122.643 93.347 1.00 21.82 792 GLN A CA 1
ATOM 8008 C C . GLN B 2 792 ? 16.828 123.812 94.052 1.00 21.93 792 GLN A C 1
ATOM 8009 O O . GLN B 2 792 ? 18.044 123.768 94.285 1.00 23.42 792 GLN A O 1
ATOM 8015 N N . ALA B 2 793 ? 16.073 124.856 94.387 1.00 20.16 793 ALA A N 1
ATOM 8016 C CA . ALA B 2 793 ? 16.675 126.008 95.063 1.00 19.80 793 ALA A CA 1
ATOM 8017 C C . ALA B 2 793 ? 17.112 125.601 96.463 1.00 18.77 793 ALA A C 1
ATOM 8018 O O . ALA B 2 793 ? 18.156 126.031 96.940 1.00 17.05 793 ALA A O 1
ATOM 8020 N N . LEU B 2 794 ? 16.311 124.773 97.124 1.00 19.62 794 LEU A N 1
ATOM 8021 C CA . LEU B 2 794 ? 16.676 124.319 98.470 1.00 21.13 794 LEU A CA 1
ATOM 8022 C C . LEU B 2 794 ? 17.976 123.541 98.368 1.00 21.22 794 LEU A C 1
ATOM 8023 O O . LEU B 2 794 ? 18.886 123.710 99.183 1.00 22.98 794 LEU A O 1
ATOM 8028 N N . LEU B 2 795 ? 18.058 122.687 97.354 1.00 21.43 795 LEU A N 1
ATOM 8029 C CA . LEU B 2 795 ? 19.245 121.874 97.144 1.00 20.16 795 LEU A CA 1
ATOM 8030 C C . LEU B 2 795 ? 20.489 122.731 96.890 1.00 20.32 795 LEU A C 1
ATOM 8031 O O . LEU B 2 795 ? 21.523 122.524 97.536 1.00 18.62 795 LEU A O 1
ATOM 8036 N N . ASP B 2 796 ? 20.402 123.689 95.964 1.00 20.02 796 ASP A N 1
ATOM 8037 C CA . ASP B 2 796 ? 21.557 124.548 95.675 1.00 21.58 796 ASP A CA 1
ATOM 8038 C C . ASP B 2 796 ? 21.992 125.254 96.951 1.00 21.69 796 ASP A C 1
ATOM 8039 O O . ASP B 2 796 ? 23.190 125.322 97.277 1.00 22.44 796 ASP A O 1
ATOM 8044 N N . LYS B 2 797 ? 21.015 125.792 97.668 1.00 20.00 797 LYS A N 1
ATOM 8045 C CA . LYS B 2 797 ? 21.295 126.487 98.916 1.00 22.51 797 LYS A CA 1
ATOM 8046 C C . LYS B 2 797 ? 22.076 125.584 99.887 1.00 23.63 797 LYS A C 1
ATOM 8047 O O . LYS B 2 797 ? 23.130 125.977 100.401 1.00 25.07 797 LYS A O 1
ATOM 8053 N N . TRP B 2 798 ? 21.590 124.369 100.135 1.00 24.06 798 TRP A N 1
ATOM 8054 C CA . TRP B 2 798 ? 22.315 123.508 101.063 1.00 23.30 798 TRP A CA 1
ATOM 8055 C C . TRP B 2 798 ? 23.594 122.921 100.497 1.00 24.54 798 TRP A C 1
ATOM 8056 O O . TRP B 2 798 ? 24.506 122.589 101.259 1.00 22.13 798 TRP A O 1
ATOM 8067 N N . ARG B 2 799 ? 23.671 122.801 99.170 1.00 25.96 799 ARG A N 1
ATOM 8068 C CA . ARG B 2 799 ? 24.887 122.296 98.532 1.00 28.21 799 ARG A CA 1
ATOM 8069 C C . ARG B 2 799 ? 26.002 123.266 98.917 1.00 25.92 799 ARG A C 1
ATOM 8070 O O . ARG B 2 799 ? 27.123 122.863 99.214 1.00 25.35 799 ARG A O 1
ATOM 8078 N N . THR B 2 800 ? 25.667 124.553 98.900 1.00 24.45 800 THR A N 1
ATOM 8079 C CA . THR B 2 800 ? 26.596 125.611 99.261 1.00 21.84 800 THR A CA 1
ATOM 8080 C C . THR B 2 800 ? 26.858 125.535 100.768 1.00 20.40 800 THR A C 1
ATOM 8081 O O . THR B 2 800 ? 27.991 125.646 101.209 1.00 20.23 800 THR A O 1
ATOM 8085 N N . PHE B 2 801 ? 25.823 125.332 101.569 1.00 19.32 801 PHE A N 1
ATOM 8086 C CA . PHE B 2 801 ? 26.063 125.227 102.994 1.00 18.97 801 PHE A CA 1
ATOM 8087 C C . PHE B 2 801 ? 27.018 124.077 103.284 1.00 21.56 801 PHE A C 1
ATOM 8088 O O . PHE B 2 801 ? 27.866 124.179 104.181 1.00 21.60 801 PHE A O 1
ATOM 8096 N N . MET B 2 802 ? 26.863 122.970 102.552 1.00 22.09 802 MET A N 1
ATOM 8097 C CA . MET B 2 802 ? 27.731 121.819 102.764 1.00 23.33 802 MET A CA 1
ATOM 8098 C C . MET B 2 802 ? 29.181 122.145 102.401 1.00 23.89 802 MET A C 1
ATOM 8099 O O . MET B 2 802 ? 30.102 121.740 103.103 1.00 24.77 802 MET A O 1
ATOM 8104 N N . ASN B 2 803 ? 29.395 122.863 101.305 1.00 24.15 803 ASN A N 1
ATOM 8105 C CA . ASN B 2 803 ? 30.762 123.191 100.937 1.00 24.84 803 ASN A CA 1
ATOM 8106 C C . ASN B 2 803 ? 31.331 124.126 101.999 1.00 25.02 803 ASN A C 1
ATOM 8107 O O . ASN B 2 803 ? 32.539 124.162 102.223 1.00 25.42 803 ASN A O 1
ATOM 8112 N N . LEU B 2 804 ? 30.451 124.877 102.658 1.00 24.68 804 LEU A N 1
ATOM 8113 C CA . LEU B 2 804 ? 30.870 125.786 103.723 1.00 24.31 804 LEU A CA 1
ATOM 8114 C C . LEU B 2 804 ? 31.175 124.949 104.964 1.00 23.77 804 LEU A C 1
ATOM 8115 O O . LEU B 2 804 ? 32.092 125.267 105.731 1.00 23.66 804 LEU A O 1
ATOM 8120 N N . ARG B 2 805 ? 30.415 123.871 105.155 1.00 22.32 805 ARG A N 1
ATOM 8121 C CA . ARG B 2 805 ? 30.635 122.981 106.300 1.00 22.63 805 ARG A CA 1
ATOM 8122 C C . ARG B 2 805 ? 32.026 122.360 106.204 1.00 21.90 805 ARG A C 1
ATOM 8123 O O . ARG B 2 805 ? 32.704 122.188 107.211 1.00 19.43 805 ARG A O 1
ATOM 8131 N N . ASP B 2 806 ? 32.446 122.027 104.986 1.00 23.09 806 ASP A N 1
ATOM 8132 C CA . ASP B 2 806 ? 33.764 121.432 104.782 1.00 23.97 806 ASP A CA 1
ATOM 8133 C C . ASP B 2 806 ? 34.885 122.390 105.210 1.00 24.25 806 ASP A C 1
ATOM 8134 O O . ASP B 2 806 ? 35.890 121.954 105.763 1.00 23.64 806 ASP A O 1
ATOM 8139 N N . ASP B 2 807 ? 34.723 123.687 104.959 1.00 23.38 807 ASP A N 1
ATOM 8140 C CA . ASP B 2 807 ? 35.758 124.634 105.366 1.00 24.83 807 ASP A CA 1
ATOM 8141 C C . ASP B 2 807 ? 35.837 124.686 106.891 1.00 23.99 807 ASP A C 1
ATOM 8142 O O . ASP B 2 807 ? 36.926 124.732 107.472 1.00 25.30 807 ASP A O 1
ATOM 8147 N N . VAL B 2 808 ? 34.678 124.678 107.535 1.00 22.02 808 VAL A N 1
ATOM 8148 C CA . VAL B 2 808 ? 34.628 124.704 108.991 1.00 22.54 808 VAL A CA 1
ATOM 8149 C C . VAL B 2 808 ? 35.372 123.492 109.532 1.00 22.53 808 VAL A C 1
ATOM 8150 O O . VAL B 2 808 ? 36.271 123.624 110.361 1.00 21.16 808 VAL A O 1
ATOM 8154 N N . ASN B 2 809 ? 34.996 122.312 109.043 1.00 23.44 809 ASN A N 1
ATOM 8155 C CA . ASN B 2 809 ? 35.631 121.069 109.463 1.00 23.90 809 ASN A CA 1
ATOM 8156 C C . ASN B 2 809 ? 37.148 121.136 109.260 1.00 25.12 809 ASN A C 1
ATOM 8157 O O . ASN B 2 809 ? 37.909 120.586 110.058 1.00 24.81 809 ASN A O 1
ATOM 8162 N N . ARG B 2 810 ? 37.577 121.811 108.194 1.00 23.27 810 ARG A N 1
ATOM 8163 C CA . ARG B 2 810 ? 38.998 121.980 107.902 1.00 23.70 810 ARG A CA 1
ATOM 8164 C C . ARG B 2 810 ? 39.584 122.865 109.010 1.00 23.44 810 ARG A C 1
ATOM 8165 O O . ARG B 2 810 ? 40.667 122.601 109.526 1.00 22.47 810 ARG A O 1
ATOM 8173 N N . ALA B 2 811 ? 38.847 123.902 109.385 1.00 22.18 811 ALA A N 1
ATOM 8174 C CA . ALA B 2 811 ? 39.287 124.800 110.439 1.00 23.81 811 ALA A CA 1
ATOM 8175 C C . ALA B 2 811 ? 39.311 124.019 111.741 1.00 24.82 811 ALA A C 1
ATOM 8176 O O . ALA B 2 811 ? 40.234 124.155 112.543 1.00 23.53 811 ALA A O 1
ATOM 8178 N N . LEU B 2 812 ? 38.299 123.184 111.951 1.00 26.36 812 LEU A N 1
ATOM 8179 C CA . LEU B 2 812 ? 38.247 122.388 113.173 1.00 27.16 812 LEU A CA 1
ATOM 8180 C C . LEU B 2 812 ? 39.409 121.389 113.234 1.00 27.34 812 LEU A C 1
ATOM 8181 O O . LEU B 2 812 ? 39.957 121.132 114.315 1.00 27.72 812 LEU A O 1
ATOM 8186 N N . GLU B 2 813 ? 39.796 120.835 112.082 1.00 26.88 813 GLU A N 1
ATOM 8187 C CA . GLU B 2 813 ? 40.914 119.888 112.036 1.00 27.54 813 GLU A CA 1
ATOM 8188 C C . GLU B 2 813 ? 42.209 120.558 112.484 1.00 26.24 813 GLU A C 1
ATOM 8189 O O . GLU B 2 813 ? 42.917 120.044 113.336 1.00 25.84 813 GLU A O 1
ATOM 8195 N N . THR B 2 814 ? 42.520 121.695 111.875 1.00 25.95 814 THR A N 1
ATOM 8196 C CA . THR B 2 814 ? 43.728 122.436 112.210 1.00 26.59 814 THR A CA 1
ATOM 8197 C C . THR B 2 814 ? 43.787 122.673 113.722 1.00 27.53 814 THR A C 1
ATOM 8198 O O . THR B 2 814 ? 44.784 122.351 114.378 1.00 27.64 814 THR A O 1
ATOM 8202 N N . ALA B 2 815 ? 42.709 123.217 114.273 1.00 27.62 815 ALA A N 1
ATOM 8203 C CA . ALA B 2 815 ? 42.638 123.482 115.700 1.00 28.35 815 ALA A CA 1
ATOM 8204 C C . ALA B 2 815 ? 42.765 122.182 116.498 1.00 29.94 815 ALA A C 1
ATOM 8205 O O . ALA B 2 815 ? 43.330 122.177 117.594 1.00 30.41 815 ALA A O 1
ATOM 8207 N N . ARG B 2 816 ? 42.255 121.076 115.955 1.00 29.90 816 ARG A N 1
ATOM 8208 C CA . ARG B 2 816 ? 42.360 119.796 116.658 1.00 30.06 816 ARG A CA 1
ATOM 8209 C C . ARG B 2 816 ? 43.785 119.265 116.647 1.00 29.97 816 ARG A C 1
ATOM 8210 O O . ARG B 2 816 ? 44.214 118.609 117.598 1.00 29.82 816 ARG A O 1
ATOM 8218 N N . ASN B 2 817 ? 44.524 119.533 115.577 1.00 29.67 817 ASN A N 1
ATOM 8219 C CA . ASN B 2 817 ? 45.901 119.061 115.524 1.00 30.78 817 ASN A CA 1
ATOM 8220 C C . ASN B 2 817 ? 46.724 119.833 116.554 1.00 30.84 817 ASN A C 1
ATOM 8221 O O . ASN B 2 817 ? 47.752 119.353 117.034 1.00 30.61 817 ASN A O 1
ATOM 8226 N N . GLU B 2 818 ? 46.246 121.026 116.898 1.00 31.88 818 GLU A N 1
ATOM 8227 C CA . GLU B 2 818 ? 46.903 121.896 117.871 1.00 32.89 818 GLU A CA 1
ATOM 8228 C C . GLU B 2 818 ? 46.409 121.640 119.290 1.00 32.89 818 GLU A C 1
ATOM 8229 O O . GLU B 2 818 ? 46.676 122.425 120.199 1.00 34.47 818 GLU A O 1
ATOM 8235 N N . LYS B 2 819 ? 45.679 120.548 119.476 1.00 32.63 819 LYS A N 1
ATOM 8236 C CA . LYS B 2 819 ? 45.166 120.194 120.795 1.00 33.04 819 LYS A CA 1
ATOM 8237 C C . LYS B 2 819 ? 44.304 121.299 121.411 1.00 32.40 819 LYS A C 1
ATOM 8238 O O . LYS B 2 819 ? 44.028 121.285 122.613 1.00 32.06 819 LYS A O 1
ATOM 8244 N N . VAL B 2 820 ? 43.897 122.265 120.596 1.00 32.16 820 VAL A N 1
ATOM 8245 C CA . VAL B 2 820 ? 43.052 123.346 121.084 1.00 32.08 820 VAL A CA 1
ATOM 8246 C C . VAL B 2 820 ? 41.673 122.748 121.357 1.00 33.06 820 VAL A C 1
ATOM 8247 O O . VAL B 2 820 ? 40.950 123.180 122.253 1.00 32.17 820 VAL A O 1
ATOM 8251 N N . ILE B 2 821 ? 41.328 121.729 120.584 1.00 33.30 821 ILE A N 1
ATOM 8252 C CA . ILE B 2 821 ? 40.036 121.080 120.718 1.00 34.40 821 ILE A CA 1
ATOM 8253 C C . ILE B 2 821 ? 40.181 119.574 120.522 1.00 34.15 821 ILE A C 1
ATOM 8254 O O . ILE B 2 821 ? 41.154 119.105 119.926 1.00 34.51 821 ILE A O 1
ATOM 8259 N N . GLY B 2 822 ? 39.220 118.823 121.051 1.00 33.22 822 GLY A N 1
ATOM 8260 C CA . GLY B 2 822 ? 39.211 117.382 120.871 1.00 31.64 822 GLY A CA 1
ATOM 8261 C C . GLY B 2 822 ? 38.037 117.160 119.935 1.00 30.30 822 GLY A C 1
ATOM 8262 O O . GLY B 2 822 ? 38.137 117.422 118.731 1.00 29.81 822 GLY A O 1
ATOM 8263 N N . LYS B 2 823 ? 36.916 116.703 120.490 1.00 29.59 823 LYS A N 1
ATOM 8264 C CA . LYS B 2 823 ? 35.694 116.492 119.718 1.00 27.25 823 LYS A CA 1
ATOM 8265 C C . LYS B 2 823 ? 35.208 117.878 119.291 1.00 27.11 823 LYS A C 1
ATOM 8266 O O . LYS B 2 823 ? 35.423 118.857 120.001 1.00 28.09 823 LYS A O 1
ATOM 8272 N N . SER B 2 824 ? 34.553 117.964 118.140 1.00 25.56 824 SER A N 1
ATOM 8273 C CA . SER B 2 824 ? 34.066 119.248 117.636 1.00 24.34 824 SER A CA 1
ATOM 8274 C C . SER B 2 824 ? 33.202 120.016 118.641 1.00 22.68 824 SER A C 1
ATOM 8275 O O . SER B 2 824 ? 33.061 121.239 118.555 1.00 24.32 824 SER A O 1
ATOM 8278 N N . LEU B 2 825 ? 32.626 119.309 119.599 1.00 22.59 825 LEU A N 1
ATOM 8279 C CA . LEU B 2 825 ? 31.782 119.965 120.591 1.00 23.29 825 LEU A CA 1
ATOM 8280 C C . LEU B 2 825 ? 32.513 120.934 121.521 1.00 23.12 825 LEU A C 1
ATOM 8281 O O . LEU B 2 825 ? 31.885 121.821 122.098 1.00 21.74 825 LEU A O 1
ATOM 8286 N N . GLU B 2 826 ? 33.825 120.762 121.673 1.00 23.11 826 GLU A N 1
ATOM 8287 C CA . GLU B 2 826 ? 34.593 121.635 122.556 1.00 23.18 826 GLU A CA 1
ATOM 8288 C C . GLU B 2 826 ? 34.958 122.913 121.818 1.00 24.33 826 GLU A C 1
ATOM 8289 O O . GLU B 2 826 ? 35.731 123.730 122.314 1.00 25.95 826 GLU A O 1
ATOM 8295 N N . ALA B 2 827 ? 34.374 123.093 120.640 1.00 23.43 827 ALA A N 1
ATOM 8296 C CA . ALA B 2 827 ? 34.685 124.251 119.829 1.00 23.90 827 ALA A CA 1
ATOM 8297 C C . ALA B 2 827 ? 33.638 125.338 119.746 1.00 24.14 827 ALA A C 1
ATOM 8298 O O . ALA B 2 827 ? 32.437 125.102 119.877 1.00 24.71 827 ALA A O 1
ATOM 8300 N N . LYS B 2 828 ? 34.143 126.538 119.500 1.00 24.21 828 LYS A N 1
ATOM 8301 C CA . LYS B 2 828 ? 33.348 127.736 119.313 1.00 26.08 828 LYS A CA 1
ATOM 8302 C C . LYS B 2 828 ? 33.777 128.191 117.927 1.00 25.13 828 LYS A C 1
ATOM 8303 O O . LYS B 2 828 ? 34.967 128.382 117.681 1.00 24.89 828 LYS A O 1
ATOM 8309 N N . VAL B 2 829 ? 32.831 128.336 117.013 1.00 24.25 829 VAL A N 1
ATOM 8310 C CA . VAL B 2 829 ? 33.192 128.776 115.681 1.00 25.04 829 VAL A CA 1
ATOM 8311 C C . VAL B 2 829 ? 32.735 130.201 115.400 1.00 24.75 829 VAL A C 1
ATOM 8312 O O . VAL B 2 829 ? 31.566 130.539 115.596 1.00 23.17 829 VAL A O 1
ATOM 8316 N N . THR B 2 830 ? 33.676 131.036 114.970 1.00 24.05 830 THR A N 1
ATOM 8317 C CA . THR B 2 830 ? 33.364 132.406 114.590 1.00 26.59 830 THR A CA 1
ATOM 8318 C C . THR B 2 830 ? 33.700 132.421 113.110 1.00 26.37 830 THR A C 1
ATOM 8319 O O . THR B 2 830 ? 34.730 131.902 112.697 1.00 26.26 830 THR A O 1
ATOM 8323 N N . ILE B 2 831 ? 32.827 133.012 112.311 1.00 27.69 831 ILE A N 1
ATOM 8324 C CA . ILE B 2 831 ? 33.028 133.049 110.877 1.00 26.51 831 ILE A CA 1
ATOM 8325 C C . ILE B 2 831 ? 32.500 134.379 110.364 1.00 27.00 831 ILE A C 1
ATOM 8326 O O . ILE B 2 831 ? 31.627 134.975 110.988 1.00 26.64 831 ILE A O 1
ATOM 8331 N N . ALA B 2 832 ? 33.031 134.851 109.241 1.00 28.38 832 ALA A N 1
ATOM 8332 C CA . ALA B 2 832 ? 32.583 136.115 108.672 1.00 28.98 832 ALA A CA 1
ATOM 8333 C C . ALA B 2 832 ? 32.841 136.183 107.169 1.00 29.79 832 ALA A C 1
ATOM 8334 O O . ALA B 2 832 ? 33.678 135.446 106.645 1.00 29.52 832 ALA A O 1
ATOM 8336 N N . SER B 2 833 ? 32.121 137.076 106.487 1.00 30.55 833 SER A N 1
ATOM 8337 C CA . SER B 2 833 ? 32.258 137.243 105.045 1.00 31.90 833 SER A CA 1
ATOM 8338 C C . SER B 2 833 ? 33.700 137.447 104.615 1.00 33.24 833 SER A C 1
ATOM 8339 O O . SER B 2 833 ? 34.513 138.003 105.352 1.00 32.58 833 SER A O 1
ATOM 8342 N N . ASN B 2 834 ? 33.989 137.002 103.399 1.00 36.13 834 ASN A N 1
ATOM 8343 C CA . ASN B 2 834 ? 35.318 137.070 102.802 1.00 39.32 834 ASN A CA 1
ATOM 8344 C C . ASN B 2 834 ? 35.176 137.747 101.452 1.00 40.02 834 ASN A C 1
ATOM 8345 O O . ASN B 2 834 ? 34.064 138.100 101.050 1.00 40.24 834 ASN A O 1
ATOM 8350 N N . ASP B 2 835 ? 36.293 137.927 100.749 1.00 40.94 835 ASP A N 1
ATOM 8351 C CA . ASP B 2 835 ? 36.231 138.512 99.414 1.00 41.81 835 ASP A CA 1
ATOM 8352 C C . ASP B 2 835 ? 35.637 137.425 98.531 1.00 41.26 835 ASP A C 1
ATOM 8353 O O . ASP B 2 835 ? 34.953 137.706 97.552 1.00 41.24 835 ASP A O 1
ATOM 8358 N N . LYS B 2 836 ? 35.899 136.175 98.901 1.00 40.20 836 LYS A N 1
ATOM 8359 C CA . LYS B 2 836 ? 35.407 135.044 98.134 1.00 40.12 836 LYS A CA 1
ATOM 8360 C C . LYS B 2 836 ? 33.995 134.588 98.463 1.00 39.08 836 LYS A C 1
ATOM 8361 O O . LYS B 2 836 ? 33.400 133.847 97.685 1.00 39.87 836 LYS A O 1
ATOM 8367 N N . PHE B 2 837 ? 33.444 135.025 99.592 1.00 37.59 837 PHE A N 1
ATOM 8368 C CA . PHE B 2 837 ? 32.093 134.597 99.945 1.00 35.91 837 PHE A CA 1
ATOM 8369 C C . PHE B 2 837 ? 31.444 135.452 101.024 1.00 35.48 837 PHE A C 1
ATOM 8370 O O . PHE B 2 837 ? 32.054 135.743 102.050 1.00 34.77 837 PHE A O 1
ATOM 8378 N N . ASN B 2 838 ? 30.193 135.837 100.793 1.00 34.43 838 ASN A N 1
ATOM 8379 C CA . ASN B 2 838 ? 29.468 136.665 101.748 1.00 33.81 838 ASN A CA 1
ATOM 8380 C C . ASN B 2 838 ? 28.876 135.812 102.878 1.00 33.13 838 ASN A C 1
ATOM 8381 O O . ASN B 2 838 ? 27.665 135.813 103.107 1.00 32.34 838 ASN A O 1
ATOM 8386 N N . ALA B 2 839 ? 29.748 135.108 103.590 1.00 32.53 839 ALA A N 1
ATOM 8387 C CA . ALA B 2 839 ? 29.348 134.225 104.680 1.00 32.96 839 ALA A CA 1
ATOM 8388 C C . ALA B 2 839 ? 28.325 134.814 105.641 1.00 33.25 839 ALA A C 1
ATOM 8389 O O . ALA B 2 839 ? 27.348 134.156 106.002 1.00 32.29 839 ALA A O 1
ATOM 8391 N N . SER B 2 840 ? 28.559 136.056 106.053 1.00 34.75 840 SER A N 1
ATOM 8392 C CA . SER B 2 840 ? 27.687 136.740 107.003 1.00 35.85 840 SER A CA 1
ATOM 8393 C C . SER B 2 840 ? 26.230 136.787 106.568 1.00 36.25 840 SER A C 1
ATOM 8394 O O . SER B 2 840 ? 25.334 136.467 107.353 1.00 37.89 840 SER A O 1
ATOM 8397 N N . GLU B 2 841 ? 25.990 137.182 105.323 1.00 34.89 841 GLU A N 1
ATOM 8398 C CA . GLU B 2 841 ? 24.625 137.249 104.814 1.00 35.27 841 GLU A CA 1
ATOM 8399 C C . GLU B 2 841 ? 24.073 135.842 104.568 1.00 33.35 841 GLU A C 1
ATOM 8400 O O . GLU B 2 841 ? 22.957 135.529 104.978 1.00 32.34 841 GLU A O 1
ATOM 8406 N N . PHE B 2 842 ? 24.861 134.996 103.906 1.00 31.01 842 PHE A N 1
ATOM 8407 C CA . PHE B 2 842 ? 24.445 133.624 103.609 1.00 29.79 842 PHE A CA 1
ATOM 8408 C C . PHE B 2 842 ? 24.010 132.851 104.865 1.00 28.69 842 PHE A C 1
ATOM 8409 O O . PHE B 2 842 ? 22.904 132.305 104.924 1.00 27.61 842 PHE A O 1
ATOM 8417 N N . LEU B 2 843 ? 24.871 132.822 105.876 1.00 27.48 843 LEU A N 1
ATOM 8418 C CA . LEU B 2 843 ? 24.559 132.109 107.109 1.00 28.03 843 LEU A CA 1
ATOM 8419 C C . LEU B 2 843 ? 23.356 132.663 107.870 1.00 29.05 843 LEU A C 1
ATOM 8420 O O . LEU B 2 843 ? 22.912 132.076 108.856 1.00 30.77 843 LEU A O 1
ATOM 8425 N N . THR B 2 844 ? 22.814 133.779 107.406 1.00 29.86 844 THR A N 1
ATOM 8426 C CA . THR B 2 844 ? 21.675 134.390 108.080 1.00 29.88 844 THR A CA 1
ATOM 8427 C C . THR B 2 844 ? 20.397 133.554 107.952 1.00 28.98 844 THR A C 1
ATOM 8428 O O . THR B 2 844 ? 19.511 133.630 108.795 1.00 28.41 844 THR A O 1
ATOM 8432 N N . SER B 2 845 ? 20.306 132.746 106.903 1.00 29.18 845 SER A N 1
ATOM 8433 C CA . SER B 2 845 ? 19.114 131.934 106.695 1.00 28.52 845 SER A CA 1
ATOM 8434 C C . SER B 2 845 ? 19.254 130.474 107.119 1.00 28.48 845 SER A C 1
ATOM 8435 O O . SER B 2 845 ? 18.776 129.573 106.431 1.00 29.56 845 SER A O 1
ATOM 8438 N N . PHE B 2 846 ? 19.915 130.248 108.249 1.00 26.96 846 PHE A N 1
ATOM 8439 C CA . PHE B 2 846 ? 20.086 128.908 108.790 1.00 26.45 846 PHE A CA 1
ATOM 8440 C C . PHE B 2 846 ? 19.798 128.981 110.286 1.00 27.09 846 PHE A C 1
ATOM 8441 O O . PHE B 2 846 ? 20.067 129.992 110.929 1.00 27.47 846 PHE A O 1
ATOM 8449 N N . ASP B 2 847 ? 19.236 127.909 110.829 1.00 26.64 847 ASP A N 1
ATOM 8450 C CA . ASP B 2 847 ? 18.923 127.842 112.246 1.00 25.67 847 ASP A CA 1
ATOM 8451 C C . ASP B 2 847 ? 19.886 126.877 112.899 1.00 24.85 847 ASP A C 1
ATOM 8452 O O . ASP B 2 847 ? 20.338 125.921 112.270 1.00 25.29 847 ASP A O 1
ATOM 8457 N N . ALA B 2 848 ? 20.201 127.130 114.162 1.00 24.38 848 ALA A N 1
ATOM 8458 C CA . ALA B 2 848 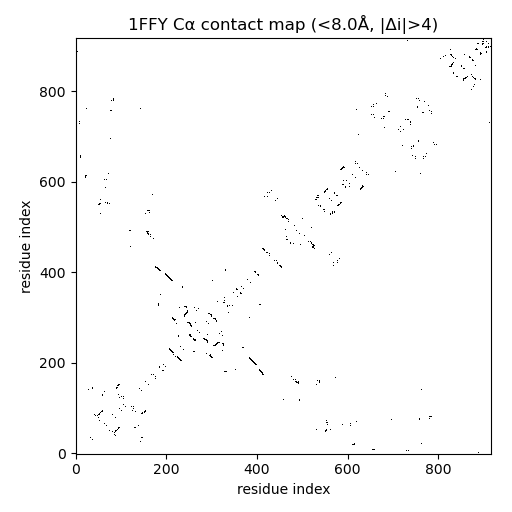? 21.079 126.250 114.923 1.00 22.80 848 ALA A CA 1
ATOM 8459 C C . ALA B 2 848 ? 22.374 125.875 114.195 1.00 23.87 848 ALA A C 1
ATOM 8460 O O . ALA B 2 848 ? 22.616 124.699 113.906 1.00 23.45 848 ALA A O 1
ATOM 8462 N N . LEU B 2 849 ? 23.208 126.862 113.895 1.00 23.81 849 LEU A N 1
ATOM 8463 C CA . LEU B 2 849 ? 24.456 126.558 113.229 1.00 23.72 849 LEU A CA 1
ATOM 8464 C C . LEU B 2 849 ? 25.300 125.673 114.139 1.00 25.37 849 LEU A C 1
ATOM 8465 O O . LEU B 2 849 ? 26.022 124.804 113.646 1.00 26.30 849 LEU A O 1
ATOM 8470 N N . HIS B 2 850 ? 25.191 125.857 115.458 1.00 23.03 850 HIS A N 1
ATOM 8471 C CA . HIS B 2 850 ? 25.986 125.041 116.374 1.00 23.15 850 HIS A CA 1
ATOM 8472 C C . HIS B 2 850 ? 25.674 123.547 116.239 1.00 22.45 850 HIS A C 1
ATOM 8473 O O . HIS B 2 850 ? 26.570 122.712 116.313 1.00 20.45 850 HIS A O 1
ATOM 8480 N N . GLN B 2 851 ? 24.410 123.199 116.043 1.00 23.31 851 GLN A N 1
ATOM 8481 C CA . GLN B 2 851 ? 24.077 121.789 115.872 1.00 24.05 851 GLN A CA 1
ATOM 8482 C C . GLN B 2 851 ? 24.532 121.332 114.489 1.00 25.68 851 GLN A C 1
ATOM 8483 O O . GLN B 2 851 ? 25.098 120.245 114.328 1.00 26.99 851 GLN A O 1
ATOM 8489 N N . LEU B 2 852 ? 24.302 122.175 113.490 1.00 24.59 852 LEU A N 1
ATOM 8490 C CA . LEU B 2 852 ? 24.674 121.833 112.128 1.00 24.34 852 LEU A CA 1
ATOM 8491 C C . LEU B 2 852 ? 26.147 121.501 111.954 1.00 23.02 852 LEU A C 1
ATOM 8492 O O . LEU B 2 852 ? 26.498 120.650 111.146 1.00 24.13 852 LEU A O 1
ATOM 8497 N N . PHE B 2 853 ? 27.008 122.167 112.710 1.00 22.58 853 PHE A N 1
ATOM 8498 C CA . PHE B 2 853 ? 28.449 121.941 112.600 1.00 22.73 853 PHE A CA 1
ATOM 8499 C C . PHE B 2 853 ? 28.944 121.001 113.700 1.00 22.51 853 PHE A C 1
ATOM 8500 O O . PHE B 2 853 ? 30.124 120.680 113.758 1.00 22.10 853 PHE A O 1
ATOM 8508 N N . ILE B 2 854 ? 28.038 120.569 114.572 1.00 23.29 854 ILE A N 1
ATOM 8509 C CA . ILE B 2 854 ? 28.391 119.703 115.699 1.00 24.21 854 ILE A CA 1
ATOM 8510 C C . ILE B 2 854 ? 29.351 120.436 116.644 1.00 24.00 854 ILE A C 1
ATOM 8511 O O . ILE B 2 854 ? 30.310 119.847 117.144 1.00 23.95 854 ILE A O 1
ATOM 8516 N N . VAL B 2 855 ? 29.112 121.723 116.877 1.00 23.35 855 VAL A N 1
ATOM 8517 C CA . VAL B 2 855 ? 29.970 122.476 117.786 1.00 23.36 855 VAL A CA 1
ATOM 8518 C C . VAL B 2 855 ? 29.134 123.101 118.890 1.00 24.60 855 VAL A C 1
ATOM 8519 O O . VAL B 2 855 ? 27.903 123.167 118.783 1.00 25.10 855 VAL A O 1
ATOM 8523 N N . SER B 2 856 ? 29.791 123.544 119.959 1.00 24.93 856 SER A N 1
ATOM 8524 C CA . SER B 2 856 ? 29.066 124.156 121.060 1.00 25.56 856 SER A CA 1
ATOM 8525 C C . SER B 2 856 ? 28.478 125.522 120.722 1.00 26.55 856 SER A C 1
ATOM 8526 O O . SER B 2 856 ? 27.352 125.828 121.116 1.00 26.46 856 SER A O 1
ATOM 8529 N N . GLN B 2 857 ? 29.219 126.349 119.994 1.00 27.46 857 GLN A N 1
ATOM 8530 C CA . GLN B 2 857 ? 28.685 127.661 119.648 1.00 29.44 857 GLN A CA 1
ATOM 8531 C C . GLN B 2 857 ? 29.225 128.245 118.357 1.00 28.63 857 GLN A C 1
ATOM 8532 O O . GLN B 2 857 ? 30.391 128.065 118.001 1.00 26.98 857 GLN A O 1
ATOM 8538 N N . VAL B 2 858 ? 28.340 128.933 117.649 1.00 27.79 858 VAL A N 1
ATOM 8539 C CA . VAL B 2 858 ? 28.695 129.566 116.398 1.00 28.61 858 VAL A CA 1
ATOM 8540 C C . VAL B 2 858 ? 28.390 131.054 116.488 1.00 29.91 858 VAL A C 1
ATOM 8541 O O . VAL B 2 858 ? 27.309 131.458 116.913 1.00 28.53 858 VAL A O 1
ATOM 8545 N N . LYS B 2 859 ? 29.358 131.857 116.074 1.00 31.89 859 LYS A N 1
ATOM 8546 C CA . LYS B 2 859 ? 29.240 133.302 116.112 1.00 34.02 859 LYS A CA 1
ATOM 8547 C C . LYS B 2 859 ? 29.502 133.841 114.715 1.00 34.16 859 LYS A C 1
ATOM 8548 O O . LYS B 2 859 ? 30.595 133.663 114.182 1.00 36.77 859 LYS A O 1
ATOM 8554 N N . VAL B 2 860 ? 28.495 134.468 114.116 1.00 35.00 860 VAL A N 1
ATOM 8555 C CA . VAL B 2 860 ? 28.616 135.057 112.775 1.00 36.42 860 VAL A CA 1
ATOM 8556 C C . VAL B 2 860 ? 28.817 136.545 113.035 1.00 38.13 860 VAL A C 1
ATOM 8557 O O . VAL B 2 860 ? 27.916 137.210 113.542 1.00 36.60 860 VAL A O 1
ATOM 8561 N N . VAL B 2 861 ? 29.984 137.070 112.669 1.00 40.08 861 VAL A N 1
ATOM 8562 C CA . VAL B 2 861 ? 30.302 138.459 112.979 1.00 43.75 861 VAL A CA 1
ATOM 8563 C C . VAL B 2 861 ? 30.258 139.582 111.931 1.00 45.64 861 VAL A C 1
ATOM 8564 O O . VAL B 2 861 ? 29.879 140.706 112.272 1.00 46.87 861 VAL A O 1
ATOM 8568 N N . ASP B 2 862 ? 30.648 139.299 110.689 1.00 47.07 862 ASP A N 1
ATOM 8569 C CA . ASP B 2 862 ? 30.678 140.303 109.607 1.00 48.65 862 ASP A CA 1
ATOM 8570 C C . ASP B 2 862 ? 32.095 140.563 109.120 1.00 48.22 862 ASP A C 1
ATOM 8571 O O . ASP B 2 862 ? 32.328 140.692 107.921 1.00 47.60 862 ASP A O 1
ATOM 8576 N N . LYS B 2 863 ? 33.039 140.661 110.052 1.00 47.88 863 LYS A N 1
ATOM 8577 C CA . LYS B 2 863 ? 34.425 140.904 109.679 1.00 48.58 863 LYS A CA 1
ATOM 8578 C C . LYS B 2 863 ? 35.410 140.475 110.767 1.00 48.51 863 LYS A C 1
ATOM 8579 O O . LYS B 2 863 ? 35.168 140.683 111.956 1.00 48.93 863 LYS A O 1
ATOM 8585 N N . LEU B 2 864 ? 36.516 139.869 110.345 1.00 48.86 864 LEU A N 1
ATOM 8586 C CA . LEU B 2 864 ? 37.559 139.399 111.257 1.00 49.32 864 LEU A CA 1
ATOM 8587 C C . LEU B 2 864 ? 38.918 139.943 110.817 1.00 50.82 864 LEU A C 1
ATOM 8588 O O . LEU B 2 864 ? 39.190 140.073 109.622 1.00 51.71 864 LEU A O 1
ATOM 8593 N N . ASP B 2 865 ? 39.768 140.253 111.789 1.00 52.57 865 ASP A N 1
ATOM 8594 C CA . ASP B 2 865 ? 41.097 140.806 111.523 1.00 54.19 865 ASP A CA 1
ATOM 8595 C C . ASP B 2 865 ? 42.039 139.777 110.921 1.00 55.33 865 ASP A C 1
ATOM 8596 O O . ASP B 2 865 ? 41.665 138.616 110.734 1.00 55.39 865 ASP A O 1
ATOM 8601 N N . ASP B 2 866 ? 43.264 140.204 110.623 1.00 56.66 866 ASP A N 1
ATOM 8602 C CA . ASP B 2 866 ? 44.253 139.313 110.026 1.00 57.48 866 ASP A CA 1
ATOM 8603 C C . ASP B 2 866 ? 44.797 138.303 111.027 1.00 56.87 866 ASP A C 1
ATOM 8604 O O . ASP B 2 866 ? 45.999 138.235 111.282 1.00 56.89 866 ASP A O 1
ATOM 8609 N N . GLN B 2 867 ? 43.878 137.527 111.589 1.00 56.22 867 GLN A N 1
ATOM 8610 C CA . GLN B 2 867 ? 44.180 136.477 112.551 1.00 55.27 867 GLN A CA 1
ATOM 8611 C C . GLN B 2 867 ? 43.451 135.255 112.012 1.00 54.08 867 GLN A C 1
ATOM 8612 O O . GLN B 2 867 ? 43.981 134.142 111.991 1.00 54.46 867 GLN A O 1
ATOM 8618 N N . ALA B 2 868 ? 42.224 135.497 111.564 1.00 52.15 868 ALA A N 1
ATOM 8619 C CA . ALA B 2 868 ? 41.360 134.467 111.011 1.00 49.74 868 ALA A CA 1
ATOM 8620 C C . ALA B 2 868 ? 41.897 133.990 109.671 1.00 48.11 868 ALA A C 1
ATOM 8621 O O . ALA B 2 868 ? 42.351 134.793 108.852 1.00 48.31 868 ALA A O 1
ATOM 8623 N N . THR B 2 869 ? 41.847 132.685 109.442 1.00 45.62 869 THR A N 1
ATOM 8624 C CA . THR B 2 869 ? 42.325 132.157 108.176 1.00 42.75 869 THR A CA 1
ATOM 8625 C C . THR B 2 869 ? 41.199 132.274 107.152 1.00 40.41 869 THR A C 1
ATOM 8626 O O . THR B 2 869 ? 40.023 132.171 107.493 1.00 38.78 869 THR A O 1
ATOM 8630 N N . ALA B 2 870 ? 41.567 132.504 105.899 1.00 37.84 870 ALA A N 1
ATOM 8631 C CA . ALA B 2 870 ? 40.586 132.666 104.846 1.00 36.10 870 ALA A CA 1
ATOM 8632 C C . ALA B 2 870 ? 40.228 131.353 104.180 1.00 35.31 870 ALA A C 1
ATOM 8633 O O . ALA B 2 870 ? 41.093 130.506 103.952 1.00 34.72 870 ALA A O 1
ATOM 8635 N N . TYR B 2 871 ? 38.945 131.199 103.865 1.00 33.74 871 TYR A N 1
ATOM 8636 C CA . TYR B 2 871 ? 38.452 130.008 103.197 1.00 32.32 871 TYR A CA 1
ATOM 8637 C C . TYR B 2 871 ? 37.582 130.401 102.018 1.00 33.52 871 TYR A C 1
ATOM 8638 O O . TYR B 2 871 ? 37.103 131.532 101.923 1.00 33.10 871 TYR A O 1
ATOM 8647 N N . GLU B 2 872 ? 37.379 129.444 101.124 1.00 33.97 872 GLU A N 1
ATOM 8648 C CA . GLU B 2 872 ? 36.572 129.637 99.935 1.00 34.81 872 GLU A CA 1
ATOM 8649 C C . GLU B 2 872 ? 35.210 130.184 100.324 1.00 34.52 872 GLU A C 1
ATOM 8650 O O . GLU B 2 872 ? 34.540 130.838 99.520 1.00 34.94 872 GLU A O 1
ATOM 8656 N N . HIS B 2 873 ? 34.799 129.921 101.562 1.00 33.86 873 HIS A N 1
ATOM 8657 C CA . HIS B 2 873 ? 33.501 130.380 102.025 1.00 33.48 873 HIS A CA 1
ATOM 8658 C C . HIS B 2 873 ? 33.506 131.347 103.198 1.00 33.57 873 HIS A C 1
ATOM 8659 O O . HIS B 2 873 ? 32.516 131.437 103.929 1.00 33.36 873 HIS A O 1
ATOM 8666 N N . GLY B 2 874 ? 34.608 132.075 103.372 1.00 32.53 874 GLY A N 1
ATOM 8667 C CA . GLY B 2 874 ? 34.688 133.045 104.453 1.00 30.01 874 GLY A CA 1
ATOM 8668 C C . GLY B 2 874 ? 35.881 132.874 105.366 1.00 28.78 874 GLY A C 1
ATOM 8669 O O . GLY B 2 874 ? 36.666 131.936 105.204 1.00 27.99 874 GLY A O 1
ATOM 8670 N N . ASP B 2 875 ? 36.030 133.795 106.314 1.00 28.67 875 ASP A N 1
ATOM 8671 C CA . ASP B 2 875 ? 37.117 133.732 107.285 1.00 29.11 875 ASP A CA 1
ATOM 8672 C C . ASP B 2 875 ? 36.593 132.959 108.477 1.00 28.99 875 ASP A C 1
ATOM 8673 O O . ASP B 2 875 ? 35.451 133.158 108.903 1.00 29.03 875 ASP A O 1
ATOM 8678 N N . ILE B 2 876 ? 37.424 132.088 109.031 1.00 28.95 876 ILE A N 1
ATOM 8679 C CA . ILE B 2 876 ? 37.000 131.300 110.174 1.00 28.97 876 ILE A CA 1
ATOM 8680 C C . ILE B 2 876 ? 38.004 131.359 111.312 1.00 29.93 876 ILE A C 1
ATOM 8681 O O . ILE B 2 876 ? 39.218 131.335 111.098 1.00 31.15 876 ILE A O 1
ATOM 8686 N N . VAL B 2 877 ? 37.475 131.435 112.526 1.00 29.80 877 VAL A N 1
ATOM 8687 C CA . VAL B 2 877 ? 38.280 131.487 113.734 1.00 29.55 877 VAL A CA 1
ATOM 8688 C C . VAL B 2 877 ? 37.759 130.392 114.647 1.00 29.48 877 VAL A C 1
ATOM 8689 O O . VAL B 2 877 ? 36.558 130.340 114.934 1.00 30.04 877 VAL A O 1
ATOM 8693 N N . ILE B 2 878 ? 38.648 129.515 115.100 1.00 28.37 878 ILE A N 1
ATOM 8694 C CA . ILE B 2 878 ? 38.238 128.449 116.003 1.00 27.91 878 ILE A CA 1
ATOM 8695 C C . ILE B 2 878 ? 38.920 128.626 117.347 1.00 28.12 878 ILE A C 1
ATOM 8696 O O . ILE B 2 878 ? 40.097 128.974 117.419 1.00 28.28 878 ILE A O 1
ATOM 8701 N N . GLU B 2 879 ? 38.173 128.387 118.413 1.00 28.28 879 GLU A N 1
ATOM 8702 C CA . GLU B 2 879 ? 38.725 128.467 119.757 1.00 29.70 879 GLU A CA 1
ATOM 8703 C C . GLU B 2 879 ? 37.896 127.528 120.623 1.00 28.41 879 GLU A C 1
ATOM 8704 O O . GLU B 2 879 ? 36.806 127.109 120.217 1.00 28.66 879 GLU A O 1
ATOM 8710 N N . HIS B 2 880 ? 38.414 127.169 121.792 1.00 27.33 880 HIS A N 1
ATOM 8711 C CA . HIS B 2 880 ? 37.688 126.268 122.676 1.00 27.94 880 HIS A CA 1
ATOM 8712 C C . HIS B 2 880 ? 36.381 126.929 123.078 1.00 27.69 880 HIS A C 1
ATOM 8713 O O . HIS B 2 880 ? 36.330 128.144 123.257 1.00 28.09 880 HIS A O 1
ATOM 8720 N N . ALA B 2 881 ? 35.322 126.140 123.207 1.00 28.40 881 ALA A N 1
ATOM 8721 C CA . ALA B 2 881 ? 34.015 126.686 123.571 1.00 31.46 881 ALA A CA 1
ATOM 8722 C C . ALA B 2 881 ? 33.964 127.272 124.988 1.00 33.70 881 ALA A C 1
ATOM 8723 O O . ALA B 2 881 ? 34.784 126.952 125.856 1.00 33.81 881 ALA A O 1
ATOM 8725 N N . ASP B 2 882 ? 32.980 128.134 125.208 1.00 35.71 882 ASP A N 1
ATOM 8726 C CA . ASP B 2 882 ? 32.796 128.788 126.493 1.00 37.65 882 ASP A CA 1
ATOM 8727 C C . ASP B 2 882 ? 31.915 127.970 127.425 1.00 37.90 882 ASP A C 1
ATOM 8728 O O . ASP B 2 882 ? 31.096 127.157 126.979 1.00 37.62 882 ASP A O 1
ATOM 8733 N N . GLY B 2 883 ? 32.089 128.195 128.724 1.00 37.67 883 GLY A N 1
ATOM 8734 C CA . GLY B 2 883 ? 31.289 127.493 129.704 1.00 35.80 883 GLY A CA 1
ATOM 8735 C C . GLY B 2 883 ? 31.878 126.183 130.165 1.00 35.50 883 GLY A C 1
ATOM 8736 O O . GLY B 2 883 ? 33.090 125.961 130.104 1.00 36.42 883 GLY A O 1
ATOM 8737 N N . GLU B 2 884 ? 30.999 125.311 130.636 1.00 35.12 884 GLU A N 1
ATOM 8738 C CA . GLU B 2 884 ? 31.403 124.009 131.134 1.00 36.05 884 GLU A CA 1
ATOM 8739 C C . GLU B 2 884 ? 30.653 122.951 130.351 1.00 34.75 884 GLU A C 1
ATOM 8740 O O . GLU B 2 884 ? 29.668 123.240 129.678 1.00 36.41 884 GLU A O 1
ATOM 8746 N N . LYS B 2 885 ? 31.125 121.722 130.453 1.00 33.27 885 LYS 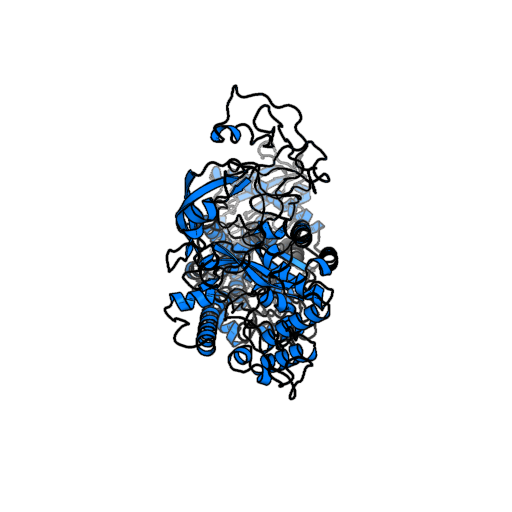A N 1
ATOM 8747 C CA . LYS B 2 885 ? 30.517 120.608 129.757 1.00 31.49 885 LYS A CA 1
ATOM 8748 C C . LYS B 2 885 ? 29.224 120.127 130.429 1.00 30.90 885 LYS A C 1
ATOM 8749 O O . LYS B 2 885 ? 29.207 119.808 131.622 1.00 30.40 885 LYS A O 1
ATOM 8755 N N . CYS B 2 886 ? 28.137 120.098 129.664 1.00 29.69 886 CYS A N 1
ATOM 8756 C CA . CYS B 2 886 ? 26.874 119.599 130.185 1.00 30.22 886 CYS A CA 1
ATOM 8757 C C . CYS B 2 886 ? 27.020 118.080 130.177 1.00 30.71 886 CYS A C 1
ATOM 8758 O O . CYS B 2 886 ? 27.256 117.479 129.129 1.00 31.81 886 CYS A O 1
ATOM 8761 N N . GLU B 2 887 ? 26.874 117.463 131.342 1.00 30.32 887 GLU A N 1
ATOM 8762 C CA . GLU B 2 887 ? 27.022 116.024 131.459 1.00 29.56 887 GLU A CA 1
ATOM 8763 C C . GLU B 2 887 ? 25.990 115.205 130.705 1.00 28.44 887 GLU A C 1
ATOM 8764 O O . GLU B 2 887 ? 26.139 113.990 130.585 1.00 28.80 887 GLU A O 1
ATOM 8770 N N . ARG B 2 888 ? 24.939 115.835 130.195 1.00 27.44 888 ARG A N 1
ATOM 8771 C CA . ARG B 2 888 ? 23.964 115.046 129.460 1.00 28.76 888 ARG A CA 1
ATOM 8772 C C . ARG B 2 888 ? 24.135 115.081 127.936 1.00 28.04 888 ARG A C 1
ATOM 8773 O O . ARG B 2 888 ? 24.330 114.035 127.320 1.00 26.59 888 ARG A O 1
ATOM 8781 N N . CYS B 2 889 ? 24.066 116.266 127.330 1.00 27.51 889 CYS A N 1
ATOM 8782 C CA . CYS B 2 889 ? 24.199 116.369 125.875 1.00 28.09 889 CYS A CA 1
ATOM 8783 C C . CYS B 2 889 ? 25.635 116.619 125.417 1.00 28.10 889 CYS A C 1
ATOM 8784 O O . CYS B 2 889 ? 25.919 116.639 124.218 1.00 28.35 889 CYS A O 1
ATOM 8787 N N . TRP B 2 890 ? 26.524 116.839 126.379 1.00 28.82 890 TRP A N 1
ATOM 8788 C CA . TRP B 2 890 ? 27.941 117.081 126.117 1.00 29.62 890 TRP A CA 1
ATOM 8789 C C . TRP B 2 890 ? 28.301 118.376 125.394 1.00 30.30 890 TRP A C 1
ATOM 8790 O O . TRP B 2 890 ? 29.435 118.542 124.941 1.00 30.81 890 TRP A O 1
ATOM 8801 N N . ASN B 2 891 ? 27.346 119.292 125.290 1.00 30.01 891 ASN A N 1
ATOM 8802 C CA . ASN B 2 891 ? 27.612 120.590 124.676 1.00 31.14 891 ASN A CA 1
ATOM 8803 C C . ASN B 2 891 ? 28.128 121.485 125.811 1.00 31.54 891 ASN A C 1
ATOM 8804 O O . ASN B 2 891 ? 27.780 121.270 126.975 1.00 30.73 891 ASN A O 1
ATOM 8809 N N . TYR B 2 892 ? 28.959 122.473 125.498 1.00 31.81 892 TYR A N 1
ATOM 8810 C CA . TYR B 2 892 ? 29.433 123.367 126.552 1.00 33.18 892 TYR A CA 1
ATOM 8811 C C . TYR B 2 892 ? 28.425 124.488 126.775 1.00 33.25 892 TYR A C 1
ATOM 8812 O O . TYR B 2 892 ? 27.872 125.035 125.820 1.00 32.57 892 TYR A O 1
ATOM 8821 N N . SER B 2 893 ? 28.177 124.801 128.044 1.00 33.49 893 SER A N 1
ATOM 8822 C CA . SER B 2 893 ? 27.224 125.838 128.430 1.00 34.36 893 SER A CA 1
ATOM 8823 C C . SER B 2 893 ? 27.780 126.652 129.593 1.00 36.13 893 SER A C 1
ATOM 8824 O O . SER B 2 893 ? 28.495 126.117 130.440 1.00 35.65 893 SER A O 1
ATOM 8827 N N . GLU B 2 894 ? 27.457 127.943 129.623 1.00 37.82 894 GLU A N 1
ATOM 8828 C CA . GLU B 2 894 ? 27.909 128.826 130.694 1.00 40.13 894 GLU A CA 1
ATOM 8829 C C . GLU B 2 894 ? 26.817 128.969 131.752 1.00 40.88 894 GLU A C 1
ATOM 8830 O O . GLU B 2 894 ? 26.939 129.774 132.677 1.00 41.10 894 GLU A O 1
ATOM 8836 N N . ASP B 2 895 ? 25.751 128.186 131.607 1.00 41.34 895 ASP A N 1
ATOM 8837 C CA . ASP B 2 895 ? 24.640 128.212 132.550 1.00 40.98 895 ASP A CA 1
ATOM 8838 C C . ASP B 2 895 ? 24.172 126.821 132.953 1.00 40.01 895 ASP A C 1
ATOM 8839 O O . ASP B 2 895 ? 22.993 126.496 132.847 1.00 39.38 895 ASP A O 1
ATOM 8844 N N . LEU B 2 896 ? 25.100 126.000 133.421 1.00 39.37 896 LEU A N 1
ATOM 8845 C CA . LEU B 2 896 ? 24.753 124.657 133.849 1.00 40.43 896 LEU A CA 1
ATOM 8846 C C . LEU B 2 896 ? 23.970 124.714 135.154 1.00 40.77 896 LEU A C 1
ATOM 8847 O O . LEU B 2 896 ? 24.245 125.546 136.019 1.00 41.09 896 LEU A O 1
ATOM 8852 N N . GLY B 2 897 ? 22.984 123.833 135.277 1.00 40.60 897 GLY A N 1
ATOM 8853 C CA . GLY B 2 897 ? 22.166 123.777 136.474 1.00 40.43 897 GLY A CA 1
ATOM 8854 C C . GLY B 2 897 ? 21.895 122.334 136.850 1.00 40.41 897 GLY A C 1
ATOM 8855 O O . GLY B 2 897 ? 22.160 121.423 136.065 1.00 40.69 897 GLY A O 1
ATOM 8856 N N . ALA B 2 898 ? 21.366 122.115 138.047 1.00 40.67 898 ALA A N 1
ATOM 8857 C CA . ALA B 2 898 ? 21.074 120.762 138.500 1.00 40.88 898 ALA A CA 1
ATOM 8858 C C . ALA B 2 898 ? 19.573 120.517 138.594 1.00 41.11 898 ALA A C 1
ATOM 8859 O O . ALA B 2 898 ? 18.809 121.416 138.943 1.00 41.96 898 ALA A O 1
ATOM 8861 N N . VAL B 2 899 ? 19.159 119.298 138.261 1.00 41.31 899 VAL A N 1
ATOM 8862 C CA . VAL B 2 899 ? 17.758 118.895 138.329 1.00 41.28 899 VAL A CA 1
ATOM 8863 C C . VAL B 2 899 ? 17.720 117.676 139.240 1.00 41.53 899 VAL A C 1
ATOM 8864 O O . VAL B 2 899 ? 17.862 116.541 138.784 1.00 41.26 899 VAL A O 1
ATOM 8868 N N . ASP B 2 900 ? 17.524 117.929 140.530 1.00 42.87 900 ASP A N 1
ATOM 8869 C CA . ASP B 2 900 ? 17.512 116.885 141.543 1.00 43.03 900 ASP A CA 1
ATOM 8870 C C . ASP B 2 900 ? 18.940 116.350 141.649 1.00 42.72 900 ASP A C 1
ATOM 8871 O O . ASP B 2 900 ? 19.892 117.131 141.682 1.00 42.77 900 ASP A O 1
ATOM 8876 N N . GLU B 2 901 ? 19.094 115.032 141.685 1.00 42.36 901 GLU A N 1
ATOM 8877 C CA . GLU B 2 901 ? 20.413 114.415 141.804 1.00 42.39 901 GLU A CA 1
ATOM 8878 C C . GLU B 2 901 ? 21.339 114.663 140.604 1.00 40.76 901 GLU A C 1
ATOM 8879 O O . GLU B 2 901 ? 22.556 114.551 140.730 1.00 39.57 901 GLU A O 1
ATOM 8885 N N . LEU B 2 902 ? 20.768 115.017 139.454 1.00 39.59 902 LEU A N 1
ATOM 8886 C CA . LEU B 2 902 ? 21.560 115.253 138.245 1.00 37.62 902 LEU A CA 1
ATOM 8887 C C . LEU B 2 902 ? 22.102 116.672 138.082 1.00 37.45 902 LEU A C 1
ATOM 8888 O O . LEU B 2 902 ? 21.354 117.606 137.785 1.00 36.08 902 LEU A O 1
ATOM 8893 N N . THR B 2 903 ? 23.414 116.814 138.238 1.00 37.01 903 THR A N 1
ATOM 8894 C CA . THR B 2 903 ? 24.078 118.109 138.122 1.00 36.84 903 THR A CA 1
ATOM 8895 C C . THR B 2 903 ? 24.672 118.333 136.733 1.00 37.30 903 THR A C 1
ATOM 8896 O O . THR B 2 903 ? 24.672 117.432 135.896 1.00 36.93 903 THR A O 1
ATOM 8900 N N . HIS B 2 904 ? 25.183 119.544 136.510 1.00 37.16 904 HIS A N 1
ATOM 8901 C CA . HIS B 2 904 ? 25.829 119.924 135.252 1.00 37.27 904 HIS A CA 1
ATOM 8902 C C . HIS B 2 904 ? 24.985 119.698 134.007 1.00 36.24 904 HIS A C 1
ATOM 8903 O O . HIS B 2 904 ? 25.444 119.106 133.026 1.00 36.01 904 HIS A O 1
ATOM 8910 N N . LEU B 2 905 ? 23.748 120.174 134.057 1.00 34.34 905 LEU A N 1
ATOM 8911 C CA . LEU B 2 905 ? 22.824 120.050 132.946 1.00 32.63 905 LEU A CA 1
ATOM 8912 C C . LEU B 2 905 ? 22.598 121.436 132.382 1.00 32.81 905 LEU A C 1
ATOM 8913 O O . LEU B 2 905 ? 22.414 122.397 133.142 1.00 31.56 905 LEU A O 1
ATOM 8918 N N . CYS B 2 906 ? 22.637 121.559 131.057 1.00 31.10 906 CYS A N 1
ATOM 8919 C CA . CYS B 2 906 ? 22.411 122.862 130.450 1.00 29.66 906 CYS A CA 1
ATOM 8920 C C . CYS B 2 906 ? 20.913 123.147 130.548 1.00 29.36 906 CYS A C 1
ATOM 8921 O O . CYS B 2 906 ? 20.131 122.255 130.874 1.00 27.43 906 CYS A O 1
ATOM 8924 N N . PRO B 2 907 ? 20.497 124.402 130.303 1.00 30.10 907 PRO A N 1
ATOM 8925 C CA . PRO B 2 907 ? 19.072 124.749 130.381 1.00 30.92 907 PRO A CA 1
ATOM 8926 C C . PRO B 2 907 ? 18.206 123.849 129.506 1.00 31.36 907 PRO A C 1
ATOM 8927 O O . PRO B 2 907 ? 17.105 123.451 129.881 1.00 32.86 907 PRO A O 1
ATOM 8931 N N . ARG B 2 908 ? 18.713 123.534 128.328 1.00 31.47 908 ARG A N 1
ATOM 8932 C CA . ARG B 2 908 ? 17.990 122.688 127.405 1.00 31.67 908 ARG A CA 1
ATOM 8933 C C . ARG B 2 908 ? 17.757 121.315 128.022 1.00 30.70 908 ARG A C 1
ATOM 8934 O O . ARG B 2 908 ? 16.644 120.805 128.011 1.00 31.01 908 ARG A O 1
ATOM 8942 N N . CYS B 2 909 ? 18.804 120.715 128.568 1.00 29.62 909 CYS A N 1
ATOM 8943 C CA . CYS B 2 909 ? 18.653 119.405 129.182 1.00 29.31 909 CYS A CA 1
ATOM 8944 C C . CYS B 2 909 ? 17.884 119.440 130.504 1.00 29.41 909 CYS A C 1
ATOM 8945 O O . CYS B 2 909 ? 17.272 118.444 130.883 1.00 29.79 909 CYS A O 1
ATOM 8948 N N . GLN B 2 910 ? 17.906 120.565 131.210 1.00 28.66 910 GLN A N 1
ATOM 8949 C CA . GLN B 2 910 ? 17.153 120.644 132.458 1.00 30.90 910 GLN A CA 1
ATOM 8950 C C . GLN B 2 910 ? 15.673 120.489 132.137 1.00 31.32 910 GLN A C 1
ATOM 8951 O O . GLN B 2 910 ? 14.935 119.810 132.851 1.00 31.04 910 GLN A O 1
ATOM 8957 N N . GLN B 2 911 ? 15.253 121.110 131.040 1.00 31.85 911 GLN A N 1
ATOM 8958 C CA . GLN B 2 911 ? 13.862 121.065 130.609 1.00 32.67 911 GLN A CA 1
ATOM 8959 C C . GLN B 2 911 ? 13.430 119.647 130.210 1.00 31.68 911 GLN A C 1
ATOM 8960 O O . GLN B 2 911 ? 12.344 119.194 130.592 1.00 31.22 911 GLN A O 1
ATOM 8966 N N . VAL B 2 912 ? 14.273 118.951 129.444 1.00 29.13 912 VAL A N 1
ATOM 8967 C CA . VAL B 2 912 ? 13.955 117.593 129.012 1.00 28.82 912 VAL A CA 1
ATOM 8968 C C . VAL B 2 912 ? 13.834 116.671 130.217 1.00 28.50 912 VAL A C 1
ATOM 8969 O O . VAL B 2 912 ? 12.885 115.898 130.327 1.00 27.81 912 VAL A O 1
ATOM 8973 N N . VAL B 2 913 ? 14.813 116.759 131.110 1.00 27.97 913 VAL A N 1
ATOM 8974 C CA . VAL B 2 913 ? 14.851 115.940 132.312 1.00 30.40 913 VAL A CA 1
ATOM 8975 C C . VAL B 2 913 ? 13.654 116.214 133.225 1.00 32.42 913 VAL A C 1
ATOM 8976 O O . VAL B 2 913 ? 13.025 115.279 133.720 1.00 32.32 913 VAL A O 1
ATOM 8980 N N . LYS B 2 914 ? 13.341 117.491 133.441 1.00 33.54 914 LYS A N 1
ATOM 8981 C CA . LYS B 2 914 ? 12.200 117.865 134.277 1.00 35.54 914 LYS A CA 1
ATOM 8982 C C . LYS B 2 914 ? 10.904 117.241 133.751 1.00 37.10 914 LYS A C 1
ATOM 8983 O O . LYS B 2 914 ? 10.000 116.921 134.526 1.00 37.61 914 LYS A O 1
ATOM 8989 N N . SER B 2 915 ? 10.814 117.077 132.433 1.00 37.25 915 SER A N 1
ATOM 8990 C CA . SER B 2 915 ? 9.618 116.510 131.824 1.00 38.12 915 SER A CA 1
ATOM 8991 C C . SER B 2 915 ? 9.586 114.994 131.975 1.00 40.80 915 SER A C 1
ATOM 8992 O O . SER B 2 915 ? 8.626 114.342 131.555 1.00 41.06 915 SER A O 1
ATOM 8995 N N . LEU B 2 916 ? 10.642 114.434 132.561 1.00 42.70 916 LEU A N 1
ATOM 8996 C CA . LEU B 2 916 ? 10.720 112.992 132.762 1.00 45.06 916 LEU A CA 1
ATOM 8997 C C . LEU B 2 916 ? 10.148 112.665 134.133 1.00 48.29 916 LEU A C 1
ATOM 8998 O O . LEU B 2 916 ? 8.953 112.399 134.285 1.00 49.00 916 LEU A O 1
ATOM 9003 N N . VAL B 2 917 ? 11.037 112.689 135.124 1.00 51.40 917 VAL A N 1
ATOM 9004 C CA . VAL B 2 917 ? 10.720 112.407 136.519 1.00 53.02 917 VAL A CA 1
ATOM 9005 C C . VAL B 2 917 ? 9.877 111.133 136.687 1.00 54.20 917 VAL A C 1
ATOM 9006 O O . VAL B 2 917 ? 9.568 110.471 135.665 1.00 54.64 917 VAL A O 1
#

Sequence (917 aa):
MDYEKTLLMPKTDFPMRGGLPNKEPQIQEKWDAEDQYHKALEKNKGNETFILHDGPPYANGNLHMGHALNKILKDFIVRYKTMQGFYAPYVPGWDTHGLPIEQALTKKGVDRKKMSTAEFREKCKEFALEQIELQKKDFRRLGVRGDFNDPYITLKPEYEAAQIRIFGEMADKGLIYKGKKPVYWSPSSESSLAEAEIEYHDKRSASIYVAFNVKDDKGVVDADAKFIIWTTTPWTIPSNVAITVHPELKYGQYNVNGEKYIIAEALSDAVAEALDWDKASIKLEKEYTGKELEWVVAQHPFLDRESLVINGDHVTTDAGTGCVHTAPGHGEDDYIVGQQYELPVISPIDDKGVFTEEGGQFEGMFYDKANKAVTDLLTEKGALLKLDFITHSYPHDWRTKKPVIFRATPQWFASISKVRQDILDAIENTNFKVNWGKTRIYNMVRDRGEWVISRQRVWGVPLPVFYAENGEIIMTKETVNHVADLFAEHGSNIWFEREAKDLLPEGFTHPGSPNGTFTKETDIMDVWFDSGSSHRGVLETRPELSFPADMYLEGSDQYRGWFNSSITTSVATRGVSPYKFLLSHGFVMDGEGKKMSKSLGNVIVPDQVVKQKGADIARLWVSSTDYLADVRISDEILKQTSDDYRKIRNTLRFMLGNINDFNPDTDSIPESELLEVDRYLLNRLREFTASTINNYENFDYLNIYQEVQNFINVELSNFYLDYGKDILYIEQRDSHIRRSMQTVLYQILVDMTKLLAPILVHTAEEVWSHTPHVKEESVHLADMPKVVEVDQALLDKWRTFMNLRDDVNRALETARNEKVIGKSLEAKVTIASNDKFNASEFLTSFDALHQLFIVSQVKVVDKLDDQATAYEHGDIVIEHADGEKCERCWNYSEDLGAVDELTHLCPRCQQVVKSLV

Secondary structure (DSSP, 8-state):
--SGGGS--------SS--HHHHHHHHHHHHHHTTHHHHHHHHTTTS-B--EEPP--BSSS---HHHHHHHHHHHHHHHHHHTTT-B-----EEB--SHHHHHHHHHHT--STTT-HHHHHHHHHHHHHHHHHHHHHHHHTTT--S-TTS-EETTSHHHHHHHHHHHHHHHHTT-EEEEEEEEEEETTTTEE--GGGEEEEEEEEEEEE--B---SSTTTEEEE--B--EES-GGGSS--B-----TT-------TTTT-----HHHHHHHHTTTT--SS---------TTT-TT---B--TT--SB------SS--SSS-S---B-TTS-SHHHHTTTSSS-PPP----SSS---TT-SS-SSS-SSHIIIIIGGGSSHHHH----EEEEEEEEEETTT--B-EEEEEEEEEE-HHHHHHHHHHHHHTSEESSHHHHHHHHHHHHH---EE-EES-SSSPBP--EE-TTS-EE--HHHHHHHHHHHHHH-THHHHHS-HHHHSSTT---SS-TTS--EE---EE-HHHHHHTHIIIIIITSTT--SSBSEEEEEGGGGTTHHHHHHHHHHHHHSS-SBSEEEEE--EE-TTS----SSSS----HHHHHHHT-HHHHHHHHHTS-TTS-EE--HHHHHHHHHHHHHHHHHHHHHHHTSTT--HHHHPPPGGGS-HHHHHHHHHHHHHHHHHHHHHHTT-HHHHHHHHHHIIIIIIIIIIIHHHHHHHTTS-TT-HHHHHHHHHHHHHHHHHHHHHTTTSHHHHHHHHTTSTT-SSSSGGGSPPPPP----HHHHHHHHHHHHHHHHHHHHHHHHHHTTS-SSGGGEEEEEE--SS--HHHHGGG-S-HHHHTTSSEEEE-S---TTSEEETTEEEEEEEPSSEE-TTT--EES--EEETTEEEE-HHHHHHHHTT-